Protein AF-A0A842MH78-F1 (afdb_monomer_lite)

Structure (mmCIF, N/CA/C/O backbone):
data_AF-A0A842MH78-F1
#
_entry.id   AF-A0A842MH78-F1
#
loop_
_atom_site.group_PDB
_atom_site.id
_atom_site.type_symbol
_atom_site.label_atom_id
_atom_site.label_alt_id
_atom_site.label_comp_id
_atom_site.label_asym_id
_atom_site.label_entity_id
_atom_site.label_seq_id
_atom_site.pdbx_PDB_ins_code
_atom_site.Cartn_x
_atom_site.Cartn_y
_atom_site.Cartn_z
_atom_site.occupancy
_atom_site.B_iso_or_equiv
_atom_site.auth_seq_id
_atom_site.auth_comp_id
_atom_site.auth_asym_id
_atom_site.auth_atom_id
_atom_site.pdbx_PDB_model_num
ATOM 1 N N . MET A 1 1 ? 78.802 21.550 -32.597 1.00 34.16 1 MET A N 1
ATOM 2 C CA . MET A 1 1 ? 79.294 20.508 -31.670 1.00 34.16 1 MET A CA 1
ATOM 3 C C . MET A 1 1 ? 78.480 19.263 -31.992 1.00 34.16 1 MET A C 1
ATOM 5 O O . MET A 1 1 ? 77.301 19.261 -31.695 1.00 34.16 1 MET A O 1
ATOM 9 N N . ARG A 1 2 ? 78.887 18.397 -32.930 1.00 35.75 2 ARG A N 1
ATOM 10 C CA . ARG A 1 2 ? 79.902 17.335 -32.773 1.00 35.75 2 ARG A CA 1
ATOM 11 C C . ARG A 1 2 ? 79.850 16.678 -31.388 1.00 35.75 2 ARG A C 1
ATOM 13 O O . ARG A 1 2 ? 80.123 17.344 -30.399 1.00 35.75 2 ARG A O 1
ATOM 20 N N . ASP A 1 3 ? 79.530 15.385 -31.428 1.00 40.75 3 ASP A N 1
ATOM 21 C CA . ASP A 1 3 ? 79.716 14.344 -30.415 1.00 40.75 3 ASP A CA 1
ATOM 22 C C . ASP A 1 3 ? 78.680 14.239 -29.287 1.00 40.75 3 ASP A C 1
ATOM 24 O O . ASP A 1 3 ? 78.783 14.908 -28.263 1.00 40.75 3 ASP A O 1
ATOM 28 N N . ARG A 1 4 ? 77.726 13.306 -29.465 1.00 35.84 4 ARG A N 1
ATOM 29 C CA . ARG A 1 4 ? 77.449 12.162 -28.562 1.00 35.84 4 ARG A CA 1
ATOM 30 C C . ARG A 1 4 ? 76.212 11.390 -29.043 1.00 35.84 4 ARG A C 1
ATOM 32 O O . ARG A 1 4 ? 75.081 11.732 -28.724 1.00 35.84 4 ARG A O 1
ATOM 39 N N . VAL A 1 5 ? 76.451 10.326 -29.808 1.00 39.53 5 VAL A N 1
ATOM 40 C CA . VAL A 1 5 ? 75.479 9.243 -30.014 1.00 39.53 5 VAL A CA 1
ATOM 41 C C . VAL A 1 5 ? 75.416 8.454 -28.705 1.00 39.53 5 VAL A C 1
ATOM 43 O O . VAL A 1 5 ? 76.424 7.882 -28.293 1.00 39.53 5 VAL A O 1
ATOM 46 N N . ILE A 1 6 ? 74.264 8.459 -28.031 1.00 39.69 6 ILE A N 1
ATOM 47 C CA . ILE A 1 6 ? 73.977 7.529 -26.935 1.00 39.69 6 ILE A CA 1
ATOM 48 C C . ILE A 1 6 ? 73.275 6.322 -27.557 1.00 39.69 6 ILE A C 1
ATOM 50 O O . ILE A 1 6 ? 72.178 6.426 -28.095 1.00 39.69 6 ILE A O 1
ATOM 54 N N . ASP A 1 7 ? 73.965 5.191 -27.517 1.00 41.62 7 ASP A N 1
ATOM 55 C CA . ASP A 1 7 ? 73.504 3.886 -27.973 1.00 41.62 7 ASP A CA 1
ATOM 56 C C . ASP A 1 7 ? 72.521 3.294 -26.940 1.00 41.62 7 ASP A C 1
ATOM 58 O O . ASP A 1 7 ? 72.926 2.865 -25.856 1.00 41.62 7 ASP A O 1
ATOM 62 N N . LEU A 1 8 ? 71.217 3.305 -27.257 1.00 42.16 8 LEU A N 1
ATOM 63 C CA . LEU A 1 8 ? 70.140 2.787 -26.395 1.00 42.16 8 LEU A CA 1
ATOM 64 C C . LEU A 1 8 ? 70.185 1.257 -26.196 1.00 42.16 8 LEU A C 1
ATOM 66 O O . LEU A 1 8 ? 69.466 0.734 -25.343 1.00 42.16 8 LEU A O 1
ATOM 70 N N . SER A 1 9 ? 71.042 0.523 -26.915 1.00 41.03 9 SER A N 1
ATOM 71 C CA . SER A 1 9 ? 71.125 -0.943 -26.811 1.00 41.03 9 SER A CA 1
ATOM 72 C C . SER A 1 9 ? 71.761 -1.452 -25.506 1.00 41.03 9 SER A C 1
ATOM 74 O O . SER A 1 9 ? 71.628 -2.629 -25.174 1.00 41.03 9 SER A O 1
ATOM 76 N N . LYS A 1 10 ? 72.401 -0.577 -24.713 1.00 43.31 10 LYS A N 1
ATOM 77 C CA . LYS A 1 10 ? 73.030 -0.937 -23.425 1.00 43.31 10 LYS A CA 1
ATOM 78 C C . LYS A 1 10 ? 72.194 -0.624 -22.180 1.00 43.31 10 LYS A C 1
ATOM 80 O O . LYS A 1 10 ? 72.606 -1.002 -21.089 1.00 43.31 10 LYS A O 1
ATOM 85 N N . PHE A 1 11 ? 71.036 0.027 -22.324 1.00 45.88 11 PHE A N 1
ATOM 86 C CA . PHE A 1 11 ? 70.159 0.365 -21.190 1.00 45.88 11 PHE A CA 1
ATOM 87 C C . PHE A 1 11 ? 69.012 -0.638 -20.972 1.00 45.88 11 PHE A C 1
ATOM 89 O O . PHE A 1 11 ? 68.422 -0.665 -19.897 1.00 45.88 11 PHE A O 1
ATOM 96 N N . LEU A 1 12 ? 68.720 -1.496 -21.958 1.00 44.72 12 LEU A N 1
ATOM 97 C CA . LEU A 1 12 ? 67.571 -2.414 -21.927 1.00 44.72 12 LEU A CA 1
ATOM 98 C C . LEU A 1 12 ? 67.918 -3.879 -21.606 1.00 44.72 12 LEU A C 1
ATOM 100 O O . LEU A 1 12 ? 67.014 -4.700 -21.476 1.00 44.72 12 LEU A O 1
ATOM 104 N N . SER A 1 13 ? 69.194 -4.239 -21.430 1.00 45.38 13 SER A N 1
ATOM 105 C CA . SER A 1 13 ? 69.577 -5.638 -21.171 1.00 45.38 13 SER A CA 1
ATOM 106 C C . SER A 1 13 ? 69.448 -6.150 -19.720 1.00 45.38 13 SER A C 1
ATOM 108 O O . SER A 1 13 ? 69.346 -7.369 -19.577 1.00 45.38 13 SER A O 1
ATOM 110 N N . PRO A 1 14 ? 69.387 -5.328 -18.642 1.00 49.38 14 PRO A N 1
ATOM 111 C CA . PRO A 1 14 ? 69.250 -5.865 -17.282 1.00 49.38 14 PRO A CA 1
ATOM 112 C C . PRO A 1 14 ? 67.809 -5.895 -16.733 1.00 49.38 14 PRO A C 1
ATOM 114 O O . PRO A 1 14 ? 67.604 -6.430 -15.648 1.00 49.38 14 PRO A O 1
ATOM 117 N N . LEU A 1 15 ? 66.803 -5.370 -17.449 1.00 43.88 15 LEU A N 1
ATOM 118 C CA . LEU A 1 15 ? 65.399 -5.332 -16.979 1.00 43.88 15 LEU A CA 1
ATOM 119 C C . LEU A 1 15 ? 64.522 -6.486 -17.496 1.00 43.88 15 LEU A C 1
ATOM 121 O O . LEU A 1 15 ? 63.464 -6.758 -16.932 1.00 43.88 15 LEU A O 1
ATOM 125 N N . LEU A 1 16 ? 64.975 -7.213 -18.519 1.00 42.69 16 LEU A N 1
ATOM 126 C CA . LEU A 1 16 ? 64.243 -8.349 -19.088 1.00 42.69 16 LEU A CA 1
ATOM 127 C C . LEU A 1 16 ? 64.092 -9.555 -18.126 1.00 42.69 16 LEU A C 1
ATOM 129 O O . LEU A 1 16 ? 63.030 -10.175 -18.135 1.00 42.69 16 LEU A O 1
ATOM 133 N N . PRO A 1 17 ? 65.065 -9.878 -17.242 1.00 44.16 17 PRO A N 1
ATOM 134 C CA . PRO A 1 17 ? 64.899 -10.961 -16.269 1.00 44.16 17 PRO A CA 1
ATOM 135 C C . PRO A 1 17 ? 63.927 -10.610 -15.132 1.00 44.16 17 PRO A C 1
ATOM 137 O O . PRO A 1 17 ? 63.255 -11.498 -14.618 1.00 44.16 17 PRO A O 1
ATOM 140 N N . LEU A 1 18 ? 63.819 -9.329 -14.750 1.00 40.97 18 LEU A N 1
ATOM 141 C CA . LEU A 1 18 ? 62.905 -8.891 -13.687 1.00 40.97 18 LEU A CA 1
ATOM 142 C C . LEU A 1 18 ? 61.442 -8.922 -14.148 1.00 40.97 18 LEU A C 1
ATOM 144 O O . LEU A 1 18 ? 60.570 -9.297 -13.370 1.00 40.97 18 LEU A O 1
ATOM 148 N N . LEU A 1 19 ? 61.181 -8.599 -15.419 1.00 39.72 19 LEU A N 1
ATOM 149 C CA . LEU A 1 19 ? 59.832 -8.617 -15.989 1.00 39.72 19 LEU A CA 1
ATOM 150 C C . LEU A 1 19 ? 59.277 -10.047 -16.127 1.00 39.72 19 LEU A C 1
ATOM 152 O O . LEU A 1 19 ? 58.086 -10.259 -15.919 1.00 39.72 19 LEU A O 1
ATOM 156 N N . ILE A 1 20 ? 60.148 -11.026 -16.412 1.00 41.56 20 ILE A N 1
ATOM 157 C CA . ILE A 1 20 ? 59.799 -12.454 -16.535 1.00 41.56 20 ILE A CA 1
ATOM 158 C C . ILE A 1 20 ? 59.604 -13.104 -15.155 1.00 41.56 20 ILE A C 1
ATOM 160 O O . ILE A 1 20 ? 58.700 -13.913 -14.972 1.00 41.56 20 ILE A O 1
ATOM 164 N N . VAL A 1 21 ? 60.387 -12.715 -14.142 1.00 39.25 21 VAL A N 1
ATOM 165 C CA . VAL A 1 21 ? 60.187 -13.198 -12.762 1.00 39.25 21 VAL A CA 1
ATOM 166 C C . VAL A 1 21 ? 58.913 -12.608 -12.142 1.00 39.25 21 VAL A C 1
ATOM 168 O O . VAL A 1 21 ? 58.206 -13.318 -11.432 1.00 39.25 21 VAL A O 1
ATOM 171 N N . PHE A 1 22 ? 58.555 -11.361 -12.471 1.00 38.22 22 PHE A N 1
ATOM 172 C CA . PHE A 1 22 ? 57.304 -10.745 -12.014 1.00 38.22 22 PHE A CA 1
ATOM 173 C C . PHE A 1 22 ? 56.058 -11.354 -12.689 1.00 38.22 22 PHE A C 1
ATOM 175 O O . PHE A 1 22 ? 55.029 -11.503 -12.038 1.00 38.22 22 PHE A O 1
ATOM 182 N N . THR A 1 23 ? 56.155 -11.799 -13.951 1.00 40.00 23 THR A N 1
ATOM 183 C CA . THR A 1 23 ? 55.057 -12.518 -14.636 1.00 40.00 23 THR A CA 1
ATOM 184 C C . THR A 1 23 ? 54.931 -13.984 -14.212 1.00 40.00 23 THR A C 1
ATOM 186 O O . THR A 1 23 ? 53.824 -14.513 -14.213 1.00 40.00 23 THR A O 1
ATOM 189 N N . ILE A 1 24 ? 56.016 -14.640 -13.781 1.00 35.53 24 ILE A N 1
ATOM 190 C CA . ILE A 1 24 ? 55.968 -16.032 -13.291 1.00 35.53 24 ILE A CA 1
ATOM 191 C C . ILE A 1 24 ? 55.513 -16.113 -11.818 1.00 35.53 24 ILE A C 1
ATOM 193 O O . ILE A 1 24 ? 54.855 -17.079 -11.441 1.00 35.53 24 ILE A O 1
ATOM 197 N N . LEU A 1 25 ? 55.770 -15.091 -10.989 1.00 32.00 25 LEU A N 1
ATOM 198 C CA . LEU A 1 25 ? 55.279 -15.033 -9.598 1.00 32.00 25 LEU A CA 1
ATOM 199 C C . LEU A 1 25 ? 53.771 -14.744 -9.479 1.00 32.00 25 LEU A C 1
ATOM 201 O O . LEU A 1 25 ? 53.166 -15.131 -8.483 1.00 32.00 25 LEU A O 1
ATOM 205 N N . LEU A 1 26 ? 53.152 -14.140 -10.498 1.00 34.16 26 LEU A N 1
ATOM 206 C CA . LEU A 1 26 ? 51.693 -13.961 -10.582 1.00 34.16 26 LEU A CA 1
ATOM 207 C C . LEU A 1 26 ? 50.947 -15.226 -11.052 1.00 34.16 26 LEU A C 1
ATOM 209 O O . LEU A 1 26 ? 49.735 -15.304 -10.891 1.00 34.16 26 LEU A O 1
ATOM 213 N N . ALA A 1 27 ? 51.655 -16.235 -11.570 1.00 33.31 27 ALA A N 1
ATOM 214 C CA . ALA A 1 27 ? 51.072 -17.488 -12.062 1.00 33.31 27 ALA A CA 1
ATOM 215 C C . ALA A 1 27 ? 51.196 -18.675 -11.078 1.00 33.31 27 ALA A C 1
ATOM 217 O O . ALA A 1 27 ? 50.849 -19.800 -11.431 1.00 33.31 27 ALA A O 1
ATOM 218 N N . ALA A 1 28 ? 51.705 -18.458 -9.857 1.00 34.06 28 ALA A N 1
ATOM 219 C CA . ALA A 1 28 ? 51.995 -19.537 -8.905 1.00 34.06 28 ALA A CA 1
ATOM 220 C C . ALA A 1 28 ? 51.713 -19.172 -7.433 1.00 34.06 28 ALA A C 1
ATOM 222 O O . ALA A 1 28 ? 52.495 -19.521 -6.545 1.00 34.06 28 ALA A O 1
ATOM 223 N N . MET A 1 29 ? 50.594 -18.496 -7.151 1.00 29.58 29 MET A N 1
ATOM 224 C CA . MET A 1 29 ? 50.056 -18.482 -5.786 1.00 29.58 29 MET A CA 1
ATOM 225 C C . MET A 1 29 ? 49.194 -19.732 -5.543 1.00 29.58 29 MET A C 1
ATOM 227 O O . MET A 1 29 ? 48.367 -20.074 -6.390 1.00 29.58 29 MET A O 1
ATOM 231 N N . PRO A 1 30 ? 49.387 -20.440 -4.415 1.00 29.23 30 PRO A N 1
ATOM 232 C CA . PRO A 1 30 ? 48.587 -21.600 -4.072 1.00 29.23 30 PRO A CA 1
ATOM 233 C C . PRO A 1 30 ? 47.149 -21.184 -3.757 1.00 29.23 30 PRO A C 1
ATOM 235 O O . PRO A 1 30 ? 46.889 -20.234 -3.023 1.00 29.23 30 PRO A O 1
ATOM 238 N N . SER A 1 31 ? 46.234 -21.960 -4.322 1.00 40.16 31 SER A N 1
ATOM 239 C CA . SER A 1 31 ? 44.804 -22.020 -4.057 1.00 40.16 31 SER A CA 1
ATOM 240 C C . SER A 1 31 ? 44.479 -22.030 -2.559 1.00 40.16 31 SER A C 1
ATOM 242 O O . SER A 1 31 ? 44.513 -23.082 -1.918 1.00 40.16 31 SER A O 1
ATOM 244 N N . SER A 1 32 ? 44.125 -20.871 -2.014 1.00 34.09 32 SER A N 1
ATOM 245 C CA . SER A 1 32 ? 43.280 -20.756 -0.823 1.00 34.09 32 SER A CA 1
ATOM 246 C C . SER A 1 32 ? 42.743 -19.328 -0.715 1.00 34.09 32 SER A C 1
ATOM 248 O O . SER A 1 32 ? 43.221 -18.564 0.115 1.00 34.09 32 SER A O 1
ATOM 250 N N . LEU A 1 33 ? 41.836 -18.965 -1.624 1.00 33.84 33 LEU A N 1
ATOM 251 C CA . LEU A 1 33 ? 40.778 -17.942 -1.550 1.00 33.84 33 LEU A CA 1
ATOM 252 C C . LEU A 1 33 ? 40.118 -17.908 -2.948 1.00 33.84 33 LEU A C 1
ATOM 254 O O . LEU A 1 33 ? 40.817 -18.077 -3.942 1.00 33.84 33 LEU A O 1
ATOM 258 N N . CYS A 1 34 ? 38.799 -17.727 -3.006 1.00 28.11 34 CYS A N 1
ATOM 259 C CA . CYS A 1 34 ? 37.905 -17.825 -4.177 1.00 28.11 34 CYS A CA 1
ATOM 260 C C . CYS A 1 34 ? 37.475 -19.242 -4.598 1.00 28.11 34 CYS A C 1
ATOM 262 O O . CYS A 1 34 ? 38.003 -19.840 -5.530 1.00 28.11 34 CYS A O 1
ATOM 264 N N . SER A 1 35 ? 36.420 -19.732 -3.946 1.00 30.30 35 SER A N 1
ATOM 265 C CA . SER A 1 35 ? 35.356 -20.486 -4.619 1.00 30.30 35 SER A CA 1
ATOM 266 C C . SER A 1 35 ? 34.187 -19.538 -4.907 1.00 30.30 35 SER A C 1
ATOM 268 O O . SER A 1 35 ? 33.084 -19.743 -4.406 1.00 30.30 35 SER A O 1
ATOM 270 N N . GLU A 1 36 ? 34.444 -18.452 -5.630 1.00 37.31 36 GLU A N 1
ATOM 271 C CA . GLU A 1 36 ? 33.357 -17.653 -6.190 1.00 37.31 36 GLU A CA 1
ATOM 272 C C . GLU A 1 36 ? 33.374 -17.893 -7.692 1.00 37.31 36 GLU A C 1
ATOM 274 O O . GLU A 1 36 ? 34.290 -17.465 -8.396 1.00 37.31 36 GLU A O 1
ATOM 279 N N . ASP A 1 37 ? 32.415 -18.697 -8.146 1.00 46.06 37 ASP A N 1
ATOM 280 C CA . ASP A 1 37 ? 32.109 -18.853 -9.560 1.00 46.06 37 ASP A CA 1
ATOM 281 C C . ASP A 1 37 ? 31.887 -17.453 -10.153 1.00 46.06 37 ASP A C 1
ATOM 283 O O . ASP A 1 37 ? 31.141 -16.649 -9.588 1.00 46.06 37 ASP A O 1
ATOM 287 N N . LEU A 1 38 ? 32.553 -17.131 -11.268 1.00 54.06 38 LEU A N 1
ATOM 288 C CA . LEU A 1 38 ? 32.277 -15.880 -11.978 1.00 54.06 38 LEU A CA 1
ATOM 289 C C . LEU A 1 38 ? 30.778 -15.833 -12.329 1.00 54.06 38 LEU A C 1
ATOM 291 O O . LEU A 1 38 ? 30.252 -16.848 -12.807 1.00 54.06 38 LEU A O 1
ATOM 295 N N . PRO A 1 39 ? 30.091 -14.691 -12.131 1.00 75.00 39 PRO A N 1
ATOM 296 C CA . PRO A 1 39 ? 28.681 -14.578 -12.470 1.00 75.00 39 PRO A CA 1
ATOM 297 C C . PRO A 1 39 ? 28.491 -14.905 -13.952 1.00 75.00 39 PRO A C 1
ATOM 299 O O . PRO A 1 39 ? 29.127 -14.312 -14.829 1.00 75.00 39 PRO A O 1
ATOM 302 N N . SER A 1 40 ? 27.656 -15.902 -14.233 1.00 79.69 40 SER A N 1
ATOM 303 C CA . SER A 1 40 ? 27.410 -16.353 -15.596 1.00 79.69 40 SER A CA 1
ATOM 304 C C . SER A 1 40 ? 25.957 -16.756 -15.816 1.00 79.69 40 SER A C 1
ATOM 306 O O . SER A 1 40 ? 25.292 -17.271 -14.919 1.00 79.69 40 SER A O 1
ATOM 308 N N . ILE A 1 41 ? 25.468 -16.503 -17.028 1.00 79.19 41 ILE A N 1
ATOM 309 C CA . ILE A 1 41 ? 24.159 -16.937 -17.519 1.00 79.19 41 ILE A CA 1
ATOM 310 C C . ILE A 1 41 ? 24.416 -17.961 -18.617 1.00 79.19 41 ILE A C 1
ATOM 312 O O . ILE A 1 41 ? 25.175 -17.694 -19.545 1.00 79.19 41 ILE A O 1
ATOM 316 N N . ILE A 1 42 ? 23.787 -19.130 -18.531 1.00 81.19 42 ILE A N 1
ATOM 317 C CA . ILE A 1 42 ? 23.893 -20.163 -19.564 1.00 81.19 42 ILE A CA 1
ATOM 318 C C . ILE A 1 42 ? 22.575 -20.193 -20.330 1.00 81.19 42 ILE A C 1
ATOM 320 O O . ILE A 1 42 ? 21.524 -20.426 -19.735 1.00 81.19 42 ILE A O 1
ATOM 324 N N . SER A 1 43 ? 22.618 -19.934 -21.634 1.00 78.88 43 SER A N 1
ATOM 325 C CA . SER A 1 43 ? 21.427 -20.028 -22.481 1.00 78.88 43 SER A CA 1
ATOM 326 C C . SER A 1 43 ? 21.085 -21.475 -22.834 1.00 78.88 43 SER A C 1
ATOM 328 O O . SER A 1 43 ? 21.899 -22.387 -22.684 1.00 78.88 43 SER A O 1
ATOM 330 N N . GLU A 1 44 ? 19.882 -21.693 -23.371 1.00 74.38 44 GLU A N 1
ATOM 331 C CA . GLU A 1 44 ? 19.432 -23.012 -23.841 1.00 74.38 44 GLU A CA 1
ATOM 332 C C . GLU A 1 44 ? 20.355 -23.629 -24.906 1.00 74.38 44 GLU A C 1
ATOM 334 O O . GLU A 1 44 ? 20.463 -24.850 -25.008 1.00 74.38 44 GLU A O 1
ATOM 339 N N . SER A 1 45 ? 21.038 -22.799 -25.701 1.00 75.75 45 SER A N 1
ATOM 340 C CA . SER A 1 45 ? 21.998 -23.248 -26.717 1.00 75.75 45 SER A CA 1
ATOM 341 C C . SER A 1 45 ? 23.357 -23.650 -26.124 1.00 75.75 45 SER A C 1
ATOM 343 O O . SER A 1 45 ? 24.220 -24.157 -26.845 1.00 75.75 45 SER A O 1
ATOM 345 N N . GLY A 1 46 ? 23.556 -23.436 -24.819 1.00 80.00 46 GLY A N 1
ATOM 346 C CA . GLY A 1 46 ? 24.809 -23.674 -24.113 1.00 80.00 46 GLY A CA 1
ATOM 347 C C . GLY A 1 46 ? 25.813 -22.524 -24.207 1.00 80.00 46 GLY A C 1
ATOM 348 O O . GLY A 1 46 ? 26.974 -22.723 -23.848 1.00 80.00 46 GLY A O 1
ATOM 349 N N . THR A 1 47 ? 25.415 -21.340 -24.687 1.00 85.06 47 THR A N 1
ATOM 350 C CA . THR A 1 47 ? 26.265 -20.140 -24.628 1.00 85.06 47 THR A CA 1
ATOM 351 C C . THR A 1 47 ? 26.390 -19.666 -23.186 1.00 85.06 47 THR A C 1
ATOM 353 O O . THR A 1 47 ? 25.386 -19.492 -22.498 1.00 85.06 47 THR A O 1
ATOM 356 N N . VAL A 1 48 ? 27.622 -19.429 -22.737 1.00 85.38 48 VAL A N 1
ATOM 357 C CA . VAL A 1 48 ? 27.912 -18.872 -21.412 1.00 85.38 48 VAL A CA 1
ATOM 358 C C . VAL A 1 48 ? 28.149 -17.371 -21.546 1.00 85.38 48 VAL A C 1
ATOM 360 O O . VAL A 1 48 ? 29.149 -16.945 -22.118 1.00 85.38 48 VAL A O 1
ATOM 363 N N . TYR A 1 49 ? 27.238 -16.566 -21.016 1.00 86.62 49 TYR A N 1
ATOM 364 C CA . TYR A 1 49 ? 27.376 -15.118 -20.915 1.00 86.62 49 TYR A CA 1
ATOM 365 C C . TYR A 1 49 ? 28.004 -14.770 -19.573 1.00 86.62 49 TYR A C 1
ATOM 367 O O . TYR A 1 49 ? 27.422 -15.047 -18.526 1.00 86.62 49 TYR A O 1
ATOM 375 N N . LEU A 1 50 ? 29.193 -14.179 -19.607 1.00 86.44 50 LEU A N 1
ATOM 376 C CA . LEU A 1 50 ? 29.834 -13.605 -18.431 1.00 86.44 50 LEU A CA 1
ATOM 377 C C . LEU A 1 50 ? 29.294 -12.195 -18.232 1.00 86.44 50 LEU A C 1
ATOM 379 O O . LEU A 1 50 ? 29.217 -11.419 -19.192 1.00 86.44 50 LEU A O 1
ATOM 383 N N . TYR A 1 51 ? 28.919 -11.885 -16.998 1.00 88.88 51 TYR A N 1
ATOM 384 C CA . TYR A 1 51 ? 28.325 -10.601 -16.674 1.00 88.88 51 TYR A CA 1
ATOM 385 C C . TYR A 1 51 ? 28.860 -10.040 -15.363 1.00 88.88 51 TYR A C 1
ATOM 387 O O . TYR A 1 51 ? 29.348 -10.771 -14.496 1.00 88.88 51 TYR A O 1
ATOM 395 N N . HIS A 1 52 ? 28.687 -8.736 -15.203 1.00 87.81 52 HIS A N 1
ATOM 396 C CA . HIS A 1 52 ? 28.798 -8.063 -13.921 1.00 87.81 52 HIS A CA 1
ATOM 397 C C . HIS A 1 52 ? 27.544 -7.226 -13.656 1.00 87.81 52 HIS A C 1
ATOM 399 O O . HIS A 1 52 ? 26.703 -7.008 -14.531 1.00 87.81 52 HIS A O 1
ATOM 405 N N . ASN A 1 53 ? 27.411 -6.785 -12.410 1.00 89.25 53 ASN A N 1
ATOM 406 C CA . ASN A 1 53 ? 26.370 -5.851 -12.011 1.00 89.25 53 ASN A CA 1
ATOM 407 C C . ASN A 1 53 ? 26.856 -4.427 -12.276 1.00 89.25 53 ASN A C 1
ATOM 409 O O . ASN A 1 53 ? 27.905 -4.048 -11.753 1.00 89.25 53 ASN A O 1
ATOM 413 N N . MET A 1 54 ? 26.080 -3.652 -13.033 1.00 86.75 54 MET A N 1
ATOM 414 C CA . MET A 1 54 ? 26.413 -2.290 -13.436 1.00 86.75 54 MET A CA 1
ATOM 415 C C . MET A 1 54 ? 26.818 -1.445 -12.231 1.00 86.75 54 MET A C 1
ATOM 417 O O . MET A 1 54 ? 26.087 -1.343 -11.238 1.00 86.75 54 MET A O 1
ATOM 421 N N . THR A 1 55 ? 27.990 -0.832 -12.321 1.00 86.31 55 THR A N 1
ATOM 422 C CA . THR A 1 55 ? 28.540 -0.001 -11.253 1.00 86.31 55 THR A CA 1
ATOM 423 C C . THR A 1 55 ? 27.981 1.421 -11.308 1.00 86.31 55 THR A C 1
ATOM 425 O O . THR A 1 55 ? 27.575 1.910 -12.360 1.00 86.31 55 THR A O 1
ATOM 428 N N . ALA A 1 56 ? 28.008 2.134 -10.177 1.00 81.44 56 ALA A N 1
ATOM 429 C CA . ALA A 1 56 ? 27.604 3.544 -10.139 1.00 81.44 56 ALA A CA 1
ATOM 430 C C . ALA A 1 56 ? 28.428 4.418 -11.108 1.00 81.44 56 ALA A C 1
ATOM 432 O O . ALA A 1 56 ? 27.878 5.305 -11.751 1.00 81.44 56 ALA A O 1
ATOM 433 N N . GLY A 1 57 ? 29.723 4.122 -11.273 1.00 80.75 57 GLY A N 1
ATOM 434 C CA . GLY A 1 57 ? 30.581 4.836 -12.223 1.00 80.75 57 GLY A CA 1
ATOM 435 C C . GLY A 1 57 ? 30.211 4.586 -13.690 1.00 80.75 57 GLY A C 1
ATOM 436 O O . GLY A 1 57 ? 30.351 5.481 -14.518 1.00 80.75 57 GLY A O 1
ATOM 437 N N . GLU A 1 58 ? 29.703 3.399 -14.029 1.00 85.12 58 GLU A N 1
ATOM 438 C CA . GLU A 1 58 ? 29.179 3.124 -15.374 1.00 85.12 58 GLU A CA 1
ATOM 439 C C . GLU A 1 58 ? 27.848 3.826 -15.621 1.00 85.12 58 GLU A C 1
ATOM 441 O O . GLU A 1 58 ? 27.652 4.380 -16.701 1.00 85.12 58 GLU A O 1
ATOM 446 N N . VAL A 1 59 ? 26.967 3.867 -14.615 1.00 86.69 59 VAL A N 1
ATOM 447 C CA . VAL A 1 59 ? 25.729 4.657 -14.672 1.00 86.69 59 VAL A CA 1
ATOM 448 C C . VAL A 1 59 ? 26.045 6.133 -14.921 1.00 86.69 59 VAL A C 1
ATOM 450 O O . VAL A 1 59 ? 25.425 6.739 -15.791 1.00 86.69 59 VAL A O 1
ATOM 453 N N . GLU A 1 60 ? 27.022 6.706 -14.211 1.00 85.75 60 GLU A N 1
ATOM 454 C CA . GLU A 1 60 ? 27.484 8.085 -14.432 1.00 85.75 60 GLU A CA 1
ATOM 455 C C . GLU A 1 60 ? 28.062 8.274 -15.842 1.00 85.75 60 GLU A C 1
ATOM 457 O O . GLU A 1 60 ? 27.666 9.197 -16.549 1.00 85.75 60 GLU A O 1
ATOM 462 N N . TYR A 1 61 ? 28.924 7.361 -16.304 1.00 85.50 61 TYR A N 1
ATOM 463 C CA . TYR A 1 61 ? 29.480 7.411 -17.660 1.00 85.50 61 TYR A CA 1
ATOM 464 C C . TYR A 1 61 ? 28.392 7.391 -18.743 1.00 85.50 61 TYR A C 1
ATOM 466 O O . TYR A 1 61 ? 28.450 8.154 -19.712 1.00 85.50 61 TYR A O 1
ATOM 474 N N . PHE A 1 62 ? 27.388 6.528 -18.592 1.00 85.62 62 PHE A N 1
ATOM 475 C CA . PHE A 1 62 ? 26.263 6.477 -19.513 1.00 85.62 62 PHE A CA 1
ATOM 476 C C . PHE A 1 62 ? 25.423 7.744 -19.443 1.00 85.62 62 PHE A C 1
ATOM 478 O O . PHE A 1 62 ? 25.139 8.333 -20.485 1.00 85.62 62 PHE A O 1
ATOM 485 N N . ARG A 1 63 ? 25.084 8.198 -18.235 1.00 84.75 63 ARG A N 1
ATOM 486 C CA . ARG A 1 63 ? 24.353 9.444 -18.010 1.00 84.75 63 ARG A CA 1
ATOM 487 C C . ARG A 1 63 ? 25.027 10.610 -18.726 1.00 84.75 63 ARG A C 1
ATOM 489 O O . ARG A 1 63 ? 24.355 11.305 -19.478 1.00 84.75 63 ARG A O 1
ATOM 496 N N . ASP A 1 64 ? 26.341 10.765 -18.591 1.00 84.12 64 ASP A N 1
ATOM 497 C CA . ASP A 1 64 ? 27.110 11.830 -19.243 1.00 84.12 64 ASP A CA 1
ATOM 498 C C . ASP A 1 64 ? 27.034 11.771 -20.776 1.00 84.12 64 ASP A C 1
ATOM 500 O O . ASP A 1 64 ? 26.908 12.806 -21.435 1.00 84.12 64 ASP A O 1
ATOM 504 N N . CYS A 1 65 ? 27.049 10.568 -21.362 1.00 82.50 65 CYS A N 1
ATOM 505 C CA . CYS A 1 65 ? 26.930 10.393 -22.813 1.00 82.50 65 CYS A CA 1
ATOM 506 C C . CYS A 1 65 ? 25.568 10.855 -23.361 1.00 82.50 65 CYS A C 1
ATOM 508 O O . CYS A 1 65 ? 25.472 11.220 -24.534 1.00 82.50 65 CYS A O 1
ATOM 510 N N . PHE A 1 66 ? 24.525 10.871 -22.525 1.00 83.31 66 PHE A N 1
ATOM 511 C CA . PHE A 1 66 ? 23.155 11.204 -22.925 1.00 83.31 66 PHE A CA 1
ATOM 512 C C . PHE A 1 66 ? 22.589 12.472 -22.252 1.00 83.31 66 PHE A C 1
ATOM 514 O O . PHE A 1 66 ? 21.510 12.923 -22.630 1.00 83.31 66 PHE A O 1
ATOM 521 N N . ALA A 1 67 ? 23.321 13.098 -21.322 1.00 69.25 67 ALA A N 1
ATOM 522 C CA . ALA A 1 67 ? 22.873 14.227 -20.492 1.00 69.25 67 ALA A CA 1
ATOM 523 C C . ALA A 1 67 ? 22.452 15.479 -21.284 1.00 69.25 67 ALA A C 1
ATOM 525 O O . ALA A 1 67 ? 21.727 16.330 -20.773 1.00 69.25 67 ALA A O 1
ATOM 526 N N . SER A 1 68 ? 22.897 15.601 -22.537 1.00 68.00 68 SER A N 1
ATOM 527 C CA . SER A 1 68 ? 22.586 16.730 -23.423 1.00 68.00 68 SER A CA 1
ATOM 528 C C . SER A 1 68 ? 21.346 16.523 -24.301 1.00 68.00 68 SER A C 1
ATOM 530 O O . SER A 1 68 ? 21.027 17.403 -25.101 1.00 68.00 68 SER A O 1
ATOM 532 N N . ILE A 1 69 ? 20.647 15.388 -24.179 1.00 78.12 69 ILE A N 1
ATOM 533 C CA . ILE A 1 69 ? 19.491 15.045 -25.017 1.00 78.12 69 ILE A CA 1
ATOM 534 C C . ILE A 1 69 ? 18.203 15.430 -24.279 1.00 78.12 69 ILE A C 1
ATOM 536 O O . ILE A 1 69 ? 17.782 14.717 -23.367 1.00 78.12 69 ILE A O 1
ATOM 540 N N . PRO A 1 70 ? 17.544 16.546 -24.640 1.00 71.75 70 PRO A N 1
ATOM 541 C CA . PRO A 1 70 ? 16.265 16.888 -24.041 1.00 71.75 70 PRO A CA 1
ATOM 542 C C . PRO A 1 70 ? 15.168 15.934 -24.541 1.00 71.75 70 PRO A C 1
ATOM 544 O O . PRO A 1 70 ? 15.175 15.580 -25.727 1.00 71.75 70 PRO A O 1
ATOM 547 N N . PRO A 1 71 ? 14.168 15.595 -23.703 1.00 78.88 71 PRO A N 1
ATOM 548 C CA . PRO A 1 71 ? 12.955 14.925 -24.160 1.00 78.88 71 PRO A CA 1
ATOM 549 C C . PRO A 1 71 ? 12.287 15.768 -25.251 1.00 78.88 71 PRO A C 1
ATOM 551 O O . PRO A 1 71 ? 11.739 16.843 -24.995 1.00 78.88 71 PRO A O 1
ATOM 554 N N . SER A 1 72 ? 12.389 15.315 -26.494 1.00 83.44 72 SER A N 1
ATOM 555 C CA . SER A 1 72 ? 11.851 16.009 -27.654 1.00 83.44 72 SER A CA 1
ATOM 556 C C . SER A 1 72 ? 11.583 15.023 -28.781 1.00 83.44 72 SER A C 1
ATOM 558 O O . SER A 1 72 ? 12.381 14.129 -29.053 1.00 83.44 72 SER A O 1
ATOM 560 N N . ASN A 1 73 ? 10.454 15.198 -29.462 1.00 91.00 73 ASN A N 1
ATOM 561 C CA . ASN A 1 73 ? 10.151 14.464 -30.680 1.00 91.00 73 ASN A CA 1
ATOM 562 C C . ASN A 1 73 ? 10.486 15.333 -31.900 1.00 91.00 73 ASN A C 1
ATOM 564 O O . ASN A 1 73 ? 9.783 16.300 -32.205 1.00 91.00 73 ASN A O 1
ATOM 568 N N . ALA A 1 74 ? 11.573 14.997 -32.593 1.00 90.31 74 ALA A N 1
ATOM 569 C CA . ALA A 1 74 ? 11.908 15.591 -33.883 1.00 90.31 74 ALA A CA 1
ATOM 570 C C . ALA A 1 74 ? 11.274 14.789 -35.028 1.00 90.31 74 ALA A C 1
ATOM 572 O O . ALA A 1 74 ? 11.140 13.574 -34.940 1.00 90.31 74 ALA A O 1
ATOM 573 N N . ILE A 1 75 ? 10.901 15.463 -36.122 1.00 93.81 75 ILE A N 1
ATOM 574 C CA . ILE A 1 75 ? 10.367 14.795 -37.316 1.00 93.81 75 ILE A CA 1
ATOM 575 C C . ILE A 1 75 ? 11.463 14.686 -38.373 1.00 93.81 75 ILE A C 1
ATOM 577 O O . ILE A 1 75 ? 11.872 15.690 -38.960 1.00 93.81 75 ILE A O 1
ATOM 581 N N . ILE A 1 76 ? 11.901 13.461 -38.653 1.00 91.38 76 ILE A N 1
ATOM 582 C CA . ILE A 1 76 ? 12.933 13.144 -39.641 1.00 91.38 76 ILE A CA 1
ATOM 583 C C . ILE A 1 76 ? 12.346 12.182 -40.669 1.00 91.38 76 ILE A C 1
ATOM 585 O O . ILE A 1 76 ? 11.754 11.163 -40.330 1.00 91.38 76 ILE A O 1
ATOM 589 N N . GLY A 1 77 ? 12.445 12.531 -41.955 1.00 86.88 77 GLY A N 1
ATOM 590 C CA . GLY A 1 77 ? 11.892 11.695 -43.027 1.00 86.88 77 GLY A CA 1
ATOM 591 C C . GLY A 1 77 ? 10.381 11.439 -42.900 1.00 86.88 77 GLY A C 1
ATOM 592 O O . GLY A 1 77 ? 9.903 10.408 -43.360 1.00 86.88 77 GLY A O 1
ATOM 593 N N . GLY A 1 78 ? 9.639 12.347 -42.251 1.00 91.12 78 GLY A N 1
ATOM 594 C CA . GLY A 1 78 ? 8.202 12.208 -41.983 1.00 91.12 78 GLY A CA 1
ATOM 595 C C . GLY A 1 78 ? 7.841 11.400 -40.732 1.00 91.12 78 GLY A C 1
ATOM 596 O O . GLY A 1 78 ? 6.653 11.245 -40.465 1.00 91.12 78 GLY A O 1
ATOM 597 N N . HIS A 1 79 ? 8.829 10.932 -39.965 1.00 95.62 79 HIS A N 1
ATOM 598 C CA . HIS A 1 79 ? 8.630 10.081 -38.794 1.00 95.62 79 HIS A CA 1
ATOM 599 C C . HIS A 1 79 ? 9.204 10.717 -37.529 1.00 95.62 79 HIS A C 1
ATOM 601 O O . HIS A 1 79 ? 10.167 11.479 -37.600 1.00 95.62 79 HIS A O 1
ATOM 607 N N . GLY A 1 80 ? 8.618 10.399 -36.376 1.00 94.06 80 GLY A N 1
ATOM 608 C CA . GLY A 1 80 ? 9.118 10.861 -35.082 1.00 94.06 80 GLY A CA 1
ATOM 609 C C . GLY A 1 80 ? 10.443 10.204 -34.683 1.00 94.06 80 GLY A C 1
ATOM 610 O O . GLY A 1 80 ? 10.669 9.022 -34.938 1.00 94.06 80 GLY A O 1
ATOM 611 N N . THR A 1 81 ? 11.318 10.940 -34.009 1.00 90.06 81 THR A N 1
ATOM 612 C CA . THR A 1 81 ? 12.588 10.450 -33.443 1.00 90.06 81 THR A CA 1
ATOM 613 C C . THR A 1 81 ? 12.699 10.940 -32.001 1.00 90.06 81 THR A C 1
ATOM 615 O O . THR A 1 81 ? 13.471 11.844 -31.682 1.00 90.06 81 THR A O 1
ATOM 618 N N . GLY A 1 82 ? 11.806 10.418 -31.155 1.00 82.75 82 GLY A N 1
ATOM 619 C CA . GLY A 1 82 ? 11.716 10.749 -29.735 1.00 82.75 82 GLY A CA 1
ATOM 620 C C . GLY A 1 82 ? 12.515 9.767 -28.891 1.00 82.75 82 GLY A C 1
ATOM 621 O O . GLY A 1 82 ? 12.030 8.684 -28.555 1.00 82.75 82 GLY A O 1
ATOM 622 N N . LEU A 1 83 ? 13.735 10.156 -28.542 1.00 87.25 83 LEU A N 1
ATOM 623 C CA . LEU A 1 83 ? 14.566 9.457 -27.574 1.00 87.25 83 LEU A CA 1
ATOM 624 C C . LEU A 1 83 ? 14.676 10.336 -26.327 1.00 87.25 83 LEU A C 1
ATOM 626 O O . LEU A 1 83 ? 15.164 11.460 -26.411 1.00 87.25 83 LEU A O 1
ATOM 630 N N . ALA A 1 84 ? 14.198 9.837 -25.188 1.00 88.00 84 ALA A N 1
ATOM 631 C CA . ALA A 1 84 ? 14.183 10.585 -23.933 1.00 88.00 84 ALA A CA 1
ATOM 632 C C . ALA A 1 84 ? 15.012 9.831 -22.888 1.00 88.00 84 ALA A C 1
ATOM 634 O O . ALA A 1 84 ? 14.579 8.749 -22.480 1.00 88.00 84 ALA A O 1
ATOM 635 N N . PRO A 1 85 ? 16.192 10.348 -22.490 1.00 83.75 85 PRO A N 1
ATOM 636 C CA . PRO A 1 85 ? 17.003 9.734 -21.447 1.00 83.75 85 PRO A CA 1
ATOM 637 C C . PRO A 1 85 ? 16.222 9.546 -20.141 1.00 83.75 85 PRO A C 1
ATOM 639 O O . PRO A 1 85 ? 15.317 10.339 -19.863 1.00 83.75 85 PRO A O 1
ATOM 642 N N . PRO A 1 86 ? 16.570 8.531 -19.329 1.00 79.44 86 PRO A N 1
ATOM 643 C CA . PRO A 1 86 ? 15.986 8.353 -18.009 1.00 79.44 86 PRO A CA 1
ATOM 644 C C . PRO A 1 86 ? 16.128 9.601 -17.123 1.00 79.44 86 PRO A C 1
ATOM 646 O O . PRO A 1 86 ? 17.068 10.388 -17.255 1.00 79.44 86 PRO A O 1
ATOM 649 N N . ASP A 1 87 ? 15.192 9.755 -16.193 1.00 76.94 87 ASP A N 1
ATOM 650 C CA . ASP A 1 87 ? 15.305 10.662 -15.053 1.00 76.94 87 ASP A CA 1
ATOM 651 C C . ASP A 1 87 ? 16.294 10.124 -14.002 1.00 76.94 87 ASP A C 1
ATOM 653 O O . ASP A 1 87 ? 16.852 9.036 -14.145 1.00 76.94 87 ASP A O 1
ATOM 657 N N . GLU A 1 88 ? 16.556 10.895 -12.942 1.00 76.94 88 GLU A N 1
ATOM 658 C CA . GLU A 1 88 ? 17.551 10.544 -11.912 1.00 76.94 88 GLU A CA 1
ATOM 659 C C . GLU A 1 88 ? 17.266 9.188 -11.248 1.00 76.94 88 GLU A C 1
ATOM 661 O O . GLU A 1 88 ? 18.179 8.397 -10.993 1.00 76.94 88 GLU A O 1
ATOM 666 N N . GLU A 1 89 ? 15.990 8.890 -11.012 1.00 71.31 89 GLU A N 1
ATOM 667 C CA . GLU A 1 89 ? 15.558 7.597 -10.491 1.00 71.31 89 GLU A CA 1
ATOM 668 C C . GLU A 1 89 ? 15.783 6.483 -11.518 1.00 71.31 89 GLU A C 1
ATOM 670 O O . GLU A 1 89 ? 16.309 5.428 -11.176 1.00 71.31 89 GLU A O 1
ATOM 675 N N . GLY A 1 90 ? 15.476 6.728 -12.793 1.00 74.81 90 GLY A N 1
ATOM 676 C CA . GLY A 1 90 ? 15.767 5.804 -13.881 1.00 74.81 90 GLY A CA 1
ATOM 677 C C . GLY A 1 90 ? 17.243 5.468 -14.033 1.00 74.81 90 GLY A C 1
ATOM 678 O O . GLY A 1 90 ? 17.590 4.303 -14.210 1.00 74.81 90 GLY A O 1
ATOM 679 N N . TRP A 1 91 ? 18.119 6.465 -13.913 1.00 83.62 91 TRP A N 1
ATOM 680 C CA . TRP A 1 91 ? 19.560 6.228 -13.866 1.00 83.62 91 TRP A CA 1
ATOM 681 C C . TRP A 1 91 ? 19.948 5.409 -12.639 1.00 83.62 91 TRP A C 1
ATOM 683 O O . TRP A 1 91 ? 20.732 4.471 -12.749 1.00 83.62 91 TRP A O 1
ATOM 693 N N . SER A 1 92 ? 19.371 5.722 -11.480 1.00 79.06 92 SER A N 1
ATOM 694 C CA . SER A 1 92 ? 19.613 4.975 -10.243 1.00 79.06 92 SER A CA 1
ATOM 695 C C . SER A 1 92 ? 19.155 3.516 -10.351 1.00 79.06 92 SER A C 1
ATOM 697 O O . SER A 1 92 ? 19.840 2.626 -9.855 1.00 79.06 92 SER A O 1
ATOM 699 N N . ALA A 1 93 ? 18.052 3.252 -11.056 1.00 74.56 93 ALA A N 1
ATOM 700 C CA . ALA A 1 93 ? 17.509 1.913 -11.279 1.00 74.56 93 ALA A CA 1
ATOM 701 C C . ALA A 1 93 ? 18.398 1.029 -12.173 1.00 74.56 93 ALA A C 1
ATOM 703 O O . ALA A 1 93 ? 18.275 -0.195 -12.138 1.00 74.56 93 ALA A O 1
ATOM 704 N N . LEU A 1 94 ? 19.308 1.622 -12.955 1.00 78.94 94 LEU A N 1
ATOM 705 C CA . LEU A 1 94 ? 20.295 0.869 -13.732 1.00 78.94 94 LEU A CA 1
ATOM 706 C C . LEU A 1 94 ? 21.450 0.350 -12.869 1.00 78.94 94 LEU A C 1
ATOM 708 O O . LEU A 1 94 ? 22.089 -0.633 -13.252 1.00 78.94 94 LEU A O 1
ATOM 712 N N . ALA A 1 95 ? 21.711 0.949 -11.704 1.00 81.69 95 ALA A N 1
ATOM 713 C CA . ALA A 1 95 ? 22.747 0.467 -10.800 1.00 81.69 95 ALA A CA 1
ATOM 714 C C . ALA A 1 95 ? 22.411 -0.951 -10.313 1.00 81.69 95 ALA A C 1
ATOM 716 O O . ALA A 1 95 ? 21.316 -1.225 -9.826 1.00 81.69 95 ALA A O 1
ATOM 717 N N . GLY A 1 96 ? 23.362 -1.874 -10.448 1.00 82.62 96 GLY A N 1
ATOM 718 C CA . GLY A 1 96 ? 23.158 -3.281 -10.112 1.00 82.62 96 GLY A CA 1
ATOM 719 C C . GLY A 1 96 ? 22.500 -4.125 -11.211 1.00 82.62 96 GLY A C 1
ATOM 720 O O . GLY A 1 96 ? 22.424 -5.342 -11.047 1.00 82.62 96 GLY A O 1
ATOM 721 N N . SER A 1 97 ? 22.057 -3.523 -12.322 1.00 85.06 97 SER A N 1
ATOM 722 C CA . SER A 1 97 ? 21.513 -4.260 -13.472 1.00 85.06 97 SER A CA 1
ATOM 723 C C . SER A 1 97 ? 22.589 -5.089 -14.186 1.00 85.06 97 SER A C 1
ATOM 725 O O . SER A 1 97 ? 23.783 -4.828 -14.058 1.00 85.06 97 SER A O 1
ATOM 727 N N . VAL A 1 98 ? 22.180 -6.115 -14.934 1.00 89.25 98 VAL A N 1
ATOM 728 C CA . VAL A 1 98 ? 23.111 -7.034 -15.606 1.00 89.25 98 VAL A CA 1
ATOM 729 C C . VAL A 1 98 ? 23.764 -6.356 -16.811 1.00 89.25 98 VAL A C 1
ATOM 731 O O . VAL A 1 98 ? 23.068 -5.897 -17.720 1.00 89.25 98 VAL A O 1
ATOM 734 N N . VAL A 1 99 ? 25.096 -6.370 -16.859 1.00 90.44 99 VAL A N 1
ATOM 735 C CA . VAL A 1 99 ? 25.898 -5.957 -18.018 1.00 90.44 99 VAL A CA 1
ATOM 736 C C . VAL A 1 99 ? 26.629 -7.170 -18.577 1.00 90.44 99 VAL A C 1
ATOM 738 O O . VAL A 1 99 ? 27.407 -7.808 -17.870 1.00 90.44 99 VAL A O 1
ATOM 741 N N . ILE A 1 100 ? 26.381 -7.507 -19.844 1.00 89.75 100 ILE A N 1
ATOM 742 C CA . ILE A 1 100 ? 27.076 -8.610 -20.518 1.00 89.75 100 ILE A CA 1
ATOM 743 C C . ILE A 1 100 ? 28.444 -8.118 -20.989 1.00 89.75 100 ILE A C 1
ATOM 745 O O . ILE A 1 100 ? 28.544 -7.293 -21.901 1.00 89.75 100 ILE A O 1
ATOM 749 N N . ASP A 1 101 ? 29.493 -8.694 -20.410 1.00 82.81 101 ASP A N 1
ATOM 750 C CA . ASP A 1 101 ? 30.878 -8.395 -20.770 1.00 82.81 101 ASP A CA 1
ATOM 751 C C . ASP A 1 101 ? 31.346 -9.234 -21.950 1.00 82.81 101 ASP A C 1
ATOM 753 O O . ASP A 1 101 ? 31.981 -8.738 -22.879 1.00 82.81 101 ASP A O 1
ATOM 757 N N . TYR A 1 102 ? 31.038 -10.530 -21.914 1.00 83.44 102 TYR A N 1
ATOM 758 C CA . TYR A 1 102 ? 31.514 -11.495 -22.895 1.00 83.44 102 TYR A CA 1
ATOM 759 C C . TYR A 1 102 ? 30.501 -12.616 -23.078 1.00 83.44 102 TYR A C 1
ATOM 761 O O . TYR A 1 102 ? 29.823 -13.027 -22.138 1.00 83.44 102 TYR A O 1
ATOM 769 N N . ALA A 1 103 ? 30.461 -13.169 -24.285 1.00 86.56 103 ALA A N 1
ATOM 770 C CA . ALA A 1 103 ? 29.767 -14.414 -24.568 1.00 86.56 103 ALA A CA 1
ATOM 771 C C . ALA A 1 103 ? 30.783 -15.480 -24.983 1.00 86.56 103 ALA A C 1
ATOM 773 O O . ALA A 1 103 ? 31.683 -15.221 -25.783 1.00 86.56 103 ALA A O 1
ATOM 774 N N . LEU A 1 104 ? 30.621 -16.687 -24.452 1.00 86.19 104 LEU A N 1
ATOM 775 C CA . LEU A 1 104 ? 31.379 -17.880 -24.805 1.00 86.19 104 LEU A CA 1
ATOM 776 C C . LEU A 1 104 ? 30.404 -18.887 -25.431 1.00 86.19 104 LEU A C 1
ATOM 778 O O . LEU A 1 104 ? 29.760 -19.651 -24.707 1.00 86.19 104 LEU A O 1
ATOM 782 N N . PRO A 1 105 ? 30.244 -18.870 -26.765 1.00 81.06 105 PRO A N 1
ATOM 783 C CA . PRO A 1 105 ? 29.337 -19.772 -27.463 1.00 81.06 105 PRO A CA 1
ATOM 784 C C . PRO A 1 105 ? 29.688 -21.240 -27.208 1.00 81.06 105 PRO A C 1
ATOM 786 O O . PRO A 1 105 ? 30.852 -21.633 -27.311 1.00 81.06 105 PRO A O 1
ATOM 789 N N . GLY A 1 106 ? 28.677 -22.074 -26.946 1.00 74.38 106 GLY A N 1
ATOM 790 C CA . GLY A 1 106 ? 28.860 -23.523 -26.776 1.00 74.38 106 GLY A CA 1
ATOM 791 C C . GLY A 1 106 ? 29.299 -24.248 -28.060 1.00 74.38 106 GLY A C 1
ATOM 792 O O . GLY A 1 106 ? 29.781 -25.381 -28.010 1.00 74.38 106 GLY A O 1
ATOM 793 N N . ALA A 1 107 ? 29.162 -23.590 -29.215 1.00 77.44 107 ALA A N 1
ATOM 794 C CA . ALA A 1 107 ? 29.591 -24.057 -30.529 1.00 77.44 107 ALA A CA 1
ATOM 795 C C . ALA A 1 107 ? 30.089 -22.879 -31.393 1.00 77.44 107 ALA A C 1
ATOM 797 O O . ALA A 1 107 ? 29.714 -21.735 -31.131 1.00 77.44 107 ALA A O 1
ATOM 798 N N . PRO A 1 108 ? 30.903 -23.122 -32.443 1.00 83.19 108 PRO A N 1
ATOM 799 C CA . PRO A 1 108 ? 31.314 -22.070 -33.371 1.00 83.19 108 PRO A CA 1
ATOM 800 C C . PRO A 1 108 ? 30.105 -21.332 -33.959 1.00 83.19 108 PRO A C 1
ATOM 802 O O . PRO A 1 108 ? 29.202 -21.960 -34.515 1.00 83.19 108 PRO A O 1
ATOM 805 N N . MET A 1 109 ? 30.103 -20.002 -33.849 1.00 85.44 109 MET A N 1
ATOM 806 C CA . MET A 1 109 ? 29.033 -19.164 -34.391 1.00 85.44 109 MET A CA 1
ATOM 807 C C . MET A 1 109 ? 28.998 -19.243 -35.921 1.00 85.44 109 MET A C 1
ATOM 809 O O . MET A 1 109 ? 30.040 -19.298 -36.578 1.00 85.44 109 MET A O 1
ATOM 813 N N . ALA A 1 110 ? 27.793 -19.230 -36.496 1.00 87.81 110 ALA A N 1
ATOM 814 C CA . ALA A 1 110 ? 27.618 -19.160 -37.943 1.00 87.81 110 ALA A CA 1
ATOM 815 C C . ALA A 1 110 ? 28.202 -17.850 -38.500 1.00 87.81 110 ALA A C 1
ATOM 817 O O . ALA A 1 110 ? 28.222 -16.841 -37.801 1.00 87.81 110 ALA A O 1
ATOM 818 N N . SER A 1 111 ? 28.621 -17.835 -39.769 1.00 92.38 111 SER A N 1
ATOM 819 C CA . SER A 1 111 ? 29.088 -16.605 -40.434 1.00 92.38 111 SER A CA 1
ATOM 820 C C . SER A 1 111 ? 27.950 -15.637 -40.782 1.00 92.38 111 SER A C 1
ATOM 822 O O . SER A 1 111 ? 28.197 -14.486 -41.125 1.00 92.38 111 SER A O 1
ATOM 824 N N . SER A 1 112 ? 26.696 -16.093 -40.731 1.00 96.62 112 SER A N 1
ATOM 825 C CA . SER A 1 112 ? 25.513 -15.245 -40.860 1.00 96.62 112 SER A CA 1
ATOM 826 C C . SER A 1 112 ? 24.300 -15.859 -40.157 1.00 96.62 112 SER A C 1
ATOM 828 O O . SER A 1 112 ? 24.166 -17.082 -40.061 1.00 96.62 112 SER A O 1
ATOM 830 N N . ARG A 1 113 ? 23.402 -15.001 -39.664 1.00 96.44 113 ARG A N 1
ATOM 831 C CA . ARG A 1 113 ? 22.133 -15.367 -39.013 1.00 96.44 113 ARG A CA 1
ATOM 832 C C . ARG A 1 113 ? 21.091 -14.284 -39.292 1.00 96.44 113 ARG A C 1
ATOM 834 O O . ARG A 1 113 ? 21.406 -13.100 -39.251 1.00 96.44 113 ARG A O 1
ATOM 841 N N . ARG A 1 114 ? 19.850 -14.675 -39.591 1.00 97.12 114 ARG A N 1
ATOM 842 C CA . ARG A 1 114 ? 18.752 -13.768 -39.976 1.00 97.12 114 ARG A CA 1
ATOM 843 C C . ARG A 1 114 ? 17.477 -14.136 -39.221 1.00 97.12 114 ARG A C 1
ATOM 845 O O . ARG A 1 114 ? 16.782 -15.057 -39.634 1.00 97.12 114 ARG A O 1
ATOM 852 N N . LEU A 1 115 ? 17.200 -13.444 -38.116 1.00 96.62 115 LEU A N 1
ATOM 853 C CA . LEU A 1 115 ? 15.985 -13.641 -37.314 1.00 96.62 115 LEU A CA 1
ATOM 854 C C . LEU A 1 115 ? 14.775 -12.929 -37.924 1.00 96.62 115 LEU A C 1
ATOM 856 O O . LEU A 1 115 ? 13.645 -13.329 -37.688 1.00 96.62 115 LEU A O 1
ATOM 860 N N . ASP A 1 116 ? 14.989 -11.933 -38.784 1.00 95.88 116 ASP A N 1
ATOM 861 C CA . ASP A 1 116 ? 13.918 -11.291 -39.554 1.00 95.88 116 ASP A CA 1
ATOM 862 C C . ASP A 1 116 ? 13.204 -12.241 -40.535 1.00 95.88 116 ASP A C 1
ATOM 864 O O . ASP A 1 116 ? 12.098 -11.956 -40.997 1.00 95.88 116 ASP A O 1
ATOM 868 N N . LEU A 1 117 ? 13.821 -13.385 -40.844 1.00 96.00 117 LEU A N 1
ATOM 869 C CA . LEU A 1 117 ? 13.219 -14.454 -41.642 1.00 96.00 117 LEU A CA 1
ATOM 870 C C . LEU A 1 117 ? 12.502 -15.511 -40.792 1.00 96.00 117 LEU A C 1
ATOM 872 O O . LEU A 1 117 ? 11.769 -16.329 -41.356 1.00 96.00 117 LEU A O 1
ATOM 876 N N . ASP A 1 118 ? 12.684 -15.503 -39.469 1.00 95.81 118 ASP A N 1
ATOM 877 C CA . ASP A 1 118 ? 12.017 -16.457 -38.589 1.00 95.81 118 ASP A CA 1
ATOM 878 C C . ASP A 1 118 ? 10.494 -16.190 -38.581 1.00 95.81 118 ASP A C 1
ATOM 880 O O . ASP A 1 118 ? 10.038 -15.045 -38.715 1.00 95.81 118 ASP A O 1
ATOM 884 N N . PRO A 1 119 ? 9.659 -17.239 -38.441 1.00 95.88 119 PRO A N 1
ATOM 885 C CA . PRO A 1 119 ? 8.202 -17.091 -38.460 1.00 95.88 119 PRO A CA 1
ATOM 886 C C . PRO A 1 119 ? 7.667 -16.250 -37.289 1.00 95.88 119 PRO A C 1
ATOM 888 O O . PRO A 1 119 ? 6.570 -15.712 -37.391 1.00 95.88 119 PRO A O 1
ATOM 891 N N . TYR A 1 120 ? 8.454 -16.117 -36.218 1.00 95.94 120 TYR A N 1
ATOM 892 C CA . TYR A 1 120 ? 8.124 -15.394 -34.988 1.00 95.94 120 TYR A CA 1
ATOM 893 C C . TYR A 1 120 ? 8.441 -13.893 -35.049 1.00 95.94 120 TYR A C 1
ATOM 895 O O . TYR A 1 120 ? 8.087 -13.154 -34.134 1.00 95.94 120 TYR A O 1
ATOM 903 N N . PHE A 1 121 ? 9.124 -13.418 -36.099 1.00 97.44 121 PHE A N 1
ATOM 904 C CA . PHE A 1 121 ? 9.397 -11.991 -36.258 1.00 97.44 121 PHE A CA 1
ATOM 905 C C . PHE A 1 121 ? 8.148 -11.261 -36.780 1.00 97.44 121 PHE A C 1
ATOM 907 O O . PHE A 1 121 ? 7.575 -11.696 -37.791 1.00 97.44 121 PHE A O 1
ATOM 914 N N . PRO A 1 122 ? 7.699 -10.173 -36.120 1.00 96.94 122 PRO A N 1
ATOM 915 C CA . PRO A 1 122 ? 6.509 -9.440 -36.541 1.00 96.94 122 PRO A CA 1
ATOM 916 C C . PRO A 1 122 ? 6.735 -8.712 -37.876 1.00 96.94 122 PRO A C 1
ATOM 918 O O . PRO A 1 122 ? 7.840 -8.665 -38.419 1.00 96.94 122 PRO A O 1
ATOM 921 N N . LEU A 1 123 ? 5.667 -8.153 -38.447 1.00 96.44 123 LEU A N 1
ATOM 922 C CA . LEU A 1 123 ? 5.794 -7.293 -39.627 1.00 96.44 123 LEU A CA 1
ATOM 923 C C . LEU A 1 123 ? 6.582 -6.021 -39.293 1.00 96.44 123 LEU A C 1
ATOM 925 O O . LEU A 1 123 ? 6.648 -5.611 -38.141 1.00 96.44 123 LEU A O 1
ATOM 929 N N . ILE A 1 124 ? 7.153 -5.371 -40.310 1.00 97.69 124 ILE A N 1
ATOM 930 C CA . ILE A 1 124 ? 7.736 -4.042 -40.116 1.00 97.69 124 ILE A CA 1
ATOM 931 C C . ILE A 1 124 ? 6.640 -3.062 -39.701 1.00 97.69 124 ILE A C 1
ATOM 933 O O . ILE A 1 124 ? 5.632 -2.896 -40.393 1.00 97.69 124 ILE A O 1
ATOM 937 N N . GLY A 1 125 ? 6.886 -2.422 -38.566 1.00 95.62 125 GLY A N 1
ATOM 938 C CA . GLY A 1 125 ? 6.067 -1.389 -37.970 1.00 95.62 125 GLY A CA 1
ATOM 939 C C . GLY A 1 125 ? 6.249 -0.015 -38.600 1.00 95.62 125 GLY A C 1
ATOM 940 O O . GLY A 1 125 ? 7.261 0.274 -39.244 1.00 95.62 125 GLY A O 1
ATOM 941 N N . ASP A 1 126 ? 5.268 0.846 -38.354 1.00 96.88 126 ASP A N 1
ATOM 942 C CA . ASP A 1 126 ? 5.297 2.259 -38.712 1.00 96.88 126 ASP A CA 1
ATOM 943 C C . ASP A 1 126 ? 4.838 3.085 -37.505 1.00 96.88 126 ASP A C 1
ATOM 945 O O . ASP A 1 126 ? 3.670 3.050 -37.109 1.00 96.88 126 ASP A O 1
ATOM 949 N N . GLN A 1 127 ? 5.783 3.799 -36.898 1.00 96.62 127 GLN A N 1
ATOM 950 C CA . GLN A 1 127 ? 5.525 4.672 -35.756 1.00 96.62 127 GLN A CA 1
ATOM 951 C C . GLN A 1 127 ? 4.843 5.991 -36.151 1.00 96.62 127 GLN A C 1
ATOM 953 O O . GLN A 1 127 ? 4.366 6.732 -35.290 1.00 96.62 127 GLN A O 1
ATOM 958 N N . GLY A 1 128 ? 4.825 6.323 -37.445 1.00 97.00 128 GLY A N 1
ATOM 959 C CA . GLY A 1 128 ? 4.360 7.607 -37.940 1.00 97.00 128 GLY A CA 1
ATOM 960 C C . GLY A 1 128 ? 5.064 8.782 -37.257 1.00 97.00 128 GLY A C 1
ATOM 961 O O . GLY A 1 128 ? 6.277 8.770 -37.045 1.00 97.00 128 GLY A O 1
ATOM 962 N N . ILE A 1 129 ? 4.304 9.816 -36.900 1.00 96.19 129 ILE A N 1
ATOM 963 C CA . ILE A 1 129 ? 4.867 11.053 -36.344 1.00 96.19 129 ILE A CA 1
ATOM 964 C C . ILE A 1 129 ? 5.199 10.980 -34.849 1.00 96.19 129 ILE A C 1
ATOM 966 O O . ILE A 1 129 ? 5.845 11.897 -34.357 1.00 96.19 129 ILE A O 1
ATOM 970 N N . GLN A 1 130 ? 4.773 9.942 -34.122 1.00 96.62 130 GLN A N 1
ATOM 971 C CA . GLN A 1 130 ? 5.001 9.847 -32.677 1.00 96.62 130 GLN A CA 1
ATOM 972 C C . GLN A 1 130 ? 6.462 9.499 -32.383 1.00 96.62 130 GLN A C 1
ATOM 974 O O . GLN A 1 130 ? 7.058 8.638 -33.043 1.00 96.62 130 GLN A O 1
ATOM 979 N N . GLY A 1 131 ? 7.024 10.090 -31.333 1.00 95.56 131 GLY A N 1
ATOM 980 C CA . GLY A 1 131 ? 8.387 9.857 -30.868 1.00 95.56 131 GLY A CA 1
ATOM 981 C C . GLY A 1 131 ? 8.571 8.518 -30.149 1.00 95.56 131 GLY A C 1
ATOM 982 O O . GLY A 1 131 ? 9.193 8.470 -29.102 1.00 95.56 131 GLY A O 1
ATOM 983 N N . SER A 1 132 ? 8.013 7.419 -30.656 1.00 96.94 132 SER A N 1
ATOM 984 C CA . SER A 1 132 ? 7.916 6.131 -29.942 1.00 96.94 132 SER A CA 1
ATOM 985 C C . SER A 1 132 ? 8.954 5.083 -30.366 1.00 96.94 132 SER A C 1
ATOM 987 O O . SER A 1 132 ? 8.816 3.907 -30.030 1.00 96.94 132 SER A O 1
ATOM 989 N N . CYS A 1 133 ? 10.007 5.484 -31.086 1.00 97.19 133 CYS A N 1
ATOM 990 C CA . CYS A 1 133 ? 11.016 4.581 -31.655 1.00 97.19 133 CYS A CA 1
ATOM 991 C C . CYS A 1 133 ? 11.590 3.564 -30.647 1.00 97.19 133 CYS A C 1
ATOM 993 O O . CYS A 1 133 ? 11.693 2.379 -30.961 1.00 97.19 133 CYS A O 1
ATOM 995 N N . ALA A 1 134 ? 11.880 3.990 -29.412 1.00 96.62 134 ALA A N 1
ATOM 996 C CA . ALA A 1 134 ? 12.382 3.108 -28.359 1.00 96.62 134 ALA A CA 1
ATOM 997 C C . ALA A 1 134 ? 11.373 2.016 -27.972 1.00 96.62 134 ALA A C 1
ATOM 999 O O . ALA A 1 134 ? 11.758 0.857 -27.828 1.00 96.62 134 ALA A O 1
ATOM 1000 N N . ALA A 1 135 ? 10.080 2.338 -27.878 1.00 97.56 135 ALA A N 1
ATOM 1001 C CA . ALA A 1 135 ? 9.032 1.356 -27.601 1.00 97.56 135 ALA A CA 1
ATOM 1002 C C . ALA A 1 135 ? 8.799 0.410 -28.793 1.00 97.56 135 ALA A C 1
ATOM 1004 O O . ALA A 1 135 ? 8.563 -0.783 -28.604 1.00 97.56 135 ALA A O 1
ATOM 1005 N N . TRP A 1 136 ? 8.939 0.892 -30.031 1.00 98.44 136 TRP A N 1
ATOM 1006 C CA . TRP A 1 136 ? 8.913 0.020 -31.210 1.00 98.44 136 TRP A CA 1
ATOM 1007 C C . TRP A 1 136 ? 10.089 -0.967 -31.226 1.00 98.44 136 TRP A C 1
ATOM 1009 O O . TRP A 1 136 ? 9.889 -2.163 -31.431 1.00 98.44 136 TRP A O 1
ATOM 1019 N N . ALA A 1 137 ? 11.308 -0.498 -30.955 1.00 98.31 137 ALA A N 1
ATOM 1020 C CA . ALA A 1 137 ? 12.493 -1.352 -30.892 1.00 98.31 137 ALA A CA 1
ATOM 1021 C C . ALA A 1 137 ? 12.399 -2.393 -29.761 1.00 98.31 137 ALA A C 1
ATOM 1023 O O . ALA A 1 137 ? 12.582 -3.590 -29.992 1.00 98.31 137 ALA A O 1
ATOM 1024 N N . SER A 1 138 ? 12.082 -1.940 -28.547 1.00 97.38 138 SER A N 1
ATOM 1025 C CA . SER A 1 138 ? 12.149 -2.757 -27.330 1.00 97.38 138 SER A CA 1
ATOM 1026 C C . SER A 1 138 ? 10.889 -3.567 -27.029 1.00 97.38 138 SER A C 1
ATOM 1028 O O . SER A 1 138 ? 10.996 -4.643 -26.455 1.00 97.38 138 SER A O 1
ATOM 1030 N N . VAL A 1 139 ? 9.695 -3.113 -27.410 1.00 97.69 139 VAL A N 1
ATOM 1031 C CA . VAL A 1 139 ? 8.436 -3.808 -27.081 1.00 97.69 139 VAL A CA 1
ATOM 1032 C C . VAL A 1 139 ? 7.846 -4.458 -28.317 1.00 97.69 139 VAL A C 1
ATOM 1034 O O . VAL A 1 139 ? 7.660 -5.674 -28.333 1.00 97.69 139 VAL A O 1
ATOM 1037 N N . TYR A 1 140 ? 7.621 -3.684 -29.380 1.00 98.50 140 TYR A N 1
ATOM 1038 C CA . TYR A 1 140 ? 7.006 -4.226 -30.590 1.00 98.50 140 TYR A CA 1
ATOM 1039 C C . TYR A 1 140 ? 7.891 -5.276 -31.268 1.00 98.50 140 TYR A C 1
ATOM 1041 O O . TYR A 1 140 ? 7.394 -6.348 -31.588 1.00 98.50 140 TYR A O 1
ATOM 1049 N N . TYR A 1 141 ? 9.187 -5.018 -31.470 1.00 98.44 141 TYR A N 1
ATOM 1050 C CA . TYR A 1 141 ? 10.080 -5.993 -32.104 1.00 98.44 141 TYR A CA 1
ATOM 1051 C C . TYR A 1 141 ? 10.657 -6.997 -31.103 1.00 98.44 141 TYR A C 1
ATOM 1053 O O . TYR A 1 141 ? 10.347 -8.185 -31.187 1.00 98.44 141 TYR A O 1
ATOM 1061 N N . ALA A 1 142 ? 11.493 -6.540 -30.162 1.00 97.19 142 ALA A N 1
ATOM 1062 C CA . ALA A 1 142 ? 12.193 -7.431 -29.233 1.00 97.19 142 ALA A CA 1
ATOM 1063 C C . ALA A 1 142 ? 11.231 -8.203 -28.317 1.00 97.19 142 ALA A C 1
ATOM 1065 O O . ALA A 1 142 ? 11.390 -9.412 -28.155 1.00 97.19 142 ALA A O 1
ATOM 1066 N N . GLY A 1 143 ? 10.209 -7.531 -27.779 1.00 95.31 143 GLY A N 1
ATOM 1067 C CA . GLY A 1 143 ? 9.209 -8.155 -26.913 1.00 95.31 143 GLY A CA 1
ATOM 1068 C C . GLY A 1 143 ? 8.351 -9.167 -27.668 1.00 95.31 143 GLY A C 1
ATOM 1069 O O . GLY A 1 143 ? 8.277 -10.325 -27.261 1.00 95.31 143 GLY A O 1
ATOM 1070 N N . THR A 1 144 ? 7.754 -8.770 -28.800 1.00 96.50 144 THR A N 1
ATOM 1071 C CA . THR A 1 144 ? 6.934 -9.698 -29.600 1.00 96.50 144 THR A CA 1
ATOM 1072 C C . THR A 1 144 ? 7.734 -10.918 -30.024 1.00 96.50 144 THR A C 1
ATOM 1074 O O . THR A 1 144 ? 7.232 -12.025 -29.896 1.00 96.50 144 THR A O 1
ATOM 1077 N N . TYR A 1 145 ? 8.974 -10.748 -30.495 1.00 95.56 145 TYR A N 1
ATOM 1078 C CA . TYR A 1 145 ? 9.797 -11.882 -30.915 1.00 95.56 145 TYR A CA 1
ATOM 1079 C C . TY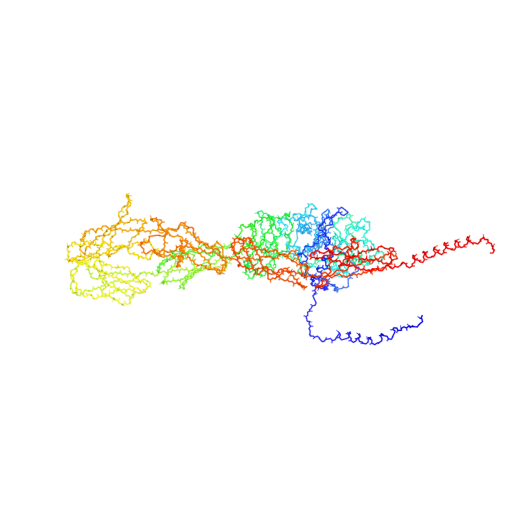R A 1 145 ? 10.081 -12.848 -29.756 1.00 95.56 145 TYR A C 1
ATOM 1081 O O . TYR A 1 145 ? 9.974 -14.063 -29.930 1.00 95.56 145 TYR A O 1
ATOM 1089 N N . LEU A 1 146 ? 10.388 -12.311 -28.569 1.00 91.81 146 LEU A N 1
ATOM 1090 C CA . LEU A 1 146 ? 10.596 -13.098 -27.355 1.00 91.81 146 LEU A CA 1
ATOM 1091 C C . LEU A 1 146 ? 9.353 -13.935 -27.019 1.00 91.81 146 LEU A C 1
ATOM 1093 O O . LEU A 1 146 ? 9.456 -15.154 -26.879 1.00 91.81 146 LEU A O 1
ATOM 1097 N N . GLN A 1 147 ? 8.183 -13.295 -26.944 1.00 91.38 147 GLN A N 1
ATOM 1098 C CA . GLN A 1 147 ? 6.932 -13.968 -26.582 1.00 91.38 147 GLN A CA 1
ATOM 1099 C C . GLN A 1 147 ? 6.478 -14.945 -27.672 1.00 91.38 147 GLN A C 1
ATOM 1101 O O . GLN A 1 147 ? 6.152 -16.096 -27.396 1.00 91.38 147 GLN A O 1
ATOM 1106 N N . ALA A 1 148 ? 6.550 -14.543 -28.938 1.00 93.25 148 ALA A N 1
ATOM 1107 C CA . ALA A 1 148 ? 6.191 -15.397 -30.060 1.00 93.25 148 ALA A CA 1
ATOM 1108 C C . ALA A 1 148 ? 7.049 -16.661 -30.129 1.00 93.25 148 ALA A C 1
ATOM 1110 O O . ALA A 1 148 ? 6.523 -17.736 -30.414 1.00 93.25 148 ALA A O 1
ATOM 1111 N N . LYS A 1 149 ? 8.351 -16.564 -29.835 1.00 90.06 149 LYS A N 1
ATOM 1112 C CA . LYS A 1 149 ? 9.237 -17.730 -29.760 1.00 90.06 149 LYS A CA 1
ATOM 1113 C C . LYS A 1 149 ? 8.875 -18.628 -28.571 1.00 90.06 149 LYS A C 1
ATOM 1115 O O . LYS A 1 149 ? 8.758 -19.835 -28.768 1.00 90.06 149 LYS A O 1
ATOM 1120 N N . ALA A 1 150 ? 8.661 -18.056 -27.383 1.00 87.19 150 ALA A N 1
ATOM 1121 C CA . ALA A 1 150 ? 8.323 -18.804 -26.166 1.00 87.19 150 ALA A CA 1
ATOM 1122 C C . ALA A 1 150 ? 6.979 -19.550 -26.276 1.00 87.19 150 ALA A C 1
ATOM 1124 O O . ALA A 1 150 ? 6.853 -20.687 -25.822 1.00 87.19 150 ALA A O 1
ATOM 1125 N N . HIS A 1 151 ? 5.989 -18.942 -26.935 1.00 88.44 151 HIS A N 1
ATOM 1126 C CA . HIS A 1 151 ? 4.651 -19.513 -27.116 1.00 88.44 151 HIS A CA 1
ATOM 1127 C C . HIS A 1 151 ? 4.441 -20.221 -28.471 1.00 88.44 151 HIS A C 1
ATOM 1129 O O . HIS A 1 151 ? 3.381 -20.802 -28.711 1.00 88.44 151 HIS A O 1
ATOM 1135 N N . GLY A 1 152 ? 5.422 -20.188 -29.379 1.00 91.31 152 GLY A N 1
ATOM 1136 C CA . GLY A 1 152 ? 5.324 -20.804 -30.707 1.00 91.31 152 GLY A CA 1
ATOM 1137 C C . GLY A 1 152 ? 4.361 -20.101 -31.679 1.00 91.31 152 GLY A C 1
ATOM 1138 O O . GLY A 1 152 ? 3.826 -20.739 -32.592 1.00 91.31 152 GLY A O 1
ATOM 1139 N N . TRP A 1 153 ? 4.132 -18.796 -31.525 1.00 93.62 153 TRP A N 1
ATOM 1140 C CA . TRP A 1 153 ? 3.220 -18.011 -32.364 1.00 93.62 153 TRP A CA 1
ATOM 1141 C C . TRP A 1 153 ? 3.808 -17.716 -33.745 1.00 93.62 153 TRP A C 1
ATOM 1143 O O . TRP A 1 153 ? 4.389 -16.669 -34.011 1.00 93.62 153 TRP A O 1
ATOM 1153 N N . SER A 1 154 ? 3.638 -18.647 -34.675 1.00 94.56 154 SER A N 1
ATOM 1154 C CA . SER A 1 154 ? 4.032 -18.443 -36.079 1.00 94.56 154 SER A CA 1
ATOM 1155 C C . SER A 1 154 ? 3.075 -17.537 -36.877 1.00 94.56 154 SER A C 1
ATOM 1157 O O . SER A 1 154 ? 3.340 -17.220 -38.037 1.00 94.56 154 SER A O 1
ATOM 1159 N N . ASP A 1 155 ? 1.965 -17.107 -36.272 1.00 95.50 155 ASP A N 1
ATOM 1160 C CA . ASP A 1 155 ? 0.911 -16.275 -36.861 1.00 95.50 155 ASP A CA 1
ATOM 1161 C C . ASP A 1 155 ? 1.007 -14.782 -36.483 1.00 95.50 155 ASP A C 1
ATOM 1163 O O . ASP A 1 155 ? 0.120 -14.010 -36.855 1.00 95.50 155 ASP A O 1
ATOM 1167 N N . VAL A 1 156 ? 2.089 -14.334 -35.823 1.00 95.12 156 VAL A N 1
ATOM 1168 C CA . VAL A 1 156 ? 2.297 -12.923 -35.406 1.00 95.12 156 VAL A CA 1
ATOM 1169 C C . VAL A 1 156 ? 2.171 -11.895 -36.532 1.00 95.12 156 VAL A C 1
ATOM 1171 O O . VAL A 1 156 ? 1.905 -10.722 -36.295 1.00 95.12 156 VAL A O 1
ATOM 1174 N N . LYS A 1 157 ? 2.326 -12.315 -37.789 1.00 93.50 157 LYS A N 1
ATOM 1175 C CA . LYS A 1 157 ? 2.166 -11.441 -38.962 1.00 93.50 157 LYS A CA 1
ATOM 1176 C C . LYS A 1 157 ? 0.700 -11.158 -39.315 1.00 93.50 157 LYS A C 1
ATOM 1178 O O . LYS A 1 157 ? 0.439 -10.262 -40.111 1.00 93.50 157 LYS A O 1
ATOM 1183 N N . ALA A 1 158 ? -0.244 -11.923 -38.768 1.00 93.44 158 ALA A N 1
ATOM 1184 C CA . ALA A 1 158 ? -1.674 -11.823 -39.067 1.00 93.44 158 ALA A CA 1
ATOM 1185 C C . ALA A 1 158 ? -2.548 -11.606 -37.821 1.00 93.44 158 ALA A C 1
ATOM 1187 O O . ALA A 1 158 ? -3.667 -11.112 -37.952 1.00 93.44 158 ALA A O 1
ATOM 1188 N N . ASN A 1 159 ? -2.060 -11.969 -36.632 1.00 97.00 159 ASN A N 1
ATOM 1189 C CA . ASN A 1 159 ? -2.839 -11.950 -35.401 1.00 97.00 159 ASN A CA 1
ATOM 1190 C C . ASN A 1 159 ? -2.362 -10.847 -34.434 1.00 97.00 159 ASN A C 1
ATOM 1192 O O . ASN A 1 159 ? -1.328 -11.016 -33.788 1.00 97.00 159 ASN A O 1
ATOM 1196 N N . PRO A 1 160 ? -3.110 -9.737 -34.275 1.00 96.00 160 PRO A N 1
ATOM 1197 C CA . PRO A 1 160 ? -2.708 -8.639 -33.395 1.00 96.00 160 PRO A CA 1
ATOM 1198 C C . PRO A 1 160 ? -2.709 -9.002 -31.901 1.00 96.00 160 PRO A C 1
ATOM 1200 O O . PRO A 1 160 ? -2.112 -8.268 -31.120 1.00 96.00 160 PRO A O 1
ATOM 1203 N N . ALA A 1 161 ? -3.341 -10.108 -31.487 1.00 96.12 161 ALA A N 1
ATOM 1204 C CA . ALA A 1 161 ? -3.279 -10.580 -30.100 1.00 96.12 161 ALA A CA 1
ATOM 1205 C C . ALA A 1 161 ? -1.909 -11.182 -29.743 1.00 96.12 161 ALA A C 1
ATOM 1207 O O . ALA A 1 161 ? -1.541 -11.230 -28.577 1.00 96.12 161 ALA A O 1
ATOM 1208 N N . HIS A 1 162 ? -1.134 -11.606 -30.745 1.00 95.81 162 HIS A N 1
ATOM 1209 C CA . HIS A 1 162 ? 0.207 -12.172 -30.568 1.00 95.81 162 HIS A CA 1
ATOM 1210 C C . HIS A 1 162 ? 1.319 -11.147 -30.849 1.00 95.81 162 HIS A C 1
ATOM 1212 O O . HIS A 1 162 ? 2.473 -11.517 -31.043 1.00 95.81 162 HIS A O 1
ATOM 1218 N N . VAL A 1 163 ? 0.977 -9.856 -30.912 1.00 97.25 163 VAL A N 1
ATOM 1219 C CA . VAL A 1 163 ? 1.918 -8.759 -31.170 1.00 97.25 163 VAL A CA 1
ATOM 1220 C C . VAL A 1 163 ? 1.815 -7.754 -30.039 1.00 97.25 163 VAL A C 1
ATOM 1222 O O . VAL A 1 163 ? 0.727 -7.257 -29.762 1.00 97.25 163 VAL A O 1
ATOM 1225 N N . MET A 1 164 ? 2.931 -7.437 -29.392 1.00 97.31 164 MET A N 1
ATOM 1226 C CA . MET A 1 164 ? 2.959 -6.524 -28.250 1.00 97.31 164 MET A CA 1
ATOM 1227 C C . MET A 1 164 ? 2.785 -5.071 -28.700 1.00 97.31 164 MET A C 1
ATOM 1229 O O . MET A 1 164 ? 3.307 -4.653 -29.736 1.00 97.31 164 MET A O 1
ATOM 1233 N N . SER A 1 165 ? 2.047 -4.291 -27.914 1.00 98.19 165 SER A N 1
ATOM 1234 C CA . SER A 1 165 ? 1.746 -2.898 -28.229 1.00 98.19 165 SER A CA 1
ATOM 1235 C C . SER A 1 165 ? 2.856 -1.958 -27.750 1.00 98.19 165 SER A C 1
ATOM 1237 O O . SER A 1 165 ? 3.102 -1.879 -26.545 1.00 98.19 165 SER A O 1
ATOM 1239 N N . PRO A 1 166 ? 3.485 -1.164 -28.637 1.00 97.38 166 PRO A N 1
ATOM 1240 C CA . PRO A 1 166 ? 4.451 -0.153 -28.215 1.00 97.38 166 PRO A CA 1
ATOM 1241 C C . PRO A 1 166 ? 3.779 1.004 -27.456 1.00 97.38 166 PRO A C 1
ATOM 1243 O O . PRO A 1 166 ? 4.426 1.664 -26.649 1.00 97.38 166 PRO A O 1
ATOM 1246 N N . ALA A 1 167 ? 2.470 1.228 -27.644 1.00 96.62 167 ALA A N 1
ATOM 1247 C CA . ALA A 1 167 ? 1.732 2.244 -26.891 1.00 96.62 167 ALA A CA 1
ATOM 1248 C C . ALA A 1 167 ? 1.605 1.883 -25.400 1.00 96.62 167 ALA A C 1
ATOM 1250 O O . ALA A 1 167 ? 1.505 2.784 -24.567 1.00 96.62 167 ALA A O 1
ATOM 1251 N N . TRP A 1 168 ? 1.626 0.587 -25.050 1.00 95.38 168 TRP A N 1
ATOM 1252 C CA . TRP A 1 168 ? 1.468 0.125 -23.666 1.00 95.38 168 TRP A CA 1
ATOM 1253 C C . TRP A 1 168 ? 2.504 0.725 -22.725 1.00 95.38 168 TRP A C 1
ATOM 1255 O O . TRP A 1 168 ? 2.146 1.162 -21.629 1.00 95.38 168 TRP A O 1
ATOM 1265 N N . THR A 1 169 ? 3.762 0.746 -23.159 1.00 93.69 169 THR A N 1
ATOM 1266 C CA . THR A 1 169 ? 4.884 1.258 -22.376 1.00 93.69 169 THR A CA 1
ATOM 1267 C C . THR A 1 169 ? 5.171 2.721 -22.682 1.00 93.69 169 THR A C 1
ATOM 1269 O O . THR A 1 169 ? 5.379 3.500 -21.754 1.00 93.69 169 THR A O 1
ATOM 1272 N N . TYR A 1 170 ? 5.098 3.128 -23.956 1.00 94.00 170 TYR A N 1
ATOM 1273 C CA . TYR A 1 170 ? 5.367 4.505 -24.365 1.00 94.00 170 TYR A CA 1
ATOM 1274 C C . TYR A 1 170 ? 4.479 5.509 -23.620 1.00 94.00 170 TYR A C 1
ATOM 1276 O O . TYR A 1 170 ? 4.986 6.447 -23.011 1.00 94.00 170 TYR A O 1
ATOM 1284 N N . ASN A 1 171 ? 3.165 5.265 -23.581 1.00 92.81 171 ASN A N 1
ATOM 1285 C CA . ASN A 1 171 ? 2.200 6.174 -22.953 1.00 92.81 171 ASN A CA 1
ATOM 1286 C C . ASN A 1 171 ? 2.347 6.255 -21.424 1.00 92.81 171 ASN A C 1
ATOM 1288 O O . ASN A 1 171 ? 1.788 7.155 -20.802 1.00 92.81 171 ASN A O 1
ATOM 1292 N N . LYS A 1 172 ? 3.056 5.302 -20.804 1.00 89.62 172 LYS A N 1
ATOM 1293 C CA . LYS A 1 172 ? 3.333 5.294 -19.361 1.00 89.62 172 LYS A CA 1
ATOM 1294 C C . LYS A 1 172 ? 4.628 6.033 -19.021 1.00 89.62 172 LYS A C 1
ATOM 1296 O O . LYS A 1 172 ? 4.733 6.597 -17.943 1.00 89.62 172 LYS A O 1
ATOM 1301 N N . LEU A 1 173 ? 5.588 6.050 -19.947 1.00 88.44 173 LEU A N 1
ATOM 1302 C CA . LEU A 1 173 ? 6.955 6.528 -19.709 1.00 88.44 173 LEU A CA 1
ATOM 1303 C C . LEU A 1 173 ? 7.261 7.900 -20.318 1.00 88.44 173 LEU A C 1
ATOM 1305 O O . LEU A 1 173 ? 8.302 8.476 -20.032 1.00 88.44 173 LEU A O 1
ATOM 1309 N N . ASN A 1 174 ? 6.388 8.433 -21.169 1.00 88.00 174 ASN A N 1
ATOM 1310 C CA . ASN A 1 174 ? 6.649 9.671 -21.907 1.00 88.00 174 ASN A CA 1
ATOM 1311 C C . ASN A 1 174 ? 6.395 10.968 -21.107 1.00 88.00 174 ASN A C 1
ATOM 1313 O O . ASN A 1 174 ? 6.430 12.061 -21.675 1.00 88.00 174 ASN A O 1
ATOM 1317 N N . GLY A 1 175 ? 6.077 10.869 -19.812 1.00 81.31 175 GLY A N 1
ATOM 1318 C CA . GLY A 1 175 ? 5.803 12.029 -18.956 1.00 81.31 175 GLY A CA 1
ATOM 1319 C C . GLY A 1 175 ? 4.567 12.847 -19.361 1.00 81.31 175 GLY A C 1
ATOM 1320 O O . GLY A 1 175 ? 4.452 14.020 -19.004 1.00 81.31 175 GLY A O 1
ATOM 1321 N N . GLY A 1 176 ? 3.646 12.270 -20.140 1.00 85.19 176 GLY A N 1
ATOM 1322 C CA . GLY A 1 176 ? 2.391 12.911 -20.548 1.00 85.19 176 GLY A CA 1
ATOM 1323 C C . GLY A 1 176 ? 2.538 13.839 -21.753 1.00 85.19 176 GLY A C 1
ATOM 1324 O O . GLY A 1 176 ? 1.621 14.609 -22.064 1.00 85.19 176 GLY A O 1
ATOM 1325 N N . VAL A 1 177 ? 3.681 13.774 -22.437 1.00 87.88 177 VAL A N 1
ATOM 1326 C CA . VAL A 1 177 ? 4.000 14.522 -23.656 1.00 87.88 177 VAL A CA 1
ATOM 1327 C C . VAL A 1 177 ? 4.617 13.589 -24.697 1.00 87.88 177 VAL A C 1
ATOM 1329 O O . VAL A 1 177 ? 5.213 12.575 -24.363 1.00 87.88 177 VAL A O 1
ATOM 1332 N N . ASP A 1 178 ? 4.510 13.928 -25.980 1.00 91.94 178 ASP A N 1
ATOM 1333 C CA . ASP A 1 178 ? 5.178 13.186 -27.059 1.00 91.94 178 ASP A CA 1
ATOM 1334 C C . ASP A 1 178 ? 6.668 13.580 -27.127 1.00 91.94 178 ASP A C 1
ATOM 1336 O O . ASP A 1 178 ? 7.096 14.297 -28.029 1.00 91.94 178 ASP A O 1
ATOM 1340 N N . GLY A 1 179 ? 7.435 13.221 -26.091 1.00 89.62 179 GLY A N 1
ATOM 1341 C CA . GLY A 1 179 ? 8.845 13.607 -25.914 1.00 89.62 179 GLY A CA 1
ATOM 1342 C C . GLY A 1 179 ? 9.853 12.484 -26.165 1.00 89.62 179 GLY A C 1
ATOM 1343 O O . GLY A 1 179 ? 11.040 12.750 -26.314 1.00 89.62 179 GLY A O 1
ATOM 1344 N N . GLY A 1 180 ? 9.393 11.236 -26.226 1.00 91.88 180 GLY A N 1
ATOM 1345 C CA . GLY A 1 180 ? 10.266 10.071 -26.342 1.00 91.88 180 GLY A CA 1
ATOM 1346 C C . GLY A 1 180 ? 10.159 9.117 -25.163 1.00 91.88 180 GLY A C 1
ATOM 1347 O O . GLY A 1 180 ? 9.443 9.368 -24.200 1.00 91.88 180 GLY A O 1
ATOM 1348 N N . SER A 1 181 ? 10.858 7.992 -25.266 1.00 92.19 181 SER A N 1
ATOM 1349 C CA . SER A 1 181 ? 11.080 7.053 -24.157 1.00 92.19 181 SER A CA 1
ATOM 1350 C C . SER A 1 181 ? 12.439 6.373 -24.342 1.00 92.19 181 SER A C 1
ATOM 1352 O O . SER A 1 181 ? 13.160 6.698 -25.289 1.00 92.19 181 SER A O 1
ATOM 1354 N N . TRP A 1 182 ? 12.771 5.414 -23.477 1.00 91.50 182 TRP A N 1
ATOM 1355 C CA . TRP A 1 182 ? 14.064 4.730 -23.476 1.00 91.50 182 TRP A CA 1
ATOM 1356 C C . TRP A 1 182 ? 13.918 3.206 -23.451 1.00 91.50 182 TRP A C 1
ATOM 1358 O O . TRP A 1 182 ? 12.996 2.691 -22.815 1.00 91.50 182 TRP A O 1
ATOM 1368 N N . CYS A 1 183 ? 14.778 2.460 -24.153 1.00 93.81 183 CYS A N 1
ATOM 1369 C CA . CYS A 1 183 ? 14.600 1.011 -24.318 1.00 93.81 183 CYS A CA 1
ATOM 1370 C C . CYS A 1 183 ? 14.673 0.249 -22.986 1.00 93.81 183 CYS A C 1
ATOM 1372 O O . CYS A 1 183 ? 13.793 -0.576 -22.761 1.00 93.81 183 CYS A O 1
ATOM 1374 N N . ASP A 1 184 ? 15.631 0.530 -22.089 1.00 89.62 184 ASP A N 1
ATOM 1375 C CA . ASP A 1 184 ? 15.671 -0.132 -20.766 1.00 89.62 184 ASP A CA 1
ATOM 1376 C C . ASP A 1 184 ? 14.389 0.092 -19.963 1.00 89.62 184 ASP A C 1
ATOM 1378 O O . ASP A 1 184 ? 13.819 -0.883 -19.496 1.00 89.62 184 ASP A O 1
ATOM 1382 N N . ARG A 1 185 ? 13.877 1.323 -19.855 1.00 88.06 185 ARG A N 1
ATOM 1383 C CA . ARG A 1 185 ? 12.655 1.627 -19.098 1.00 88.06 185 ARG A CA 1
ATOM 1384 C C . ARG A 1 185 ? 11.447 0.910 -19.684 1.00 88.06 185 ARG A C 1
ATOM 1386 O O . ARG A 1 185 ? 10.627 0.374 -18.943 1.00 88.06 185 ARG A O 1
ATOM 1393 N N . ASN A 1 186 ? 11.356 0.844 -21.014 1.00 92.75 186 ASN A N 1
ATOM 1394 C CA . ASN A 1 186 ? 10.324 0.056 -21.682 1.00 92.75 186 ASN A CA 1
ATOM 1395 C C . ASN A 1 186 ? 10.456 -1.441 -21.332 1.00 92.75 186 ASN A C 1
ATOM 1397 O O . ASN A 1 186 ? 9.468 -2.064 -20.949 1.00 92.75 186 ASN A O 1
ATOM 1401 N N . MET A 1 187 ? 11.662 -2.015 -21.405 1.00 92.81 187 MET A N 1
ATOM 1402 C CA . MET A 1 187 ? 11.914 -3.425 -21.064 1.00 92.81 187 MET A CA 1
ATOM 1403 C C . MET A 1 187 ? 11.710 -3.724 -19.570 1.00 92.81 187 MET A C 1
ATOM 1405 O O . MET A 1 187 ? 11.208 -4.791 -19.212 1.00 92.81 187 MET A O 1
ATOM 1409 N N . GLN A 1 188 ? 12.063 -2.786 -18.695 1.00 89.19 188 GLN A N 1
ATOM 1410 C CA . GLN A 1 188 ? 11.855 -2.849 -17.253 1.00 89.19 188 GLN A CA 1
ATOM 1411 C C . GLN A 1 188 ? 10.361 -2.911 -16.942 1.00 89.19 188 GLN A C 1
ATOM 1413 O O . GLN A 1 188 ? 9.916 -3.817 -16.242 1.00 89.19 188 GLN A O 1
ATOM 1418 N N . LEU A 1 189 ? 9.568 -2.022 -17.545 1.00 89.81 189 LEU A N 1
ATOM 1419 C CA . LEU A 1 189 ? 8.116 -2.010 -17.393 1.00 89.81 189 LEU A CA 1
ATOM 1420 C C . LEU A 1 189 ? 7.486 -3.340 -17.842 1.00 89.81 189 LEU A C 1
ATOM 1422 O O . LEU A 1 189 ? 6.660 -3.912 -17.129 1.00 89.81 189 LEU A O 1
ATOM 1426 N N . VAL A 1 190 ? 7.941 -3.887 -18.976 1.00 92.81 190 VAL A N 1
ATOM 1427 C CA . VAL A 1 190 ? 7.543 -5.230 -19.437 1.00 92.81 190 VAL A CA 1
ATOM 1428 C C . VAL A 1 190 ? 7.969 -6.320 -18.445 1.00 92.81 190 VAL A C 1
ATOM 1430 O O . VAL A 1 190 ? 7.262 -7.308 -18.275 1.00 92.81 190 VAL A O 1
ATOM 1433 N N . SER A 1 191 ? 9.096 -6.174 -17.754 1.00 89.38 191 SER A N 1
ATOM 1434 C CA . SER A 1 191 ? 9.561 -7.155 -16.761 1.00 89.38 191 SER A CA 1
ATOM 1435 C C . SER A 1 191 ? 8.781 -7.084 -15.439 1.00 89.38 191 SER A C 1
ATOM 1437 O O . SER A 1 191 ? 8.653 -8.086 -14.733 1.00 89.38 191 SER A O 1
ATOM 1439 N N . GLU A 1 192 ? 8.211 -5.925 -15.108 1.00 88.19 192 GLU A N 1
ATOM 1440 C CA . GLU A 1 192 ? 7.508 -5.700 -13.843 1.00 88.19 192 GLU A CA 1
ATOM 1441 C C . GLU A 1 192 ? 6.001 -5.969 -13.903 1.00 88.19 192 GLU A C 1
ATOM 1443 O O . GLU A 1 192 ? 5.466 -6.606 -12.988 1.00 88.19 192 GLU A O 1
ATOM 1448 N N . ILE A 1 193 ? 5.325 -5.498 -14.959 1.00 89.75 193 ILE A N 1
ATOM 1449 C CA . ILE A 1 193 ? 3.861 -5.612 -15.131 1.00 89.75 193 ILE A CA 1
ATOM 1450 C C . ILE A 1 193 ? 3.451 -6.281 -16.446 1.00 89.75 193 ILE A C 1
ATOM 1452 O O . ILE A 1 193 ? 2.260 -6.455 -16.700 1.00 89.75 193 ILE A O 1
ATOM 1456 N N . GLY A 1 194 ? 4.421 -6.660 -17.281 1.00 92.75 194 GLY A N 1
ATOM 1457 C CA . GLY A 1 194 ? 4.156 -7.221 -18.600 1.00 92.75 194 GLY A CA 1
ATOM 1458 C C . GLY A 1 194 ? 3.663 -6.188 -19.600 1.00 92.75 194 GLY A C 1
ATOM 1459 O O . GLY A 1 194 ? 3.887 -4.983 -19.447 1.00 92.75 194 GLY A O 1
ATOM 1460 N N . SER A 1 195 ? 3.047 -6.654 -20.684 1.00 94.56 195 SER A N 1
ATOM 1461 C CA . SER A 1 195 ? 2.602 -5.760 -21.749 1.00 94.56 195 SER A CA 1
ATOM 1462 C C . SER A 1 195 ? 1.394 -6.265 -22.503 1.00 94.56 195 SER A C 1
ATOM 1464 O O . SER A 1 195 ? 1.223 -7.459 -22.699 1.00 94.56 195 SER A O 1
ATOM 1466 N N . ALA A 1 196 ? 0.537 -5.325 -22.885 1.00 97.12 196 ALA A N 1
ATOM 1467 C CA . ALA A 1 196 ? -0.675 -5.588 -23.638 1.00 97.12 196 ALA A CA 1
ATOM 1468 C C . ALA A 1 196 ? -0.371 -5.848 -25.119 1.00 97.12 196 ALA A C 1
ATOM 1470 O O . ALA A 1 196 ? 0.585 -5.312 -25.690 1.00 97.12 196 ALA A O 1
ATOM 1471 N N . SER A 1 197 ? -1.229 -6.627 -25.767 1.00 97.75 197 SER A N 1
ATOM 1472 C CA . SER A 1 197 ? -1.168 -6.849 -27.205 1.00 97.75 197 SER A CA 1
ATOM 1473 C C . SER A 1 197 ? -1.745 -5.670 -27.998 1.00 97.75 197 SER A C 1
ATOM 1475 O O . SER A 1 197 ? -2.490 -4.828 -27.492 1.00 97.75 197 SER A O 1
ATOM 1477 N N . MET A 1 198 ? -1.458 -5.634 -29.296 1.00 97.44 198 MET A N 1
ATOM 1478 C CA . MET A 1 198 ? -2.076 -4.713 -30.249 1.00 97.44 198 MET A CA 1
ATOM 1479 C C . MET A 1 198 ? -3.595 -4.921 -30.366 1.00 97.44 198 MET A C 1
ATOM 1481 O O . MET A 1 198 ? -4.287 -4.033 -30.863 1.00 97.44 198 MET A O 1
ATOM 1485 N N . ALA A 1 199 ? -4.133 -6.062 -29.915 1.00 97.69 199 ALA A N 1
ATOM 1486 C CA . ALA A 1 199 ? -5.572 -6.318 -29.880 1.00 97.69 199 ALA A CA 1
ATOM 1487 C C . ALA A 1 199 ? -6.268 -5.624 -28.697 1.00 97.69 199 ALA A C 1
ATOM 1489 O O . ALA A 1 199 ? -7.355 -5.071 -28.874 1.00 97.69 199 ALA A O 1
ATOM 1490 N N . THR A 1 200 ? -5.663 -5.632 -27.506 1.00 97.75 200 THR A N 1
ATOM 1491 C CA . THR A 1 200 ? -6.247 -5.016 -26.300 1.00 97.75 200 THR A CA 1
ATOM 1492 C C . THR A 1 200 ? -5.824 -3.559 -26.113 1.00 97.75 200 THR A C 1
ATOM 1494 O O . THR A 1 200 ? -6.554 -2.788 -25.485 1.00 97.75 200 THR A O 1
ATOM 1497 N N . MET A 1 201 ? -4.691 -3.159 -26.699 1.00 97.00 201 MET A N 1
ATOM 1498 C CA . MET A 1 201 ? -4.219 -1.778 -26.756 1.00 97.00 201 MET A CA 1
ATOM 1499 C C . MET A 1 201 ? -3.662 -1.430 -28.149 1.00 97.00 201 MET A C 1
ATOM 1501 O O . MET A 1 201 ? -2.449 -1.446 -28.361 1.00 97.00 201 MET A O 1
ATOM 1505 N N . PRO A 1 202 ? -4.528 -1.085 -29.117 1.00 96.88 202 PRO A N 1
ATOM 1506 C CA . PRO A 1 202 ? -4.095 -0.704 -30.458 1.00 96.88 202 PRO A CA 1
ATOM 1507 C C . PRO A 1 202 ? -3.202 0.541 -30.468 1.00 96.88 202 PRO A C 1
ATOM 1509 O O . PRO A 1 202 ? -3.434 1.498 -29.729 1.00 96.88 202 PRO A O 1
ATOM 1512 N N . TYR A 1 203 ? -2.214 0.551 -31.360 1.00 97.19 203 TYR A N 1
ATOM 1513 C CA . TYR A 1 203 ? -1.350 1.707 -31.571 1.00 97.19 203 TYR A CA 1
ATOM 1514 C C . TYR A 1 203 ? -2.068 2.837 -32.321 1.00 97.19 203 TYR A C 1
ATOM 1516 O O . TYR A 1 203 ? -2.734 2.609 -33.333 1.00 97.19 203 TYR A O 1
ATOM 1524 N N . ASN A 1 204 ? -1.869 4.072 -31.867 1.00 96.00 204 ASN A N 1
ATOM 1525 C CA . ASN A 1 204 ? -2.298 5.279 -32.560 1.00 96.00 204 ASN A CA 1
ATOM 1526 C C . ASN A 1 204 ? -1.238 6.368 -32.363 1.00 96.00 204 ASN A C 1
ATOM 1528 O O . ASN A 1 204 ? -1.038 6.835 -31.248 1.00 96.00 204 ASN A O 1
ATOM 1532 N N . GLN A 1 205 ? -0.616 6.820 -33.453 1.00 95.00 205 GLN A N 1
ATOM 1533 C CA . GLN A 1 205 ? 0.414 7.868 -33.424 1.00 95.00 205 GLN A CA 1
ATOM 1534 C C . GLN A 1 205 ? -0.058 9.205 -32.810 1.00 95.00 205 GLN A C 1
ATOM 1536 O O . GLN A 1 205 ? 0.763 10.026 -32.420 1.00 95.00 205 GLN A O 1
ATOM 1541 N N . TYR A 1 206 ? -1.371 9.440 -32.716 1.00 95.56 206 TYR A N 1
ATOM 1542 C CA . TYR A 1 206 ? -1.953 10.639 -32.099 1.00 95.56 206 TYR A CA 1
ATOM 1543 C C . TYR A 1 206 ? -2.404 10.427 -30.645 1.00 95.56 206 TYR A C 1
ATOM 1545 O O . TYR A 1 206 ? -2.969 11.341 -30.045 1.00 95.56 206 TYR A O 1
ATOM 1553 N N . ASP A 1 207 ? -2.213 9.228 -30.087 1.00 94.88 207 ASP A N 1
ATOM 1554 C CA . ASP A 1 207 ? -2.533 8.912 -28.696 1.00 94.88 207 ASP A CA 1
ATOM 1555 C C . ASP A 1 207 ? -1.284 8.473 -27.938 1.00 94.88 207 ASP A C 1
ATOM 1557 O O . ASP A 1 207 ? -0.815 7.341 -28.051 1.00 94.88 207 ASP A O 1
ATOM 1561 N N . TRP A 1 208 ? -0.778 9.393 -27.128 1.00 92.06 208 TRP A N 1
ATOM 1562 C CA . TRP A 1 208 ? 0.352 9.178 -26.233 1.00 92.06 208 TRP A CA 1
ATOM 1563 C C . TRP A 1 208 ? -0.052 9.270 -24.753 1.00 92.06 208 TRP A C 1
ATOM 1565 O O . TRP A 1 208 ? 0.808 9.424 -23.896 1.00 92.06 208 TRP A O 1
ATOM 1575 N N . LEU A 1 209 ? -1.355 9.221 -24.437 1.00 91.06 209 LEU A N 1
ATOM 1576 C CA . LEU A 1 209 ? -1.864 9.447 -23.075 1.00 91.06 209 LEU A CA 1
ATOM 1577 C C . LEU A 1 209 ? -2.634 8.252 -22.509 1.00 91.06 209 LEU A C 1
ATOM 1579 O O . LEU A 1 209 ? -2.703 8.095 -21.293 1.00 91.06 209 LEU A O 1
ATOM 1583 N N . SER A 1 210 ? -3.271 7.434 -23.351 1.00 92.56 210 SER A N 1
ATOM 1584 C CA . SER A 1 210 ? -4.124 6.334 -22.880 1.00 92.56 210 SER A CA 1
ATOM 1585 C C . SER A 1 210 ? -3.315 5.157 -22.353 1.00 92.56 210 SER A C 1
ATOM 1587 O O . SER A 1 210 ? -2.372 4.715 -23.000 1.00 92.56 210 SER A O 1
ATOM 1589 N N . TRP A 1 211 ? -3.721 4.607 -21.209 1.00 91.75 211 TRP A N 1
ATOM 1590 C CA . TRP A 1 211 ? -3.014 3.512 -20.529 1.00 91.75 211 TRP A CA 1
ATOM 1591 C C . TRP A 1 211 ? -3.571 2.107 -20.797 1.00 91.75 211 TRP A C 1
ATOM 1593 O O . TRP A 1 211 ? -3.052 1.135 -20.245 1.00 91.75 211 TRP A O 1
ATOM 1603 N N . GLY A 1 212 ? -4.597 2.002 -21.646 1.00 93.06 212 GLY A N 1
ATOM 1604 C CA . GLY A 1 212 ? -5.342 0.766 -21.894 1.00 93.06 212 GLY A CA 1
ATOM 1605 C C . GLY A 1 212 ? -6.454 0.543 -20.863 1.00 93.06 212 GLY A C 1
ATOM 1606 O O . GLY A 1 212 ? -6.377 1.027 -19.739 1.00 93.06 212 GLY A O 1
ATOM 1607 N N . GLY A 1 213 ? -7.524 -0.148 -21.265 1.00 94.75 213 GLY A N 1
ATOM 1608 C CA . GLY A 1 213 ? -8.644 -0.499 -20.381 1.00 94.75 213 GLY A CA 1
ATOM 1609 C C . GLY A 1 213 ? -8.414 -1.804 -19.611 1.00 94.75 213 GLY A C 1
ATOM 1610 O O . GLY A 1 213 ? -7.329 -2.378 -19.650 1.00 94.75 213 GLY A O 1
ATOM 1611 N N . GLU A 1 214 ? -9.462 -2.316 -18.961 1.00 96.00 214 GLU A N 1
ATOM 1612 C CA . GLU A 1 214 ? -9.397 -3.552 -18.162 1.00 96.00 214 GLU A CA 1
ATOM 1613 C C . GLU A 1 214 ? -8.854 -4.759 -18.944 1.00 96.00 214 GLU A C 1
ATOM 1615 O O . GLU A 1 214 ? -8.030 -5.501 -18.419 1.00 96.00 214 GLU A O 1
ATOM 1620 N N . SER A 1 215 ? -9.238 -4.927 -20.214 1.00 96.62 215 SER A N 1
ATOM 1621 C CA . SER A 1 215 ? -8.734 -6.026 -21.050 1.00 96.62 215 SER A CA 1
ATOM 1622 C C . SER A 1 215 ? -7.213 -6.001 -21.211 1.00 96.62 215 SER A C 1
ATOM 1624 O O . SER A 1 215 ? -6.586 -7.052 -21.181 1.00 96.62 215 SER A O 1
ATOM 1626 N N . ALA A 1 216 ? -6.617 -4.814 -21.348 1.00 96.81 216 ALA A N 1
ATOM 1627 C CA . ALA A 1 216 ? -5.170 -4.656 -21.474 1.00 96.81 216 ALA A CA 1
ATOM 1628 C C . ALA A 1 216 ? -4.466 -4.937 -20.138 1.00 96.81 216 ALA A C 1
ATOM 1630 O O . ALA A 1 216 ? -3.474 -5.657 -20.099 1.00 96.81 216 ALA A O 1
ATOM 1631 N N . TRP A 1 217 ? -5.020 -4.430 -19.033 1.00 95.62 217 TRP A N 1
ATOM 1632 C CA . TRP A 1 217 ? -4.470 -4.627 -17.688 1.00 95.62 217 TRP A CA 1
ATOM 1633 C C . TRP A 1 217 ? -4.577 -6.068 -17.174 1.00 95.62 217 TRP A C 1
ATOM 1635 O O . TRP A 1 217 ? -3.738 -6.487 -16.382 1.00 95.62 217 TRP A O 1
ATOM 1645 N N . ARG A 1 218 ? -5.567 -6.841 -17.632 1.00 94.81 218 ARG A N 1
ATOM 1646 C CA . ARG A 1 218 ? -5.661 -8.283 -17.348 1.00 94.81 218 ARG A CA 1
ATOM 1647 C C . ARG A 1 218 ? -4.788 -9.138 -18.266 1.00 94.81 218 ARG A C 1
ATOM 1649 O O . ARG A 1 218 ? -4.340 -10.200 -17.848 1.00 94.81 218 ARG A O 1
ATOM 1656 N N . GLU A 1 219 ? -4.557 -8.708 -19.505 1.00 94.88 219 GLU A N 1
ATOM 1657 C CA . GLU A 1 219 ? -3.692 -9.433 -20.444 1.00 94.88 219 GLU A CA 1
ATOM 1658 C C . GLU A 1 219 ? -2.208 -9.227 -20.123 1.00 94.88 219 GLU A C 1
ATOM 1660 O O . GLU A 1 219 ? -1.451 -10.192 -20.128 1.00 94.88 219 GLU A O 1
ATOM 1665 N N . ALA A 1 220 ? -1.794 -7.999 -19.794 1.00 94.94 220 ALA A N 1
ATOM 1666 C CA . ALA A 1 220 ? -0.387 -7.643 -19.615 1.00 94.94 220 ALA A CA 1
ATOM 1667 C C . ALA A 1 220 ? 0.416 -8.596 -18.700 1.00 94.94 220 ALA A C 1
ATOM 1669 O O . ALA A 1 220 ? 1.490 -9.016 -19.139 1.00 94.94 220 ALA A O 1
ATOM 1670 N N . PRO A 1 221 ? -0.086 -9.023 -17.519 1.00 93.31 221 PRO A N 1
ATOM 1671 C CA . PRO A 1 221 ? 0.548 -10.037 -16.670 1.00 93.31 221 PRO A CA 1
ATOM 1672 C C . PRO A 1 221 ? 1.077 -11.297 -17.370 1.00 93.31 221 PRO A C 1
ATOM 1674 O O . PRO A 1 221 ? 2.114 -11.821 -16.963 1.00 93.31 221 PRO A O 1
ATOM 1677 N N . LEU A 1 222 ? 0.402 -11.777 -18.423 1.00 90.44 222 LEU A N 1
ATOM 1678 C CA . LEU A 1 222 ? 0.804 -12.973 -19.174 1.00 90.44 222 LEU A CA 1
ATOM 1679 C C . LEU A 1 222 ? 2.155 -12.800 -19.871 1.00 90.44 222 LEU A C 1
ATOM 1681 O O . LEU A 1 222 ? 2.930 -13.744 -19.975 1.00 90.44 222 LEU A O 1
ATOM 1685 N N . TYR A 1 223 ? 2.456 -11.588 -20.335 1.00 91.19 223 TYR A N 1
ATOM 1686 C CA . TYR A 1 223 ? 3.587 -11.325 -21.229 1.00 91.19 223 TYR A CA 1
ATOM 1687 C C . TYR A 1 223 ? 4.727 -10.595 -20.516 1.00 91.19 223 TYR A C 1
ATOM 1689 O O . TYR A 1 223 ? 5.413 -9.743 -21.088 1.00 91.19 223 TYR A O 1
ATOM 1697 N N . ARG A 1 224 ? 4.922 -10.926 -19.236 1.00 90.38 224 ARG A N 1
ATOM 1698 C CA . ARG A 1 224 ? 5.986 -10.383 -18.390 1.00 90.38 224 ARG A CA 1
ATOM 1699 C C . ARG A 1 224 ? 7.338 -11.005 -18.742 1.00 90.38 224 ARG A C 1
ATOM 1701 O O . ARG A 1 224 ? 7.471 -12.225 -18.763 1.00 90.38 224 ARG A O 1
ATOM 1708 N N . ALA A 1 225 ? 8.348 -10.174 -18.991 1.00 88.19 225 ALA A N 1
ATOM 1709 C CA . ALA A 1 225 ? 9.712 -10.637 -19.270 1.00 88.19 225 ALA A CA 1
ATOM 1710 C C . ALA A 1 225 ? 10.485 -10.974 -17.979 1.00 88.19 225 ALA A C 1
ATOM 1712 O O . ALA A 1 225 ? 10.077 -10.596 -16.880 1.00 88.19 225 ALA A O 1
ATOM 1713 N N . GLY A 1 226 ? 11.595 -11.713 -18.102 1.00 81.56 226 GLY A N 1
ATOM 1714 C CA . GLY A 1 226 ? 12.432 -12.113 -16.960 1.00 81.56 226 GLY A CA 1
ATOM 1715 C C . GLY A 1 226 ? 13.375 -11.012 -16.480 1.00 81.56 226 GLY A C 1
ATOM 1716 O O . GLY A 1 226 ? 13.919 -11.099 -15.384 1.00 81.56 226 GLY A O 1
ATOM 1717 N N . GLY A 1 227 ? 13.554 -9.981 -17.302 1.00 87.81 227 GLY A N 1
ATOM 1718 C CA . GLY A 1 227 ? 14.499 -8.893 -17.114 1.00 87.81 227 GLY A CA 1
ATOM 1719 C C . GLY A 1 227 ? 15.132 -8.505 -18.447 1.00 87.81 227 GLY A C 1
ATOM 1720 O O . GLY A 1 227 ? 14.759 -9.005 -19.513 1.00 87.81 227 GLY A O 1
ATOM 1721 N N . PHE A 1 228 ? 16.131 -7.637 -18.381 1.00 90.56 228 PHE A N 1
ATOM 1722 C CA . PHE A 1 228 ? 16.951 -7.251 -19.521 1.00 90.56 228 PHE A CA 1
ATOM 1723 C C . PHE A 1 228 ? 18.418 -7.172 -19.103 1.00 90.56 228 PHE A C 1
ATOM 1725 O O . PHE A 1 228 ? 18.736 -7.081 -17.917 1.00 90.56 228 PHE A O 1
ATOM 1732 N N . ALA A 1 229 ? 19.301 -7.212 -20.091 1.00 91.19 229 ALA A N 1
ATOM 1733 C CA . ALA A 1 229 ? 20.723 -6.986 -19.923 1.00 91.19 229 ALA A CA 1
ATOM 1734 C C . ALA A 1 229 ? 21.179 -5.823 -20.800 1.00 91.19 229 ALA A C 1
ATOM 1736 O O . ALA A 1 229 ? 20.683 -5.633 -21.917 1.00 91.19 229 ALA A O 1
ATOM 1737 N N . THR A 1 230 ? 22.153 -5.080 -20.289 1.00 93.19 230 THR A N 1
ATOM 1738 C CA . THR A 1 230 ? 22.869 -4.039 -21.022 1.00 93.19 230 THR A CA 1
ATOM 1739 C C . THR A 1 230 ? 24.084 -4.649 -21.714 1.00 93.19 230 THR A C 1
ATOM 1741 O O . THR A 1 230 ? 24.795 -5.470 -21.137 1.00 93.19 230 THR A O 1
ATOM 1744 N N . ILE A 1 231 ? 24.331 -4.252 -22.959 1.00 93.00 231 ILE A N 1
ATOM 1745 C CA . ILE A 1 231 ? 25.493 -4.653 -23.757 1.00 93.00 231 ILE A CA 1
ATOM 1746 C C . ILE A 1 231 ? 26.091 -3.393 -24.380 1.00 93.00 231 ILE A C 1
ATOM 1748 O O . ILE A 1 231 ? 25.361 -2.484 -24.773 1.00 93.00 231 ILE A O 1
ATOM 1752 N N . ARG A 1 232 ? 27.416 -3.326 -24.517 1.00 90.19 232 ARG A N 1
ATOM 1753 C CA . ARG A 1 232 ? 28.033 -2.256 -25.305 1.00 90.19 232 ARG A CA 1
ATOM 1754 C C . ARG A 1 232 ? 27.874 -2.530 -26.807 1.00 90.19 232 ARG A C 1
ATOM 1756 O O . ARG A 1 232 ? 28.145 -3.655 -27.234 1.00 90.19 232 ARG A O 1
ATOM 1763 N N . PRO A 1 233 ? 27.506 -1.540 -27.640 1.00 91.81 233 PRO A N 1
ATOM 1764 C CA . PRO A 1 233 ? 27.357 -1.765 -29.081 1.00 91.81 233 PRO A CA 1
ATOM 1765 C C . PRO A 1 233 ? 28.644 -2.212 -29.789 1.00 91.81 233 PRO A C 1
ATOM 1767 O O . PRO A 1 233 ? 28.575 -2.886 -30.815 1.00 91.81 233 PRO A O 1
ATOM 1770 N N . ASP A 1 234 ? 29.816 -1.878 -29.243 1.00 90.69 234 ASP A N 1
ATOM 1771 C CA . ASP A 1 234 ? 31.116 -2.334 -29.751 1.00 90.69 234 ASP A CA 1
ATOM 1772 C C . ASP A 1 234 ? 31.438 -3.810 -29.436 1.00 90.69 234 ASP A C 1
ATOM 1774 O O . ASP A 1 234 ? 32.392 -4.370 -29.984 1.00 90.69 234 ASP A O 1
ATOM 1778 N N . ASN A 1 235 ? 30.621 -4.485 -28.623 1.00 92.94 235 ASN A N 1
ATOM 1779 C CA . ASN A 1 235 ? 30.778 -5.900 -28.298 1.00 92.94 235 ASN A CA 1
ATOM 1780 C C . ASN A 1 235 ? 30.127 -6.808 -29.355 1.00 92.94 235 ASN A C 1
ATOM 1782 O O . ASN A 1 235 ? 29.120 -7.483 -29.123 1.00 92.94 235 ASN A O 1
ATOM 1786 N N . ILE A 1 236 ? 30.719 -6.809 -30.551 1.00 93.62 236 ILE A N 1
ATOM 1787 C CA . ILE A 1 236 ? 30.195 -7.497 -31.740 1.00 93.62 236 ILE A CA 1
ATOM 1788 C C . ILE A 1 236 ? 29.937 -8.990 -31.483 1.00 93.62 236 ILE A C 1
ATOM 1790 O O . ILE A 1 236 ? 28.906 -9.514 -31.906 1.00 93.62 236 ILE A O 1
ATOM 1794 N N . ASP A 1 237 ? 30.843 -9.675 -30.781 1.00 91.31 237 ASP A N 1
ATOM 1795 C CA . ASP A 1 237 ? 30.737 -11.117 -30.536 1.00 91.31 237 ASP A CA 1
ATOM 1796 C C . ASP A 1 237 ? 29.606 -11.461 -29.559 1.00 91.31 237 ASP A C 1
ATOM 1798 O O . ASP A 1 237 ? 28.866 -12.417 -29.802 1.00 91.31 237 ASP A O 1
ATOM 1802 N N . ALA A 1 238 ? 29.403 -10.659 -28.507 1.00 91.50 238 ALA A N 1
ATOM 1803 C CA . ALA A 1 238 ? 28.272 -10.844 -27.598 1.00 91.50 238 ALA A CA 1
ATOM 1804 C C . ALA A 1 238 ? 26.929 -10.616 -28.308 1.00 91.50 238 ALA A C 1
ATOM 1806 O O . ALA A 1 238 ? 26.000 -11.405 -28.138 1.00 91.50 238 ALA A O 1
ATOM 1807 N N . ILE A 1 239 ? 26.839 -9.594 -29.168 1.00 94.56 239 ILE A N 1
ATOM 1808 C CA . ILE A 1 239 ? 25.636 -9.332 -29.973 1.00 94.56 239 ILE A CA 1
ATOM 1809 C C . ILE A 1 239 ? 25.356 -10.508 -30.919 1.00 94.56 239 ILE A C 1
ATOM 1811 O O . ILE A 1 239 ? 24.220 -10.973 -31.009 1.00 94.56 239 ILE A O 1
ATOM 1815 N N . LYS A 1 240 ? 26.375 -11.040 -31.604 1.00 94.44 240 LYS A N 1
ATOM 1816 C CA . LYS A 1 240 ? 26.220 -12.225 -32.466 1.00 94.44 240 LYS A CA 1
ATOM 1817 C C . LYS A 1 240 ? 25.751 -13.451 -31.690 1.00 94.44 240 LYS A C 1
ATOM 1819 O O . LYS A 1 240 ? 24.896 -14.186 -32.186 1.00 94.44 240 LYS A O 1
ATOM 1824 N N . ALA A 1 241 ? 26.289 -13.669 -30.493 1.00 92.12 241 ALA A N 1
ATOM 1825 C CA . ALA A 1 241 ? 25.888 -14.772 -29.631 1.00 92.12 241 ALA A CA 1
ATOM 1826 C C . ALA A 1 241 ? 24.407 -14.658 -29.228 1.00 92.12 241 ALA A C 1
ATOM 1828 O O . ALA A 1 241 ? 23.654 -15.610 -29.427 1.00 92.12 241 ALA A O 1
ATOM 1829 N N . LEU A 1 242 ? 23.962 -13.468 -28.807 1.00 92.00 242 LEU A N 1
ATOM 1830 C CA . LEU A 1 242 ? 22.553 -13.195 -28.492 1.00 92.00 242 LEU A CA 1
ATOM 1831 C C . LEU A 1 242 ? 21.638 -13.461 -29.694 1.00 92.00 242 LEU A C 1
ATOM 1833 O O . LEU A 1 242 ? 20.622 -14.143 -29.567 1.00 92.00 242 LEU A O 1
ATOM 1837 N N . ILE A 1 243 ? 22.028 -13.004 -30.886 1.00 94.62 243 ILE A N 1
ATOM 1838 C CA . ILE A 1 243 ? 21.269 -13.234 -32.123 1.00 94.62 243 ILE A CA 1
ATOM 1839 C C . ILE A 1 243 ? 21.212 -14.728 -32.489 1.00 94.62 243 ILE A C 1
ATOM 1841 O O . ILE A 1 243 ? 20.181 -15.210 -32.963 1.00 94.62 243 ILE A O 1
ATOM 1845 N N . ASN A 1 244 ? 22.279 -15.494 -32.256 1.00 91.50 244 ASN A N 1
ATOM 1846 C CA . ASN A 1 244 ? 22.259 -16.947 -32.458 1.00 91.50 244 ASN A CA 1
ATOM 1847 C C . ASN A 1 244 ? 21.330 -17.659 -31.472 1.00 91.50 244 ASN A C 1
ATOM 1849 O O . ASN A 1 244 ? 20.633 -18.595 -31.864 1.00 91.50 244 ASN A O 1
ATOM 1853 N N . ASP A 1 245 ? 21.252 -17.161 -30.242 1.00 87.94 245 ASP A N 1
ATOM 1854 C CA . ASP A 1 245 ? 20.344 -17.672 -29.214 1.00 87.94 245 ASP 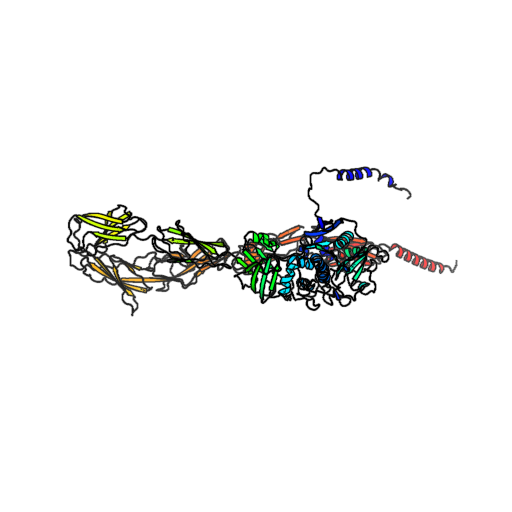A CA 1
ATOM 1855 C C . ASP A 1 245 ? 18.890 -17.212 -29.428 1.00 87.94 245 ASP A C 1
ATOM 1857 O O . ASP A 1 245 ? 17.954 -17.717 -28.800 1.00 87.94 245 ASP A O 1
ATOM 1861 N N . GLY A 1 246 ? 18.664 -16.310 -30.386 1.00 90.31 246 GLY A N 1
ATOM 1862 C CA . GLY A 1 246 ? 17.348 -15.784 -30.725 1.00 90.31 246 GLY A CA 1
ATOM 1863 C C . GLY A 1 246 ? 16.893 -14.676 -29.781 1.00 90.31 246 GLY A C 1
ATOM 1864 O O . GLY A 1 246 ? 15.716 -14.630 -29.439 1.00 90.31 246 GLY A O 1
ATOM 1865 N N . TYR A 1 247 ? 17.805 -13.797 -29.377 1.00 92.31 247 TYR A N 1
ATOM 1866 C CA . TYR A 1 247 ? 17.499 -12.552 -28.682 1.00 92.31 247 TYR A CA 1
ATOM 1867 C C . TYR A 1 247 ? 17.839 -11.361 -29.573 1.00 92.31 247 TYR A C 1
ATOM 1869 O O . TYR A 1 247 ? 18.917 -11.297 -30.165 1.00 92.31 247 TYR A O 1
ATOM 1877 N N . LEU A 1 248 ? 16.893 -10.429 -29.694 1.00 96.94 248 LEU A N 1
ATOM 1878 C CA . LEU A 1 248 ? 17.074 -9.202 -30.465 1.00 96.94 248 LEU A CA 1
ATOM 1879 C C . LEU A 1 248 ? 17.762 -8.139 -29.607 1.00 96.94 248 LEU A C 1
ATOM 1881 O O . LEU A 1 248 ? 17.482 -8.038 -28.414 1.00 96.94 248 LEU A O 1
ATOM 1885 N N . VAL A 1 249 ? 18.617 -7.320 -30.224 1.00 97.88 249 VAL A N 1
ATOM 1886 C CA . VAL A 1 249 ? 19.418 -6.315 -29.507 1.00 97.88 249 VAL A CA 1
ATOM 1887 C C . VAL A 1 249 ? 19.032 -4.912 -29.960 1.00 97.88 249 VAL A C 1
ATOM 1889 O O . VAL A 1 249 ? 19.198 -4.570 -31.129 1.00 97.88 249 VAL A O 1
ATOM 1892 N N . THR A 1 250 ? 18.514 -4.085 -29.056 1.00 98.00 250 THR A N 1
ATOM 1893 C CA . THR A 1 250 ? 18.198 -2.680 -29.344 1.00 98.00 250 THR A CA 1
ATOM 1894 C C . THR A 1 250 ? 19.431 -1.803 -29.213 1.00 98.00 250 THR A C 1
ATOM 1896 O O . THR A 1 250 ? 20.272 -2.065 -28.360 1.00 98.00 250 THR A O 1
ATOM 1899 N N . PHE A 1 251 ? 19.513 -0.729 -29.990 1.00 96.75 251 PHE A N 1
ATOM 1900 C CA . PHE A 1 251 ? 20.577 0.273 -29.890 1.00 96.75 251 PHE A CA 1
ATOM 1901 C C . PHE A 1 251 ? 20.060 1.650 -30.317 1.00 96.75 251 PHE A C 1
ATOM 1903 O O . PHE A 1 251 ? 19.016 1.749 -30.974 1.00 96.75 251 PHE A O 1
ATOM 1910 N N . TYR A 1 252 ? 20.804 2.700 -29.974 1.00 94.75 252 TYR A N 1
ATOM 1911 C CA . TYR A 1 252 ? 20.475 4.073 -30.351 1.00 94.75 252 TYR A CA 1
ATOM 1912 C C . TYR A 1 252 ? 21.414 4.614 -31.423 1.00 94.75 252 TYR A C 1
ATOM 1914 O O . TYR A 1 252 ? 22.595 4.269 -31.487 1.00 94.75 252 TYR A O 1
ATOM 1922 N N . ILE A 1 253 ? 20.873 5.465 -32.286 1.00 93.75 253 ILE A N 1
ATOM 1923 C CA . ILE A 1 253 ? 21.570 6.036 -33.433 1.00 93.75 253 ILE A CA 1
ATOM 1924 C C . ILE A 1 253 ? 21.060 7.450 -33.716 1.00 93.75 253 ILE A C 1
ATOM 1926 O O . ILE A 1 253 ? 19.932 7.813 -33.381 1.00 93.75 253 ILE A O 1
ATOM 1930 N N . ASP A 1 254 ? 21.904 8.264 -34.340 1.00 93.25 254 ASP A N 1
ATOM 1931 C CA . ASP A 1 254 ? 21.517 9.569 -34.862 1.00 93.25 254 ASP A CA 1
ATOM 1932 C C . ASP A 1 254 ? 20.866 9.428 -36.250 1.00 93.25 254 ASP A C 1
ATOM 1934 O O . ASP A 1 254 ? 21.541 9.230 -37.268 1.00 93.25 254 ASP A O 1
ATOM 1938 N N . ALA A 1 255 ? 19.539 9.544 -36.295 1.00 93.25 255 ALA A N 1
ATOM 1939 C CA . ALA A 1 255 ? 18.761 9.511 -37.528 1.00 93.25 255 ALA A CA 1
ATOM 1940 C C . ALA A 1 255 ? 18.840 10.807 -38.350 1.00 93.25 255 ALA A C 1
ATOM 1942 O O . ALA A 1 255 ? 18.397 10.827 -39.498 1.00 93.25 255 ALA A O 1
ATOM 1943 N N . SER A 1 256 ? 19.439 11.877 -37.816 1.00 91.12 256 SER A N 1
ATOM 1944 C CA . SER A 1 256 ? 19.655 13.128 -38.556 1.00 91.12 256 SER A CA 1
ATOM 1945 C C . SER A 1 256 ? 20.823 13.045 -39.544 1.00 91.12 256 SER A C 1
ATOM 1947 O O . SER A 1 256 ? 20.987 13.921 -40.398 1.00 91.12 256 SER A O 1
ATOM 1949 N N . CYS A 1 257 ? 21.615 11.968 -39.472 1.00 91.81 257 CYS A N 1
ATOM 1950 C CA . CYS A 1 257 ? 22.706 11.716 -40.400 1.00 91.81 257 CYS A CA 1
ATOM 1951 C C . CYS A 1 257 ? 22.198 11.710 -41.862 1.00 91.81 257 CYS A C 1
ATOM 1953 O O . CYS A 1 257 ? 21.202 11.043 -42.164 1.00 91.81 257 CYS A O 1
ATOM 1955 N N . PRO A 1 258 ? 22.898 12.375 -42.809 1.00 92.31 258 PRO A N 1
ATOM 1956 C CA . PRO A 1 258 ? 22.471 12.482 -44.208 1.00 92.31 258 PRO A CA 1
ATOM 1957 C C . PRO A 1 258 ? 22.159 11.147 -44.898 1.00 92.31 258 PRO A C 1
ATOM 1959 O O . PRO A 1 258 ? 21.339 11.104 -45.817 1.00 92.31 258 PRO A O 1
ATOM 1962 N N . TRP A 1 259 ? 22.774 10.050 -44.448 1.00 94.81 259 TRP A N 1
ATOM 1963 C CA . TRP A 1 259 ? 22.535 8.709 -44.979 1.00 94.81 259 TRP A CA 1
ATOM 1964 C C . TRP A 1 259 ? 21.066 8.258 -44.876 1.00 94.81 259 TRP A C 1
ATOM 1966 O O . TRP A 1 259 ? 20.565 7.565 -45.765 1.00 94.81 259 TRP A O 1
ATOM 1976 N N . TYR A 1 260 ? 20.318 8.704 -43.863 1.00 92.88 260 TYR A N 1
ATOM 1977 C CA . TYR A 1 260 ? 18.897 8.354 -43.734 1.00 92.88 260 TYR A CA 1
ATOM 1978 C C . TYR A 1 260 ? 18.052 8.842 -44.920 1.00 92.88 260 TYR A C 1
ATOM 1980 O O . TYR A 1 260 ? 17.047 8.219 -45.256 1.00 92.88 260 TYR A O 1
ATOM 1988 N N . SER A 1 261 ? 18.498 9.901 -45.605 1.00 90.56 261 SER A N 1
ATOM 1989 C CA . SER A 1 261 ? 17.869 10.429 -46.824 1.00 90.56 261 SER A CA 1
ATOM 1990 C C . SER A 1 261 ? 18.487 9.890 -48.125 1.00 90.56 261 SER A C 1
ATOM 1992 O O . SER A 1 261 ? 18.048 10.266 -49.212 1.00 90.56 261 SER A O 1
ATOM 1994 N N . SER A 1 262 ? 19.516 9.039 -48.050 1.00 92.19 262 SER A N 1
ATOM 1995 C CA . SER A 1 262 ? 20.165 8.440 -49.224 1.00 92.19 262 SER A CA 1
ATOM 1996 C C . SER A 1 262 ? 19.338 7.282 -49.804 1.00 92.19 262 SER A C 1
ATOM 1998 O O . SER A 1 262 ? 18.344 6.849 -49.219 1.00 92.19 262 SER A O 1
ATOM 2000 N N . SER A 1 263 ? 19.760 6.721 -50.937 1.00 90.62 263 SER A N 1
ATOM 2001 C CA . SER A 1 263 ? 19.230 5.445 -51.442 1.00 90.62 263 SER A CA 1
ATOM 2002 C C . SER A 1 263 ? 20.025 4.224 -50.971 1.00 90.62 263 SER A C 1
ATOM 2004 O O . SER A 1 263 ? 19.649 3.106 -51.310 1.00 90.62 263 SER A O 1
ATOM 2006 N N . ASP A 1 264 ? 21.129 4.421 -50.243 1.00 93.81 264 ASP A N 1
ATOM 2007 C CA . ASP A 1 264 ? 21.974 3.315 -49.794 1.00 93.81 264 ASP A CA 1
ATOM 2008 C C . ASP A 1 264 ? 21.272 2.506 -48.698 1.00 93.81 264 ASP A C 1
ATOM 2010 O O . ASP A 1 264 ? 20.525 3.051 -47.882 1.00 93.81 264 ASP A O 1
ATOM 2014 N N . THR A 1 265 ? 21.484 1.196 -48.724 1.00 96.00 265 THR A N 1
ATOM 2015 C CA . THR A 1 265 ? 20.898 0.205 -47.814 1.00 96.00 265 THR A CA 1
ATOM 2016 C C . THR A 1 265 ? 21.920 -0.359 -46.832 1.00 96.00 265 THR A C 1
ATOM 2018 O O . THR A 1 265 ? 21.526 -1.055 -45.895 1.00 96.00 265 THR A O 1
ATOM 2021 N N . ILE A 1 266 ? 23.205 -0.052 -47.019 1.00 97.56 266 ILE A N 1
ATOM 2022 C CA . ILE A 1 266 ? 24.279 -0.337 -46.073 1.00 97.56 266 ILE A CA 1
ATOM 2023 C C . ILE A 1 266 ? 24.736 1.006 -45.508 1.00 97.56 266 ILE A C 1
ATOM 2025 O O . ILE A 1 266 ? 24.924 1.948 -46.262 1.00 97.56 266 ILE A O 1
ATOM 2029 N N . LEU A 1 267 ? 24.847 1.108 -44.187 1.00 96.88 267 LEU A N 1
ATOM 2030 C CA . LEU A 1 267 ? 25.435 2.243 -43.490 1.00 96.88 267 LEU A CA 1
ATOM 2031 C C . LEU A 1 267 ? 26.853 1.858 -43.063 1.00 96.88 267 LEU A C 1
ATOM 2033 O O . LEU A 1 267 ? 27.028 1.031 -42.156 1.00 96.88 267 LEU A O 1
ATOM 2037 N N . SER A 1 268 ? 27.855 2.443 -43.719 1.00 96.06 268 SER A N 1
ATOM 2038 C CA . SER A 1 268 ? 29.268 2.191 -43.418 1.00 96.06 268 SER A CA 1
ATOM 2039 C C . SER A 1 268 ? 29.939 3.288 -42.593 1.00 96.06 268 SER A C 1
ATOM 2041 O O . SER A 1 268 ? 29.407 4.379 -42.363 1.00 96.06 268 SER A O 1
ATOM 2043 N N . TYR A 1 269 ? 31.160 3.002 -42.127 1.00 94.44 269 TYR A N 1
ATOM 2044 C CA . TYR A 1 269 ? 31.901 3.854 -41.196 1.00 94.44 269 TYR A CA 1
ATOM 2045 C C . TYR A 1 269 ? 32.188 5.241 -41.786 1.00 94.44 269 TYR A C 1
ATOM 2047 O O . TYR A 1 269 ? 32.266 6.240 -41.058 1.00 94.44 269 TYR A O 1
ATOM 2055 N N . ALA A 1 270 ? 32.382 5.285 -43.108 1.00 91.88 270 ALA A N 1
ATOM 2056 C CA . ALA A 1 270 ? 32.630 6.504 -43.863 1.00 91.88 270 ALA A CA 1
ATOM 2057 C C . ALA A 1 270 ? 31.365 7.360 -44.022 1.00 91.88 270 ALA A C 1
ATOM 2059 O O . ALA A 1 270 ? 31.467 8.584 -44.065 1.00 91.88 270 ALA A O 1
ATOM 2060 N N . GLU A 1 271 ? 30.194 6.728 -44.088 1.00 93.12 271 GLU A N 1
ATOM 2061 C CA . GLU A 1 271 ? 28.910 7.396 -44.301 1.00 93.12 271 GLU A CA 1
ATOM 2062 C C . GLU A 1 271 ? 28.268 7.884 -43.006 1.00 93.12 271 GLU A C 1
ATOM 2064 O O . GLU A 1 271 ? 27.578 8.903 -43.008 1.00 93.12 271 GLU A O 1
ATOM 2069 N N . TYR A 1 272 ? 28.500 7.187 -41.889 1.00 93.94 272 TYR A N 1
ATOM 2070 C CA . TYR A 1 272 ? 27.974 7.617 -40.601 1.00 93.94 272 TYR A CA 1
ATOM 2071 C C . TYR A 1 272 ? 28.687 8.885 -40.126 1.00 93.94 272 TYR A C 1
ATOM 2073 O O . TYR A 1 272 ? 29.810 8.842 -39.619 1.00 93.94 272 TYR A O 1
ATOM 2081 N N . THR A 1 273 ? 28.029 10.030 -40.278 1.00 90.00 273 THR A N 1
ATOM 2082 C CA . THR A 1 273 ? 28.499 11.335 -39.783 1.00 90.00 273 THR A CA 1
ATOM 2083 C C . THR A 1 273 ? 27.801 11.774 -38.497 1.00 90.00 273 THR A C 1
ATOM 2085 O O . THR A 1 273 ? 28.050 12.885 -38.038 1.00 90.00 273 THR A O 1
ATOM 2088 N N . GLY A 1 274 ? 26.884 10.954 -37.977 1.00 77.75 274 GLY A N 1
ATOM 2089 C CA . GLY A 1 274 ? 26.056 11.280 -36.819 1.00 77.75 274 GLY A CA 1
ATOM 2090 C C . GLY A 1 274 ? 26.841 11.325 -35.508 1.00 77.75 274 GLY A C 1
ATOM 2091 O O . GLY A 1 274 ? 27.923 10.742 -35.401 1.00 77.75 274 GLY A O 1
ATOM 2092 N N . GLY A 1 275 ? 26.277 12.025 -34.524 1.00 80.00 275 GLY A N 1
ATOM 2093 C CA . GLY A 1 275 ? 26.863 12.210 -33.195 1.00 80.00 275 GLY A CA 1
ATOM 2094 C C . GLY A 1 275 ? 25.844 11.921 -32.103 1.00 80.00 275 GLY A C 1
ATOM 2095 O O . GLY A 1 275 ? 25.857 10.845 -31.521 1.00 80.00 275 GLY A O 1
ATOM 2096 N N . THR A 1 276 ? 24.937 12.861 -31.848 1.00 87.19 276 THR A N 1
ATOM 2097 C CA . THR A 1 276 ? 23.947 12.752 -30.769 1.00 87.19 276 THR A CA 1
ATOM 2098 C C . THR A 1 276 ? 22.803 11.807 -31.158 1.00 87.19 276 THR A C 1
ATOM 2100 O O . THR A 1 276 ? 22.077 12.099 -32.112 1.00 87.19 276 THR A O 1
ATOM 2103 N N . PRO A 1 277 ? 22.603 10.685 -30.446 1.00 90.62 277 PRO A N 1
ATOM 2104 C CA . PRO A 1 277 ? 21.540 9.742 -30.768 1.00 90.62 277 PRO A CA 1
ATOM 2105 C C . PRO A 1 277 ? 20.160 10.359 -30.516 1.00 90.62 277 PRO A C 1
ATOM 2107 O O . PRO A 1 277 ? 19.940 11.044 -29.522 1.00 90.62 277 PRO A O 1
ATOM 2110 N N . ASN A 1 278 ? 19.219 10.105 -31.421 1.00 91.50 278 ASN A N 1
ATOM 2111 C CA . ASN A 1 278 ? 17.831 10.581 -31.332 1.00 91.50 278 ASN A CA 1
ATOM 2112 C C . ASN A 1 278 ? 16.812 9.515 -31.763 1.00 91.50 278 ASN A C 1
ATOM 2114 O O . ASN A 1 278 ? 15.607 9.742 -31.696 1.00 91.50 278 ASN A O 1
ATOM 2118 N N . HIS A 1 279 ? 17.279 8.346 -32.203 1.00 94.69 279 HIS A N 1
ATOM 2119 C CA . HIS A 1 279 ? 16.445 7.277 -32.731 1.00 94.69 279 HIS A CA 1
ATOM 2120 C C . HIS A 1 279 ? 16.886 5.926 -32.178 1.00 94.69 279 HIS A C 1
ATOM 2122 O O . HIS A 1 279 ? 18.068 5.714 -31.912 1.00 94.69 279 HIS A O 1
ATOM 2128 N N . ALA A 1 280 ? 15.943 5.000 -32.022 1.00 96.38 280 ALA A N 1
ATOM 2129 C CA . ALA A 1 280 ? 16.202 3.650 -31.529 1.00 96.38 280 ALA A CA 1
ATOM 2130 C C . ALA A 1 280 ? 15.834 2.609 -32.586 1.00 96.38 280 ALA A C 1
ATOM 2132 O O . ALA A 1 280 ? 14.772 2.679 -33.207 1.00 96.38 280 ALA A O 1
ATOM 2133 N N . ASN A 1 281 ? 16.703 1.622 -32.784 1.00 97.44 281 ASN A N 1
ATOM 2134 C CA . ASN A 1 281 ? 16.524 0.528 -33.735 1.00 97.44 281 ASN A CA 1
ATOM 2135 C C . ASN A 1 281 ? 16.844 -0.820 -33.079 1.00 97.44 281 ASN A C 1
ATOM 2137 O O . ASN A 1 281 ? 17.298 -0.879 -31.936 1.00 97.44 281 ASN A O 1
ATOM 2141 N N . VAL A 1 282 ? 16.600 -1.913 -33.806 1.00 98.25 282 VAL A N 1
ATOM 2142 C CA . VAL A 1 282 ? 16.846 -3.272 -33.315 1.00 98.25 282 VAL A CA 1
ATOM 2143 C C . VAL A 1 282 ? 17.640 -4.102 -34.322 1.00 98.25 282 VAL A C 1
ATOM 2145 O O . VAL A 1 282 ? 17.323 -4.153 -35.511 1.00 98.25 282 VAL A O 1
ATOM 2148 N N . ILE A 1 283 ? 18.688 -4.757 -33.835 1.00 98.75 283 ILE A N 1
ATOM 2149 C CA . ILE A 1 283 ? 19.499 -5.726 -34.565 1.00 98.75 283 ILE A CA 1
ATOM 2150 C C . ILE A 1 283 ? 18.752 -7.059 -34.579 1.00 98.75 283 ILE A C 1
ATOM 2152 O O . ILE A 1 283 ? 18.336 -7.572 -33.540 1.00 98.75 283 ILE A O 1
ATOM 2156 N N . VAL A 1 284 ? 18.596 -7.619 -35.776 1.00 98.44 284 VAL A N 1
ATOM 2157 C CA . VAL A 1 284 ? 17.795 -8.827 -36.048 1.00 98.44 284 VAL A CA 1
ATOM 2158 C C . VAL A 1 284 ? 18.572 -9.884 -36.829 1.00 98.44 284 VAL A C 1
ATOM 2160 O O . VAL A 1 284 ? 18.021 -10.876 -37.298 1.00 98.44 284 VAL A O 1
ATOM 2163 N N . GLY A 1 285 ? 19.871 -9.682 -37.008 1.00 98.25 285 GLY A N 1
ATOM 2164 C CA . GLY A 1 285 ? 20.712 -10.592 -37.763 1.00 98.25 285 GLY A CA 1
ATOM 2165 C C . GLY A 1 285 ? 22.104 -10.032 -37.985 1.00 98.25 285 GLY A C 1
ATOM 2166 O O . GLY A 1 285 ? 22.394 -8.888 -37.641 1.00 98.25 285 GLY A O 1
ATOM 2167 N N . TYR A 1 286 ? 22.959 -10.832 -38.602 1.00 98.44 286 TYR A N 1
ATOM 2168 C CA . TYR A 1 286 ? 24.292 -10.430 -39.019 1.00 98.44 286 TYR A CA 1
ATOM 2169 C C . TYR A 1 286 ? 24.768 -11.258 -40.214 1.00 98.44 286 TYR A C 1
ATOM 2171 O O . TYR A 1 286 ? 24.262 -12.356 -40.457 1.00 98.44 286 TYR A O 1
ATOM 2179 N N . ASP A 1 287 ? 25.742 -10.734 -40.954 1.00 98.19 287 ASP A N 1
ATOM 2180 C CA . ASP A 1 287 ? 26.421 -11.435 -42.042 1.00 98.19 287 ASP A CA 1
ATOM 2181 C C . ASP A 1 287 ? 27.868 -10.936 -42.180 1.00 98.19 287 ASP A C 1
ATOM 2183 O O . ASP A 1 287 ? 28.110 -9.768 -42.492 1.00 98.19 287 ASP A O 1
ATOM 2187 N N . ASP A 1 288 ? 28.828 -11.833 -41.945 1.00 97.69 288 ASP A N 1
ATOM 2188 C CA . ASP A 1 288 ? 30.271 -11.566 -41.999 1.00 97.69 288 ASP A CA 1
ATOM 2189 C C . ASP A 1 288 ? 30.791 -11.333 -43.425 1.00 97.69 288 ASP A C 1
ATOM 2191 O O . ASP A 1 288 ? 31.897 -10.819 -43.611 1.00 97.69 288 ASP A O 1
ATOM 2195 N N . SER A 1 289 ? 30.015 -11.727 -44.441 1.00 97.00 289 SER A N 1
ATOM 2196 C CA . SER A 1 289 ? 30.407 -11.620 -45.848 1.00 97.00 289 SER A CA 1
ATOM 2197 C C . SER A 1 289 ? 30.076 -10.269 -46.481 1.00 97.00 289 SER A C 1
ATOM 2199 O O . SER A 1 289 ? 30.598 -9.960 -47.553 1.00 97.00 289 SER A O 1
ATOM 2201 N N . ILE A 1 290 ? 29.238 -9.452 -45.835 1.00 96.19 290 ILE A N 1
ATOM 2202 C CA . ILE A 1 290 ? 28.878 -8.124 -46.337 1.00 96.19 290 ILE A CA 1
ATOM 2203 C C . ILE A 1 290 ? 30.085 -7.195 -46.234 1.00 96.19 290 ILE A C 1
ATOM 2205 O O . ILE A 1 290 ? 30.730 -7.104 -45.193 1.00 96.19 290 ILE A O 1
ATOM 2209 N N . THR A 1 291 ? 30.381 -6.481 -47.316 1.00 94.25 291 THR A N 1
ATOM 2210 C CA . THR A 1 291 ? 31.479 -5.513 -47.374 1.00 94.25 291 THR A CA 1
ATOM 2211 C C . THR A 1 291 ? 31.003 -4.208 -47.984 1.00 94.25 291 THR A C 1
ATOM 2213 O O . THR A 1 291 ? 30.304 -4.242 -48.997 1.00 94.25 291 THR A O 1
ATOM 2216 N N . ASP A 1 292 ? 31.456 -3.085 -47.436 1.00 92.94 292 ASP A N 1
ATOM 2217 C CA . ASP A 1 292 ? 31.318 -1.771 -48.064 1.00 92.94 292 ASP A CA 1
ATOM 2218 C C . ASP A 1 292 ? 32.595 -0.945 -47.849 1.00 92.94 292 ASP A C 1
ATOM 2220 O O . ASP A 1 292 ? 33.051 -0.732 -46.724 1.00 92.94 292 ASP A O 1
ATOM 2224 N N . GLY A 1 293 ? 33.236 -0.536 -48.944 1.00 89.69 293 GLY A N 1
ATOM 2225 C CA . GLY A 1 293 ? 34.557 0.091 -48.911 1.00 89.69 293 GLY A CA 1
ATOM 2226 C C . GLY A 1 293 ? 35.602 -0.752 -48.163 1.00 89.69 293 GLY A C 1
ATOM 2227 O O . GLY A 1 293 ? 36.021 -1.808 -48.635 1.00 89.69 293 GLY A O 1
ATOM 2228 N N . THR A 1 294 ? 36.070 -0.249 -47.013 1.00 89.88 294 THR A N 1
ATOM 2229 C CA . THR A 1 294 ? 37.037 -0.939 -46.132 1.00 89.88 294 THR A CA 1
ATOM 2230 C C . THR A 1 294 ? 36.388 -1.741 -45.008 1.00 89.88 294 THR A C 1
ATOM 2232 O O . THR A 1 294 ? 37.099 -2.344 -44.206 1.00 89.88 294 THR A O 1
ATOM 2235 N N . ASP A 1 295 ? 35.066 -1.693 -44.897 1.00 94.69 295 ASP A N 1
ATOM 2236 C CA . ASP A 1 295 ? 34.337 -2.326 -43.813 1.00 94.69 295 ASP A CA 1
ATOM 2237 C C . ASP A 1 295 ? 33.980 -3.768 -44.185 1.00 94.69 295 ASP A C 1
ATOM 2239 O O . ASP A 1 295 ? 33.601 -4.058 -45.322 1.00 94.69 295 ASP A O 1
ATOM 2243 N N . GLN A 1 296 ? 34.102 -4.668 -43.210 1.00 95.31 296 GLN A N 1
ATOM 2244 C CA . GLN A 1 296 ? 33.808 -6.090 -43.350 1.00 95.31 296 GLN A CA 1
ATOM 2245 C C . GLN A 1 296 ? 32.852 -6.535 -42.246 1.00 95.31 296 GLN A C 1
ATOM 2247 O O . GLN A 1 296 ? 33.090 -6.273 -41.065 1.00 95.31 296 GLN A O 1
ATOM 2252 N N . GLY A 1 297 ? 31.807 -7.243 -42.659 1.00 97.75 297 GLY A N 1
ATOM 2253 C CA . GLY A 1 297 ? 30.734 -7.732 -41.817 1.00 97.75 297 GLY A CA 1
ATOM 2254 C C . GLY A 1 297 ? 29.743 -6.640 -41.410 1.00 97.75 297 GLY A C 1
ATOM 2255 O O . GLY A 1 297 ? 30.100 -5.478 -41.182 1.00 97.75 297 GLY A O 1
ATOM 2256 N N . ALA A 1 298 ? 28.469 -7.018 -41.324 1.00 98.44 298 ALA A N 1
ATOM 2257 C CA . ALA A 1 298 ? 27.395 -6.103 -40.963 1.00 98.44 298 ALA A CA 1
ATOM 2258 C C . ALA A 1 298 ? 26.304 -6.769 -40.118 1.00 98.44 298 ALA A C 1
ATOM 2260 O O . ALA A 1 298 ? 26.072 -7.977 -40.189 1.00 98.44 298 ALA A O 1
ATOM 2261 N N . PHE A 1 299 ? 25.612 -5.954 -39.326 1.00 98.69 299 PHE A N 1
ATOM 2262 C CA . PHE A 1 299 ? 24.372 -6.298 -38.645 1.00 98.69 299 PHE A CA 1
ATOM 2263 C C . PHE A 1 299 ? 23.168 -5.939 -39.509 1.00 98.69 299 PHE A C 1
ATOM 2265 O O . PHE A 1 299 ? 23.131 -4.881 -40.137 1.00 98.69 299 PHE A O 1
ATOM 2272 N N . ARG A 1 300 ? 22.168 -6.817 -39.513 1.00 98.56 300 ARG A N 1
ATOM 2273 C CA . ARG A 1 300 ? 20.849 -6.574 -40.093 1.00 98.56 300 ARG A CA 1
ATOM 2274 C C . ARG A 1 300 ? 20.012 -5.818 -39.073 1.00 98.56 300 ARG A C 1
ATOM 2276 O O . ARG A 1 300 ? 19.889 -6.279 -37.940 1.00 98.56 300 ARG A O 1
ATOM 2283 N N . VAL A 1 301 ? 19.409 -4.707 -39.478 1.00 98.69 301 VAL A N 1
ATOM 2284 C CA . VAL A 1 301 ? 18.649 -3.830 -38.582 1.00 98.69 301 VAL A CA 1
ATOM 2285 C C . VAL A 1 301 ? 17.228 -3.641 -39.091 1.00 98.69 301 VAL A C 1
ATOM 2287 O O . VAL A 1 301 ? 17.028 -3.386 -40.280 1.00 98.69 301 VAL A O 1
ATOM 2290 N N . ALA A 1 302 ? 16.250 -3.748 -38.192 1.00 98.62 302 ALA A N 1
ATOM 2291 C CA . ALA A 1 302 ? 14.867 -3.357 -38.447 1.00 98.62 302 ALA A CA 1
ATOM 2292 C C . ALA A 1 302 ? 14.617 -1.929 -37.940 1.00 98.62 302 ALA A C 1
ATOM 2294 O O . ALA A 1 302 ? 14.978 -1.588 -36.809 1.00 98.62 302 ALA A O 1
ATOM 2295 N N . ASN A 1 303 ? 13.991 -1.105 -38.783 1.00 97.81 303 ASN A N 1
ATOM 2296 C CA . ASN A 1 303 ? 13.529 0.240 -38.442 1.00 97.81 303 ASN A CA 1
ATOM 2297 C C . ASN A 1 303 ? 11.994 0.248 -38.276 1.00 97.81 303 ASN A C 1
ATOM 2299 O O . ASN A 1 303 ? 11.306 -0.693 -38.667 1.00 97.81 303 ASN A O 1
ATOM 2303 N N . SER A 1 304 ? 11.439 1.308 -37.697 1.00 97.31 304 SER A N 1
ATOM 2304 C CA . SER A 1 304 ? 10.003 1.500 -37.437 1.00 97.31 304 SER A CA 1
ATOM 2305 C C . SER A 1 304 ? 9.367 2.574 -38.330 1.00 97.31 304 SER A C 1
ATOM 2307 O O . SER A 1 304 ? 8.419 3.234 -37.919 1.00 97.31 304 SER A O 1
ATOM 2309 N N . TRP A 1 305 ? 9.895 2.782 -39.541 1.00 97.56 305 TRP A N 1
ATOM 2310 C CA . TRP A 1 305 ? 9.424 3.792 -40.512 1.00 97.56 305 TRP A CA 1
ATOM 2311 C C . TRP A 1 305 ? 8.668 3.170 -41.698 1.00 97.56 305 TRP A C 1
ATOM 2313 O O . TRP A 1 305 ? 8.721 3.653 -42.832 1.00 97.56 305 TRP A O 1
ATOM 2323 N N . GLY A 1 306 ? 8.021 2.030 -41.452 1.00 97.00 306 GLY A N 1
ATOM 2324 C CA . GLY A 1 306 ? 7.251 1.307 -42.450 1.00 97.00 306 GLY A CA 1
ATOM 2325 C C . GLY A 1 306 ? 8.098 0.601 -43.513 1.00 97.00 306 GLY A C 1
ATOM 2326 O O . GLY A 1 306 ? 9.314 0.753 -43.636 1.00 97.00 306 GLY A O 1
ATOM 2327 N N . THR A 1 307 ? 7.421 -0.198 -44.335 1.00 96.88 307 THR A N 1
ATOM 2328 C CA . THR A 1 307 ? 8.053 -1.019 -45.384 1.00 96.88 307 THR A CA 1
ATOM 2329 C C . THR A 1 307 ? 8.590 -0.204 -46.561 1.00 96.88 307 THR A C 1
ATOM 2331 O O . THR A 1 307 ? 9.343 -0.728 -47.375 1.00 96.88 307 THR A O 1
ATOM 2334 N N . GLY A 1 308 ? 8.228 1.078 -46.668 1.00 94.25 308 GLY A N 1
ATOM 2335 C CA . GLY A 1 308 ? 8.772 1.983 -47.683 1.00 94.25 308 GLY A CA 1
ATOM 2336 C C . GLY A 1 308 ? 10.216 2.417 -47.411 1.00 94.25 308 GLY A C 1
ATOM 2337 O O . GLY A 1 308 ? 10.873 2.942 -48.309 1.00 94.25 308 GLY A O 1
ATOM 2338 N N . PHE A 1 309 ? 10.723 2.208 -46.194 1.00 95.56 309 PHE A N 1
ATOM 2339 C CA . PHE A 1 309 ? 12.079 2.585 -45.822 1.00 95.56 309 PHE A CA 1
ATOM 2340 C C . PHE A 1 309 ? 13.102 1.558 -46.327 1.00 95.56 309 PHE A C 1
ATOM 2342 O O . PHE A 1 309 ? 13.112 0.413 -45.882 1.00 95.56 309 PHE A O 1
ATOM 2349 N N . LYS A 1 310 ? 14.005 1.985 -47.217 1.00 95.56 310 LYS A N 1
ATOM 2350 C CA . LYS A 1 310 ? 15.166 1.199 -47.677 1.00 95.56 310 LYS A CA 1
ATOM 2351 C C . LYS A 1 310 ? 14.766 -0.209 -48.157 1.00 95.56 310 LYS A C 1
ATOM 2353 O O . LYS A 1 310 ? 13.939 -0.343 -49.056 1.00 95.56 310 LYS A O 1
ATOM 2358 N N . ASP A 1 311 ? 15.362 -1.253 -47.589 1.00 96.44 311 ASP A N 1
ATOM 2359 C CA . ASP A 1 311 ? 15.109 -2.647 -47.939 1.00 96.44 311 ASP A CA 1
ATOM 2360 C C . ASP A 1 311 ? 13.904 -3.180 -47.151 1.00 96.44 311 ASP A C 1
ATOM 2362 O O . ASP A 1 311 ? 14.048 -3.887 -46.154 1.00 96.44 311 ASP A O 1
ATOM 2366 N N . ALA A 1 312 ? 12.703 -2.785 -47.584 1.00 95.88 312 ALA A N 1
ATOM 2367 C CA . ALA A 1 312 ? 11.423 -3.220 -47.021 1.00 95.88 312 ALA A CA 1
ATOM 2368 C C . ALA A 1 312 ? 11.253 -2.949 -45.510 1.00 95.88 312 ALA A C 1
ATOM 2370 O O . ALA A 1 312 ? 10.597 -3.724 -44.817 1.00 95.88 312 ALA A O 1
ATOM 2371 N N . GLY A 1 313 ? 11.829 -1.857 -45.001 1.00 96.88 313 GLY A N 1
ATOM 2372 C CA . GLY A 1 313 ? 11.840 -1.473 -43.584 1.00 96.88 313 GLY A CA 1
ATOM 2373 C C . GLY A 1 313 ? 13.148 -1.755 -42.854 1.00 96.88 313 GLY A C 1
ATOM 2374 O O . GLY A 1 313 ? 13.298 -1.407 -41.682 1.00 96.88 313 GLY A O 1
ATOM 2375 N N . PHE A 1 314 ? 14.107 -2.370 -43.535 1.00 98.50 314 PHE A N 1
ATOM 2376 C CA . PHE A 1 314 ? 15.364 -2.786 -42.946 1.00 98.50 314 PHE A CA 1
ATOM 2377 C C . PHE A 1 314 ? 16.571 -2.187 -43.674 1.00 98.50 314 PHE A C 1
ATOM 2379 O O . PHE A 1 314 ? 16.481 -1.681 -44.795 1.00 98.50 314 PHE A O 1
ATOM 2386 N N . TYR A 1 315 ? 17.735 -2.302 -43.043 1.00 98.38 315 TYR A N 1
ATOM 2387 C CA . TYR A 1 315 ? 19.024 -1.932 -43.618 1.00 98.38 315 TYR A CA 1
ATOM 2388 C C . TYR A 1 315 ? 20.154 -2.753 -42.985 1.00 98.38 315 TYR A C 1
ATOM 2390 O O . TYR A 1 315 ? 19.912 -3.614 -42.132 1.00 98.38 315 TYR A O 1
ATOM 2398 N N . TRP A 1 316 ? 21.381 -2.528 -43.440 1.00 98.50 316 TRP A N 1
ATOM 2399 C CA . TRP A 1 316 ? 22.588 -3.124 -42.880 1.00 98.50 316 TRP A CA 1
ATOM 2400 C C . TRP A 1 316 ? 23.480 -2.055 -42.273 1.00 98.50 316 TRP A C 1
ATOM 2402 O O . TRP A 1 316 ? 23.617 -0.977 -42.837 1.00 98.50 316 TRP A O 1
ATOM 2412 N N . ILE A 1 317 ? 24.124 -2.363 -41.154 1.00 98.00 317 ILE A N 1
ATOM 2413 C CA . ILE A 1 317 ? 25.103 -1.481 -40.520 1.00 98.00 317 ILE A CA 1
ATOM 2414 C C . ILE A 1 317 ? 26.408 -2.234 -40.300 1.00 98.00 317 ILE A C 1
ATOM 2416 O O . ILE A 1 317 ? 26.408 -3.327 -39.735 1.00 98.00 317 ILE A O 1
ATOM 2420 N N . THR A 1 318 ? 27.528 -1.692 -40.773 1.00 98.25 318 THR A N 1
ATOM 2421 C CA . THR A 1 318 ? 28.812 -2.405 -40.673 1.00 98.25 318 THR A CA 1
ATOM 2422 C C . THR A 1 318 ? 29.279 -2.503 -39.217 1.00 98.25 318 THR A C 1
ATOM 2424 O O . THR A 1 318 ? 29.017 -1.605 -38.412 1.00 98.25 318 THR A O 1
ATOM 2427 N N . TYR A 1 319 ? 30.017 -3.560 -38.851 1.00 97.38 319 TYR A N 1
ATOM 2428 C CA . TYR A 1 319 ? 30.529 -3.721 -37.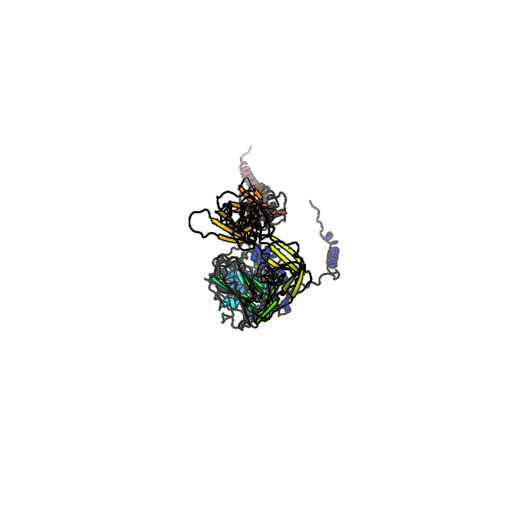474 1.00 97.38 319 TYR A CA 1
ATOM 2429 C C . TYR A 1 319 ? 31.383 -2.536 -37.031 1.00 97.38 319 TYR A C 1
ATOM 2431 O O . TYR A 1 319 ? 31.296 -2.061 -35.901 1.00 97.38 319 TYR A O 1
ATOM 2439 N N . ARG A 1 320 ? 32.171 -1.995 -37.960 1.00 95.00 320 ARG A N 1
ATOM 2440 C CA . ARG A 1 320 ? 32.997 -0.820 -37.707 1.00 95.00 320 ARG A CA 1
ATOM 2441 C C . ARG A 1 320 ? 32.158 0.433 -37.446 1.00 95.00 320 ARG A C 1
ATOM 2443 O O . ARG A 1 320 ? 32.541 1.247 -36.608 1.00 95.00 320 ARG A O 1
ATOM 2450 N N . THR A 1 321 ? 31.021 0.581 -38.125 1.00 95.25 321 THR A N 1
ATOM 2451 C CA . THR A 1 321 ? 30.062 1.652 -37.826 1.00 95.25 321 THR A CA 1
ATOM 2452 C C . THR A 1 321 ? 29.463 1.480 -36.443 1.00 95.25 321 THR A C 1
ATOM 2454 O O . THR A 1 321 ? 29.374 2.459 -35.711 1.00 95.25 321 THR A O 1
ATOM 2457 N N . MET A 1 322 ? 29.125 0.254 -36.040 1.00 95.06 322 MET A N 1
ATOM 2458 C CA . MET A 1 322 ? 28.606 0.005 -34.695 1.00 95.06 322 MET A CA 1
ATOM 2459 C C . MET A 1 322 ? 29.621 0.388 -33.605 1.00 95.06 322 MET A C 1
ATOM 2461 O O . MET A 1 322 ? 29.265 1.071 -32.648 1.00 95.06 322 MET A O 1
ATOM 2465 N N . ASN A 1 323 ? 30.909 0.088 -33.807 1.00 92.50 323 ASN A N 1
ATOM 2466 C CA . ASN A 1 323 ? 31.975 0.562 -32.913 1.00 92.50 323 ASN A CA 1
ATOM 2467 C C . ASN A 1 323 ? 32.041 2.098 -32.846 1.00 92.50 323 ASN A C 1
ATOM 2469 O O . ASN A 1 323 ? 32.267 2.672 -31.781 1.00 92.50 323 ASN A O 1
ATOM 2473 N N . LYS A 1 324 ? 31.827 2.781 -33.979 1.00 92.88 324 LYS A N 1
ATOM 2474 C CA . LYS A 1 324 ? 31.764 4.249 -34.030 1.00 92.88 324 LYS A CA 1
ATOM 2475 C C . LYS A 1 324 ? 30.551 4.782 -33.264 1.00 92.88 324 LYS A C 1
ATOM 2477 O O . LYS A 1 324 ? 30.700 5.729 -32.501 1.00 92.88 324 LYS A O 1
ATOM 2482 N N . ILE A 1 325 ? 29.384 4.154 -33.415 1.00 91.44 325 ILE A N 1
ATOM 2483 C CA . ILE A 1 325 ? 28.170 4.488 -32.657 1.00 91.44 325 ILE A CA 1
ATOM 2484 C C . ILE A 1 325 ? 28.402 4.306 -31.161 1.00 91.44 325 ILE A C 1
ATOM 2486 O O . ILE A 1 325 ? 28.034 5.192 -30.400 1.00 91.44 325 ILE A O 1
ATOM 2490 N N . SER A 1 326 ? 29.086 3.239 -30.741 1.00 91.00 326 SER A N 1
ATOM 2491 C CA . SER A 1 326 ? 29.382 2.969 -29.328 1.00 91.00 326 SER A CA 1
ATOM 2492 C C . SER A 1 326 ? 30.177 4.079 -28.629 1.00 91.00 326 SER A C 1
ATOM 2494 O O . SER A 1 326 ? 30.208 4.115 -27.402 1.00 91.00 326 SER A O 1
ATOM 2496 N N . SER A 1 327 ? 30.831 4.971 -29.384 1.00 87.12 327 SER A N 1
ATOM 2497 C CA . SER A 1 327 ? 31.533 6.138 -28.830 1.00 87.12 327 SER A CA 1
ATOM 2498 C C . SER A 1 327 ? 30.592 7.294 -28.469 1.00 87.12 327 SER A C 1
ATOM 2500 O O . SER A 1 327 ? 30.983 8.166 -27.702 1.00 87.12 327 SER A O 1
ATOM 2502 N N . TYR A 1 328 ? 29.377 7.308 -29.025 1.00 83.75 328 TYR A N 1
ATOM 2503 C CA . TYR A 1 328 ? 28.357 8.336 -28.792 1.00 83.75 328 TYR A CA 1
ATOM 2504 C C . TYR A 1 328 ? 27.125 7.798 -28.055 1.00 83.75 328 TYR A C 1
ATOM 2506 O O . TYR A 1 328 ? 26.506 8.505 -27.272 1.00 83.75 328 TYR A O 1
ATOM 2514 N N . SER A 1 329 ? 26.773 6.540 -28.307 1.00 89.19 329 SER A N 1
ATOM 2515 C CA . SER A 1 329 ? 25.685 5.810 -27.671 1.00 89.19 329 SER A CA 1
ATOM 2516 C C . SER A 1 329 ? 26.244 4.501 -27.116 1.00 89.19 329 SER A C 1
ATOM 2518 O O . SER A 1 329 ? 26.184 3.483 -27.803 1.00 89.19 329 SER A O 1
ATOM 2520 N N . PRO A 1 330 ? 26.811 4.486 -25.901 1.00 88.69 330 PRO A N 1
ATOM 2521 C CA . PRO A 1 330 ? 27.488 3.309 -25.352 1.00 88.69 330 PRO A CA 1
ATOM 2522 C C . PRO A 1 330 ? 26.541 2.225 -24.804 1.00 88.69 330 PRO A C 1
ATOM 2524 O O . PRO A 1 330 ? 27.015 1.272 -24.189 1.00 88.69 330 PRO A O 1
ATOM 2527 N N . ILE A 1 331 ? 25.227 2.351 -25.021 1.00 90.31 331 ILE A N 1
ATOM 2528 C CA . ILE A 1 331 ? 24.202 1.430 -24.515 1.00 90.31 331 ILE A CA 1
ATOM 2529 C C . ILE A 1 331 ? 23.492 0.711 -25.669 1.00 90.31 331 ILE A C 1
ATOM 2531 O O . ILE A 1 331 ? 23.013 1.336 -26.620 1.00 90.31 331 ILE A O 1
ATOM 2535 N N . ALA A 1 332 ? 23.380 -0.606 -25.527 1.00 94.38 332 ALA A N 1
ATOM 2536 C CA . ALA A 1 332 ? 22.436 -1.482 -26.205 1.00 94.38 332 ALA A CA 1
ATOM 2537 C C . ALA A 1 332 ? 21.772 -2.416 -25.180 1.00 94.38 332 ALA A C 1
ATOM 2539 O O . ALA A 1 332 ? 22.300 -2.631 -24.087 1.00 94.38 332 ALA A O 1
ATOM 2540 N N . ASN A 1 333 ? 20.614 -2.985 -25.525 1.00 95.31 333 ASN A N 1
ATOM 2541 C CA . ASN A 1 333 ? 19.809 -3.766 -24.583 1.00 95.31 333 ASN A CA 1
ATOM 2542 C C . ASN A 1 333 ? 19.244 -5.018 -25.247 1.00 95.31 333 ASN A C 1
ATOM 2544 O O . ASN A 1 333 ? 18.878 -5.005 -26.421 1.00 95.31 333 ASN A O 1
ATOM 2548 N N . SER A 1 334 ? 19.122 -6.088 -24.471 1.00 94.75 334 SER A N 1
ATOM 2549 C CA . SER A 1 334 ? 18.449 -7.321 -24.873 1.00 94.75 334 SER A CA 1
ATOM 2550 C C . SER A 1 334 ? 17.616 -7.846 -23.714 1.00 94.75 334 SER A C 1
ATOM 2552 O O . SER A 1 334 ? 18.030 -7.738 -22.561 1.00 94.75 334 SER A O 1
ATOM 2554 N N . TYR A 1 335 ? 16.470 -8.463 -24.002 1.00 91.75 335 TYR A N 1
ATOM 2555 C CA . TYR A 1 335 ? 15.745 -9.206 -22.972 1.00 91.75 335 TYR A CA 1
ATOM 2556 C C . TYR A 1 335 ? 16.540 -10.417 -22.499 1.00 91.75 335 TYR A C 1
ATOM 2558 O O . TYR A 1 335 ? 17.311 -11.013 -23.257 1.00 91.75 335 TYR A O 1
ATOM 2566 N N . LEU A 1 336 ? 16.268 -10.801 -21.257 1.00 78.94 336 LEU A N 1
ATOM 2567 C CA . LEU A 1 336 ? 16.626 -12.091 -20.695 1.00 78.94 336 LEU A CA 1
ATOM 2568 C C . LEU A 1 336 ? 15.366 -12.973 -20.614 1.00 78.94 336 LEU A C 1
ATOM 2570 O O . LEU A 1 336 ? 14.269 -12.461 -20.354 1.00 78.94 336 LEU A O 1
ATOM 2574 N N . PRO A 1 337 ? 15.488 -14.291 -20.844 1.00 64.94 337 PRO A N 1
ATOM 2575 C CA . PRO A 1 337 ? 14.352 -15.199 -20.750 1.00 64.94 337 PRO A CA 1
ATOM 2576 C C . PRO A 1 337 ? 13.811 -15.242 -19.317 1.00 64.94 337 PRO A C 1
ATOM 2578 O O . PRO A 1 337 ? 14.575 -15.346 -18.357 1.00 64.94 337 PRO A O 1
ATOM 2581 N N . LYS A 1 338 ? 12.483 -15.214 -19.172 1.00 66.88 338 LYS A N 1
ATOM 2582 C CA . LYS A 1 338 ? 11.820 -15.560 -17.910 1.00 66.88 338 LYS A CA 1
ATOM 2583 C C . LYS A 1 338 ? 11.740 -17.077 -17.791 1.00 66.88 338 LYS A C 1
ATOM 2585 O O . LYS A 1 338 ? 11.464 -17.738 -18.788 1.00 66.88 338 LYS A O 1
ATOM 2590 N N . ASP A 1 339 ? 12.026 -17.621 -16.610 1.00 60.41 339 ASP A N 1
ATOM 2591 C CA . ASP A 1 339 ? 11.924 -19.060 -16.313 1.00 60.41 339 ASP A CA 1
ATOM 2592 C C . ASP A 1 339 ? 12.642 -19.978 -17.327 1.00 60.41 339 ASP A C 1
ATOM 2594 O O . ASP A 1 339 ? 12.237 -21.109 -17.578 1.00 60.41 339 ASP A O 1
ATOM 2598 N N . GLY A 1 340 ? 13.730 -19.489 -17.931 1.00 57.72 340 GLY A N 1
ATOM 2599 C CA . GLY A 1 340 ? 14.507 -20.246 -18.914 1.00 57.72 340 GLY A CA 1
ATOM 2600 C C . GLY A 1 340 ? 13.898 -20.322 -20.317 1.00 57.72 340 GLY A C 1
ATOM 2601 O O . GLY A 1 340 ? 14.434 -21.064 -21.124 1.00 57.72 340 GLY A O 1
ATOM 2602 N N . GLY A 1 341 ? 12.847 -19.551 -20.634 1.00 58.03 341 GLY A N 1
ATOM 2603 C CA . GLY A 1 341 ? 12.273 -19.460 -21.989 1.00 58.03 341 GLY A CA 1
ATOM 2604 C C . GLY A 1 341 ? 10.934 -20.181 -22.179 1.00 58.03 341 GLY A C 1
ATOM 2605 O O . GLY A 1 341 ? 10.425 -20.234 -23.298 1.00 58.03 341 GLY A O 1
ATOM 2606 N N . ILE A 1 342 ? 10.350 -20.711 -21.101 1.00 59.81 342 ILE A N 1
ATOM 2607 C CA . ILE A 1 342 ? 9.003 -21.298 -21.095 1.00 59.81 342 ILE A CA 1
ATOM 2608 C C . ILE A 1 342 ? 7.914 -20.221 -20.964 1.00 59.81 342 ILE A C 1
ATOM 2610 O O . ILE A 1 342 ? 8.151 -19.141 -20.428 1.00 59.81 342 ILE A O 1
ATOM 2614 N N . SER A 1 343 ? 6.707 -20.536 -21.444 1.00 68.94 343 SER A N 1
ATOM 2615 C CA . SER A 1 343 ? 5.502 -19.711 -21.271 1.00 68.94 343 SER A CA 1
ATOM 2616 C C . SER A 1 343 ? 5.262 -19.402 -19.790 1.00 68.94 343 SER A C 1
ATOM 2618 O O . SER A 1 343 ? 5.056 -20.321 -18.996 1.00 68.94 343 SER A O 1
ATOM 2620 N N . TYR A 1 344 ? 5.276 -18.118 -19.432 1.00 82.88 344 TYR A N 1
ATOM 2621 C CA . TYR A 1 344 ? 4.984 -17.646 -18.080 1.00 82.88 344 TYR A CA 1
ATOM 2622 C C . TYR A 1 344 ? 3.470 -17.587 -17.836 1.00 82.88 344 TYR A C 1
ATOM 2624 O O . TYR A 1 344 ? 2.726 -17.106 -18.688 1.00 82.88 344 TYR A O 1
ATOM 2632 N N . GLU A 1 345 ? 3.017 -18.015 -16.656 1.00 85.81 345 GLU A N 1
ATOM 2633 C CA . GLU A 1 345 ? 1.619 -17.879 -16.232 1.00 85.81 345 GLU A CA 1
ATOM 2634 C C . GLU A 1 345 ? 1.537 -17.232 -14.839 1.00 85.81 345 GLU A C 1
ATOM 2636 O O . GLU A 1 345 ? 2.154 -17.733 -13.891 1.00 85.81 345 GLU A O 1
ATOM 2641 N N . PRO A 1 346 ? 0.790 -16.123 -14.679 1.00 92.06 346 PRO A N 1
ATOM 2642 C CA . PRO A 1 346 ? 0.599 -15.499 -13.380 1.00 92.06 346 PRO A CA 1
ATOM 2643 C C . PRO A 1 346 ? -0.349 -16.342 -12.519 1.00 92.06 346 PRO A C 1
ATOM 2645 O O . PRO A 1 346 ? -1.399 -16.798 -12.968 1.00 92.06 346 PRO A O 1
ATOM 2648 N N . LEU A 1 347 ? 0.005 -16.520 -11.248 1.00 93.50 347 LEU A N 1
ATOM 2649 C CA . LEU A 1 347 ? -0.786 -17.285 -10.279 1.00 93.50 347 LEU A CA 1
ATOM 2650 C C . LEU A 1 347 ? -1.473 -16.394 -9.246 1.00 93.50 347 LEU A C 1
ATOM 2652 O O . LEU A 1 347 ? -2.404 -16.843 -8.581 1.00 93.50 347 LEU A O 1
ATOM 2656 N N . VAL A 1 348 ? -1.014 -15.153 -9.075 1.00 94.88 348 VAL A N 1
ATOM 2657 C CA . VAL A 1 348 ? -1.611 -14.211 -8.125 1.00 94.88 348 VAL A CA 1
ATOM 2658 C C . VAL A 1 348 ? -1.664 -12.821 -8.738 1.00 94.88 348 VAL A C 1
ATOM 2660 O O . VAL A 1 348 ? -0.629 -12.248 -9.080 1.00 94.88 348 VAL A O 1
ATOM 2663 N N . LEU A 1 349 ? -2.867 -12.259 -8.825 1.00 96.25 349 LEU A N 1
ATOM 2664 C CA . LEU A 1 349 ? -3.089 -10.887 -9.266 1.00 96.25 349 LEU A CA 1
ATOM 2665 C C . LEU A 1 349 ? -3.620 -10.025 -8.126 1.00 96.25 349 LEU A C 1
ATOM 2667 O O . LEU A 1 349 ? -4.468 -10.455 -7.349 1.00 96.25 349 LEU A O 1
ATOM 2671 N N . ALA A 1 350 ? -3.168 -8.779 -8.078 1.00 96.31 350 ALA A N 1
ATOM 2672 C CA . ALA A 1 350 ? -3.777 -7.728 -7.282 1.00 96.31 350 ALA A CA 1
ATOM 2673 C C . ALA A 1 350 ? -4.546 -6.787 -8.203 1.00 96.31 350 ALA A C 1
ATOM 2675 O O . ALA A 1 350 ? -3.968 -6.233 -9.139 1.00 96.31 350 ALA A O 1
ATOM 2676 N N . THR A 1 351 ? -5.836 -6.590 -7.940 1.00 97.00 351 THR A N 1
ATOM 2677 C CA . THR A 1 351 ? -6.699 -5.736 -8.766 1.00 97.00 351 THR A CA 1
ATOM 2678 C C . THR A 1 351 ? -7.405 -4.686 -7.920 1.00 97.00 351 THR A C 1
ATOM 2680 O O . THR A 1 351 ? -7.783 -4.936 -6.775 1.00 97.00 351 THR A O 1
ATOM 2683 N N . TRP A 1 352 ? -7.580 -3.482 -8.456 1.00 96.19 352 TRP A N 1
ATOM 2684 C CA . TRP A 1 352 ? -8.320 -2.416 -7.781 1.00 96.19 352 TRP A CA 1
ATOM 2685 C C . TRP A 1 352 ? -9.020 -1.505 -8.780 1.00 96.19 352 TRP A C 1
ATOM 2687 O O . TRP A 1 352 ? -8.639 -1.421 -9.950 1.00 96.19 352 TRP A O 1
ATOM 2697 N N . GLN A 1 353 ? -10.065 -0.832 -8.305 1.00 95.56 353 GLN A N 1
ATOM 2698 C CA . GLN A 1 353 ? -10.794 0.158 -9.086 1.00 95.56 353 GLN A CA 1
ATOM 2699 C C . GLN A 1 353 ? -10.615 1.563 -8.530 1.00 95.56 353 GLN A C 1
ATOM 2701 O O . GLN A 1 353 ? -10.554 1.757 -7.319 1.00 95.56 353 GLN A O 1
ATOM 2706 N N . LEU A 1 354 ? -10.573 2.533 -9.435 1.00 92.06 354 LEU A N 1
ATOM 2707 C CA . LEU A 1 354 ? -10.477 3.958 -9.177 1.00 92.06 354 LEU A CA 1
ATOM 2708 C C . LEU A 1 354 ? -11.738 4.645 -9.721 1.00 92.06 354 LEU A C 1
ATOM 2710 O O . LEU A 1 354 ? -12.046 4.534 -10.909 1.00 92.06 354 LEU A O 1
ATOM 2714 N N . ASP A 1 355 ? -12.470 5.360 -8.867 1.00 90.62 355 ASP A N 1
ATOM 2715 C CA . ASP A 1 355 ? -13.653 6.130 -9.265 1.00 90.62 355 ASP A CA 1
ATOM 2716 C C . ASP A 1 355 ? -13.822 7.432 -8.445 1.00 90.62 355 ASP A C 1
ATOM 2718 O O . ASP A 1 355 ? -14.306 7.381 -7.305 1.00 90.62 355 ASP A O 1
ATOM 2722 N N . PRO A 1 356 ? -13.478 8.604 -9.022 1.00 88.06 356 PRO A N 1
ATOM 2723 C CA . PRO A 1 356 ? -12.926 8.766 -10.372 1.00 88.06 356 PRO A CA 1
ATOM 2724 C C . PRO A 1 356 ? -11.492 8.213 -10.472 1.00 88.06 356 PRO A C 1
ATOM 2726 O O . PRO A 1 356 ? -10.790 8.138 -9.462 1.00 88.06 356 PRO A O 1
ATOM 2729 N N . ALA A 1 357 ? -11.040 7.880 -11.690 1.00 79.31 357 ALA A N 1
ATOM 2730 C CA . ALA A 1 357 ? -9.670 7.411 -11.944 1.00 79.31 357 ALA A CA 1
ATOM 2731 C C . ALA A 1 357 ? -8.577 8.370 -11.433 1.00 79.31 357 ALA A C 1
ATOM 2733 O O . ALA A 1 357 ? -7.493 7.917 -11.071 1.00 79.31 357 ALA A O 1
ATOM 2734 N N . GLY A 1 358 ? -8.890 9.671 -11.337 1.00 75.75 358 GLY A N 1
ATOM 2735 C CA . GLY A 1 358 ? -7.990 10.731 -10.868 1.00 75.75 358 GLY A CA 1
ATOM 2736 C C . GLY A 1 358 ? -6.631 10.691 -11.571 1.00 75.75 358 GLY A C 1
ATOM 2737 O O . GLY A 1 358 ? -6.578 10.463 -12.777 1.00 75.75 358 GLY A O 1
ATOM 2738 N N . SER A 1 359 ? -5.547 10.940 -10.838 1.00 77.56 359 SER A N 1
ATOM 2739 C CA . SER A 1 359 ? -4.176 10.863 -11.353 1.00 77.56 359 SER A CA 1
ATOM 2740 C C . SER A 1 359 ? -3.297 10.131 -10.351 1.00 77.56 359 SER A C 1
ATOM 2742 O O . SER A 1 359 ? -3.438 10.326 -9.147 1.00 77.56 359 SER A O 1
ATOM 2744 N N . LEU A 1 360 ? -2.369 9.323 -10.856 1.00 74.75 360 LEU A N 1
ATOM 2745 C CA . LEU A 1 360 ? -1.343 8.645 -10.066 1.00 74.75 360 LEU A CA 1
ATOM 2746 C C . LEU A 1 360 ? 0.042 9.277 -10.272 1.00 74.75 360 LEU A C 1
ATOM 2748 O O . LEU A 1 360 ? 1.024 8.718 -9.821 1.00 74.75 360 LEU A O 1
ATOM 2752 N N . ASP A 1 361 ? 0.128 10.448 -10.908 1.00 75.44 361 ASP A N 1
ATOM 2753 C CA . ASP A 1 361 ? 1.390 11.170 -11.128 1.00 75.44 361 ASP A CA 1
ATOM 2754 C C . ASP A 1 361 ? 2.167 11.379 -9.819 1.00 75.44 361 ASP A C 1
ATOM 2756 O O . ASP A 1 361 ? 1.672 12.065 -8.919 1.00 75.44 361 ASP A O 1
ATOM 2760 N N . GLY A 1 362 ? 3.345 10.753 -9.710 1.00 69.25 362 GLY A N 1
ATOM 2761 C CA . GLY A 1 362 ? 4.192 10.746 -8.508 1.00 69.25 362 GLY A CA 1
ATOM 2762 C C . GLY A 1 362 ? 3.652 9.928 -7.322 1.00 69.25 362 GLY A C 1
ATOM 2763 O O . GLY A 1 362 ? 4.191 10.012 -6.221 1.00 69.25 362 GLY A O 1
ATOM 2764 N N . ALA A 1 363 ? 2.576 9.158 -7.507 1.00 77.00 363 ALA A N 1
ATOM 2765 C CA . ALA A 1 363 ? 2.024 8.299 -6.468 1.00 77.00 363 ALA A CA 1
ATOM 2766 C C . ALA A 1 363 ? 2.801 6.980 -6.380 1.00 77.00 363 ALA A C 1
ATOM 2768 O O . ALA A 1 363 ? 2.959 6.266 -7.366 1.00 77.00 363 ALA A O 1
ATOM 2769 N N . VAL A 1 364 ? 3.189 6.596 -5.165 1.00 82.06 364 VAL A N 1
ATOM 2770 C CA . VAL A 1 364 ? 3.739 5.262 -4.901 1.00 82.06 364 VAL A CA 1
ATOM 2771 C C . VAL A 1 364 ? 2.591 4.263 -4.764 1.00 82.06 364 VAL A C 1
ATOM 2773 O O . VAL A 1 364 ? 1.738 4.415 -3.886 1.00 82.06 364 VAL A O 1
ATOM 2776 N N . VAL A 1 365 ? 2.573 3.228 -5.604 1.00 87.81 365 VAL A N 1
ATOM 2777 C CA . VAL A 1 365 ? 1.654 2.090 -5.461 1.00 87.81 365 VAL A CA 1
ATOM 2778 C C . VAL A 1 365 ? 2.419 0.895 -4.922 1.00 87.81 365 VAL A C 1
ATOM 2780 O O . VAL A 1 365 ? 3.403 0.456 -5.512 1.00 87.81 365 VAL A O 1
ATOM 2783 N N . ARG A 1 366 ? 1.949 0.342 -3.808 1.00 92.25 366 ARG A N 1
ATOM 2784 C CA . ARG A 1 366 ? 2.579 -0.801 -3.153 1.00 92.25 366 ARG A CA 1
ATOM 2785 C C . ARG A 1 366 ? 1.538 -1.833 -2.769 1.00 92.25 366 ARG A C 1
ATOM 2787 O O . ARG A 1 366 ? 0.545 -1.495 -2.137 1.00 92.25 366 ARG A O 1
ATOM 2794 N N . VAL A 1 367 ? 1.791 -3.092 -3.106 1.00 94.31 367 VAL A N 1
ATOM 2795 C CA . VAL A 1 367 ? 0.947 -4.228 -2.718 1.00 94.31 367 VAL A CA 1
ATOM 2796 C C . VAL A 1 367 ? 1.781 -5.211 -1.919 1.00 94.31 367 VAL A C 1
ATOM 2798 O O . VAL A 1 367 ? 2.921 -5.490 -2.286 1.00 94.31 367 VAL A O 1
ATOM 2801 N N . GLY A 1 368 ? 1.248 -5.759 -0.832 1.00 93.12 368 GLY A N 1
ATOM 2802 C CA . GLY A 1 368 ? 2.000 -6.723 -0.038 1.00 93.12 368 GLY A CA 1
ATOM 2803 C C . GLY A 1 368 ? 1.163 -7.660 0.811 1.00 93.12 368 GLY A C 1
ATOM 2804 O O . GLY A 1 368 ? -0.064 -7.589 0.830 1.00 93.12 368 GLY A O 1
ATOM 2805 N N . VAL A 1 369 ? 1.880 -8.555 1.486 1.00 90.50 369 VAL A N 1
ATOM 2806 C CA . VAL A 1 369 ? 1.380 -9.576 2.409 1.00 90.50 369 VAL A CA 1
ATOM 2807 C C . VAL A 1 369 ? 1.823 -9.204 3.828 1.00 90.50 369 VAL A C 1
ATOM 2809 O O . VAL A 1 369 ? 2.983 -8.838 4.044 1.00 90.50 369 VAL A O 1
ATOM 2812 N N . GLY A 1 370 ? 0.917 -9.326 4.796 1.00 82.94 370 GLY A N 1
ATOM 2813 C CA . GLY A 1 370 ? 1.108 -8.935 6.195 1.00 82.94 370 GLY A CA 1
ATOM 2814 C C . GLY A 1 370 ? 0.689 -7.492 6.497 1.00 82.94 370 GLY A C 1
ATOM 2815 O O . GLY A 1 370 ? 0.064 -6.826 5.673 1.00 82.94 370 GLY A O 1
ATOM 2816 N N . ALA A 1 371 ? 1.036 -7.013 7.692 1.00 74.81 371 ALA A N 1
ATOM 2817 C CA . ALA A 1 371 ? 0.676 -5.675 8.153 1.00 74.81 371 ALA A CA 1
ATOM 2818 C C . ALA A 1 371 ? 1.440 -4.579 7.376 1.00 74.81 371 ALA A C 1
ATOM 2820 O O . ALA A 1 371 ? 2.647 -4.721 7.172 1.00 74.81 371 ALA A O 1
ATOM 2821 N N . PRO A 1 372 ? 0.803 -3.469 6.960 1.00 75.81 372 PRO A N 1
ATOM 2822 C CA . PRO A 1 372 ? 1.463 -2.432 6.160 1.00 75.81 372 PRO A CA 1
ATOM 2823 C C . PRO A 1 372 ? 2.698 -1.794 6.817 1.00 75.81 372 PRO A C 1
ATOM 2825 O O . PRO A 1 372 ? 3.677 -1.489 6.130 1.00 75.81 372 PRO A O 1
ATOM 2828 N N . GLU A 1 373 ? 2.656 -1.607 8.137 1.00 76.62 373 GLU A N 1
ATOM 2829 C CA . GLU A 1 373 ? 3.723 -1.049 8.974 1.00 76.62 373 GLU A CA 1
ATOM 2830 C C . GLU A 1 373 ? 4.889 -2.022 9.210 1.00 76.62 373 GLU A C 1
ATOM 2832 O O . GLU A 1 373 ? 5.999 -1.598 9.529 1.00 76.62 373 GLU A O 1
ATOM 2837 N N . SER A 1 374 ? 4.656 -3.327 9.034 1.00 78.94 374 SER A N 1
ATOM 2838 C CA . SER A 1 374 ? 5.678 -4.374 9.133 1.00 78.94 374 SER A CA 1
ATOM 2839 C C . SER A 1 374 ? 5.383 -5.511 8.141 1.00 78.94 374 SER A C 1
ATOM 2841 O O . SER A 1 374 ? 4.953 -6.603 8.520 1.00 78.94 374 SER A O 1
ATOM 2843 N N . PRO A 1 375 ? 5.556 -5.243 6.840 1.00 85.38 375 PRO A N 1
ATOM 2844 C CA . PRO A 1 375 ? 5.114 -6.142 5.787 1.00 85.38 375 PRO A CA 1
ATOM 2845 C C . PRO A 1 375 ? 6.057 -7.333 5.672 1.00 85.38 375 PRO A C 1
ATOM 2847 O O . PRO A 1 375 ? 7.277 -7.177 5.691 1.00 85.38 375 PRO A O 1
ATOM 2850 N N . ILE A 1 376 ? 5.485 -8.525 5.505 1.00 86.88 376 ILE A N 1
ATOM 2851 C CA . ILE A 1 376 ? 6.241 -9.774 5.337 1.00 86.88 376 ILE A CA 1
ATOM 2852 C C . ILE A 1 376 ? 6.951 -9.764 3.983 1.00 86.88 376 ILE A C 1
ATOM 2854 O O . ILE A 1 376 ? 8.128 -10.101 3.879 1.00 86.88 376 ILE A O 1
ATOM 2858 N N . ALA A 1 377 ? 6.216 -9.370 2.944 1.00 90.81 377 ALA A N 1
ATOM 2859 C CA . ALA A 1 377 ? 6.724 -9.186 1.596 1.00 90.81 377 ALA A CA 1
ATOM 2860 C C . ALA A 1 377 ? 5.853 -8.167 0.859 1.00 90.81 377 ALA A C 1
ATOM 2862 O O . ALA A 1 377 ? 4.656 -8.048 1.122 1.00 90.81 377 ALA A O 1
ATOM 2863 N N . SER A 1 378 ? 6.436 -7.427 -0.078 1.00 92.25 378 SER A N 1
ATOM 2864 C CA . SER A 1 378 ? 5.694 -6.455 -0.877 1.00 92.25 378 SER A CA 1
ATOM 2865 C C . SER A 1 378 ? 6.321 -6.260 -2.242 1.00 92.25 378 SER A C 1
ATOM 2867 O O . SER A 1 378 ? 7.543 -6.304 -2.366 1.00 92.25 378 SER A O 1
ATOM 2869 N N . LYS A 1 379 ? 5.485 -5.931 -3.218 1.00 91.06 379 LYS A N 1
ATOM 2870 C CA . LYS A 1 379 ? 5.875 -5.415 -4.519 1.00 91.06 379 LYS A CA 1
ATOM 2871 C C . LYS A 1 379 ? 5.535 -3.929 -4.590 1.00 91.06 379 LYS A C 1
ATOM 2873 O O . LYS A 1 379 ? 4.385 -3.540 -4.381 1.00 91.06 379 LYS A O 1
ATOM 2878 N N . THR A 1 380 ? 6.532 -3.126 -4.931 1.00 87.88 380 THR A N 1
ATOM 2879 C CA . THR A 1 380 ? 6.364 -1.732 -5.347 1.00 87.88 380 THR A CA 1
ATOM 2880 C C . THR A 1 380 ? 6.827 -1.675 -6.798 1.00 87.88 380 THR A C 1
ATOM 2882 O O . THR A 1 380 ? 8.036 -1.674 -7.027 1.00 87.88 380 THR A O 1
ATOM 2885 N N . PRO A 1 381 ? 5.916 -1.754 -7.782 1.00 76.81 381 PRO A N 1
ATOM 2886 C CA . PRO A 1 381 ? 6.299 -1.549 -9.174 1.00 76.81 381 PRO A CA 1
ATOM 2887 C C . PRO A 1 381 ? 6.930 -0.150 -9.331 1.00 76.81 381 PRO A C 1
ATOM 2889 O O . PRO A 1 381 ? 6.514 0.767 -8.618 1.00 76.81 381 PRO A O 1
ATOM 2892 N N . SER A 1 382 ? 7.948 -0.001 -10.189 1.00 66.25 382 SER A N 1
ATOM 2893 C CA . SER A 1 382 ? 8.752 1.229 -10.305 1.00 66.25 382 SER A CA 1
ATOM 2894 C C . SER A 1 382 ? 7.905 2.465 -10.634 1.00 66.25 382 SER A C 1
ATOM 2896 O O . SER A 1 382 ? 6.767 2.352 -11.094 1.00 66.25 382 SER A O 1
ATOM 2898 N N . GLU A 1 383 ? 8.430 3.668 -10.364 1.00 60.25 383 GLU A N 1
ATOM 2899 C CA . GLU A 1 383 ? 7.691 4.941 -10.417 1.00 60.25 383 GLU A CA 1
ATOM 2900 C C . GLU A 1 383 ? 7.323 5.419 -11.844 1.00 60.25 383 GLU A C 1
ATOM 2902 O O . GLU A 1 383 ? 7.310 6.607 -12.143 1.00 60.25 383 GLU A O 1
ATOM 2907 N N . TYR A 1 384 ? 6.918 4.537 -12.762 1.00 64.31 384 TYR A N 1
ATOM 2908 C CA . TYR A 1 384 ? 6.241 4.929 -14.019 1.00 64.31 384 TYR A CA 1
ATOM 2909 C C . TYR A 1 384 ? 4.804 5.421 -13.806 1.00 64.31 384 TYR A C 1
ATOM 2911 O O . TYR A 1 384 ? 4.041 5.625 -14.751 1.00 64.31 384 TYR A O 1
ATOM 2919 N N . TRP A 1 385 ? 4.420 5.646 -12.555 1.00 59.44 385 TRP A N 1
ATOM 2920 C CA . TRP A 1 385 ? 3.283 6.483 -12.219 1.00 59.44 385 TRP A CA 1
ATOM 2921 C C . TRP A 1 385 ? 3.531 7.953 -12.603 1.00 59.44 385 TRP A C 1
ATOM 2923 O O . TRP A 1 385 ? 2.564 8.688 -12.744 1.00 59.44 385 TRP A O 1
ATOM 2933 N N . THR A 1 386 ? 4.778 8.354 -12.899 1.00 55.69 386 THR A N 1
ATOM 2934 C CA . THR A 1 386 ? 5.242 9.666 -13.423 1.00 55.69 386 THR A CA 1
ATOM 2935 C C . THR A 1 386 ? 4.857 9.962 -14.880 1.00 55.69 386 THR A C 1
ATOM 2937 O O . THR A 1 386 ? 5.511 10.718 -15.598 1.00 55.69 386 THR A O 1
ATOM 2940 N N . ALA A 1 387 ? 3.736 9.418 -15.334 1.00 55.06 387 ALA A N 1
ATOM 2941 C CA . ALA A 1 387 ? 3.184 9.586 -16.676 1.00 55.06 387 ALA A CA 1
ATOM 2942 C C . ALA A 1 387 ? 2.752 11.030 -16.999 1.00 55.06 387 ALA A C 1
ATOM 2944 O O . ALA A 1 387 ? 2.068 11.272 -17.994 1.00 55.06 387 ALA A O 1
ATOM 2945 N N . GLY A 1 388 ? 3.074 11.978 -16.119 1.00 59.81 388 GLY A N 1
ATOM 2946 C CA . GLY A 1 388 ? 2.661 13.362 -16.153 1.00 59.81 388 GLY A CA 1
ATOM 2947 C C . GLY A 1 388 ? 1.176 13.548 -15.860 1.00 59.81 388 GLY A C 1
ATOM 2948 O O . GLY A 1 388 ? 0.330 12.680 -16.090 1.00 59.81 388 GLY A O 1
ATOM 2949 N N . LYS A 1 389 ? 0.834 14.762 -15.422 1.00 61.81 389 LYS A N 1
ATOM 2950 C CA . LYS A 1 389 ? -0.529 15.195 -15.052 1.00 61.81 389 LYS A CA 1
ATOM 2951 C C . LYS A 1 389 ? -1.627 14.930 -16.097 1.00 61.81 389 LYS A C 1
ATOM 2953 O O . LYS A 1 389 ? -2.802 15.032 -15.760 1.00 61.81 389 LYS A O 1
ATOM 2958 N N . ASN A 1 390 ? -1.271 14.638 -17.350 1.00 73.69 390 ASN A N 1
ATOM 2959 C CA . ASN A 1 390 ? -2.205 14.509 -18.472 1.00 73.69 390 ASN A CA 1
ATOM 2960 C C . ASN A 1 390 ? -2.533 13.059 -18.864 1.00 73.69 390 ASN A C 1
ATOM 2962 O O . ASN A 1 390 ? -3.344 12.853 -19.773 1.00 73.69 390 ASN A O 1
ATOM 2966 N N . SER A 1 391 ? -1.909 12.065 -18.231 1.00 82.38 391 SER A N 1
ATOM 2967 C CA . SER A 1 391 ? -2.147 10.662 -18.572 1.00 82.38 391 SER A CA 1
ATOM 2968 C C . SER A 1 391 ? -3.580 10.220 -18.289 1.00 82.38 391 SER A C 1
ATOM 2970 O O . SER A 1 391 ? -4.202 10.601 -17.298 1.00 82.38 391 SER A O 1
ATOM 2972 N N . LYS A 1 392 ? -4.123 9.393 -19.186 1.00 87.81 392 LYS A N 1
ATOM 2973 C CA . LYS A 1 392 ? -5.486 8.857 -19.101 1.00 87.81 392 LYS A CA 1
ATOM 2974 C C . LYS A 1 392 ? -5.437 7.460 -18.495 1.00 87.81 392 LYS A C 1
ATOM 2976 O O . LYS A 1 392 ? -5.447 6.451 -19.208 1.00 87.81 392 LYS A O 1
ATOM 2981 N N . ILE A 1 393 ? -5.374 7.436 -17.170 1.00 87.19 393 ILE A N 1
ATOM 2982 C CA . ILE A 1 393 ? -5.388 6.220 -16.355 1.00 87.19 393 ILE A CA 1
ATOM 2983 C C . ILE A 1 393 ? -6.800 5.604 -16.399 1.00 87.19 393 ILE A C 1
ATOM 2985 O O . ILE A 1 393 ? -7.787 6.342 -16.305 1.00 87.19 393 ILE A O 1
ATOM 2989 N N . PRO A 1 394 ? -6.943 4.279 -16.579 1.00 91.44 394 PRO A N 1
ATOM 2990 C CA . PRO A 1 394 ? -8.246 3.625 -16.545 1.00 91.44 394 PRO A CA 1
ATOM 2991 C C . PRO A 1 394 ? -8.802 3.522 -15.122 1.00 91.44 394 PRO A C 1
ATOM 2993 O O . PRO A 1 394 ? -8.076 3.567 -14.134 1.00 91.44 394 PRO A O 1
ATOM 2996 N N . ASN A 1 395 ? -10.107 3.271 -15.019 1.00 93.19 395 ASN A N 1
ATOM 2997 C CA . ASN A 1 395 ? -10.739 2.972 -13.734 1.00 93.19 395 ASN A CA 1
ATOM 2998 C C . ASN A 1 395 ? -10.296 1.623 -13.151 1.00 93.19 395 ASN A C 1
ATOM 3000 O O . ASN A 1 395 ? -10.494 1.408 -11.966 1.00 93.19 395 ASN A O 1
ATOM 3004 N N . PHE A 1 396 ? -9.769 0.695 -13.952 1.00 95.81 396 PHE A N 1
ATOM 3005 C CA . PHE A 1 396 ? -9.376 -0.639 -13.499 1.00 95.81 396 PHE A CA 1
ATOM 3006 C C . PHE A 1 396 ? -7.868 -0.816 -13.605 1.00 95.81 396 PHE A C 1
ATOM 3008 O O . PHE A 1 396 ? -7.292 -0.576 -14.664 1.00 95.81 396 PHE A O 1
ATOM 3015 N N . MET A 1 397 ? -7.271 -1.310 -12.528 1.00 93.44 397 MET A N 1
ATOM 3016 C CA . MET A 1 397 ? -5.846 -1.576 -12.416 1.00 93.44 397 MET A CA 1
ATOM 3017 C C . MET A 1 397 ? -5.625 -3.031 -12.008 1.00 93.44 397 MET A C 1
ATOM 3019 O O . MET A 1 397 ? -6.399 -3.593 -11.230 1.00 93.44 397 MET A O 1
ATOM 3023 N N . CYS A 1 398 ? -4.560 -3.637 -12.527 1.00 94.88 398 CYS A N 1
ATOM 3024 C CA . CYS A 1 398 ? -4.201 -5.019 -12.237 1.00 94.88 398 CYS A CA 1
ATOM 3025 C C . CYS A 1 398 ? -2.687 -5.194 -12.297 1.00 94.88 398 CYS A C 1
ATOM 3027 O O . CYS A 1 398 ? -2.054 -4.787 -13.263 1.00 94.88 398 CYS A O 1
ATOM 3029 N N . ILE A 1 399 ? -2.094 -5.816 -11.288 1.00 93.62 399 ILE A N 1
ATOM 3030 C CA . ILE A 1 399 ? -0.680 -6.181 -11.328 1.00 93.62 399 ILE A CA 1
ATOM 3031 C C . ILE A 1 399 ? -0.497 -7.626 -10.900 1.00 93.62 399 ILE A C 1
ATOM 3033 O O . ILE A 1 399 ? -1.186 -8.136 -10.018 1.00 93.62 399 ILE A O 1
ATOM 3037 N N . ASP A 1 400 ? 0.474 -8.267 -11.523 1.00 93.44 400 ASP A N 1
ATOM 3038 C CA . ASP A 1 400 ? 0.931 -9.593 -11.153 1.00 93.44 400 ASP A CA 1
ATOM 3039 C C . ASP A 1 400 ? 1.847 -9.517 -9.930 1.00 93.44 400 ASP A C 1
ATOM 3041 O O . ASP A 1 400 ? 2.841 -8.789 -9.934 1.00 93.44 400 ASP A O 1
ATOM 3045 N N . ILE A 1 401 ? 1.502 -10.267 -8.889 1.00 93.75 401 ILE A N 1
ATOM 3046 C CA . ILE A 1 401 ? 2.252 -10.381 -7.633 1.00 93.75 401 ILE A CA 1
ATOM 3047 C C . ILE A 1 401 ? 2.576 -11.846 -7.324 1.00 93.75 401 ILE A C 1
ATOM 3049 O O . ILE A 1 401 ? 2.703 -12.226 -6.162 1.00 93.75 401 ILE A O 1
ATOM 3053 N N . THR A 1 402 ? 2.699 -12.687 -8.352 1.00 92.94 402 THR A N 1
ATOM 3054 C CA . THR A 1 402 ? 2.973 -14.126 -8.213 1.00 92.94 402 THR A CA 1
ATOM 3055 C C . THR A 1 402 ? 4.217 -14.417 -7.371 1.00 92.94 402 THR A C 1
ATOM 3057 O O . THR A 1 402 ? 4.236 -15.390 -6.622 1.00 92.94 402 THR A O 1
ATOM 3060 N N . GLU A 1 403 ? 5.230 -13.550 -7.402 1.00 90.12 403 GLU A N 1
ATOM 3061 C CA . GLU A 1 403 ? 6.402 -13.626 -6.520 1.00 90.12 403 GLU A CA 1
ATOM 3062 C C . GLU A 1 403 ? 6.068 -13.598 -5.016 1.00 90.12 403 GLU A C 1
ATOM 3064 O O . GLU A 1 403 ? 6.853 -14.087 -4.205 1.00 90.12 403 GLU A O 1
ATOM 3069 N N . LEU A 1 404 ? 4.903 -13.069 -4.626 1.00 92.62 404 LEU A N 1
ATOM 3070 C CA . LEU A 1 404 ? 4.447 -13.043 -3.237 1.00 92.62 404 LEU A CA 1
ATOM 3071 C C . LEU A 1 404 ? 3.753 -14.349 -2.819 1.00 92.62 404 LEU A C 1
ATOM 3073 O O . LEU A 1 404 ? 3.559 -14.581 -1.626 1.00 92.62 404 LEU A O 1
ATOM 3077 N N . LYS A 1 405 ? 3.418 -15.234 -3.770 1.00 89.31 405 LYS A N 1
ATOM 3078 C CA . LYS A 1 405 ? 2.676 -16.481 -3.528 1.00 89.31 405 LYS A CA 1
ATOM 3079 C C . LYS A 1 405 ? 3.276 -17.377 -2.433 1.00 89.31 405 LYS A C 1
ATOM 3081 O O . LYS A 1 405 ? 2.490 -17.866 -1.627 1.00 89.31 405 LYS A O 1
ATOM 3086 N N . PRO A 1 406 ? 4.606 -17.565 -2.304 1.00 90.12 406 PRO A N 1
ATOM 3087 C CA . PRO A 1 406 ? 5.164 -18.364 -1.208 1.00 90.12 406 PRO A CA 1
ATOM 3088 C C . PRO A 1 406 ? 4.782 -17.841 0.187 1.00 90.12 406 PRO A C 1
ATOM 3090 O O . PRO A 1 406 ? 4.577 -18.626 1.111 1.00 90.12 406 PRO A O 1
ATOM 3093 N N . TYR A 1 407 ? 4.642 -16.521 0.339 1.00 85.75 407 TYR A N 1
ATOM 3094 C CA . TYR A 1 407 ? 4.225 -15.894 1.595 1.00 85.75 407 TYR A CA 1
ATOM 3095 C C . TYR A 1 407 ? 2.721 -16.045 1.835 1.00 85.75 407 TYR A C 1
ATOM 3097 O O . TYR A 1 407 ? 2.304 -16.205 2.982 1.00 85.75 407 TYR A O 1
ATOM 3105 N N . ILE A 1 408 ? 1.923 -16.064 0.768 1.00 83.38 408 ILE A N 1
ATOM 3106 C CA . ILE A 1 408 ? 0.477 -16.317 0.810 1.00 83.38 408 ILE A CA 1
ATOM 3107 C C . ILE A 1 408 ? 0.208 -17.774 1.210 1.00 83.38 408 ILE A C 1
ATOM 3109 O O . ILE A 1 408 ? -0.501 -18.040 2.179 1.00 83.38 408 ILE A O 1
ATOM 3113 N N . ASP A 1 409 ? 0.869 -18.720 0.537 1.00 80.69 409 ASP A N 1
ATOM 3114 C CA . ASP A 1 409 ? 0.745 -20.164 0.778 1.00 80.69 409 ASP A CA 1
ATOM 3115 C C . ASP A 1 409 ? 1.193 -20.570 2.195 1.00 80.69 409 ASP A C 1
ATOM 3117 O O . ASP A 1 409 ? 0.781 -21.613 2.703 1.00 80.69 409 ASP A O 1
ATOM 3121 N N . SER A 1 410 ? 2.007 -19.745 2.866 1.00 72.50 410 SER A N 1
ATOM 3122 C CA . SER A 1 410 ? 2.424 -19.971 4.258 1.00 72.50 410 SER A CA 1
ATOM 3123 C C . SER A 1 410 ? 1.324 -19.714 5.306 1.00 72.50 410 SER A C 1
ATOM 3125 O O . SER A 1 410 ? 1.569 -19.869 6.502 1.00 72.50 410 SER A O 1
ATOM 3127 N N . GLY A 1 411 ? 0.103 -19.373 4.869 1.00 60.97 411 GLY A N 1
ATOM 3128 C CA . GLY A 1 411 ? -1.066 -19.163 5.729 1.00 60.97 411 GLY A CA 1
ATOM 3129 C C . GLY A 1 411 ? -1.317 -17.701 6.109 1.00 60.97 411 GLY A C 1
ATOM 3130 O O . GLY A 1 411 ? -2.073 -17.438 7.046 1.00 60.97 411 GLY A O 1
ATOM 3131 N N . ASN A 1 412 ? -0.695 -16.752 5.402 1.00 63.88 412 ASN A N 1
ATOM 3132 C CA . ASN A 1 412 ? -0.924 -15.322 5.597 1.00 63.88 412 ASN A CA 1
ATOM 3133 C C . ASN A 1 412 ? -2.050 -14.850 4.665 1.00 63.88 412 ASN A C 1
ATOM 3135 O O . ASN A 1 412 ? -1.819 -14.615 3.483 1.00 63.88 412 ASN A O 1
ATOM 3139 N N . GLY A 1 413 ? -3.259 -14.709 5.215 1.00 62.28 413 GLY A N 1
ATOM 3140 C CA . GLY A 1 413 ? -4.436 -14.128 4.545 1.00 62.28 413 GLY A CA 1
ATOM 3141 C C . GLY A 1 413 ? -4.612 -12.628 4.813 1.00 62.28 413 GLY A C 1
ATOM 3142 O O . GLY A 1 413 ? -5.730 -12.111 4.847 1.00 62.28 413 GLY A O 1
ATOM 3143 N N . GLU A 1 414 ? -3.512 -11.945 5.133 1.00 81.75 414 GLU A N 1
ATOM 3144 C CA . GLU A 1 414 ? -3.482 -10.498 5.329 1.00 81.75 414 GLU A CA 1
ATOM 3145 C C . GLU A 1 414 ? -2.748 -9.859 4.160 1.00 81.75 414 GLU A C 1
ATOM 3147 O O . GLU A 1 414 ? -1.599 -10.204 3.878 1.00 81.75 414 GLU A O 1
ATOM 3152 N N . PHE A 1 415 ? -3.412 -8.927 3.486 1.00 90.56 415 PHE A N 1
ATOM 3153 C CA . PHE A 1 415 ? -2.863 -8.212 2.339 1.00 90.56 415 PHE A CA 1
ATOM 3154 C C . PHE A 1 415 ? -3.067 -6.722 2.510 1.00 90.56 415 PHE A C 1
ATOM 3156 O O . PHE A 1 415 ? -3.992 -6.299 3.200 1.00 90.56 415 PHE A O 1
ATOM 3163 N N . PHE A 1 416 ? -2.273 -5.923 1.812 1.00 93.56 416 PHE A N 1
ATOM 3164 C CA . PHE A 1 416 ? -2.507 -4.491 1.743 1.00 93.56 416 PHE A CA 1
ATOM 3165 C C . PHE A 1 416 ? -2.228 -3.920 0.359 1.00 93.56 416 PHE A C 1
ATOM 3167 O O . PHE A 1 416 ? -1.420 -4.451 -0.405 1.00 93.56 416 PHE A O 1
ATOM 3174 N N . LEU A 1 417 ? -2.892 -2.804 0.078 1.00 94.88 417 LEU A N 1
ATOM 3175 C CA . LEU A 1 417 ? -2.646 -1.909 -1.039 1.00 94.88 417 LEU A CA 1
ATOM 3176 C C . LEU A 1 417 ? -2.432 -0.505 -0.478 1.00 94.88 417 LEU A C 1
ATOM 3178 O O . LEU A 1 417 ? -3.343 0.074 0.108 1.00 94.88 417 LEU A O 1
ATOM 3182 N N . THR A 1 418 ? -1.254 0.059 -0.699 1.00 92.56 418 THR A N 1
ATOM 3183 C CA . THR A 1 418 ? -0.982 1.479 -0.490 1.00 92.56 418 THR A CA 1
ATOM 3184 C C . THR A 1 418 ? -1.034 2.188 -1.834 1.00 92.56 418 THR A C 1
ATOM 3186 O O . THR A 1 418 ? -0.345 1.792 -2.773 1.00 92.56 418 THR A O 1
ATOM 3189 N N . VAL A 1 419 ? -1.836 3.245 -1.917 1.00 89.88 419 VAL A N 1
ATOM 3190 C CA . VAL A 1 419 ? -1.861 4.180 -3.044 1.00 89.88 419 VAL A CA 1
ATOM 3191 C C . VAL A 1 419 ? -1.489 5.550 -2.498 1.00 89.88 419 VAL A C 1
ATOM 3193 O O . VAL A 1 419 ? -2.262 6.146 -1.750 1.00 89.88 419 VAL A O 1
ATOM 3196 N N . GLY A 1 420 ? -0.297 6.032 -2.847 1.00 84.12 420 GLY A N 1
ATOM 3197 C CA . GLY A 1 420 ? 0.221 7.344 -2.466 1.00 84.12 420 GLY A CA 1
ATOM 3198 C C . GLY A 1 420 ? -0.555 8.500 -3.097 1.00 84.12 420 GLY A C 1
ATOM 3199 O O . GLY A 1 420 ? -1.485 8.298 -3.878 1.00 84.12 420 GLY A O 1
ATOM 3200 N N . ARG A 1 421 ? -0.188 9.734 -2.738 1.00 81.94 421 ARG A N 1
ATOM 3201 C CA . ARG A 1 421 ? -0.850 10.950 -3.228 1.00 81.94 421 ARG A CA 1
ATOM 3202 C C . ARG A 1 421 ? -0.441 11.204 -4.679 1.00 81.94 421 ARG A C 1
ATOM 3204 O O . ARG A 1 421 ? 0.726 11.464 -4.934 1.00 81.94 421 ARG A O 1
ATOM 3211 N N . GLY A 1 422 ? -1.403 11.179 -5.598 1.00 77.94 422 GLY A N 1
ATOM 3212 C CA . GLY A 1 422 ? -1.196 11.632 -6.974 1.00 77.94 422 GLY A CA 1
ATOM 3213 C C . GLY A 1 422 ? -1.573 13.101 -7.188 1.00 77.94 422 GLY A C 1
ATOM 3214 O O . GLY A 1 422 ? -2.082 13.775 -6.286 1.00 77.94 422 GLY A O 1
ATOM 3215 N N . SER A 1 423 ? -1.364 13.610 -8.406 1.00 78.12 423 SER A N 1
ATOM 3216 C CA . SER A 1 423 ? -1.657 15.014 -8.755 1.00 78.12 423 SER A CA 1
ATOM 3217 C C . SER A 1 423 ? -3.151 15.369 -8.842 1.00 78.12 423 SER A C 1
ATOM 3219 O O . SER A 1 423 ? -3.501 16.550 -8.882 1.00 78.12 423 SER A O 1
ATOM 3221 N N . ALA A 1 424 ? -4.040 14.373 -8.825 1.00 80.75 424 ALA A N 1
ATOM 3222 C CA . ALA A 1 424 ? -5.487 14.532 -8.732 1.00 80.75 424 ALA A CA 1
ATOM 3223 C C . ALA A 1 424 ? -6.070 13.406 -7.875 1.00 80.75 424 ALA A C 1
ATOM 3225 O O . ALA A 1 424 ? -5.655 12.257 -7.994 1.00 80.75 424 ALA A O 1
ATOM 3226 N N . ALA A 1 425 ? -7.040 13.737 -7.021 1.00 76.19 425 ALA A N 1
ATOM 3227 C CA . ALA A 1 425 ? -7.605 12.779 -6.080 1.00 76.19 425 ALA A CA 1
ATOM 3228 C C . ALA A 1 425 ? -8.294 11.611 -6.804 1.00 76.19 425 ALA A C 1
ATOM 3230 O O . ALA A 1 425 ? -9.203 11.820 -7.612 1.00 76.19 425 ALA A O 1
ATOM 3231 N N . SER A 1 426 ? -7.896 10.391 -6.450 1.00 86.00 426 SER A N 1
ATOM 3232 C CA . SER A 1 426 ? -8.558 9.151 -6.854 1.00 86.00 426 SER A CA 1
ATOM 3233 C C . SER A 1 426 ? -9.156 8.477 -5.628 1.00 86.00 426 SER A C 1
ATOM 3235 O O . SER A 1 426 ? -8.585 8.511 -4.534 1.00 86.00 426 SER A O 1
ATOM 3237 N N . ARG A 1 427 ? -10.309 7.837 -5.810 1.00 91.12 427 ARG A N 1
ATOM 3238 C CA . ARG A 1 427 ? -10.952 7.042 -4.764 1.00 91.12 427 ARG A CA 1
ATOM 3239 C C . ARG A 1 427 ? -10.913 5.582 -5.163 1.00 91.12 427 ARG A C 1
ATOM 3241 O O . ARG A 1 427 ? -11.449 5.215 -6.204 1.00 91.12 427 ARG A O 1
ATOM 3248 N N . ILE A 1 428 ? -10.292 4.767 -4.326 1.00 94.81 428 ILE A N 1
ATOM 3249 C CA . ILE A 1 428 ? -10.212 3.330 -4.510 1.00 94.81 428 ILE A CA 1
ATOM 3250 C C . ILE A 1 428 ? -11.566 2.756 -4.106 1.00 94.81 428 ILE A C 1
ATOM 3252 O O . ILE A 1 428 ? -11.982 2.930 -2.962 1.00 94.81 428 ILE A O 1
ATOM 3256 N N . THR A 1 429 ? -12.275 2.113 -5.030 1.00 95.19 429 THR A N 1
ATOM 3257 C CA . THR A 1 429 ? -13.622 1.555 -4.799 1.00 95.19 429 THR A CA 1
ATOM 3258 C C . THR A 1 429 ? -13.638 0.039 -4.670 1.00 95.19 429 THR A C 1
ATOM 3260 O O . THR A 1 429 ? -14.593 -0.516 -4.130 1.00 95.19 429 THR A O 1
ATOM 3263 N N . SER A 1 430 ? -12.573 -0.632 -5.100 1.00 95.81 430 SER A N 1
ATOM 3264 C CA . SER A 1 430 ? -12.337 -2.053 -4.855 1.00 95.81 430 SER A CA 1
ATOM 3265 C C . SER A 1 430 ? -10.848 -2.300 -4.666 1.00 95.81 430 SER A C 1
ATOM 3267 O O . SER A 1 430 ? -10.041 -1.619 -5.283 1.00 95.81 430 SER A O 1
ATOM 3269 N N . PHE A 1 431 ? -10.489 -3.296 -3.865 1.00 95.88 431 PHE A N 1
ATOM 3270 C CA . PHE A 1 431 ? -9.152 -3.887 -3.839 1.00 95.88 431 PHE A CA 1
ATOM 3271 C C . PHE A 1 431 ? -9.320 -5.386 -3.620 1.00 95.88 431 PHE A C 1
ATOM 3273 O O . PHE A 1 431 ? -10.009 -5.781 -2.674 1.00 95.88 431 PHE A O 1
ATOM 3280 N N . THR A 1 432 ? -8.753 -6.200 -4.509 1.00 95.25 432 THR A N 1
ATOM 3281 C CA . THR A 1 432 ? -8.850 -7.656 -4.462 1.00 95.25 432 THR A CA 1
ATOM 3282 C C . THR A 1 432 ? -7.517 -8.343 -4.743 1.00 95.25 432 THR A C 1
ATOM 3284 O O . THR A 1 432 ? -6.670 -7.804 -5.455 1.00 95.25 432 THR A O 1
ATOM 3287 N N . ILE A 1 433 ? -7.355 -9.538 -4.179 1.00 94.69 433 ILE A N 1
ATOM 3288 C CA . ILE A 1 433 ? -6.265 -10.468 -4.475 1.00 94.69 433 ILE A CA 1
ATOM 3289 C C . ILE A 1 433 ? -6.898 -11.724 -5.069 1.00 94.69 433 ILE A C 1
ATOM 3291 O O . ILE A 1 433 ? -7.703 -12.387 -4.417 1.00 94.69 433 ILE A O 1
ATOM 3295 N N . GLU A 1 434 ? -6.564 -12.024 -6.317 1.00 94.75 434 GLU A N 1
ATOM 3296 C CA . GLU A 1 434 ? -7.098 -13.135 -7.101 1.00 94.75 434 GLU A CA 1
ATOM 3297 C C . GLU A 1 434 ? -6.018 -14.224 -7.219 1.00 94.75 434 GLU A C 1
ATOM 3299 O O . GLU A 1 434 ? -4.926 -13.961 -7.722 1.00 94.75 434 GLU A O 1
ATOM 3304 N N . ILE A 1 435 ? -6.310 -15.445 -6.762 1.00 92.25 435 ILE A N 1
ATOM 3305 C CA . ILE A 1 435 ? -5.392 -16.594 -6.803 1.00 92.25 435 ILE A CA 1
ATOM 3306 C C . ILE A 1 435 ? -5.873 -17.607 -7.833 1.00 92.25 435 ILE A C 1
ATOM 3308 O O . ILE A 1 435 ? -7.001 -18.105 -7.771 1.00 92.25 435 ILE A O 1
ATOM 3312 N N . TYR A 1 436 ? -4.975 -17.987 -8.730 1.00 92.25 436 TYR A N 1
ATOM 3313 C CA . TYR A 1 436 ? -5.213 -18.901 -9.834 1.00 92.25 436 TYR A CA 1
ATOM 3314 C C . TYR A 1 436 ? -4.443 -20.207 -9.621 1.00 92.25 436 TYR A C 1
ATOM 3316 O O . TYR A 1 436 ? -3.278 -20.210 -9.226 1.00 92.25 436 TYR A O 1
ATOM 3324 N N . SER A 1 437 ? -5.101 -21.334 -9.893 1.00 87.69 437 SER A N 1
ATOM 3325 C CA . SER A 1 437 ? -4.422 -22.625 -10.077 1.00 87.69 437 SER A CA 1
ATOM 3326 C C . SER A 1 437 ? -3.897 -22.796 -11.504 1.00 87.69 437 SER A C 1
ATOM 3328 O O . SER A 1 437 ? -2.956 -23.546 -11.730 1.00 87.69 437 SER A O 1
ATOM 3330 N N . ASP A 1 438 ? -4.566 -22.128 -12.441 1.00 87.56 438 ASP A N 1
ATOM 3331 C CA . ASP A 1 438 ? -4.323 -22.068 -13.878 1.00 87.56 438 ASP A CA 1
ATOM 3332 C C . ASP A 1 438 ? -4.966 -20.751 -14.335 1.00 87.56 438 ASP A C 1
ATOM 3334 O O . ASP A 1 438 ? -6.142 -20.512 -14.037 1.00 87.56 438 ASP A O 1
ATOM 3338 N N . TYR A 1 439 ? -4.203 -19.874 -14.988 1.00 87.06 439 TYR A N 1
ATOM 3339 C CA . TYR A 1 439 ? -4.688 -18.542 -15.361 1.00 87.06 439 TYR A CA 1
ATOM 3340 C C . TYR A 1 439 ? -5.752 -18.572 -16.470 1.00 87.06 439 TYR A C 1
ATOM 3342 O O . TYR A 1 439 ? -6.506 -17.617 -16.649 1.00 87.06 439 TYR A O 1
ATOM 3350 N N . SER A 1 440 ? -5.859 -19.680 -17.207 1.00 85.00 440 SER A N 1
ATOM 3351 C CA . SER A 1 440 ? -6.916 -19.880 -18.204 1.00 85.00 440 SER A CA 1
ATOM 3352 C C . SER A 1 440 ? -8.296 -20.148 -17.582 1.00 85.00 440 SER A C 1
ATOM 3354 O O . SER A 1 440 ? -9.316 -20.103 -18.278 1.00 85.00 440 SER A O 1
ATOM 3356 N N . LEU A 1 441 ? -8.345 -20.411 -16.272 1.00 88.44 441 LEU A N 1
ATOM 3357 C CA . LEU A 1 441 ? -9.562 -20.630 -15.498 1.00 88.44 441 LEU A CA 1
ATOM 3358 C C . LEU A 1 441 ? -9.910 -19.395 -14.648 1.00 88.44 441 LEU A C 1
ATOM 3360 O O . LEU A 1 441 ? -9.046 -18.570 -14.360 1.00 88.44 441 LEU A O 1
ATOM 3364 N N . PRO A 1 442 ? -11.171 -19.255 -14.194 1.00 90.94 442 PRO A N 1
ATOM 3365 C CA . PRO A 1 442 ? -11.512 -18.260 -13.181 1.00 90.94 442 PRO A CA 1
ATOM 3366 C C . PRO A 1 442 ? -10.661 -18.434 -11.911 1.00 90.94 442 PRO A C 1
ATOM 3368 O O . PRO A 1 442 ? -10.303 -19.573 -11.586 1.00 90.94 442 PRO A O 1
ATOM 3371 N N . PRO A 1 443 ? -10.392 -17.351 -11.157 1.00 91.44 443 PRO A N 1
ATOM 3372 C CA . PRO A 1 443 ? -9.596 -17.448 -9.944 1.00 91.44 443 PRO A CA 1
ATOM 3373 C C . PRO A 1 443 ? -10.204 -18.459 -8.970 1.00 91.44 443 PRO A C 1
ATOM 3375 O O . PRO A 1 443 ? -11.399 -18.439 -8.668 1.00 91.44 443 PRO A O 1
ATOM 3378 N N . SER A 1 444 ? -9.349 -19.356 -8.486 1.00 88.44 444 SER A N 1
ATOM 3379 C CA . SER A 1 444 ? -9.686 -20.390 -7.507 1.00 88.44 444 SER A CA 1
ATOM 3380 C C . SER A 1 444 ? -10.066 -19.801 -6.148 1.00 88.44 444 SER A C 1
ATOM 3382 O O . SER A 1 444 ? -10.869 -20.388 -5.423 1.00 88.44 444 SER A O 1
ATOM 3384 N N . LEU A 1 445 ? -9.512 -18.631 -5.821 1.00 86.44 445 LEU A N 1
ATOM 3385 C CA . LEU A 1 445 ? -9.805 -17.889 -4.606 1.00 86.44 445 LEU A CA 1
ATO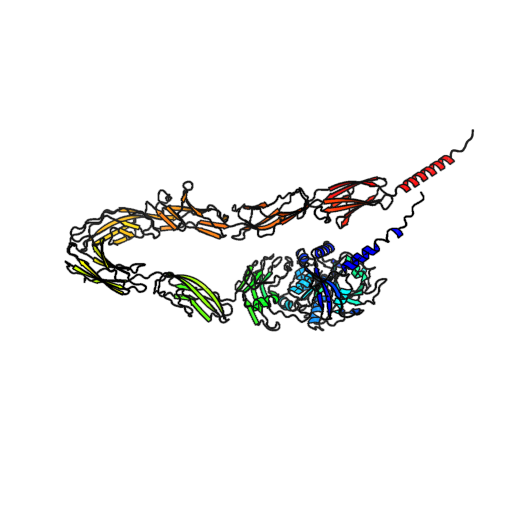M 3386 C C . LEU A 1 445 ? -9.698 -16.389 -4.876 1.00 86.44 445 LEU A C 1
ATOM 3388 O O . LEU A 1 445 ? -8.824 -15.948 -5.619 1.00 86.44 445 LEU A O 1
ATOM 3392 N N . VAL A 1 446 ? -10.597 -15.612 -4.278 1.00 89.69 446 VAL A N 1
ATOM 3393 C CA . VAL A 1 446 ? -10.594 -14.150 -4.367 1.00 89.69 446 VAL A CA 1
ATOM 3394 C C . VAL A 1 446 ? -10.773 -13.574 -2.973 1.00 89.69 446 VAL A C 1
ATOM 3396 O O . VAL A 1 446 ? -11.732 -13.906 -2.273 1.00 89.69 446 VAL A O 1
ATOM 3399 N N . TYR A 1 447 ? -9.874 -12.675 -2.601 1.00 85.81 447 TYR A N 1
ATOM 3400 C CA . TYR A 1 447 ? -9.963 -11.869 -1.394 1.00 85.81 447 TYR A CA 1
ATOM 3401 C C . TYR A 1 447 ? -10.311 -10.439 -1.759 1.00 85.81 447 TYR A C 1
ATOM 3403 O O . TYR A 1 447 ? -9.824 -9.941 -2.766 1.00 85.81 447 TYR A O 1
ATOM 3411 N N . SER A 1 448 ? -11.139 -9.745 -0.981 1.00 88.69 448 SER A N 1
ATOM 3412 C CA . SER A 1 448 ? -11.437 -8.329 -1.231 1.00 88.69 448 SER A CA 1
ATOM 3413 C C . SER A 1 448 ? -11.506 -7.526 0.056 1.00 88.69 448 SER A C 1
ATOM 3415 O O . SER A 1 448 ? -11.975 -8.009 1.084 1.00 88.69 448 SER A O 1
ATOM 3417 N N . SER A 1 449 ? -11.073 -6.272 -0.014 1.00 87.06 449 SER A N 1
ATOM 3418 C CA . SER A 1 449 ? -11.084 -5.381 1.143 1.00 87.06 449 SER A CA 1
ATOM 3419 C C . SER A 1 449 ? -12.489 -4.864 1.467 1.00 87.06 449 SER A C 1
ATOM 3421 O O . SER A 1 449 ? -13.316 -4.659 0.577 1.00 87.06 449 SER A O 1
ATOM 3423 N N . ARG A 1 450 ? -12.739 -4.608 2.759 1.00 79.62 450 ARG A N 1
ATOM 3424 C CA . ARG A 1 450 ? -13.906 -3.862 3.266 1.00 79.62 450 ARG A CA 1
ATOM 3425 C C . ARG A 1 450 ? -13.585 -2.407 3.626 1.00 79.62 450 ARG A C 1
ATOM 3427 O O . ARG A 1 450 ? -14.490 -1.675 4.008 1.00 79.62 450 ARG A O 1
ATOM 3434 N N . GLU A 1 451 ? -12.329 -1.987 3.503 1.00 83.19 451 GLU A N 1
ATOM 3435 C CA . GLU A 1 451 ? -11.878 -0.623 3.817 1.00 83.19 451 GLU A CA 1
ATOM 3436 C C . GLU A 1 451 ? -12.087 0.350 2.642 1.00 83.19 451 GLU A C 1
ATOM 3438 O O . GLU A 1 451 ? -11.688 1.508 2.699 1.00 83.19 451 GLU A O 1
ATOM 3443 N N . VAL A 1 452 ? -12.745 -0.111 1.576 1.00 87.38 452 VAL A N 1
ATOM 3444 C CA . VAL A 1 452 ? -13.153 0.682 0.413 1.00 87.38 452 VAL A CA 1
ATOM 3445 C C . VAL A 1 452 ? -14.649 1.041 0.489 1.00 87.38 452 VAL A C 1
ATOM 3447 O O . VAL A 1 452 ? -15.449 0.243 0.982 1.00 87.38 452 VAL A O 1
ATOM 3450 N N . PRO A 1 453 ? -15.072 2.210 -0.027 1.00 91.94 453 PRO A N 1
ATOM 3451 C CA . PRO A 1 453 ? -14.261 3.156 -0.779 1.00 91.94 453 PRO A CA 1
ATOM 3452 C C . PRO A 1 453 ? -13.368 4.034 0.109 1.00 91.94 453 PRO A C 1
ATOM 3454 O O . PRO A 1 453 ? -13.810 4.499 1.156 1.00 91.94 453 PRO A O 1
ATOM 3457 N N . ALA A 1 454 ? -12.152 4.333 -0.351 1.00 88.12 454 ALA A N 1
ATOM 3458 C CA . ALA A 1 454 ? -11.222 5.215 0.357 1.00 88.12 454 ALA A CA 1
ATOM 3459 C C . ALA A 1 454 ? -10.454 6.143 -0.594 1.00 88.12 454 ALA A C 1
ATOM 3461 O O . ALA A 1 454 ? -10.205 5.799 -1.748 1.00 88.12 454 ALA A O 1
ATOM 3462 N N . TRP A 1 455 ? -10.114 7.345 -0.129 1.00 89.94 455 TRP A N 1
ATOM 3463 C CA . TRP A 1 455 ? -9.432 8.367 -0.931 1.00 89.94 455 TRP A CA 1
ATOM 3464 C C . TRP A 1 455 ? -7.919 8.256 -0.797 1.00 89.94 455 TRP A C 1
ATOM 3466 O O . TRP A 1 455 ? -7.424 8.204 0.320 1.00 89.94 455 TRP A O 1
ATOM 3476 N N . SER A 1 456 ? -7.192 8.281 -1.915 1.00 86.31 456 SER A N 1
ATOM 3477 C CA . SER A 1 456 ? -5.729 8.398 -1.891 1.00 86.31 456 SER A CA 1
ATOM 3478 C C . SER A 1 456 ? -5.286 9.775 -1.330 1.00 86.31 456 SER A C 1
ATOM 3480 O O . SER A 1 456 ? -5.940 10.783 -1.629 1.00 86.31 456 SER A O 1
ATOM 3482 N N . PRO A 1 457 ? -4.182 9.852 -0.548 1.00 89.38 457 PRO A N 1
ATOM 3483 C CA . PRO A 1 457 ? -3.312 8.741 -0.154 1.00 89.38 457 PRO A CA 1
ATOM 3484 C C . PRO A 1 457 ? -3.966 7.813 0.881 1.00 89.38 457 PRO A C 1
ATOM 3486 O O . PRO A 1 457 ? -4.532 8.283 1.863 1.00 89.38 457 PRO A O 1
ATOM 3489 N N . VAL A 1 458 ? -3.876 6.497 0.674 1.00 90.69 458 VAL A N 1
ATOM 3490 C CA . VAL A 1 458 ? -4.482 5.495 1.566 1.00 90.69 458 VAL A CA 1
ATOM 3491 C C . VAL A 1 458 ? -3.692 4.195 1.582 1.00 90.69 458 VAL A C 1
ATOM 3493 O O . VAL A 1 458 ? -3.101 3.809 0.576 1.00 90.69 458 VAL A O 1
ATOM 3496 N N . THR A 1 459 ? -3.754 3.494 2.710 1.00 91.88 459 THR A N 1
ATOM 3497 C CA . THR A 1 459 ? -3.421 2.075 2.826 1.00 91.88 459 THR A CA 1
ATOM 3498 C C . THR A 1 459 ? -4.692 1.299 3.158 1.00 91.88 459 THR A C 1
ATOM 3500 O O . THR A 1 459 ? -5.373 1.631 4.122 1.00 91.88 459 THR A O 1
ATOM 3503 N N . ILE A 1 460 ? -5.012 0.303 2.336 1.00 89.50 460 ILE A N 1
ATOM 3504 C CA . ILE A 1 460 ? -6.219 -0.525 2.397 1.00 89.50 460 ILE A CA 1
ATOM 3505 C C . ILE A 1 460 ? -5.784 -1.953 2.698 1.00 89.50 460 ILE A C 1
ATOM 3507 O O . ILE A 1 460 ? -5.028 -2.529 1.916 1.00 89.50 460 ILE A O 1
ATOM 3511 N N . ALA A 1 461 ? -6.285 -2.543 3.775 1.00 87.00 461 ALA A N 1
ATOM 3512 C CA . ALA A 1 4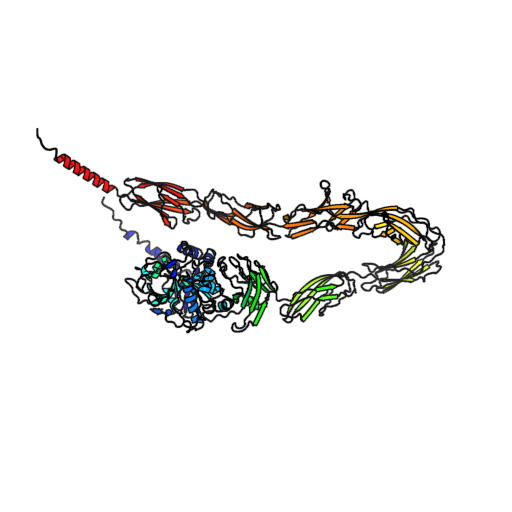61 ? -6.000 -3.919 4.153 1.00 87.00 461 ALA A CA 1
ATOM 3513 C C . ALA A 1 461 ? -7.118 -4.895 3.746 1.00 87.00 461 ALA A C 1
ATOM 3515 O O . ALA A 1 461 ? -8.299 -4.552 3.632 1.00 87.00 461 ALA A O 1
ATOM 3516 N N . ILE A 1 462 ? -6.742 -6.153 3.544 1.00 83.44 462 ILE A N 1
ATOM 3517 C CA . ILE A 1 462 ? -7.623 -7.319 3.484 1.00 83.44 462 ILE A CA 1
ATOM 3518 C C . ILE A 1 462 ? -7.274 -8.165 4.702 1.00 83.44 462 ILE A C 1
ATOM 3520 O O . ILE A 1 462 ? -6.138 -8.612 4.819 1.00 83.44 462 ILE A O 1
ATOM 3524 N N . THR A 1 463 ? -8.235 -8.382 5.598 1.00 70.19 463 THR A N 1
ATOM 3525 C CA . THR A 1 463 ? -8.071 -9.237 6.778 1.00 70.19 463 THR A CA 1
ATOM 3526 C C . THR A 1 463 ? -9.080 -10.384 6.710 1.00 70.19 463 THR A C 1
ATOM 3528 O O . THR A 1 463 ? -10.291 -10.175 6.755 1.00 70.19 463 THR A O 1
ATOM 3531 N N . GLU A 1 464 ? -8.597 -11.618 6.547 1.00 63.59 464 GLU A N 1
ATOM 3532 C CA . GLU A 1 464 ? -9.459 -12.804 6.390 1.00 63.59 464 GLU A CA 1
ATOM 3533 C C . GLU A 1 464 ? -9.997 -13.385 7.700 1.00 63.59 464 GLU A C 1
ATOM 3535 O O . GLU A 1 464 ? -10.867 -14.256 7.682 1.00 63.59 464 GLU A O 1
ATOM 3540 N N . ARG A 1 465 ? -9.500 -12.937 8.855 1.00 67.75 465 ARG A N 1
ATOM 3541 C CA . ARG A 1 465 ? -9.931 -13.509 10.130 1.00 67.75 465 ARG A CA 1
ATOM 3542 C C . ARG A 1 465 ? -11.287 -12.943 10.576 1.00 67.75 465 ARG A C 1
ATOM 3544 O O . ARG A 1 465 ? -11.562 -11.762 10.358 1.00 67.75 465 ARG A O 1
ATOM 3551 N N . PRO A 1 466 ? -12.121 -13.736 11.273 1.00 77.81 466 PRO A N 1
ATOM 3552 C CA . PRO A 1 466 ? -13.340 -13.233 11.893 1.00 77.81 466 PRO A CA 1
ATOM 3553 C C . PRO A 1 466 ? -13.094 -11.982 12.749 1.00 77.81 466 PRO A C 1
ATOM 3555 O O . PRO A 1 466 ? -12.175 -11.952 13.568 1.00 77.81 466 PRO A O 1
ATOM 3558 N N . SER A 1 467 ? -13.936 -10.961 12.622 1.00 80.00 467 SER A N 1
ATOM 3559 C CA . SER A 1 467 ? -13.923 -9.814 13.532 1.00 80.00 467 SER A CA 1
ATOM 3560 C C . SER A 1 467 ? -14.703 -10.167 14.794 1.00 80.00 467 SER A C 1
ATOM 3562 O O . SER A 1 467 ? -15.896 -10.466 14.709 1.00 80.00 467 SER A O 1
ATOM 3564 N N . VAL A 1 468 ? -14.036 -10.147 15.956 1.00 85.75 468 VAL A N 1
ATOM 3565 C CA . VAL A 1 468 ? -14.640 -10.537 17.240 1.00 85.75 468 VAL A CA 1
ATOM 3566 C C . VAL A 1 468 ? -15.205 -9.330 17.974 1.00 85.75 468 VAL A C 1
ATOM 3568 O O . VAL A 1 468 ? -14.475 -8.430 18.410 1.00 85.75 468 VAL A O 1
ATOM 3571 N N . ILE A 1 469 ? -16.518 -9.324 18.167 1.00 87.62 469 ILE A N 1
ATOM 3572 C CA . ILE A 1 469 ? -17.224 -8.253 18.869 1.00 87.62 469 ILE A CA 1
ATOM 3573 C C . ILE A 1 469 ? -18.198 -8.892 19.843 1.00 87.62 469 ILE A C 1
ATOM 3575 O O . ILE A 1 469 ? -19.020 -9.713 19.449 1.00 87.62 469 ILE A O 1
ATOM 3579 N N . PHE A 1 470 ? -18.127 -8.489 21.109 1.00 95.56 470 PHE A N 1
ATOM 3580 C CA . PHE A 1 470 ? -19.067 -8.947 22.118 1.00 95.56 470 PHE A CA 1
ATOM 3581 C C . PHE A 1 470 ? -19.337 -7.908 23.203 1.00 95.56 470 PHE A C 1
ATOM 3583 O O . PHE A 1 470 ? -18.537 -6.995 23.426 1.00 95.56 470 PHE A O 1
ATOM 3590 N N . SER A 1 471 ? -20.462 -8.091 23.889 1.00 94.00 471 SER A N 1
ATOM 3591 C CA . SER A 1 471 ? -20.896 -7.317 25.052 1.00 94.00 471 SER A CA 1
ATOM 3592 C C . SER A 1 471 ? -21.517 -8.229 26.116 1.00 94.00 471 SER A C 1
ATOM 3594 O O . SER A 1 471 ? -21.771 -9.411 25.866 1.00 94.00 471 SER A O 1
ATOM 3596 N N . TRP A 1 472 ? -21.763 -7.683 27.309 1.00 97.50 472 TRP A N 1
ATOM 3597 C CA . TRP A 1 472 ? -22.486 -8.365 28.381 1.00 97.50 472 TRP A CA 1
ATOM 3598 C C . TRP A 1 472 ? -23.443 -7.423 29.118 1.00 97.50 472 TRP A C 1
ATOM 3600 O O . TRP A 1 472 ? -23.305 -6.200 29.057 1.00 97.50 472 TRP A O 1
ATOM 3610 N N . SER A 1 473 ? -24.421 -8.000 29.815 1.00 91.50 473 SER A N 1
ATOM 3611 C CA . SER A 1 473 ? -25.349 -7.287 30.698 1.00 91.50 473 SER A CA 1
ATOM 3612 C C . SER A 1 473 ? -25.740 -8.174 31.890 1.00 91.50 473 SER A C 1
ATOM 3614 O O . SER A 1 473 ? -25.960 -9.368 31.676 1.00 91.50 473 SER A O 1
ATOM 3616 N N . PRO A 1 474 ? -25.859 -7.636 33.118 1.00 94.06 474 PRO A N 1
ATOM 3617 C CA . PRO A 1 474 ? -25.605 -6.240 33.497 1.00 94.06 474 PRO A CA 1
ATOM 3618 C C . PRO A 1 474 ? -24.106 -5.892 33.477 1.00 94.06 474 PRO A C 1
ATOM 3620 O O . PRO A 1 474 ? -23.254 -6.772 33.531 1.00 94.06 474 PRO A O 1
ATOM 3623 N N . PHE A 1 475 ? -23.766 -4.601 33.383 1.00 83.94 475 PHE A N 1
ATOM 3624 C CA . PHE A 1 475 ? -22.366 -4.148 33.274 1.00 83.94 475 PHE A CA 1
ATOM 3625 C C . PHE A 1 475 ? -21.530 -4.436 34.537 1.00 83.94 475 PHE A C 1
ATOM 3627 O O . PHE A 1 475 ? -20.334 -4.697 34.429 1.00 83.94 475 PHE A O 1
ATOM 3634 N N . SER A 1 476 ? -22.164 -4.414 35.716 1.00 86.12 476 SER A N 1
ATOM 3635 C CA . SER A 1 476 ? -21.541 -4.646 37.028 1.00 86.12 476 SER A CA 1
ATOM 3636 C C . SER A 1 476 ? -22.343 -5.693 37.824 1.00 86.12 476 SER A C 1
ATOM 3638 O O . SER A 1 476 ? -23.073 -5.305 38.739 1.00 86.12 476 SER A O 1
ATOM 3640 N N . PRO A 1 477 ? -22.255 -6.986 37.469 1.00 93.62 477 PRO A N 1
ATOM 3641 C CA . PRO A 1 477 ? -23.048 -8.047 38.091 1.00 93.62 477 PRO A CA 1
ATOM 3642 C C . PRO A 1 477 ? -22.603 -8.368 39.522 1.00 93.62 477 PRO A C 1
ATOM 3644 O O . PRO A 1 477 ? -21.435 -8.182 39.877 1.00 93.62 477 PRO A O 1
ATOM 3647 N N . LEU A 1 478 ? -23.527 -8.905 40.316 1.00 91.94 478 LEU A N 1
ATOM 3648 C CA . LEU A 1 478 ? -23.250 -9.555 41.595 1.00 91.94 478 LEU A CA 1
ATOM 3649 C C . LEU A 1 478 ? -22.846 -11.026 41.382 1.00 91.94 478 LEU A C 1
ATOM 3651 O O . LEU A 1 478 ? -23.170 -11.651 40.367 1.00 91.94 478 LEU A O 1
ATOM 3655 N N . THR A 1 479 ? -22.181 -11.619 42.364 1.00 90.94 479 THR A N 1
ATOM 3656 C CA . THR A 1 479 ? -22.042 -13.078 42.484 1.00 90.94 479 THR A CA 1
ATOM 3657 C C . THR A 1 479 ? -23.408 -13.762 42.390 1.00 90.94 479 THR A C 1
ATOM 3659 O O . THR A 1 479 ? -24.447 -13.229 42.799 1.00 90.94 479 THR A O 1
ATOM 3662 N N . PHE A 1 480 ? -23.431 -14.939 41.760 1.00 91.44 480 PHE A N 1
ATOM 3663 C CA . PHE A 1 480 ? -24.638 -15.713 41.444 1.00 91.44 480 PHE A CA 1
ATOM 3664 C C . PHE A 1 480 ? -25.715 -14.962 40.634 1.00 91.44 480 PHE A C 1
ATOM 3666 O O . PHE A 1 480 ? -26.834 -15.458 40.491 1.00 91.44 480 PHE A O 1
ATOM 3673 N N . GLU A 1 481 ? -25.435 -13.765 40.109 1.00 93.06 481 GLU A N 1
ATOM 3674 C CA . GLU A 1 481 ? -26.329 -13.072 39.183 1.00 93.06 481 GLU A CA 1
ATOM 3675 C C . GLU A 1 481 ? -26.113 -13.615 37.758 1.00 93.06 481 GLU A C 1
ATOM 3677 O O . GLU A 1 481 ? -24.972 -13.874 37.359 1.00 93.06 481 GLU A O 1
ATOM 3682 N N . PRO A 1 482 ? -27.176 -13.862 36.972 1.00 95.19 482 PRO A N 1
ATOM 3683 C CA . PRO A 1 482 ? -27.027 -14.263 35.578 1.00 95.19 482 PRO A CA 1
ATOM 3684 C C . PRO A 1 482 ? -26.500 -13.104 34.723 1.00 95.19 482 PRO A C 1
ATOM 3686 O O . PRO A 1 482 ? -27.161 -12.077 34.571 1.00 95.19 482 PRO A O 1
ATOM 3689 N N . VAL A 1 483 ? -25.332 -13.302 34.112 1.00 97.06 483 VAL A N 1
ATOM 3690 C CA . VAL A 1 483 ? -24.713 -12.391 33.143 1.00 97.06 483 VAL A CA 1
ATOM 3691 C C . VAL A 1 483 ? -24.982 -12.903 31.734 1.00 97.06 483 VAL A C 1
ATOM 3693 O O . VAL A 1 483 ? -24.619 -14.027 31.385 1.00 97.06 483 VAL A O 1
ATOM 3696 N N . TYR A 1 484 ? -25.611 -12.072 30.911 1.00 96.69 484 TYR A N 1
ATOM 3697 C CA . TYR A 1 484 ? -25.965 -12.387 29.531 1.00 96.69 484 TYR A CA 1
ATOM 3698 C C . TYR A 1 484 ? -24.879 -11.876 28.592 1.00 96.69 484 TYR A C 1
ATOM 3700 O O . TYR A 1 484 ? -24.706 -10.666 28.453 1.00 96.69 484 TYR A O 1
ATOM 3708 N N . PHE A 1 485 ? -24.178 -12.786 27.921 1.00 97.44 485 PHE A N 1
ATOM 3709 C CA . PHE A 1 485 ? -23.162 -12.457 26.926 1.00 97.44 485 PHE A CA 1
ATOM 3710 C C . PHE A 1 485 ? -23.767 -12.473 25.524 1.00 97.44 485 PHE A C 1
ATOM 3712 O O . PHE A 1 485 ? -24.515 -13.385 25.171 1.00 97.44 485 PHE A O 1
ATOM 3719 N N . THR A 1 486 ? -23.445 -11.460 24.720 1.00 96.56 486 THR A N 1
ATOM 3720 C CA . THR A 1 486 ? -23.947 -11.324 23.347 1.00 96.56 486 THR A CA 1
ATOM 3721 C C . THR A 1 486 ? -22.792 -11.238 22.361 1.00 96.56 486 THR A C 1
ATOM 3723 O O . THR A 1 486 ? -21.943 -10.353 22.470 1.00 96.56 486 THR A O 1
ATOM 3726 N N . ASP A 1 487 ? -22.786 -12.145 21.387 1.00 96.56 487 ASP A N 1
ATOM 3727 C CA . ASP A 1 487 ? -21.886 -12.135 20.239 1.00 96.56 487 ASP A CA 1
ATOM 3728 C C . ASP A 1 487 ? -22.452 -11.291 19.086 1.00 96.56 487 ASP A C 1
ATOM 3730 O O . ASP A 1 487 ? -23.580 -11.500 18.629 1.00 96.56 487 ASP A O 1
ATOM 3734 N N . SER A 1 488 ? -21.610 -10.401 18.569 1.00 92.88 488 SER A N 1
ATOM 3735 C CA . SER A 1 488 ? -21.835 -9.583 17.373 1.00 92.88 488 SER A CA 1
ATOM 3736 C C . SER A 1 488 ? -20.707 -9.765 16.346 1.00 92.88 488 SER A C 1
ATOM 3738 O O . SER A 1 488 ? -20.473 -8.883 15.519 1.00 92.88 488 SER A O 1
ATOM 3740 N N . SER A 1 489 ? -19.976 -10.882 16.413 1.00 91.12 489 SER A N 1
ATOM 3741 C CA . SER A 1 489 ? -18.847 -11.176 15.526 1.00 91.12 489 SER A CA 1
ATOM 3742 C C . SER A 1 489 ? -19.290 -11.452 14.085 1.00 91.12 489 SER A C 1
ATOM 3744 O O . SER A 1 489 ? -20.419 -11.872 13.820 1.00 91.12 489 SER A O 1
ATOM 3746 N N . SER A 1 490 ? -18.384 -11.239 13.128 1.00 84.44 490 SER A N 1
ATOM 3747 C CA . SER A 1 490 ? -18.647 -11.457 11.697 1.00 84.44 490 SER A CA 1
ATOM 3748 C C . SER A 1 490 ? -17.433 -12.041 10.969 1.00 84.44 490 SER A C 1
ATOM 3750 O O . SER A 1 490 ? -16.306 -11.864 11.420 1.00 84.44 490 SER A O 1
ATOM 3752 N N . SER A 1 491 ? -17.654 -12.743 9.851 1.00 78.94 491 SER A N 1
ATOM 3753 C CA . SER A 1 491 ? -16.595 -13.252 8.957 1.00 78.94 491 SER A CA 1
ATOM 3754 C C . SER A 1 491 ? -16.786 -12.716 7.527 1.00 78.94 491 SER A C 1
ATOM 3756 O O . SER A 1 491 ? -17.863 -12.221 7.168 1.00 78.94 491 SER A O 1
ATOM 3758 N N . TYR A 1 492 ? -15.697 -12.706 6.752 1.00 63.62 492 TYR A N 1
ATOM 3759 C CA . TYR A 1 492 ? -15.611 -12.114 5.417 1.00 63.62 492 TYR A CA 1
ATOM 3760 C C . TYR A 1 492 ? -16.224 -13.012 4.333 1.00 63.62 492 TYR A C 1
ATOM 3762 O O . TYR A 1 492 ? -17.194 -12.616 3.686 1.00 63.62 492 TYR A O 1
ATOM 3770 N N . ASN A 1 493 ? -15.674 -14.215 4.174 1.00 65.69 493 ASN A N 1
ATOM 3771 C CA . ASN A 1 493 ? -16.049 -15.233 3.187 1.00 65.69 493 ASN A CA 1
ATOM 3772 C C . ASN A 1 493 ? -16.523 -16.533 3.861 1.00 65.69 493 ASN A C 1
ATOM 3774 O O . ASN A 1 493 ? -16.571 -17.588 3.228 1.00 65.69 493 ASN A O 1
ATOM 3778 N N . GLY A 1 494 ? -16.858 -16.461 5.148 1.00 67.19 494 GLY A N 1
ATOM 3779 C CA . GLY A 1 494 ? -17.397 -17.563 5.921 1.00 67.19 494 GLY A CA 1
ATOM 3780 C C . GLY A 1 494 ? -18.547 -17.121 6.817 1.00 67.19 494 GLY A C 1
ATOM 3781 O O . GLY A 1 494 ? -18.832 -15.938 7.004 1.00 67.19 494 GLY A O 1
ATOM 3782 N N . THR A 1 495 ? -19.229 -18.098 7.394 1.00 86.19 495 THR A N 1
ATOM 3783 C CA . THR A 1 495 ? -20.158 -17.873 8.505 1.00 86.19 495 THR A CA 1
ATOM 3784 C C . THR A 1 495 ? -19.470 -18.273 9.792 1.00 86.19 495 THR A C 1
ATOM 3786 O O . THR A 1 495 ? -18.780 -19.286 9.793 1.00 86.19 495 THR A O 1
ATOM 3789 N N . ILE A 1 496 ? -19.673 -17.548 10.892 1.00 93.06 496 ILE A N 1
ATOM 3790 C CA . ILE A 1 496 ? -19.198 -18.023 12.198 1.00 93.06 496 ILE A CA 1
ATOM 3791 C C . ILE A 1 496 ? -19.889 -19.357 12.505 1.00 93.06 496 ILE A C 1
ATOM 3793 O O . ILE A 1 496 ? -21.119 -19.415 12.565 1.00 93.06 496 ILE A O 1
ATOM 3797 N N . VAL A 1 497 ? -19.101 -20.425 12.643 1.00 95.44 497 VAL A N 1
ATOM 3798 C CA . VAL A 1 497 ? -19.582 -21.795 12.887 1.00 95.44 497 VAL A CA 1
ATOM 3799 C C . VAL A 1 497 ? -19.285 -22.278 14.301 1.00 95.44 497 VAL A C 1
ATOM 3801 O O . VAL A 1 497 ? -19.918 -23.232 14.749 1.00 95.44 497 VAL A O 1
ATOM 3804 N N . SER A 1 498 ? -18.355 -21.642 15.019 1.00 95.94 498 SER A N 1
ATOM 3805 C CA . SER A 1 498 ? -18.109 -21.954 16.424 1.00 95.94 498 SER A CA 1
ATOM 3806 C C . SER A 1 498 ? -17.799 -20.717 17.260 1.00 95.94 498 SER A C 1
ATOM 3808 O O . SER A 1 498 ? -17.257 -19.720 16.778 1.00 95.94 498 SER A O 1
ATOM 3810 N N . TRP A 1 499 ? -18.154 -20.825 18.538 1.00 98.19 499 TRP A N 1
ATOM 3811 C CA . TRP A 1 499 ? -17.856 -19.869 19.592 1.00 98.19 499 TRP A CA 1
ATOM 3812 C C . TRP A 1 499 ? -17.170 -20.632 20.715 1.00 98.19 499 TRP A C 1
ATOM 3814 O O . TRP A 1 499 ? -17.527 -21.773 21.007 1.00 98.19 499 TRP A O 1
ATOM 3824 N N . TYR A 1 500 ? -16.198 -20.003 21.351 1.00 97.75 500 TYR A N 1
ATOM 3825 C CA . TYR A 1 500 ? -15.589 -20.475 22.577 1.00 97.75 500 TYR A CA 1
ATOM 3826 C C . TYR A 1 500 ? -15.401 -19.281 23.498 1.00 97.75 500 TYR A C 1
ATOM 3828 O O . TYR A 1 500 ? -14.552 -18.419 23.272 1.00 97.75 500 TYR A O 1
ATOM 3836 N N . TRP A 1 501 ? -16.226 -19.232 24.529 1.00 97.81 501 TRP A N 1
ATOM 3837 C CA . TRP A 1 501 ? -16.141 -18.262 25.601 1.00 97.81 501 TRP A CA 1
ATOM 3838 C C . TRP A 1 501 ? -15.291 -18.830 26.725 1.00 97.81 501 TRP A C 1
ATOM 3840 O O . TRP A 1 501 ? -15.547 -19.944 27.173 1.00 97.81 501 TRP A O 1
ATOM 3850 N N . SER A 1 502 ? -14.334 -18.053 27.214 1.00 97.50 502 SER A N 1
ATOM 3851 C CA . SER A 1 502 ? -13.672 -18.270 28.499 1.00 97.50 502 SER A CA 1
ATOM 3852 C C . SER A 1 502 ? -14.075 -17.132 29.420 1.00 97.50 502 SER A C 1
ATOM 3854 O O . SER A 1 502 ? -13.854 -15.973 29.079 1.00 97.50 502 SER A O 1
ATOM 3856 N N . PHE A 1 503 ? -14.654 -17.439 30.579 1.00 97.38 503 PHE A N 1
ATOM 3857 C CA . PHE A 1 503 ? -15.185 -16.412 31.483 1.00 97.38 503 PHE A CA 1
ATOM 3858 C C . PHE A 1 503 ? -14.155 -15.874 32.479 1.00 97.38 503 PHE A C 1
ATOM 3860 O O . PHE A 1 503 ? -14.450 -14.916 33.188 1.00 97.38 503 PHE A O 1
ATOM 3867 N N . GLY A 1 504 ? -12.952 -16.459 32.513 1.00 94.25 504 GLY A N 1
ATOM 3868 C CA . GLY A 1 504 ? -11.842 -16.039 33.374 1.00 94.25 504 GLY A CA 1
ATOM 3869 C C . GLY A 1 504 ? -11.819 -16.688 34.764 1.00 94.25 504 GLY A C 1
ATOM 3870 O O . GLY A 1 504 ? -10.851 -16.498 35.491 1.00 94.25 504 GLY A O 1
ATOM 3871 N N . ASP A 1 505 ? -12.830 -17.486 35.117 1.00 94.50 505 ASP A N 1
ATOM 3872 C CA . ASP A 1 505 ? -12.955 -18.240 36.381 1.00 94.50 505 ASP A CA 1
ATOM 3873 C C . ASP A 1 505 ? -12.663 -19.750 36.222 1.00 94.50 505 ASP A C 1
ATOM 3875 O O . ASP A 1 505 ? -12.929 -20.556 37.111 1.00 94.50 505 ASP A O 1
ATOM 3879 N N . GLY A 1 506 ? -12.119 -20.145 35.066 1.00 94.12 506 GLY A N 1
ATOM 3880 C CA . GLY A 1 506 ? -11.862 -21.541 34.695 1.00 94.12 506 GLY A CA 1
ATOM 3881 C C . GLY A 1 506 ? -13.032 -22.236 33.990 1.00 94.12 506 GLY A C 1
ATOM 3882 O O . GLY A 1 506 ? -12.857 -23.346 33.482 1.00 94.12 506 GLY A O 1
ATOM 3883 N N . THR A 1 507 ? -14.201 -21.596 33.898 1.00 96.06 507 THR A N 1
ATOM 3884 C CA . THR A 1 507 ? -15.348 -22.109 33.137 1.00 96.06 507 THR A CA 1
ATOM 3885 C C . THR A 1 507 ? -15.379 -21.569 31.701 1.00 96.06 507 THR A C 1
ATOM 3887 O O . THR A 1 507 ? -14.726 -20.576 31.361 1.00 96.06 507 THR A O 1
ATOM 3890 N N . HIS A 1 508 ? -16.112 -22.262 30.826 1.00 97.31 508 HIS A N 1
ATOM 3891 C CA . HIS A 1 508 ? -16.194 -21.947 29.400 1.00 97.31 508 HIS A CA 1
ATOM 3892 C C . HIS A 1 508 ? -17.558 -22.315 28.803 1.00 97.31 508 HIS A C 1
ATOM 3894 O O . HIS A 1 508 ? -18.316 -23.094 29.383 1.00 97.31 508 HIS A O 1
ATOM 3900 N N . SER A 1 509 ? -17.870 -21.778 27.621 1.00 97.62 509 SER A N 1
ATOM 3901 C CA . SER A 1 509 ? -19.081 -22.130 26.867 1.00 97.62 509 SER A CA 1
ATOM 3902 C C . SER A 1 509 ? -18.845 -22.135 25.362 1.00 97.62 509 SER A C 1
ATOM 3904 O O . SER A 1 509 ? -18.099 -21.312 24.841 1.00 97.62 509 SER A O 1
ATOM 3906 N N . ALA A 1 510 ? -19.532 -23.035 24.656 1.00 97.25 510 ALA A N 1
ATOM 3907 C CA . ALA A 1 510 ? -19.543 -23.089 23.192 1.00 97.25 510 ALA A CA 1
ATOM 3908 C C . ALA A 1 510 ? -20.787 -22.432 22.556 1.00 97.25 510 ALA A C 1
ATOM 3910 O O . ALA A 1 510 ? -20.972 -22.466 21.341 1.00 97.25 510 ALA A O 1
ATOM 3911 N N . SER A 1 511 ? -21.685 -21.872 23.373 1.00 97.19 511 SER A N 1
ATOM 3912 C CA . SER A 1 511 ? -22.905 -21.222 22.879 1.00 97.19 511 SER A CA 1
ATOM 3913 C C . SER A 1 511 ? -22.596 -19.846 22.291 1.00 97.19 511 SER A C 1
ATOM 3915 O O . SER A 1 511 ? -21.736 -19.141 22.806 1.00 97.19 511 SER A O 1
ATOM 3917 N N . LYS A 1 512 ? -23.348 -19.420 21.265 1.00 96.62 512 LYS A N 1
ATOM 3918 C CA . LYS A 1 512 ? -23.207 -18.078 20.672 1.00 96.62 512 LYS A CA 1
ATOM 3919 C C . LYS A 1 512 ? -23.412 -16.959 21.701 1.00 96.62 512 LYS A C 1
ATOM 3921 O O . LYS A 1 512 ? -22.558 -16.094 21.839 1.00 96.62 512 LYS A O 1
ATOM 3926 N N . ASN A 1 513 ? -24.524 -17.018 22.435 1.00 97.19 513 ASN A N 1
ATOM 3927 C CA . ASN A 1 513 ? -24.905 -16.040 23.458 1.00 97.19 513 ASN A CA 1
ATOM 3928 C C . ASN A 1 513 ? -25.116 -16.763 24.801 1.00 97.19 513 ASN A C 1
ATOM 3930 O O . ASN A 1 513 ? -26.251 -17.140 25.108 1.00 97.19 513 ASN A O 1
ATOM 3934 N N . PRO A 1 514 ? -24.050 -17.089 25.552 1.00 97.88 514 PRO A N 1
ATOM 3935 C CA . PRO A 1 514 ? -24.182 -17.828 26.799 1.00 97.88 514 PRO A CA 1
ATOM 3936 C C . PRO A 1 514 ? -24.709 -16.946 27.935 1.00 97.88 514 PRO A C 1
ATOM 3938 O O . PRO A 1 514 ? -24.554 -15.725 27.935 1.00 97.88 514 PRO A O 1
ATOM 3941 N N . VAL A 1 515 ? -25.289 -17.601 28.939 1.00 97.56 515 VAL A N 1
ATOM 3942 C CA . VAL A 1 515 ? -25.550 -17.011 30.255 1.00 97.56 515 VAL A CA 1
ATOM 3943 C C . VAL A 1 515 ? -24.575 -17.646 31.234 1.00 97.56 515 VAL A C 1
ATOM 3945 O O . VAL A 1 515 ? -24.460 -18.872 31.259 1.00 97.56 515 VAL A O 1
ATOM 3948 N N . HIS A 1 516 ? -23.867 -16.827 32.006 1.00 97.25 516 HIS A N 1
ATOM 3949 C CA . HIS A 1 516 ? -22.899 -17.286 33.002 1.00 97.25 516 HIS A CA 1
ATOM 3950 C C . HIS A 1 516 ? -23.111 -16.570 34.333 1.00 97.25 516 HIS A C 1
ATOM 3952 O O . HIS A 1 516 ? -23.527 -15.416 34.353 1.00 97.25 516 HIS A O 1
ATOM 3958 N N . SER A 1 517 ? -22.811 -17.245 35.437 1.00 95.25 517 SER A N 1
ATOM 3959 C CA . SER A 1 517 ? -22.862 -16.670 36.780 1.00 95.25 517 SER A CA 1
ATOM 3960 C C . SER A 1 517 ? -21.570 -16.987 37.506 1.00 95.25 517 SER A C 1
ATOM 3962 O O . SER A 1 517 ? -21.152 -18.141 37.573 1.00 95.25 517 SER A O 1
ATOM 3964 N N . TYR A 1 518 ? -20.965 -15.956 38.078 1.00 94.25 518 TYR A N 1
ATOM 3965 C CA . TYR A 1 518 ? -19.720 -16.074 38.820 1.00 94.25 518 TYR A CA 1
ATOM 3966 C C . TYR A 1 518 ? -20.017 -16.445 40.273 1.00 94.25 518 TYR A C 1
ATOM 3968 O O . TYR A 1 518 ? -20.840 -15.800 40.922 1.00 94.25 518 TYR A O 1
ATOM 3976 N N . SER A 1 519 ? -19.350 -17.477 40.792 1.00 90.00 519 SER A N 1
ATOM 3977 C CA . SER A 1 519 ? -19.503 -17.915 42.188 1.00 90.00 519 SER A CA 1
ATOM 3978 C C . SER A 1 519 ? -18.664 -17.110 43.179 1.00 90.00 519 SER A C 1
ATOM 3980 O O . SER A 1 519 ? -18.797 -17.309 44.376 1.00 90.00 519 SER A O 1
ATOM 3982 N N . SER A 1 520 ? -17.766 -16.258 42.684 1.00 89.06 520 SER A N 1
ATOM 3983 C CA . SER A 1 520 ? -16.862 -15.429 43.482 1.00 89.06 520 SER A CA 1
ATOM 3984 C C . SER A 1 520 ? -16.763 -14.035 42.877 1.00 89.06 520 SER A C 1
ATOM 3986 O O . SER A 1 520 ? -16.769 -13.889 41.651 1.00 89.06 520 SER A O 1
ATOM 3988 N N . HIS A 1 521 ? -16.634 -13.018 43.719 1.00 89.69 521 HIS A N 1
ATOM 3989 C CA . HIS A 1 521 ? -16.432 -11.640 43.287 1.00 89.69 521 HIS A CA 1
ATOM 3990 C C . HIS A 1 521 ? -14.975 -11.396 42.834 1.00 89.69 521 HIS A C 1
ATOM 3992 O O . HIS A 1 521 ? -14.065 -12.153 43.173 1.00 89.69 521 HIS A O 1
ATOM 3998 N N . GLY A 1 522 ? -14.726 -10.330 42.065 1.00 90.38 522 GLY A N 1
ATOM 3999 C CA . GLY A 1 522 ? -13.386 -9.981 41.569 1.00 90.38 522 GLY A CA 1
ATOM 4000 C C . GLY A 1 522 ? -13.352 -9.529 40.107 1.00 90.38 522 GLY A C 1
ATOM 4001 O O . GLY A 1 522 ? -14.385 -9.258 39.498 1.00 90.38 522 GLY A O 1
ATOM 4002 N N . GLN A 1 523 ? -12.143 -9.420 39.546 1.00 93.56 523 GLN A N 1
ATOM 4003 C CA . GLN A 1 523 ? -11.938 -9.125 38.125 1.00 93.56 523 GLN A CA 1
ATOM 4004 C C . GLN A 1 523 ? -11.656 -10.405 37.344 1.00 93.56 523 GLN A C 1
ATOM 4006 O O . GLN A 1 523 ? -10.740 -11.150 37.688 1.00 93.56 523 GLN A O 1
ATOM 4011 N N . PHE A 1 524 ? -12.396 -10.615 36.257 1.00 94.12 524 PHE A N 1
ATOM 4012 C CA . PHE A 1 524 ? -12.244 -11.782 35.395 1.00 94.12 524 PHE A CA 1
ATOM 4013 C C . PHE A 1 524 ? -11.947 -11.354 33.958 1.00 94.12 524 PHE A C 1
ATOM 4015 O O . PHE A 1 524 ? -12.593 -10.456 33.416 1.00 94.12 524 PHE A O 1
ATOM 4022 N N . ALA A 1 525 ? -10.958 -11.998 33.337 1.00 93.50 525 ALA A N 1
ATOM 4023 C CA . ALA A 1 525 ? -10.627 -11.794 31.931 1.00 93.50 525 ALA A CA 1
ATOM 4024 C C . ALA A 1 525 ? -11.521 -12.688 31.063 1.00 93.50 525 ALA A C 1
ATOM 4026 O O . ALA A 1 525 ? -11.275 -13.889 30.931 1.00 93.50 525 ALA A O 1
ATOM 4027 N N . ILE A 1 526 ? -12.557 -12.098 30.475 1.00 96.19 526 ILE A N 1
ATOM 4028 C CA . ILE A 1 526 ? -13.421 -12.778 29.516 1.00 96.19 526 ILE A CA 1
ATOM 4029 C C . ILE A 1 526 ? -12.736 -12.762 28.159 1.00 96.19 526 ILE A C 1
ATOM 4031 O O . ILE A 1 526 ? -12.281 -11.708 27.712 1.00 96.19 526 ILE A O 1
ATOM 4035 N N . SER A 1 527 ? -12.732 -13.891 27.463 1.00 94.62 527 SER A N 1
ATOM 4036 C CA . SER A 1 527 ? -12.380 -13.937 26.051 1.00 94.62 527 SER A CA 1
ATOM 4037 C C . SER A 1 527 ? -13.429 -14.672 25.234 1.00 94.62 527 SER A C 1
ATOM 4039 O O . SER A 1 527 ? -14.017 -15.656 25.682 1.00 94.62 527 SER A O 1
ATOM 4041 N N . LEU A 1 528 ? -13.657 -14.178 24.022 1.00 97.56 528 LEU A N 1
ATOM 4042 C CA . LEU A 1 528 ? -14.412 -14.873 22.994 1.00 97.56 528 LEU A CA 1
ATOM 4043 C C . LEU A 1 528 ? -13.452 -15.231 21.866 1.00 97.56 528 LEU A C 1
ATOM 4045 O O . LEU A 1 528 ? -12.812 -14.348 21.295 1.00 97.56 528 LEU A O 1
ATOM 4049 N N . THR A 1 529 ? -13.391 -16.515 21.539 1.00 95.12 529 THR A N 1
ATOM 4050 C CA . THR A 1 529 ? -12.795 -17.029 20.310 1.00 95.12 529 THR A CA 1
ATOM 4051 C C . THR A 1 529 ? -13.910 -17.473 19.378 1.00 95.12 529 THR A C 1
ATOM 4053 O O . THR A 1 529 ? -14.750 -18.281 19.766 1.00 95.12 529 THR A O 1
ATOM 4056 N N . VAL A 1 530 ? -13.926 -16.973 18.149 1.00 92.56 530 VAL A N 1
ATOM 4057 C CA . VAL A 1 530 ? -14.852 -17.435 17.107 1.00 92.56 530 VAL A CA 1
ATOM 4058 C C . VAL A 1 530 ? -14.075 -18.103 15.989 1.00 92.56 530 VAL A C 1
ATOM 4060 O O . VAL A 1 530 ? -12.952 -17.694 15.701 1.00 92.56 530 VAL A O 1
ATOM 4063 N N . MET A 1 531 ? -14.675 -19.110 15.360 1.00 90.81 531 MET A N 1
ATOM 4064 C CA . MET A 1 531 ? -14.159 -19.742 14.147 1.00 90.81 531 MET A CA 1
ATOM 4065 C C . MET A 1 531 ? -15.215 -19.671 13.055 1.00 90.81 531 MET A C 1
ATOM 4067 O O . MET A 1 531 ? -16.403 -19.888 13.321 1.00 90.81 531 MET A O 1
ATOM 4071 N N . ASP A 1 532 ? -14.802 -19.386 11.829 1.00 90.06 532 ASP A N 1
ATOM 4072 C CA . ASP A 1 532 ? -15.699 -19.416 10.682 1.00 90.06 532 ASP A CA 1
ATOM 4073 C C . ASP A 1 532 ? -15.683 -20.749 9.926 1.00 90.06 532 ASP A C 1
ATOM 4075 O O . ASP A 1 532 ? -14.936 -21.679 10.237 1.00 90.06 532 ASP A O 1
ATOM 4079 N N . SER A 1 533 ? -16.574 -20.859 8.941 1.00 85.00 533 SER A N 1
ATOM 4080 C CA . SER A 1 533 ? -16.738 -22.037 8.087 1.00 85.00 533 SER A CA 1
ATOM 4081 C C . SER A 1 533 ? -15.493 -22.391 7.275 1.00 85.00 533 SER A C 1
ATOM 4083 O O . SER A 1 533 ? -15.437 -23.492 6.734 1.00 85.00 533 SER A O 1
ATOM 4085 N N . ASN A 1 534 ? -14.513 -21.488 7.201 1.00 74.31 534 ASN A N 1
ATOM 4086 C CA . ASN A 1 534 ? -13.251 -21.687 6.495 1.00 74.31 534 ASN A CA 1
ATOM 4087 C C . ASN A 1 534 ? -12.138 -22.157 7.448 1.00 74.31 534 ASN A C 1
ATOM 4089 O O . ASN A 1 534 ? -11.012 -22.388 7.018 1.00 74.31 534 ASN A O 1
ATOM 4093 N N . GLY A 1 535 ? -12.454 -22.345 8.736 1.00 72.31 535 GLY A N 1
ATOM 4094 C CA . GLY A 1 535 ? -11.519 -22.815 9.756 1.00 72.31 535 GLY A CA 1
ATOM 4095 C C . GLY A 1 535 ? -10.626 -21.716 10.333 1.00 72.31 535 GLY A C 1
ATOM 4096 O O . GLY A 1 535 ? -9.720 -22.026 11.106 1.00 72.31 535 GLY A O 1
ATOM 4097 N N . LEU A 1 536 ? -10.869 -20.446 9.994 1.00 77.06 536 LEU A N 1
ATOM 4098 C CA . LEU A 1 536 ? -10.113 -19.313 10.522 1.00 77.06 536 LEU A CA 1
ATOM 4099 C C . LEU A 1 536 ? -10.696 -18.872 11.861 1.00 77.06 536 LEU A C 1
ATOM 4101 O O . LEU A 1 536 ? -11.915 -18.790 12.015 1.00 77.06 536 LEU A O 1
ATOM 4105 N N . SER A 1 537 ? -9.829 -18.560 12.828 1.00 81.62 537 SER A N 1
ATOM 4106 C CA . SER A 1 537 ? -10.241 -18.155 14.173 1.00 81.62 537 SER A CA 1
ATOM 4107 C C . SER A 1 537 ? -9.633 -16.833 14.622 1.00 81.62 537 SER A C 1
ATOM 4109 O O . SER A 1 537 ? -8.461 -16.566 14.357 1.00 81.62 537 SER A O 1
ATOM 4111 N N . SER A 1 538 ? -10.400 -16.071 15.398 1.00 82.44 538 SER A N 1
ATOM 4112 C CA . SER A 1 538 ? -9.939 -14.866 16.094 1.00 82.44 538 SER A CA 1
ATOM 4113 C C . SER A 1 538 ? -10.369 -14.883 17.548 1.00 82.44 538 SER A C 1
ATOM 4115 O O . SER A 1 538 ? -11.433 -15.414 17.866 1.00 82.44 538 SER A O 1
ATOM 4117 N N . THR A 1 539 ? -9.588 -14.226 18.407 1.00 88.81 539 THR A N 1
ATOM 4118 C CA . THR A 1 539 ? -9.874 -14.082 19.839 1.00 88.81 539 THR A CA 1
ATOM 4119 C C . THR A 1 539 ? -9.838 -12.617 20.250 1.00 88.81 539 THR A C 1
ATOM 4121 O O . THR A 1 539 ? -8.937 -11.880 19.856 1.00 88.81 539 THR A O 1
ATOM 4124 N N . ARG A 1 540 ? -10.781 -12.201 21.098 1.00 89.00 540 ARG A N 1
ATOM 4125 C CA . ARG A 1 540 ? -10.757 -10.897 21.775 1.00 89.00 540 ARG A CA 1
ATOM 4126 C C . ARG A 1 540 ? -11.008 -11.071 23.265 1.00 89.00 540 ARG A C 1
ATOM 4128 O O . ARG A 1 540 ? -11.864 -11.869 23.638 1.00 89.00 540 ARG A O 1
ATOM 4135 N N . SER A 1 541 ? -10.314 -10.281 24.085 1.00 90.44 541 SER A N 1
ATOM 4136 C CA . SER A 1 541 ? -10.439 -10.299 25.547 1.00 90.44 541 SER A CA 1
ATOM 4137 C C . SER A 1 541 ? -10.887 -8.949 26.111 1.00 90.44 541 SER A C 1
ATOM 4139 O O . SER A 1 541 ? -10.511 -7.901 25.585 1.00 90.44 541 SER A O 1
ATOM 4141 N N . GLN A 1 542 ? -11.682 -8.976 27.180 1.00 89.12 542 GLN A N 1
ATOM 4142 C CA . GLN A 1 542 ? -12.110 -7.817 27.974 1.00 89.12 542 GLN A CA 1
ATOM 4143 C C . GLN A 1 542 ? -12.206 -8.208 29.458 1.00 89.12 542 GLN A C 1
ATOM 4145 O O . GLN A 1 542 ? -12.386 -9.381 29.776 1.00 89.12 542 GLN A O 1
ATOM 4150 N N . THR A 1 543 ? -12.110 -7.238 30.369 1.00 93.25 543 THR A N 1
ATOM 4151 C CA . THR A 1 543 ? -12.220 -7.486 31.818 1.00 93.25 543 THR A CA 1
ATOM 4152 C C . THR A 1 543 ? -13.615 -7.131 32.326 1.00 93.25 543 THR A C 1
ATOM 4154 O O . THR A 1 543 ? -14.086 -6.019 32.092 1.00 93.25 543 THR A O 1
ATOM 4157 N N . ILE A 1 544 ? -14.247 -8.042 33.071 1.00 93.25 544 ILE A N 1
ATOM 4158 C CA . ILE A 1 544 ? -15.471 -7.783 33.845 1.00 93.25 544 ILE A CA 1
ATOM 4159 C C . ILE A 1 544 ? -15.146 -7.692 35.335 1.00 93.25 544 ILE A C 1
ATOM 4161 O O . ILE A 1 544 ? -14.297 -8.429 35.835 1.00 93.25 544 ILE A O 1
ATOM 4165 N N . SER A 1 545 ? -15.833 -6.795 36.043 1.00 93.62 545 SER A N 1
ATOM 4166 C CA . SER A 1 545 ? -15.764 -6.677 37.500 1.00 93.62 545 SER A CA 1
ATOM 4167 C C . SER A 1 545 ? -17.061 -7.204 38.112 1.00 93.62 545 SER A C 1
ATOM 4169 O O . SER A 1 545 ? -18.109 -6.583 37.951 1.00 93.62 545 SER A O 1
ATOM 4171 N N . VAL A 1 546 ? -16.981 -8.327 38.822 1.00 93.88 546 VAL A N 1
ATOM 4172 C CA . VAL A 1 546 ? -18.096 -8.937 39.561 1.00 93.88 546 VAL A CA 1
ATOM 4173 C C . VAL A 1 546 ? -18.018 -8.484 41.011 1.00 93.88 546 VAL A C 1
ATOM 4175 O O . VAL A 1 546 ? -16.948 -8.523 41.624 1.00 93.88 546 VAL A O 1
ATOM 4178 N N . ARG A 1 547 ? -19.141 -8.037 41.563 1.00 91.44 547 ARG A N 1
ATOM 4179 C CA . ARG A 1 547 ? -19.245 -7.570 42.948 1.00 91.44 547 ARG A CA 1
ATOM 4180 C C . ARG A 1 547 ? -19.776 -8.676 43.858 1.00 91.44 547 ARG A C 1
ATOM 4182 O O . ARG A 1 547 ? -20.446 -9.585 43.385 1.00 91.44 547 ARG A O 1
ATOM 4189 N N . ASN A 1 548 ? -19.468 -8.570 45.144 1.00 87.88 548 ASN A N 1
ATOM 4190 C CA . ASN A 1 548 ? -19.999 -9.458 46.175 1.00 87.88 548 ASN A CA 1
ATOM 4191 C C . ASN A 1 548 ? -21.512 -9.279 46.332 1.00 87.88 548 ASN A C 1
ATOM 4193 O O . ASN A 1 548 ? -22.008 -8.163 46.125 1.00 87.88 548 ASN A O 1
ATOM 4197 N N . ARG A 1 549 ? -22.234 -10.349 46.668 1.00 87.56 549 ARG A N 1
ATOM 4198 C CA . ARG A 1 549 ? -23.651 -10.280 47.025 1.00 87.56 549 ARG A CA 1
ATOM 4199 C C . ARG A 1 549 ? -23.748 -10.234 48.547 1.00 87.56 549 ARG A C 1
ATOM 4201 O O . ARG A 1 549 ? -23.054 -10.954 49.238 1.00 87.56 549 ARG A O 1
ATOM 4208 N N . LEU A 1 550 ? -24.635 -9.378 49.046 1.00 87.44 550 LEU A N 1
ATOM 4209 C CA . LEU A 1 550 ? -24.803 -9.188 50.485 1.00 87.44 550 LEU A CA 1
ATOM 4210 C C . LEU A 1 550 ? -25.378 -10.458 51.146 1.00 87.44 550 LEU A C 1
ATOM 4212 O O . LEU A 1 550 ? -26.293 -11.059 50.566 1.00 87.44 550 LEU A O 1
ATOM 4216 N N . PRO A 1 551 ? -24.970 -10.800 52.383 1.00 88.31 551 PRO A N 1
ATOM 4217 C CA . PRO A 1 551 ? -25.632 -11.835 53.163 1.00 88.31 551 PRO A CA 1
ATOM 4218 C C . PRO A 1 551 ? -27.073 -11.432 53.493 1.00 88.31 551 PRO A C 1
ATOM 4220 O O . PRO A 1 551 ? -27.405 -10.251 53.620 1.00 88.31 551 PRO A O 1
ATOM 4223 N N . GLU A 1 552 ? -27.934 -12.418 53.720 1.00 89.12 552 GLU A N 1
ATOM 4224 C CA . GLU A 1 552 ? -29.296 -12.219 54.208 1.00 89.12 552 GLU A CA 1
ATOM 4225 C C . GLU A 1 552 ? -29.398 -12.604 55.687 1.00 89.12 552 GLU A C 1
ATOM 4227 O O . GLU A 1 552 ? -28.779 -13.563 56.158 1.00 89.12 552 GLU A O 1
ATOM 4232 N N . VAL A 1 553 ? -30.205 -11.859 56.444 1.00 90.38 553 VAL A N 1
ATOM 4233 C CA . VAL A 1 553 ? -30.476 -12.154 57.853 1.00 90.38 553 VAL A CA 1
ATOM 4234 C C . VAL A 1 553 ? -31.939 -11.898 58.179 1.00 90.38 553 VAL A C 1
ATOM 4236 O O . VAL A 1 553 ? -32.556 -10.976 57.657 1.00 90.38 553 VAL A O 1
ATOM 4239 N N . THR A 1 554 ? -32.512 -12.717 59.052 1.00 89.94 554 THR A N 1
ATOM 4240 C CA . THR A 1 554 ? -33.860 -12.551 59.591 1.00 89.94 554 THR A CA 1
ATOM 4241 C C . THR A 1 554 ? -33.857 -12.817 61.087 1.00 89.94 554 THR A C 1
ATOM 4243 O O . THR A 1 554 ? -33.490 -13.910 61.523 1.00 89.94 554 THR A O 1
ATOM 4246 N N . ILE A 1 555 ? -34.267 -11.842 61.899 1.00 87.25 555 ILE A N 1
ATOM 4247 C CA . ILE A 1 555 ? -34.418 -12.054 63.343 1.00 87.25 555 ILE A CA 1
ATOM 4248 C C . ILE A 1 555 ? -35.681 -12.877 63.641 1.00 87.25 555 ILE A C 1
ATOM 4250 O O . ILE A 1 555 ? -36.747 -12.608 63.096 1.00 87.25 555 ILE A O 1
ATOM 4254 N N . VAL A 1 556 ? -35.562 -13.904 64.490 1.00 85.19 556 VAL A N 1
ATOM 4255 C CA . VAL A 1 556 ? -36.637 -14.882 64.761 1.00 85.19 556 VAL A CA 1
ATOM 4256 C C . VAL A 1 556 ? -36.985 -15.044 66.246 1.00 85.19 556 VAL A C 1
ATOM 4258 O O . VAL A 1 556 ? -38.001 -15.654 66.563 1.00 85.19 556 VAL A O 1
ATOM 4261 N N . SER A 1 557 ? -36.188 -14.490 67.167 1.00 81.50 557 SER A N 1
ATOM 4262 C CA . SER A 1 557 ? -36.503 -14.449 68.606 1.00 81.50 557 SER A CA 1
ATOM 4263 C C . SER A 1 557 ? -35.991 -13.156 69.248 1.00 81.50 557 SER A C 1
ATOM 4265 O O . SER A 1 557 ? -34.879 -12.732 68.903 1.00 81.50 557 SER A O 1
ATOM 4267 N N . PRO A 1 558 ? -36.739 -12.552 70.202 1.00 70.06 558 PRO A N 1
ATOM 4268 C CA . PRO A 1 558 ? -38.007 -13.020 70.806 1.00 70.06 558 PRO A CA 1
ATOM 4269 C C . PRO A 1 558 ? -39.247 -12.800 69.920 1.00 70.06 558 PRO A C 1
ATOM 4271 O O . PRO A 1 558 ? -39.227 -11.946 69.042 1.00 70.06 558 PRO A O 1
ATOM 4274 N N . GLU A 1 559 ? -40.351 -13.521 70.168 1.00 66.38 559 GLU A N 1
ATOM 4275 C CA . GLU A 1 559 ? -41.650 -13.234 69.528 1.00 66.38 559 GLU A CA 1
ATOM 4276 C C . GLU A 1 559 ? -42.135 -11.821 69.935 1.00 66.38 559 GLU A C 1
ATOM 4278 O O . GLU A 1 559 ? -42.233 -11.500 71.122 1.00 66.38 559 GLU A O 1
ATOM 4283 N N . GLY A 1 560 ? -42.395 -10.938 68.963 1.00 60.94 560 GLY A N 1
ATOM 4284 C CA . GLY A 1 560 ? -42.701 -9.523 69.218 1.00 60.94 560 GLY A CA 1
ATOM 4285 C C . GLY A 1 560 ? -43.989 -9.280 70.022 1.00 60.94 560 GLY A C 1
ATOM 4286 O O . GLY A 1 560 ? -45.000 -9.949 69.821 1.00 60.94 560 GLY A O 1
ATOM 4287 N N . GLY A 1 561 ? -43.979 -8.260 70.894 1.00 55.91 561 GLY A N 1
ATOM 4288 C CA . GLY A 1 561 ? -45.170 -7.777 71.619 1.00 55.91 561 GLY A CA 1
ATOM 4289 C C . GLY A 1 561 ? -45.382 -8.276 73.061 1.00 55.91 561 GLY A C 1
ATOM 4290 O O . GLY A 1 561 ? -46.496 -8.164 73.569 1.00 55.91 561 GLY A O 1
ATOM 4291 N N . GLY A 1 562 ? -44.357 -8.803 73.740 1.00 55.38 562 GLY A N 1
ATOM 4292 C CA . GLY A 1 562 ? -44.430 -9.255 75.142 1.00 55.38 562 GLY A CA 1
ATOM 4293 C C . GLY A 1 562 ? -43.756 -8.326 76.168 1.00 55.38 562 GLY A C 1
ATOM 4294 O O . GLY A 1 562 ? -42.881 -7.538 75.826 1.00 55.38 562 GLY A O 1
ATOM 4295 N N . LEU A 1 563 ? -44.144 -8.443 77.446 1.00 55.12 563 LEU A N 1
ATOM 4296 C CA . LEU A 1 563 ? -43.414 -7.890 78.600 1.00 55.12 563 LEU A CA 1
ATOM 4297 C C . LEU A 1 563 ? -42.268 -8.844 78.962 1.00 55.12 563 LEU A C 1
ATOM 4299 O O . LEU A 1 563 ? -42.524 -9.976 79.371 1.00 55.12 563 LEU A O 1
ATOM 4303 N N . PHE A 1 564 ? -41.020 -8.394 78.845 1.00 58.41 564 PHE A N 1
ATOM 4304 C CA . PHE A 1 564 ? -39.844 -9.231 79.098 1.00 58.41 564 PHE A CA 1
ATOM 4305 C C . PHE A 1 564 ? -39.009 -8.671 80.259 1.00 58.41 564 PHE A C 1
ATOM 4307 O O . PHE A 1 564 ? -38.631 -7.504 80.243 1.00 58.41 564 PHE A O 1
ATOM 4314 N N . SER A 1 565 ? -38.677 -9.502 81.254 1.00 59.16 565 SER A N 1
ATOM 4315 C CA . SER A 1 565 ? -37.695 -9.172 82.300 1.00 59.16 565 SER A CA 1
ATOM 4316 C C . SER A 1 565 ? -36.804 -10.381 82.582 1.00 59.16 565 SER A C 1
ATOM 4318 O O . SER A 1 565 ? -37.330 -11.472 82.804 1.00 59.16 565 SER A O 1
ATOM 4320 N N . GLY A 1 566 ? -35.483 -10.197 82.621 1.00 70.38 566 GLY A N 1
ATOM 4321 C CA . GLY A 1 566 ? -34.523 -11.259 82.937 1.00 70.38 566 GLY A CA 1
ATOM 4322 C C . GLY A 1 566 ? -33.607 -11.583 81.758 1.00 70.38 566 GLY A C 1
ATOM 4323 O O . GLY A 1 566 ? -33.111 -10.678 81.103 1.00 70.38 566 GLY A O 1
ATOM 4324 N N . VAL A 1 567 ? -33.328 -12.861 81.503 1.00 77.81 567 VAL A N 1
ATOM 4325 C CA . VAL A 1 567 ? -32.510 -13.289 80.355 1.00 77.81 567 VAL A CA 1
ATOM 4326 C C . VAL A 1 567 ? -33.429 -13.679 79.197 1.00 77.81 567 VAL A C 1
ATOM 4328 O O . VAL A 1 567 ? -34.341 -14.480 79.385 1.00 77.81 567 VAL A O 1
ATOM 4331 N N . VAL A 1 568 ? -33.193 -13.097 78.022 1.00 81.25 568 VAL A N 1
ATOM 4332 C CA . VAL A 1 568 ? -33.934 -13.305 76.773 1.00 81.25 568 VAL A CA 1
ATOM 4333 C C . VAL A 1 568 ? -32.999 -13.927 75.742 1.00 81.25 568 VAL A C 1
ATOM 4335 O O . VAL A 1 568 ? -31.883 -13.451 75.547 1.00 81.25 568 VAL A O 1
ATOM 4338 N N . GLU A 1 569 ? -33.450 -14.973 75.059 1.00 86.31 569 GLU A N 1
ATOM 4339 C CA . GLU A 1 569 ? -32.709 -15.557 73.943 1.00 86.31 569 GLU A CA 1
ATOM 4340 C C . GLU A 1 569 ? -32.995 -14.790 72.651 1.00 86.31 569 GLU A C 1
ATOM 4342 O O . GLU A 1 569 ? -34.143 -14.678 72.213 1.00 86.31 569 GLU A O 1
ATOM 4347 N N . LEU A 1 570 ? -31.937 -14.280 72.033 1.00 89.00 570 LEU A N 1
ATOM 4348 C CA . LEU A 1 570 ? -31.967 -13.730 70.689 1.00 89.00 570 LEU A CA 1
ATOM 4349 C C . LEU A 1 570 ? -31.585 -14.819 69.708 1.00 89.00 570 LEU A C 1
ATOM 4351 O O . LEU A 1 570 ? -30.628 -15.556 69.947 1.00 89.00 570 LEU A O 1
ATOM 4355 N N . ALA A 1 571 ? -32.307 -14.883 68.600 1.00 89.88 571 ALA A N 1
ATOM 4356 C CA . ALA A 1 571 ? -32.002 -15.791 67.513 1.00 89.88 571 ALA A CA 1
ATOM 4357 C C . ALA A 1 571 ? -32.222 -15.078 66.182 1.00 89.88 571 ALA A C 1
ATOM 4359 O O . ALA A 1 571 ? -33.241 -14.409 66.005 1.00 89.88 571 ALA A O 1
ATOM 4360 N N . ALA A 1 572 ? -31.282 -15.226 65.255 1.00 91.69 572 ALA A N 1
ATOM 4361 C CA . ALA A 1 572 ? -31.430 -14.783 63.876 1.00 91.69 572 ALA A CA 1
ATOM 4362 C C . ALA A 1 572 ? -30.996 -15.894 62.926 1.00 91.69 572 ALA A C 1
ATOM 4364 O O . ALA A 1 572 ? -29.949 -16.516 63.121 1.00 91.69 572 ALA A O 1
ATOM 4365 N N . ASN A 1 573 ? -31.812 -16.125 61.907 1.00 92.00 573 ASN A N 1
ATOM 4366 C CA . ASN A 1 573 ? -31.472 -16.993 60.797 1.00 92.00 573 ASN A CA 1
ATOM 4367 C C . ASN A 1 573 ? -30.705 -16.168 59.772 1.00 92.00 573 ASN A C 1
ATOM 4369 O O . ASN A 1 573 ? -31.166 -15.097 59.390 1.00 92.00 573 ASN A O 1
ATOM 4373 N N . GLY A 1 574 ? -29.541 -16.644 59.357 1.00 90.12 574 GLY A N 1
ATOM 4374 C CA . GLY A 1 574 ? -28.742 -16.012 58.315 1.00 90.12 574 GLY A CA 1
ATOM 4375 C C . GLY A 1 574 ? -28.422 -17.002 57.208 1.00 90.12 574 GLY A C 1
ATOM 4376 O O . GLY A 1 574 ? -28.269 -18.197 57.473 1.00 90.12 574 GLY A O 1
ATOM 4377 N N . SER A 1 575 ? -28.303 -16.498 55.988 1.00 89.81 575 SER A N 1
ATOM 4378 C CA . SER A 1 575 ? -27.839 -17.258 54.831 1.00 89.81 575 SER A CA 1
ATOM 4379 C C . SER A 1 575 ? -27.046 -16.362 53.896 1.00 89.81 575 SER A C 1
ATOM 4381 O O . SER A 1 575 ? -27.409 -15.208 53.692 1.00 89.81 575 SER A O 1
ATOM 4383 N N . ASP A 1 576 ? -26.003 -16.918 53.298 1.00 87.50 576 ASP A N 1
ATOM 4384 C CA . ASP A 1 576 ? -25.213 -16.263 52.263 1.00 87.50 576 ASP A CA 1
ATOM 4385 C C . ASP A 1 576 ? -25.003 -17.242 51.097 1.00 87.50 576 ASP A C 1
ATOM 4387 O O . ASP A 1 576 ? -24.789 -18.448 51.292 1.00 87.50 576 ASP A O 1
ATOM 4391 N N . LEU A 1 577 ? -25.189 -16.748 49.873 1.00 83.06 577 LEU A N 1
ATOM 4392 C CA . LEU A 1 577 ? -25.196 -17.584 48.677 1.00 83.06 577 LEU A CA 1
ATOM 4393 C C . LEU A 1 577 ? -23.779 -17.848 48.163 1.00 83.06 577 LEU A C 1
ATOM 4395 O O . LEU A 1 577 ? -23.507 -18.969 47.710 1.00 83.06 577 LEU A O 1
ATOM 4399 N N . ASP A 1 578 ? -22.892 -16.866 48.266 1.00 81.19 578 ASP A N 1
ATOM 4400 C CA . ASP A 1 578 ? -21.519 -16.879 47.775 1.00 81.19 578 ASP A CA 1
ATOM 4401 C C . ASP A 1 578 ? -20.490 -17.197 48.835 1.00 81.19 578 ASP A C 1
ATOM 4403 O O . ASP A 1 578 ? -19.580 -17.980 48.550 1.00 81.19 578 ASP A O 1
ATOM 4407 N N . ASP A 1 579 ? -20.689 -16.710 50.051 1.00 81.75 579 ASP A N 1
ATOM 4408 C CA . ASP A 1 579 ? -19.715 -16.854 51.119 1.00 81.75 579 ASP A CA 1
ATOM 4409 C C . ASP A 1 579 ? -20.314 -17.521 52.364 1.00 81.75 579 ASP A C 1
ATOM 4411 O O . ASP A 1 579 ? -21.394 -18.118 52.357 1.00 81.75 579 ASP A O 1
ATOM 4415 N N . GLY A 1 580 ? -19.531 -17.561 53.440 1.00 83.62 580 GLY A N 1
ATOM 4416 C CA . GLY A 1 580 ? -20.006 -17.978 54.751 1.00 83.62 580 GLY A CA 1
ATOM 4417 C C . GLY A 1 580 ? -20.212 -16.761 55.635 1.00 83.62 580 GLY A C 1
ATOM 4418 O O . GLY A 1 580 ? -19.352 -15.888 55.689 1.00 83.62 580 GLY A O 1
ATOM 4419 N N . ILE A 1 581 ? -21.283 -16.744 56.424 1.00 89.62 581 ILE A N 1
ATOM 4420 C CA . ILE A 1 581 ? -21.479 -15.693 57.420 1.00 89.62 581 ILE A CA 1
ATOM 4421 C C . ILE A 1 581 ? -20.439 -15.884 58.528 1.00 89.62 581 ILE A C 1
ATOM 4423 O O . ILE A 1 581 ? -20.494 -16.826 59.327 1.00 89.62 581 ILE A O 1
ATOM 4427 N N . ALA A 1 582 ? -19.471 -14.971 58.581 1.00 88.62 582 ALA A N 1
ATOM 4428 C CA . ALA A 1 582 ? -18.403 -14.949 59.570 1.00 88.62 582 ALA A CA 1
ATOM 4429 C C . ALA A 1 582 ? -18.928 -14.605 60.971 1.00 88.62 582 ALA A C 1
ATOM 4431 O O . ALA A 1 582 ? -18.398 -15.085 61.981 1.00 88.62 582 ALA A O 1
ATOM 4432 N N . LYS A 1 583 ? -19.959 -13.755 61.051 1.00 89.94 583 LYS A N 1
ATOM 4433 C CA . LYS A 1 583 ? -20.627 -13.406 62.308 1.00 89.94 583 LYS A CA 1
ATOM 4434 C C . LYS A 1 583 ? -22.020 -12.816 62.094 1.00 89.94 583 LYS A C 1
ATOM 4436 O O . LYS A 1 583 ? -22.279 -12.169 61.085 1.00 89.94 583 LYS A O 1
ATOM 4441 N N . VAL A 1 584 ? -22.859 -12.934 63.120 1.00 92.38 584 VAL A N 1
ATOM 4442 C CA . VAL A 1 584 ? -24.089 -12.146 63.257 1.00 92.38 584 VAL A CA 1
ATOM 4443 C C . VAL A 1 584 ? -23.976 -11.267 64.495 1.00 92.38 584 VAL A C 1
ATOM 4445 O O . VAL A 1 584 ? -23.722 -11.759 65.601 1.00 92.38 584 VAL A O 1
ATOM 4448 N N . ASP A 1 585 ? -24.145 -9.964 64.294 1.00 93.19 585 ASP A N 1
ATOM 4449 C CA . ASP A 1 585 ? -24.213 -8.981 65.366 1.00 93.19 585 ASP A CA 1
ATOM 4450 C C . ASP A 1 585 ? -25.679 -8.691 65.698 1.00 93.19 585 ASP A C 1
ATOM 4452 O O . ASP A 1 585 ? -26.483 -8.370 64.821 1.00 93.19 585 ASP A O 1
ATOM 4456 N N . PHE A 1 586 ? -26.013 -8.798 66.983 1.00 91.50 586 PHE A N 1
ATOM 4457 C CA . PHE A 1 586 ? -27.327 -8.452 67.507 1.00 91.50 586 PHE A CA 1
ATOM 4458 C C . PHE A 1 586 ? -27.293 -7.061 68.114 1.00 91.50 586 PHE A C 1
ATOM 4460 O O . PHE A 1 586 ? -26.387 -6.711 68.879 1.00 91.50 586 PHE A O 1
ATOM 4467 N N . PHE A 1 587 ? -28.328 -6.293 67.814 1.00 89.94 587 PHE A N 1
ATOM 4468 C CA . PHE A 1 587 ? -28.510 -4.945 68.304 1.00 89.94 587 PHE A CA 1
ATOM 4469 C C . PHE A 1 587 ? -29.920 -4.782 68.851 1.00 89.94 587 PHE A C 1
ATOM 4471 O O . PHE A 1 587 ? -30.855 -5.463 68.433 1.00 89.94 587 PHE A O 1
ATOM 4478 N N . TYR A 1 588 ? -30.082 -3.833 69.760 1.00 85.62 588 TYR A N 1
ATOM 4479 C CA . TYR A 1 588 ? -31.384 -3.243 70.009 1.00 85.62 588 TYR A CA 1
ATOM 4480 C C . TYR A 1 588 ? -31.313 -1.750 69.752 1.00 85.62 588 TYR A C 1
ATOM 4482 O O . TYR A 1 588 ? -30.277 -1.126 69.976 1.00 85.62 588 TYR A O 1
ATOM 4490 N N . SER A 1 589 ? -32.413 -1.174 69.292 1.00 79.56 589 SER A N 1
ATOM 4491 C CA . SER A 1 589 ? -32.575 0.259 69.203 1.00 79.56 589 SER A CA 1
ATOM 4492 C C . SER A 1 589 ? -33.651 0.765 70.150 1.00 79.56 589 SER A C 1
ATOM 4494 O O . SER A 1 589 ? -34.687 0.133 70.376 1.00 79.56 589 SER A O 1
ATOM 4496 N N . VAL A 1 590 ? -33.348 1.919 70.733 1.00 71.88 590 VAL A N 1
ATOM 4497 C CA . VAL A 1 590 ? -34.253 2.767 71.508 1.00 71.88 590 VAL A CA 1
ATOM 4498 C C . VAL A 1 590 ? -34.314 4.048 70.689 1.00 71.88 590 VAL A C 1
ATOM 4500 O O . VAL A 1 590 ? -33.420 4.894 70.747 1.00 71.88 590 VAL A O 1
ATOM 4503 N N . GLY A 1 591 ? -35.286 4.039 69.782 1.00 70.25 591 GLY A N 1
ATOM 4504 C CA . GLY A 1 591 ? -35.341 4.862 68.583 1.00 70.25 591 GLY A CA 1
ATOM 4505 C C . GLY A 1 591 ? -34.090 4.807 67.763 1.00 70.25 591 GLY A C 1
ATOM 4506 O O . GLY A 1 591 ? -33.809 3.782 67.158 1.00 70.25 591 GLY A O 1
ATOM 4507 N N . ASP A 1 592 ? -33.355 5.907 67.764 1.00 70.69 592 ASP A N 1
ATOM 4508 C CA . ASP A 1 592 ? -32.225 6.115 66.868 1.00 70.69 592 ASP A CA 1
ATOM 4509 C C . ASP A 1 592 ? -30.925 5.540 67.396 1.00 70.69 592 ASP A C 1
ATOM 4511 O O . ASP A 1 592 ? -29.951 5.311 66.674 1.00 70.69 592 ASP A O 1
ATOM 4515 N N . GLN A 1 593 ? -30.887 5.382 68.715 1.00 72.50 593 GLN A N 1
ATOM 4516 C CA . GLN A 1 593 ? -29.717 4.901 69.403 1.00 72.50 593 GLN A CA 1
ATOM 4517 C C . GLN A 1 593 ? -29.691 3.394 69.260 1.00 72.50 593 GLN A C 1
ATOM 4519 O O . GLN A 1 593 ? -30.533 2.681 69.804 1.00 72.50 593 GLN A O 1
ATOM 4524 N N . VAL A 1 594 ? -28.704 2.934 68.503 1.00 82.06 594 VAL A N 1
ATOM 4525 C CA . VAL A 1 594 ? -28.411 1.526 68.301 1.00 82.06 594 VAL A CA 1
ATOM 4526 C C . VAL A 1 594 ? -27.404 1.095 69.354 1.00 82.06 594 VAL A C 1
ATOM 4528 O O . VAL A 1 594 ? -26.284 1.601 69.423 1.00 82.06 594 VAL A O 1
ATOM 4531 N N . TYR A 1 595 ? -27.791 0.110 70.146 1.00 83.19 595 TYR A N 1
ATOM 4532 C CA . TYR A 1 595 ? -26.955 -0.509 71.153 1.00 83.19 595 TYR A CA 1
ATOM 4533 C C . TYR A 1 595 ? -26.600 -1.917 70.711 1.00 83.19 595 TYR A C 1
ATOM 4535 O O . TYR A 1 595 ? -27.460 -2.743 70.406 1.00 83.19 595 TYR A O 1
ATOM 4543 N N . PHE A 1 596 ? -25.306 -2.194 70.698 1.00 87.50 596 PHE A N 1
ATOM 4544 C CA . PHE A 1 596 ? -24.792 -3.521 70.423 1.00 87.50 596 PHE A CA 1
ATOM 4545 C C . PHE A 1 596 ? -25.021 -4.439 71.627 1.00 87.50 596 PHE A C 1
ATOM 4547 O O . PHE A 1 596 ? -24.664 -4.100 72.756 1.00 87.50 596 PHE A O 1
ATOM 4554 N N . ILE A 1 597 ? -25.623 -5.601 71.382 1.00 88.50 597 ILE A N 1
ATOM 4555 C CA . ILE A 1 597 ? -25.898 -6.616 72.404 1.00 88.50 597 ILE A CA 1
ATOM 4556 C C . ILE A 1 597 ? -24.725 -7.581 72.490 1.00 88.50 597 ILE A C 1
ATOM 4558 O O . ILE A 1 597 ? -24.209 -7.864 73.570 1.00 88.50 597 ILE A O 1
ATOM 4562 N N . GLY A 1 598 ? -24.302 -8.088 71.339 1.00 87.31 598 GLY A N 1
ATOM 4563 C CA . GLY A 1 598 ? -23.231 -9.060 71.247 1.00 87.31 598 GLY A CA 1
ATOM 4564 C C . GLY A 1 598 ? -23.157 -9.697 69.868 1.00 87.31 598 GLY A C 1
ATOM 4565 O O . GLY A 1 598 ? -24.075 -9.597 69.055 1.00 87.31 598 GLY A O 1
ATOM 4566 N N . THR A 1 599 ? -22.035 -10.363 69.626 1.00 92.25 599 THR A N 1
ATOM 4567 C CA . THR A 1 599 ? -21.767 -11.093 68.389 1.00 92.25 599 THR A CA 1
ATOM 4568 C C . THR A 1 599 ? -21.859 -12.582 68.665 1.00 92.25 599 THR A C 1
ATOM 4570 O O . THR A 1 599 ? -21.246 -13.066 69.621 1.00 92.25 599 THR A O 1
ATOM 4573 N N . ASN A 1 600 ? -22.483 -13.330 67.764 1.00 91.19 600 ASN A N 1
ATOM 4574 C CA . ASN A 1 600 ? -22.196 -14.751 67.625 1.00 91.19 600 ASN A CA 1
ATOM 4575 C C . ASN A 1 600 ? -21.283 -14.960 66.400 1.00 91.19 600 ASN A C 1
ATOM 4577 O O . ASN A 1 600 ? -21.654 -14.633 65.276 1.00 91.19 600 ASN A O 1
ATOM 4581 N N . ARG A 1 601 ? -20.059 -15.456 66.638 1.00 90.88 601 ARG A N 1
ATOM 4582 C CA . ARG A 1 601 ? -18.991 -15.643 65.627 1.00 90.88 601 ARG A CA 1
ATOM 4583 C C . ARG A 1 601 ? -18.892 -17.078 65.113 1.00 90.88 601 ARG A C 1
ATOM 4585 O O . ARG A 1 601 ? -17.851 -17.482 64.602 1.00 90.88 601 ARG A O 1
ATOM 4592 N N . THR A 1 602 ? -19.923 -17.886 65.338 1.00 86.12 602 THR A N 1
ATOM 4593 C CA . THR A 1 602 ? -19.945 -19.255 64.824 1.00 86.12 602 THR A CA 1
ATOM 4594 C C . THR A 1 602 ? -20.055 -19.173 63.308 1.00 86.12 602 THR A C 1
ATOM 4596 O O . THR A 1 602 ? -21.114 -18.828 62.802 1.00 86.12 602 THR A O 1
ATOM 4599 N N . ALA A 1 603 ? -18.962 -19.419 62.591 1.00 82.44 603 ALA A N 1
ATOM 4600 C CA . ALA A 1 603 ? -18.963 -19.332 61.137 1.00 82.44 603 ALA A CA 1
ATOM 4601 C C . ALA A 1 603 ? -19.823 -20.459 60.551 1.00 82.44 603 ALA A C 1
ATOM 4603 O O . ALA A 1 603 ? -19.534 -21.640 60.759 1.00 82.44 603 ALA A O 1
ATOM 4604 N N . MET A 1 604 ? -20.888 -20.089 59.846 1.00 85.25 604 MET A N 1
ATOM 4605 C CA . MET A 1 604 ? -21.795 -21.015 59.166 1.00 85.25 604 MET A CA 1
ATOM 4606 C C . MET A 1 604 ? -22.225 -20.385 57.843 1.00 85.25 604 MET A C 1
ATOM 4608 O O . MET A 1 604 ? -22.359 -19.169 57.750 1.00 85.25 604 MET A O 1
ATOM 4612 N N . ARG A 1 605 ? -22.445 -21.209 56.817 1.00 82.25 605 ARG A N 1
ATOM 4613 C CA . ARG A 1 605 ? -22.971 -20.732 55.528 1.00 82.25 605 ARG A CA 1
ATOM 4614 C C . ARG A 1 605 ? -24.449 -20.352 55.622 1.00 82.25 605 ARG A C 1
ATOM 4616 O O . ARG A 1 605 ? -24.879 -19.342 55.088 1.00 82.25 605 ARG A O 1
ATOM 4623 N N . GLU A 1 606 ? -25.200 -21.164 56.351 1.00 88.56 606 GLU A N 1
ATOM 4624 C CA . GLU A 1 606 ? -26.597 -20.939 56.692 1.00 88.56 606 GLU A CA 1
ATOM 4625 C C . GLU A 1 606 ? -26.848 -21.539 58.077 1.00 88.56 606 GLU A C 1
ATOM 4627 O O . GLU A 1 606 ? -26.273 -22.579 58.423 1.00 88.56 606 GLU A O 1
ATOM 4632 N N . GLY A 1 607 ? -27.685 -20.892 58.883 1.00 86.75 607 GLY A N 1
ATOM 4633 C CA . GLY A 1 607 ? -28.053 -21.414 60.193 1.00 86.75 607 GLY A CA 1
ATOM 4634 C C . GLY A 1 607 ? -28.719 -20.390 61.096 1.00 86.75 607 GLY A C 1
ATOM 4635 O O . GLY A 1 607 ? -29.068 -19.288 60.679 1.00 86.75 607 GLY A O 1
ATOM 4636 N N . THR A 1 608 ? -28.890 -20.766 62.360 1.00 91.81 608 THR A N 1
ATOM 4637 C CA . THR A 1 608 ? -29.421 -19.880 63.397 1.00 91.81 608 THR A CA 1
ATOM 4638 C C . THR A 1 608 ? -28.297 -19.480 64.339 1.00 91.81 608 THR A C 1
ATOM 4640 O O . THR A 1 608 ? -27.700 -20.321 65.013 1.00 91.81 608 THR A O 1
ATOM 4643 N N . TRP A 1 609 ? -28.030 -18.183 64.425 1.00 93.00 609 TRP A N 1
ATOM 4644 C CA . TRP A 1 609 ? -27.134 -17.614 65.419 1.00 93.00 609 TRP A CA 1
ATOM 4645 C C . TRP A 1 609 ? -27.952 -17.240 66.640 1.00 93.00 609 TRP A C 1
ATOM 4647 O O . TRP A 1 609 ? -28.914 -16.487 66.524 1.00 93.00 609 TRP A O 1
ATOM 4657 N N . THR A 1 610 ? -27.574 -17.761 67.806 1.00 91.56 610 THR A N 1
ATOM 4658 C CA . THR A 1 610 ? -28.246 -17.441 69.069 1.00 91.56 610 THR A CA 1
ATOM 4659 C C . THR A 1 610 ? -27.334 -16.691 70.028 1.00 91.56 610 THR A C 1
ATOM 4661 O O . THR A 1 610 ? -26.113 -16.871 70.030 1.00 91.56 610 THR A O 1
ATOM 4664 N N . LEU A 1 611 ? -27.918 -15.821 70.845 1.00 91.12 611 LEU A N 1
ATOM 4665 C CA . LEU A 1 611 ? -27.216 -15.061 71.871 1.00 91.12 611 LEU A CA 1
ATOM 4666 C C . LEU A 1 611 ? -28.140 -14.855 73.074 1.00 91.12 611 LEU A C 1
ATOM 4668 O O . LEU A 1 611 ? -29.277 -14.423 72.926 1.00 91.12 611 LEU A O 1
ATOM 4672 N N . GLN A 1 612 ? -27.650 -15.131 74.280 1.00 87.31 612 GLN A N 1
ATOM 4673 C CA . GLN A 1 612 ? -28.396 -14.854 75.509 1.00 87.31 612 GLN A CA 1
ATOM 4674 C C . GLN A 1 612 ? -28.187 -13.393 75.922 1.00 87.31 612 GLN A C 1
ATOM 4676 O O . GLN A 1 612 ? -27.055 -12.965 76.157 1.00 87.31 612 GLN A O 1
ATOM 4681 N N . TRP A 1 613 ? -29.273 -12.635 76.043 1.00 85.69 613 TRP A N 1
ATOM 4682 C CA . TRP A 1 613 ? -29.267 -11.226 76.418 1.00 85.69 613 TRP A CA 1
ATOM 4683 C C . TRP A 1 613 ? -29.916 -11.012 77.785 1.00 85.69 613 TRP A C 1
ATOM 4685 O O . TRP A 1 613 ? -31.095 -11.286 77.979 1.00 85.69 613 TRP A O 1
ATOM 4695 N N . ASN A 1 614 ? -29.164 -10.496 78.757 1.00 78.81 614 ASN A N 1
ATOM 4696 C CA . ASN A 1 614 ? -29.724 -10.125 80.056 1.00 78.81 614 ASN A CA 1
ATOM 4697 C C . ASN A 1 614 ? -30.317 -8.706 80.006 1.00 78.81 614 ASN A C 1
ATOM 4699 O O . ASN A 1 614 ? -29.575 -7.725 79.978 1.00 78.81 614 ASN A O 1
ATOM 4703 N N . THR A 1 615 ? -31.645 -8.608 80.041 1.00 69.12 615 THR A N 1
ATOM 4704 C CA . THR A 1 615 ? -32.417 -7.359 79.985 1.00 69.12 615 THR A CA 1
ATOM 4705 C C . THR A 1 615 ? -32.618 -6.703 81.352 1.00 69.12 615 THR A C 1
ATOM 4707 O O . THR A 1 615 ? -33.158 -5.606 81.424 1.00 69.12 615 THR A O 1
ATOM 4710 N N . SER A 1 616 ? -32.139 -7.315 82.444 1.00 58.12 616 SER A N 1
ATOM 4711 C CA . SER A 1 616 ? -32.326 -6.817 83.821 1.00 58.12 616 SER A CA 1
ATOM 4712 C C . SER A 1 616 ? -31.836 -5.382 84.119 1.00 58.12 616 SER A C 1
ATOM 4714 O O . SER A 1 616 ? -32.362 -4.798 85.066 1.00 58.12 616 SER A O 1
ATOM 4716 N N . PRO A 1 617 ? -30.873 -4.772 83.392 1.00 56.44 617 PRO A N 1
ATOM 4717 C CA . PRO A 1 617 ? -30.562 -3.350 83.574 1.00 56.44 617 PRO A CA 1
ATOM 4718 C C . PRO A 1 617 ? -31.478 -2.387 82.789 1.00 56.44 617 PRO A C 1
ATOM 4720 O O . PRO A 1 617 ? -31.289 -1.179 82.895 1.00 56.44 617 PRO A O 1
ATOM 4723 N N . LEU A 1 618 ? -32.442 -2.872 81.997 1.00 57.38 618 LEU A N 1
ATOM 4724 C CA . LEU A 1 618 ? -33.268 -2.039 81.115 1.00 57.38 618 LEU A CA 1
ATOM 4725 C C . LEU A 1 618 ? -34.614 -1.699 81.769 1.00 57.38 618 LEU A C 1
ATOM 4727 O O . LEU A 1 618 ? -35.397 -2.584 82.103 1.00 57.38 618 LEU A O 1
ATOM 4731 N N . THR A 1 619 ? -34.899 -0.404 81.921 1.00 54.31 619 THR A N 1
ATOM 4732 C CA . THR A 1 619 ? -36.167 0.139 82.456 1.00 54.31 619 THR A CA 1
ATOM 4733 C C . THR A 1 619 ? -36.943 0.950 81.407 1.00 54.31 619 THR A C 1
ATOM 4735 O O . THR A 1 619 ? -37.657 1.883 81.756 1.00 54.31 619 THR A O 1
ATOM 4738 N N . ILE A 1 620 ? -36.746 0.644 80.122 1.00 53.94 620 ILE A N 1
ATOM 4739 C CA . ILE A 1 620 ? -37.088 1.489 78.961 1.00 53.94 620 ILE A CA 1
ATOM 4740 C C . ILE A 1 620 ? -38.012 0.750 77.982 1.00 53.94 620 ILE A C 1
ATOM 4742 O O . ILE A 1 620 ? -37.983 -0.478 77.905 1.00 53.94 620 ILE A O 1
ATOM 4746 N N . SER A 1 621 ? -38.827 1.512 77.248 1.00 56.84 621 SER A N 1
ATOM 4747 C CA . SER A 1 621 ? -39.905 1.036 76.366 1.00 56.84 621 SER A CA 1
ATOM 4748 C C . SER A 1 621 ? -39.560 1.174 74.871 1.00 56.84 621 SER A C 1
ATOM 4750 O O . SER A 1 621 ? -38.473 1.606 74.533 1.00 56.84 621 SER A O 1
ATOM 4752 N N . GLY A 1 622 ? -40.464 0.754 73.979 1.00 62.34 622 GLY A N 1
ATOM 4753 C CA . GLY A 1 622 ? -40.369 0.622 72.511 1.00 62.34 622 GLY A CA 1
ATOM 4754 C C . GLY A 1 622 ? -39.115 -0.006 71.902 1.00 62.34 622 GLY A C 1
ATOM 4755 O O . GLY A 1 622 ? -38.824 0.229 70.733 1.00 62.34 622 GLY A O 1
ATOM 4756 N N . ILE A 1 623 ? -38.396 -0.848 72.636 1.00 73.94 623 ILE A N 1
ATOM 4757 C CA . ILE A 1 623 ? -37.170 -1.476 72.139 1.00 73.94 623 ILE A CA 1
ATOM 4758 C C . ILE A 1 623 ? -37.449 -2.275 70.853 1.00 73.94 623 ILE A C 1
ATOM 4760 O O . ILE A 1 623 ? -38.307 -3.164 70.849 1.00 73.94 623 ILE A O 1
ATOM 4764 N N . ARG A 1 624 ? -36.690 -1.993 69.784 1.00 79.31 624 ARG A N 1
ATOM 4765 C CA . ARG A 1 624 ? -36.649 -2.802 68.555 1.00 79.31 624 ARG A CA 1
ATOM 4766 C C . ARG A 1 624 ? -35.360 -3.601 68.514 1.00 79.31 624 ARG A C 1
ATOM 4768 O O . ARG A 1 624 ? -34.282 -3.028 68.545 1.00 79.31 624 ARG A O 1
ATOM 4775 N N . VAL A 1 625 ? -35.452 -4.922 68.442 1.00 84.81 625 VAL A N 1
ATOM 4776 C CA . VAL A 1 625 ? -34.268 -5.777 68.286 1.00 84.81 625 VAL A CA 1
ATOM 4777 C C . VAL A 1 625 ? -34.053 -6.043 66.802 1.00 84.81 625 VAL A C 1
ATOM 4779 O O . VAL A 1 625 ? -35.023 -6.263 66.076 1.00 84.81 625 VAL A O 1
ATOM 4782 N N . PHE A 1 626 ? -32.801 -6.011 66.353 1.00 88.81 626 PHE A N 1
ATOM 4783 C CA . PHE A 1 626 ? -32.443 -6.363 64.986 1.00 88.81 626 PHE A CA 1
ATOM 4784 C C . PHE A 1 626 ? -31.100 -7.086 64.906 1.00 88.81 626 PHE A C 1
ATOM 4786 O O . PHE A 1 626 ? -30.275 -7.019 65.821 1.00 88.81 626 PHE A O 1
ATOM 4793 N N . ALA A 1 627 ? -30.886 -7.783 63.795 1.00 91.25 627 ALA A N 1
ATOM 4794 C CA . ALA A 1 627 ? -29.644 -8.486 63.500 1.00 91.25 627 ALA A CA 1
ATOM 4795 C C . ALA A 1 627 ? -29.017 -7.977 62.195 1.00 91.25 627 ALA A C 1
ATOM 4797 O O . ALA A 1 627 ? -29.729 -7.527 61.294 1.00 91.25 627 ALA A O 1
ATOM 4798 N N . VAL A 1 628 ? -27.686 -8.055 62.115 1.00 92.19 628 VAL A N 1
ATOM 4799 C CA . VAL A 1 628 ? -26.890 -7.811 60.902 1.00 92.19 628 VAL A CA 1
ATOM 4800 C C . VAL A 1 628 ? -25.901 -8.962 60.738 1.00 92.19 628 VAL A C 1
ATOM 4802 O O . VAL A 1 628 ? -25.124 -9.244 61.656 1.00 92.19 628 VAL A O 1
ATOM 4805 N N . ALA A 1 629 ? -25.936 -9.634 59.591 1.00 90.94 629 ALA A N 1
ATOM 4806 C CA . ALA A 1 629 ? -24.964 -10.654 59.218 1.00 90.94 629 ALA A CA 1
ATOM 4807 C C . ALA A 1 629 ? -23.775 -10.019 58.484 1.00 90.94 629 ALA A C 1
ATOM 4809 O O . ALA A 1 629 ? -23.939 -9.044 57.758 1.00 90.94 629 ALA A O 1
ATOM 4810 N N . PHE A 1 630 ? -22.581 -10.570 58.691 1.00 89.50 630 PHE A N 1
ATOM 4811 C CA . PHE A 1 630 ? -21.345 -10.165 58.021 1.00 89.50 630 PHE A CA 1
ATOM 4812 C C . PHE A 1 630 ? -20.653 -11.408 57.473 1.00 89.50 630 PHE A C 1
ATOM 4814 O O . PHE A 1 630 ? -20.423 -12.356 58.231 1.00 89.50 630 PHE A O 1
ATOM 4821 N N . ASP A 1 631 ? -20.264 -11.376 56.209 1.00 85.44 631 ASP A N 1
ATOM 4822 C CA . ASP A 1 631 ? -19.565 -12.457 55.503 1.00 85.44 631 ASP A CA 1
ATOM 4823 C C . ASP A 1 631 ? -18.032 -12.268 55.489 1.00 85.44 631 ASP A C 1
ATOM 4825 O O . ASP A 1 631 ? -17.269 -13.223 55.375 1.00 85.44 631 ASP A O 1
ATOM 4829 N N . GLY A 1 632 ? -17.565 -11.041 55.747 1.00 79.62 632 GLY A N 1
ATOM 4830 C CA . GLY A 1 632 ? -16.150 -10.664 55.752 1.00 79.62 632 GLY A CA 1
ATOM 4831 C C . GLY A 1 632 ? -15.774 -9.648 54.672 1.00 79.62 632 GLY A C 1
ATOM 4832 O O . GLY A 1 632 ? -14.733 -9.000 54.818 1.00 79.62 632 GLY A O 1
ATOM 4833 N N . PHE A 1 633 ? -16.624 -9.451 53.664 1.00 79.69 633 PHE A N 1
ATOM 4834 C CA . PHE A 1 633 ? -16.461 -8.455 52.604 1.00 79.69 633 PHE A CA 1
ATOM 4835 C C . PHE A 1 633 ? -17.497 -7.335 52.719 1.00 79.69 633 PHE A C 1
ATOM 4837 O O . PHE A 1 633 ? -17.143 -6.159 52.581 1.00 79.69 633 PHE A O 1
ATOM 4844 N N . ASP A 1 634 ? -18.741 -7.676 53.043 1.00 81.19 634 ASP A N 1
ATOM 4845 C CA . ASP A 1 634 ? -19.837 -6.744 53.264 1.00 81.19 634 ASP A CA 1
ATOM 4846 C C . ASP A 1 634 ? -20.769 -7.203 54.414 1.00 81.19 634 ASP A C 1
ATOM 4848 O O . ASP A 1 634 ? -20.335 -7.854 55.376 1.00 81.19 634 ASP A O 1
ATOM 4852 N N . TYR A 1 635 ? -21.999 -6.682 54.449 1.00 85.19 635 TYR A N 1
ATOM 4853 C CA . TYR A 1 635 ? -22.961 -6.946 55.515 1.00 85.19 635 TYR A CA 1
ATOM 4854 C C . TYR A 1 635 ? -24.401 -6.840 55.025 1.00 85.19 635 TYR A C 1
ATOM 4856 O O . TYR A 1 635 ? -24.718 -6.056 54.130 1.00 85.19 635 TYR A O 1
ATOM 4864 N N . SER A 1 636 ? -25.278 -7.608 55.664 1.00 86.12 636 SER A N 1
ATOM 4865 C CA . SER A 1 636 ? -26.694 -7.668 55.330 1.00 86.12 636 SER A CA 1
ATOM 4866 C C . SER A 1 636 ? -27.396 -6.348 55.630 1.00 86.12 636 SER A C 1
ATOM 4868 O O . SER A 1 636 ? -26.989 -5.576 56.505 1.00 86.12 636 SER A O 1
ATOM 4870 N N . GLU A 1 637 ? -28.555 -6.138 55.013 1.00 84.00 637 GLU A N 1
ATOM 4871 C CA . GLU A 1 637 ? -29.504 -5.166 55.550 1.00 84.00 637 GLU A CA 1
ATOM 4872 C C . GLU A 1 637 ? -29.930 -5.548 56.983 1.00 84.00 637 GLU A C 1
ATOM 4874 O O . GLU A 1 637 ? -29.811 -6.701 57.419 1.00 84.00 637 GLU A O 1
ATOM 4879 N N . ARG A 1 638 ? -30.395 -4.558 57.758 1.00 81.44 638 ARG A N 1
ATOM 4880 C CA . ARG A 1 638 ? -30.860 -4.777 59.135 1.00 81.44 638 ARG A CA 1
ATOM 4881 C C . ARG A 1 638 ? -32.194 -5.512 59.114 1.00 81.44 638 ARG A C 1
ATOM 4883 O O . ARG A 1 638 ? -33.169 -4.985 58.584 1.00 81.44 638 ARG A O 1
ATOM 4890 N N . SER A 1 639 ? -32.275 -6.659 59.781 1.00 82.88 639 SER A N 1
ATOM 4891 C CA . SER A 1 639 ? -33.558 -7.332 59.999 1.00 82.88 639 SER A CA 1
ATOM 4892 C C . SER A 1 639 ? -34.114 -7.015 61.374 1.00 82.88 639 SER A C 1
ATOM 4894 O O . SER A 1 639 ? -33.558 -7.455 62.381 1.00 82.88 639 SER A O 1
ATOM 4896 N N . TYR A 1 640 ? -35.201 -6.247 61.402 1.00 78.50 640 TYR A N 1
ATOM 4897 C CA . TYR A 1 640 ? -35.890 -5.824 62.615 1.00 78.50 640 TYR A CA 1
ATOM 4898 C C . TYR A 1 640 ? -36.993 -6.796 63.022 1.00 78.50 640 TYR A C 1
ATOM 4900 O O . TYR A 1 640 ? -37.624 -7.439 62.190 1.00 78.50 640 TYR A O 1
ATOM 4908 N N . LEU A 1 641 ? -37.273 -6.837 64.322 1.00 67.38 641 LEU A N 1
ATOM 4909 C CA . LEU A 1 641 ? -38.466 -7.477 64.851 1.00 67.38 641 LEU A CA 1
ATOM 4910 C C . LEU A 1 641 ? -39.721 -6.663 64.489 1.00 67.38 641 LEU A C 1
ATOM 4912 O O . LEU A 1 641 ? -39.759 -5.453 64.715 1.00 67.38 641 LEU A O 1
ATOM 4916 N N . ASP A 1 642 ? -40.772 -7.341 64.020 1.00 57.31 642 ASP A N 1
ATOM 4917 C CA . ASP A 1 642 ? -42.013 -6.727 63.510 1.00 57.31 642 ASP A CA 1
ATOM 4918 C C . ASP A 1 642 ? -42.760 -5.820 64.509 1.00 57.31 642 ASP A C 1
ATOM 4920 O O . ASP A 1 642 ? -43.592 -5.002 64.106 1.00 57.31 642 ASP A O 1
ATOM 4924 N N . ARG A 1 643 ? -42.521 -5.955 65.824 1.00 56.78 643 ARG A N 1
ATOM 4925 C CA . ARG A 1 643 ? -43.187 -5.146 66.861 1.00 56.78 643 ARG A CA 1
ATOM 4926 C C . ARG A 1 643 ? -42.237 -4.705 67.984 1.00 56.78 643 ARG A C 1
ATOM 4928 O O . ARG A 1 643 ? -41.617 -5.572 68.601 1.00 56.78 643 ARG A O 1
ATOM 4935 N N . PRO A 1 644 ? -42.182 -3.396 68.314 1.00 57.56 644 PRO A N 1
ATOM 4936 C CA . PRO A 1 644 ? -41.428 -2.891 69.460 1.00 57.56 644 PRO A CA 1
ATOM 4937 C C . PRO A 1 644 ? -42.053 -3.304 70.803 1.00 57.56 644 PRO A C 1
ATOM 4939 O O . PRO A 1 644 ? -43.264 -3.497 70.916 1.00 57.56 644 PRO A O 1
ATOM 4942 N N . ILE A 1 645 ? -41.226 -3.416 71.843 1.00 59.00 645 ILE A N 1
ATOM 4943 C CA . ILE A 1 645 ? -41.624 -3.802 73.212 1.00 59.00 645 ILE A CA 1
ATOM 4944 C C . ILE A 1 645 ? -41.797 -2.527 74.074 1.00 59.00 645 ILE A C 1
ATOM 4946 O O . ILE A 1 645 ? -40.787 -1.875 74.296 1.00 59.00 645 ILE A O 1
ATOM 4950 N N . SER A 1 646 ? -43.001 -2.136 74.564 1.00 51.59 646 SER A N 1
ATOM 4951 C CA . SER A 1 646 ? -43.260 -0.806 75.209 1.00 51.59 646 SER A CA 1
ATOM 4952 C C . SER A 1 646 ? -44.084 -0.772 76.533 1.00 51.59 646 SER A C 1
ATOM 4954 O O . SER A 1 646 ? -44.872 -1.682 76.782 1.00 51.59 646 SER A O 1
ATOM 4956 N N . LEU A 1 647 ? -43.907 0.290 77.357 1.00 53.94 647 LEU A N 1
ATOM 4957 C CA . LEU A 1 647 ? -44.499 0.591 78.687 1.00 53.94 647 LEU A CA 1
ATOM 4958 C C . LEU A 1 647 ? -44.861 2.104 78.971 1.00 53.94 647 LEU A C 1
ATOM 4960 O O . LEU A 1 647 ? -45.157 2.403 80.127 1.00 53.94 647 LEU A O 1
ATOM 4964 N N . ASP A 1 648 ? -44.902 3.065 78.019 1.00 50.03 648 ASP A N 1
ATOM 4965 C CA . ASP A 1 648 ? -45.185 4.515 78.312 1.00 50.03 648 ASP A CA 1
ATOM 4966 C C . ASP A 1 648 ? -46.028 5.286 77.240 1.00 50.03 648 ASP A C 1
ATOM 4968 O O . ASP A 1 648 ? -46.212 4.767 76.149 1.00 50.03 648 ASP A O 1
ATOM 4972 N N . ASN A 1 649 ? -46.607 6.465 77.568 1.00 55.16 649 ASN A N 1
ATOM 4973 C CA . ASN A 1 649 ? -47.581 7.253 76.780 1.00 55.16 649 ASN A CA 1
ATOM 4974 C C . ASN A 1 649 ? -47.379 8.805 76.796 1.00 55.16 649 ASN A C 1
ATOM 4976 O O . ASN A 1 649 ? -48.340 9.541 76.541 1.00 55.16 649 ASN A O 1
ATOM 4980 N N . THR A 1 650 ? -46.197 9.350 77.123 1.00 55.66 650 THR A N 1
ATOM 4981 C CA . THR A 1 650 ? -45.969 10.819 77.157 1.00 55.66 650 THR A CA 1
ATOM 4982 C C . THR A 1 650 ? -45.215 11.358 75.934 1.00 55.66 650 THR A C 1
ATOM 4984 O O . THR A 1 650 ? -44.143 10.848 75.655 1.00 55.66 650 THR A O 1
ATOM 4987 N N . PRO A 1 651 ? -45.683 12.430 75.247 1.00 61.78 651 PRO A N 1
ATOM 4988 C CA . PRO A 1 651 ? -44.997 12.956 74.066 1.00 61.78 651 PRO A CA 1
ATOM 4989 C C . PRO A 1 651 ? -43.589 13.509 74.352 1.00 61.78 651 PRO A C 1
ATOM 4991 O O . PRO A 1 651 ? -43.389 14.186 75.366 1.00 61.78 651 PRO A O 1
ATOM 4994 N N . PRO A 1 652 ? -42.641 13.324 73.418 1.00 77.50 652 PRO A N 1
ATOM 4995 C CA . PRO A 1 652 ? -41.244 13.701 73.593 1.00 77.50 652 PRO A CA 1
ATOM 4996 C C . PRO A 1 652 ? -41.013 15.217 73.512 1.00 77.50 652 PRO A C 1
ATOM 4998 O O . PRO A 1 652 ? -41.783 15.961 72.897 1.00 77.50 652 PRO A O 1
ATOM 5001 N N . THR A 1 653 ? -39.906 15.684 74.098 1.00 81.38 653 THR A N 1
ATOM 5002 C CA . THR A 1 653 ? -39.504 17.100 74.049 1.00 81.38 653 THR A CA 1
ATOM 5003 C C . THR A 1 653 ? -39.109 17.555 72.637 1.00 81.38 653 THR A C 1
ATOM 5005 O O . THR A 1 653 ? -38.748 16.762 71.767 1.00 81.38 653 THR A O 1
ATOM 5008 N N . GLN A 1 654 ? -39.189 18.865 72.400 1.00 86.19 654 GLN A N 1
ATOM 5009 C CA . GLN A 1 654 ? -38.881 19.490 71.113 1.00 86.19 654 GLN A CA 1
ATOM 5010 C C . GLN A 1 654 ? -37.358 19.460 70.834 1.00 86.19 654 GLN A C 1
ATOM 5012 O O . GLN A 1 654 ? -36.591 19.957 71.662 1.00 86.19 654 GLN A O 1
ATOM 5017 N N . PRO A 1 655 ? -36.896 18.903 69.697 1.00 85.94 655 PRO A N 1
ATOM 5018 C CA . PRO A 1 655 ? -35.477 18.885 69.324 1.00 85.94 655 PRO A CA 1
ATOM 5019 C C . PRO A 1 655 ? -34.969 20.251 68.825 1.00 85.94 655 PRO A C 1
ATOM 5021 O O . PRO A 1 655 ? -35.741 21.076 68.337 1.00 85.94 655 PRO A O 1
ATOM 5024 N N . SER A 1 656 ? -33.648 20.464 68.890 1.00 83.25 656 SER A N 1
ATOM 5025 C CA . SER A 1 656 ? -32.977 21.694 68.428 1.00 83.25 656 SER A CA 1
ATOM 5026 C C . SER A 1 656 ? -32.123 21.434 67.175 1.00 83.25 656 SER A C 1
ATOM 5028 O O . SER A 1 656 ? -31.149 20.683 67.265 1.00 83.25 656 SER A O 1
ATOM 5030 N N . PRO A 1 657 ? -32.427 22.035 66.010 1.00 86.25 657 PRO A N 1
ATOM 5031 C CA . PRO A 1 657 ? -31.638 21.882 64.788 1.00 86.25 657 PRO A CA 1
ATOM 5032 C C . PRO A 1 657 ? -30.184 22.330 64.959 1.00 86.25 657 PRO A C 1
ATOM 5034 O O . PRO A 1 657 ? -29.909 23.357 65.579 1.00 86.25 657 PRO A O 1
ATOM 5037 N N . ARG A 1 658 ? -29.248 21.598 64.348 1.00 82.19 658 ARG A N 1
ATOM 5038 C CA . ARG A 1 658 ? -27.852 22.023 64.173 1.00 82.19 658 ARG A CA 1
ATOM 5039 C C . ARG A 1 658 ? -27.635 22.457 62.733 1.00 82.19 658 ARG A C 1
ATOM 5041 O O . ARG A 1 658 ? -28.255 21.921 61.819 1.00 82.19 658 ARG A O 1
ATOM 5048 N N . SER A 1 659 ? -26.716 23.390 62.517 1.00 71.19 659 SER A N 1
ATOM 5049 C CA . SER A 1 659 ? -26.305 23.741 61.157 1.00 71.19 659 SER A CA 1
ATOM 5050 C C . SER A 1 659 ? -25.764 22.490 60.433 1.00 71.19 659 SER A C 1
ATOM 5052 O O . SER A 1 659 ? -25.003 21.734 61.050 1.00 71.19 659 SER A O 1
ATOM 5054 N N . PRO A 1 660 ? -26.149 22.233 59.166 1.00 72.12 660 PRO A N 1
ATOM 5055 C CA . PRO A 1 660 ? -25.655 21.095 58.383 1.00 72.12 660 PRO A CA 1
ATOM 5056 C C . PRO A 1 660 ? -24.121 21.045 58.357 1.00 72.12 660 PRO A C 1
ATOM 5058 O O . PRO A 1 660 ? -23.465 22.079 58.226 1.00 72.12 660 PRO A O 1
ATOM 5061 N N . LYS A 1 661 ? -23.534 19.851 58.533 1.00 59.56 661 LYS A N 1
ATOM 5062 C CA . LYS A 1 661 ? -22.072 19.687 58.625 1.00 59.56 661 LYS A CA 1
ATOM 5063 C C . LYS A 1 661 ? -21.395 19.798 57.255 1.00 59.56 661 LYS A C 1
ATOM 5065 O O . LYS A 1 661 ? -21.875 19.252 56.269 1.00 59.56 661 LYS A O 1
ATOM 5070 N N . GLN A 1 662 ? -20.226 20.434 57.261 1.00 59.94 662 GLN A N 1
ATOM 5071 C CA . GLN A 1 662 ? -19.303 20.599 56.135 1.00 59.94 662 GLN A CA 1
ATOM 5072 C C . GLN A 1 662 ? -18.576 19.275 55.848 1.00 59.94 662 GLN A C 1
ATOM 5074 O O . GLN A 1 662 ? -18.072 18.641 56.781 1.00 59.94 662 GLN A O 1
ATOM 5079 N N . GLY A 1 663 ? -18.513 18.833 54.589 1.00 54.12 663 GLY A N 1
ATOM 5080 C CA . GLY A 1 663 ? -17.816 17.590 54.253 1.00 54.12 663 GLY A CA 1
ATOM 5081 C C . GLY A 1 663 ? -17.715 17.263 52.761 1.00 54.12 663 GLY A C 1
ATOM 5082 O O . GLY A 1 663 ? -18.619 17.551 51.983 1.00 54.12 663 GLY A O 1
ATOM 5083 N N . LEU A 1 664 ? -16.596 16.618 52.404 1.00 49.09 664 LEU A N 1
ATOM 5084 C CA . LEU A 1 664 ? -16.259 16.026 51.099 1.00 49.09 664 LEU A CA 1
ATOM 5085 C C . LEU A 1 664 ? -17.352 15.079 50.602 1.00 49.09 664 LEU A C 1
ATOM 5087 O O . LEU A 1 664 ? -17.495 14.003 51.184 1.00 49.09 664 LEU A O 1
ATOM 5091 N N . ARG A 1 665 ? -18.071 15.414 49.521 1.00 54.06 665 ARG A N 1
ATOM 5092 C CA . ARG A 1 665 ? -18.998 14.470 48.876 1.00 54.06 665 ARG A CA 1
ATOM 5093 C C . ARG A 1 665 ? -19.075 14.615 47.362 1.00 54.06 665 ARG A C 1
ATOM 5095 O O . ARG A 1 665 ? -19.033 15.712 46.815 1.00 54.06 665 ARG A O 1
ATOM 5102 N N . THR A 1 666 ? -19.189 13.464 46.710 1.00 46.22 666 THR A N 1
ATOM 5103 C CA . THR A 1 666 ? -19.257 13.260 45.256 1.00 46.22 666 THR A CA 1
ATOM 5104 C C . THR A 1 666 ? -20.647 12.815 44.781 1.00 46.22 666 THR A C 1
ATOM 5106 O O . THR A 1 666 ? -20.817 12.591 43.586 1.00 46.22 666 THR A O 1
ATOM 5109 N N . ASP A 1 667 ? -21.630 12.674 45.680 1.00 50.47 667 ASP A N 1
ATOM 5110 C CA . ASP A 1 667 ? -22.914 12.001 45.415 1.00 50.47 667 ASP A CA 1
ATOM 5111 C C . ASP A 1 667 ? -24.165 12.900 45.477 1.00 50.47 667 ASP A C 1
ATOM 5113 O O . ASP A 1 667 ? -25.228 12.472 45.047 1.00 50.47 667 ASP A O 1
ATOM 5117 N N . GLY A 1 668 ? -24.044 14.156 45.919 1.00 58.34 668 GLY A N 1
ATOM 5118 C CA . GLY A 1 668 ? -25.095 15.174 45.793 1.00 58.34 668 GLY A CA 1
ATOM 5119 C C . GLY A 1 668 ? -26.156 15.242 46.902 1.00 58.34 668 GLY A C 1
ATOM 5120 O O . GLY A 1 668 ? -27.097 16.030 46.778 1.00 58.34 668 GLY A O 1
ATOM 5121 N N . SER A 1 669 ? -25.974 14.505 48.005 1.00 65.94 669 SER A N 1
ATOM 5122 C CA . SER A 1 669 ? -26.894 14.492 49.158 1.00 65.94 669 SER A CA 1
ATOM 5123 C C . SER A 1 669 ? -26.404 15.354 50.344 1.00 65.94 669 SER A C 1
ATOM 5125 O O . SER A 1 669 ? -25.230 15.317 50.727 1.00 65.94 669 SER A O 1
ATOM 5127 N N . VAL A 1 670 ? -27.304 16.135 50.963 1.00 74.88 670 VAL A N 1
ATOM 5128 C CA . VAL A 1 670 ? -27.046 17.009 52.128 1.00 74.88 670 VAL A CA 1
ATOM 5129 C C . VAL A 1 670 ? -27.435 16.326 53.440 1.00 74.88 670 VAL A C 1
ATOM 5131 O O . VAL A 1 670 ? -28.563 15.859 53.588 1.00 74.88 670 VAL A O 1
ATOM 5134 N N . GLN A 1 671 ? -26.544 16.357 54.442 1.00 81.56 671 GLN A N 1
ATOM 5135 C CA . GLN A 1 671 ? -26.829 15.824 55.779 1.00 81.56 671 GLN A CA 1
ATOM 5136 C C . GLN A 1 671 ? -27.364 16.893 56.743 1.00 81.56 671 GLN A C 1
ATOM 5138 O O . GLN A 1 671 ? -26.625 17.786 57.163 1.00 81.56 671 GLN A O 1
ATOM 5143 N N . LEU A 1 672 ? -28.614 16.751 57.183 1.00 85.12 672 LEU A N 1
ATOM 5144 C CA . LEU A 1 672 ? -29.209 17.558 58.258 1.00 85.12 672 LEU A CA 1
ATOM 5145 C C . LEU A 1 672 ? -29.004 16.857 59.602 1.00 85.12 672 LEU A C 1
ATOM 5147 O O . LEU A 1 672 ? -29.023 15.631 59.642 1.00 85.12 672 LEU A O 1
ATOM 5151 N N . SER A 1 673 ? -28.800 17.597 60.699 1.00 86.19 673 SER A N 1
ATOM 5152 C CA . SER A 1 673 ? -28.646 17.007 62.043 1.00 86.19 673 SER A CA 1
ATOM 5153 C C . SER A 1 673 ? -29.168 17.911 63.160 1.00 86.19 673 SER A C 1
ATOM 5155 O O . SER A 1 673 ? -29.193 19.126 62.997 1.00 86.19 673 SER A O 1
ATOM 5157 N N . TRP A 1 674 ? -29.578 17.349 64.296 1.00 89.94 674 TRP A N 1
ATOM 5158 C CA . TRP A 1 674 ? -30.163 18.073 65.434 1.00 89.94 674 TRP A CA 1
ATOM 5159 C C . TRP A 1 674 ? -29.713 17.493 66.778 1.00 89.94 674 TRP A C 1
ATOM 5161 O O . TRP A 1 674 ? -29.044 16.463 66.856 1.00 89.94 674 TRP A O 1
ATOM 5171 N N . GLU A 1 675 ? -30.017 18.203 67.858 1.00 85.69 675 GLU A N 1
ATOM 5172 C CA . GLU A 1 675 ? -29.833 17.705 69.215 1.00 85.69 675 GLU A CA 1
ATOM 5173 C C . GLU A 1 675 ? -30.880 16.653 69.557 1.00 85.69 675 GLU A C 1
ATOM 5175 O O . GLU A 1 675 ? -32.043 16.750 69.162 1.00 85.69 675 GLU A O 1
ATOM 5180 N N . GLN A 1 676 ? -30.454 15.650 70.318 1.00 81.94 676 GLN A N 1
ATOM 5181 C CA . GLN A 1 676 ? -31.329 14.574 70.740 1.00 81.94 676 GLN A CA 1
ATOM 5182 C C . GLN A 1 676 ? -32.411 15.119 71.681 1.00 81.94 676 GLN A C 1
ATOM 5184 O O . GLN A 1 676 ? -32.112 15.619 72.765 1.00 81.94 676 GLN A O 1
ATOM 5189 N N . ALA A 1 677 ? -33.670 15.012 71.261 1.00 81.31 677 ALA A N 1
ATOM 5190 C CA . ALA A 1 677 ? -34.821 15.191 72.137 1.00 81.31 677 ALA A CA 1
ATOM 5191 C C . ALA A 1 677 ? -34.787 14.185 73.296 1.00 81.31 677 ALA A C 1
ATOM 5193 O O . ALA A 1 677 ? -34.288 13.069 73.158 1.00 81.31 677 ALA A O 1
ATOM 5194 N N . THR A 1 678 ? -35.350 14.568 74.433 1.00 75.81 678 THR A N 1
ATOM 5195 C CA . THR A 1 678 ? -35.540 13.683 75.583 1.00 75.81 678 THR A CA 1
ATOM 5196 C C . THR A 1 678 ? -37.015 13.353 75.765 1.00 75.81 678 THR A C 1
ATOM 5198 O O . THR A 1 678 ? -37.890 14.178 75.508 1.00 75.81 678 THR A O 1
ATOM 5201 N N . ASP A 1 679 ? -37.292 12.139 76.211 1.00 69.56 679 ASP A N 1
ATOM 5202 C CA . ASP A 1 679 ? -38.600 11.722 76.699 1.00 69.56 679 ASP A CA 1
ATOM 5203 C C . ASP A 1 679 ? -38.382 11.004 78.031 1.00 69.56 679 ASP A C 1
ATOM 5205 O O . ASP A 1 679 ? -37.396 10.281 78.193 1.00 69.56 679 ASP A O 1
ATOM 5209 N N . ILE A 1 680 ? -39.239 11.283 79.012 1.00 59.53 680 ILE A N 1
ATOM 5210 C CA . ILE A 1 680 ? -39.022 10.883 80.411 1.00 59.53 680 ILE A CA 1
ATOM 5211 C C . ILE A 1 680 ? -39.540 9.466 80.692 1.00 59.53 680 ILE A C 1
ATOM 5213 O O . ILE A 1 680 ? -39.255 8.931 81.764 1.00 59.53 680 ILE A O 1
ATOM 5217 N N . GLY A 1 681 ? -40.292 8.868 79.761 1.00 61.66 681 GLY A N 1
ATOM 5218 C CA . GLY A 1 681 ? -40.875 7.541 79.931 1.00 61.66 681 GLY A CA 1
ATOM 5219 C C . GLY A 1 681 ? -40.431 6.526 78.875 1.00 61.66 681 GLY A C 1
ATOM 5220 O O . GLY A 1 681 ? -39.721 5.575 79.210 1.00 61.66 681 GLY A O 1
ATOM 5221 N N . SER A 1 682 ? -40.851 6.683 77.618 1.00 60.09 682 SER A N 1
ATOM 5222 C CA . SER A 1 682 ? -40.692 5.658 76.584 1.00 60.09 682 SER A CA 1
ATOM 5223 C C . SER A 1 682 ? -39.347 5.739 75.876 1.00 60.09 682 SER A C 1
ATOM 5225 O O . SER A 1 682 ? -38.800 4.699 75.514 1.00 60.09 682 SER A O 1
ATOM 5227 N N . GLY A 1 683 ? -38.794 6.948 75.765 1.00 66.69 683 GLY A N 1
ATOM 5228 C CA . GLY A 1 683 ? -37.600 7.258 74.986 1.00 66.69 683 GLY A CA 1
ATOM 5229 C C . GLY A 1 683 ? -37.954 7.614 73.539 1.00 66.69 683 GLY A C 1
ATOM 5230 O O . GLY A 1 683 ? -39.053 7.359 73.063 1.00 66.69 683 GLY A O 1
ATOM 5231 N N . ILE A 1 684 ? -37.031 8.232 72.810 1.00 79.25 684 ILE A N 1
ATOM 5232 C CA . ILE A 1 684 ? -37.279 8.647 71.419 1.00 79.25 684 ILE A CA 1
ATOM 5233 C C . ILE A 1 684 ? -37.240 7.422 70.500 1.00 79.25 684 ILE A C 1
ATOM 5235 O O . ILE A 1 684 ? -36.330 6.628 70.682 1.00 79.25 684 ILE A O 1
ATOM 5239 N N . LEU A 1 685 ? -38.184 7.281 69.553 1.00 80.81 685 LEU A N 1
ATOM 5240 C CA . LEU A 1 685 ? -38.258 6.277 68.465 1.00 80.81 685 LEU A CA 1
ATOM 5241 C C . LEU A 1 685 ? -37.594 6.736 67.172 1.00 80.81 685 LEU A C 1
ATOM 5243 O O . LEU A 1 685 ? -37.092 5.914 66.407 1.00 80.81 685 LEU A O 1
ATOM 5247 N N . GLY A 1 686 ? -37.713 8.025 66.899 1.00 84.31 686 GLY A N 1
ATOM 5248 C CA . GLY A 1 686 ? -37.374 8.598 65.614 1.00 84.31 686 GLY A CA 1
ATOM 5249 C C . GLY A 1 686 ? -37.696 10.072 65.569 1.00 84.31 686 GLY A C 1
ATOM 5250 O O . GLY A 1 686 ? -38.211 10.663 66.520 1.00 84.31 686 GLY A O 1
ATOM 5251 N N . TYR A 1 687 ? -37.435 10.667 64.423 1.00 91.19 687 TYR A N 1
ATOM 5252 C CA . TYR A 1 687 ? -37.743 12.052 64.139 1.00 91.19 687 TYR A CA 1
ATOM 5253 C C . TYR A 1 687 ? -38.419 12.172 62.780 1.00 91.19 687 TYR A C 1
ATOM 5255 O O . TYR A 1 687 ? -38.128 11.415 61.857 1.00 91.19 687 TYR A O 1
ATOM 5263 N N . ALA A 1 688 ? -39.294 13.164 62.652 1.00 89.12 688 ALA A N 1
ATOM 5264 C CA . ALA A 1 688 ? -39.796 13.621 61.364 1.00 89.12 688 ALA A CA 1
ATOM 5265 C C . ALA A 1 688 ? -39.155 14.971 61.045 1.00 89.12 688 ALA A C 1
ATOM 5267 O O . ALA A 1 688 ? -39.168 15.870 61.886 1.00 89.12 688 ALA A O 1
ATOM 5268 N N . VAL A 1 689 ? -38.616 15.102 59.840 1.00 89.50 689 VAL A N 1
ATOM 5269 C CA . VAL A 1 689 ? -37.998 16.307 59.291 1.00 89.50 689 VAL A CA 1
ATOM 5270 C C . VAL A 1 689 ? -38.863 16.801 58.145 1.00 89.50 689 VAL A C 1
ATOM 5272 O O . VAL A 1 689 ? -39.256 16.018 57.283 1.00 89.50 689 VAL A O 1
ATOM 5275 N N . GLU A 1 690 ? -39.148 18.097 58.134 1.00 89.06 690 GLU A N 1
ATOM 5276 C CA . GLU A 1 690 ? -39.828 18.758 57.023 1.00 89.06 690 GLU A CA 1
ATOM 5277 C C . GLU A 1 690 ? -38.948 19.906 56.514 1.00 89.06 690 GLU A C 1
ATOM 5279 O O . GLU A 1 690 ? -38.418 20.692 57.306 1.00 89.06 690 GLU A O 1
ATOM 5284 N N . LEU A 1 691 ? -38.763 19.978 55.196 1.00 87.12 691 LEU A N 1
ATOM 5285 C CA . LEU A 1 691 ? -37.902 20.954 54.526 1.00 87.12 691 LEU A CA 1
ATOM 5286 C C . LEU A 1 691 ? -38.597 21.519 53.277 1.00 87.12 691 LEU A C 1
ATOM 5288 O O . LEU A 1 691 ? -39.260 20.798 52.531 1.00 87.12 691 LEU A O 1
ATOM 5292 N N . HIS A 1 692 ? -38.424 22.821 53.037 1.00 84.12 692 HIS A N 1
ATOM 5293 C CA . HIS A 1 692 ? -39.001 23.542 51.903 1.00 84.12 692 HIS A CA 1
ATOM 5294 C C . HIS A 1 692 ? -38.067 24.653 51.386 1.00 84.12 692 HIS A C 1
ATOM 5296 O O . HIS A 1 692 ? -37.274 25.230 52.137 1.00 84.12 692 HIS A O 1
ATOM 5302 N N . GLY A 1 693 ? -38.137 24.939 50.081 1.00 74.50 693 GLY A N 1
ATOM 5303 C CA . GLY A 1 693 ? -37.333 25.981 49.433 1.00 74.50 693 GLY A CA 1
ATOM 5304 C C . GLY A 1 693 ? -37.878 27.383 49.720 1.00 74.50 693 GLY A C 1
ATOM 5305 O O . GLY A 1 693 ? -39.090 27.586 49.772 1.00 74.50 693 GLY A O 1
ATOM 5306 N N . ALA A 1 694 ? -37.000 28.374 49.890 1.00 65.56 694 ALA A N 1
ATOM 5307 C CA . ALA A 1 694 ? -37.394 29.727 50.299 1.00 65.56 694 ALA A CA 1
ATOM 5308 C C . ALA A 1 694 ? -38.067 30.591 49.201 1.00 65.56 694 ALA A C 1
ATOM 5310 O O . ALA A 1 694 ? -38.495 31.709 49.496 1.00 65.56 694 ALA A O 1
ATOM 5311 N N . GLN A 1 695 ? -38.173 30.125 47.945 1.00 56.75 695 GLN A N 1
ATOM 5312 C CA . GLN A 1 695 ? -38.877 30.866 46.887 1.00 56.75 695 GLN A CA 1
ATOM 5313 C C . GLN A 1 695 ? -40.396 30.648 46.935 1.00 56.75 695 GLN A C 1
ATOM 5315 O O . GLN A 1 695 ? -40.894 29.535 47.083 1.00 56.75 695 GLN A O 1
ATOM 5320 N N . ALA A 1 696 ? -41.143 31.745 46.808 1.00 44.81 696 ALA A N 1
ATOM 5321 C CA . ALA A 1 696 ? -42.587 31.769 46.985 1.00 44.81 696 ALA A CA 1
ATOM 5322 C C . ALA A 1 696 ? -43.332 31.122 45.802 1.00 44.81 696 ALA A C 1
ATOM 5324 O O . ALA A 1 696 ? -43.483 31.733 44.746 1.00 44.81 696 ALA A O 1
ATOM 5325 N N . GLY A 1 697 ? -43.872 29.924 46.041 1.00 54.12 697 GLY A N 1
ATOM 5326 C CA . GLY A 1 697 ? -44.894 29.282 45.213 1.00 54.12 697 GLY A CA 1
ATOM 5327 C C . GLY A 1 697 ? -44.424 28.009 44.505 1.00 54.12 697 GLY A C 1
ATOM 5328 O O . GLY A 1 697 ? -43.631 28.079 43.577 1.00 54.12 697 GLY A O 1
ATOM 5329 N N . SER A 1 698 ? -45.037 26.877 44.881 1.00 49.31 698 SER A N 1
ATOM 5330 C CA . SER A 1 698 ? -45.086 25.596 44.147 1.00 49.31 698 SER A CA 1
ATOM 5331 C C . SER A 1 698 ? -43.921 24.596 44.308 1.00 49.31 698 SER A C 1
ATOM 5333 O O . SER A 1 698 ? -43.317 24.182 43.319 1.00 49.31 698 SER A O 1
ATOM 5335 N N . ALA A 1 699 ? -43.714 24.077 45.520 1.00 54.59 699 ALA A N 1
ATOM 5336 C CA . ALA A 1 699 ? -43.278 22.687 45.707 1.00 54.59 699 ALA A CA 1
ATOM 5337 C C . ALA A 1 699 ? -43.884 22.123 47.005 1.00 54.59 699 ALA A C 1
ATOM 5339 O O . ALA A 1 699 ? -43.968 22.850 47.998 1.00 54.59 699 ALA A O 1
ATOM 5340 N N . ASP A 1 700 ? -44.325 20.862 46.988 1.00 66.19 700 ASP A N 1
ATOM 5341 C CA . ASP A 1 700 ? -44.727 20.145 48.203 1.00 66.19 700 ASP A CA 1
ATOM 5342 C C . ASP A 1 700 ? -43.516 20.012 49.150 1.00 66.19 700 ASP A C 1
ATOM 5344 O O . ASP A 1 700 ? -42.391 19.818 48.673 1.00 66.19 700 ASP A O 1
ATOM 5348 N N . PRO A 1 701 ? -43.700 20.142 50.477 1.00 73.44 701 PRO A N 1
ATOM 5349 C CA . PRO A 1 701 ? -42.604 20.017 51.430 1.00 73.44 701 PRO A CA 1
ATOM 5350 C C . PRO A 1 701 ? -42.021 18.598 51.407 1.00 73.44 701 PRO A C 1
ATOM 5352 O O . PRO A 1 701 ? -42.752 17.607 51.357 1.00 73.44 701 PRO A O 1
ATOM 5355 N N . ILE A 1 702 ? -40.692 18.497 51.469 1.00 82.06 702 ILE A N 1
ATOM 5356 C CA . ILE A 1 702 ? -40.003 17.209 51.558 1.00 82.06 702 ILE A CA 1
ATOM 5357 C C . ILE A 1 702 ? -40.103 16.732 53.007 1.00 82.06 702 ILE A C 1
ATOM 5359 O O . ILE A 1 702 ? -39.604 17.398 53.916 1.00 82.06 702 ILE A O 1
ATOM 5363 N N . LEU A 1 703 ? -40.749 15.583 53.210 1.00 85.56 703 LEU A N 1
ATOM 5364 C CA . LEU A 1 703 ? -40.943 14.944 54.512 1.00 85.56 703 LEU A CA 1
ATOM 5365 C C . LEU A 1 703 ? -40.077 13.690 54.617 1.00 85.56 703 LEU A C 1
ATOM 5367 O O . LEU A 1 703 ? -40.172 12.793 53.781 1.00 85.56 703 LEU A O 1
ATOM 5371 N N . ILE A 1 704 ? -39.252 13.627 55.660 1.00 86.00 704 ILE A N 1
ATOM 5372 C CA . ILE A 1 704 ? -38.331 12.517 55.915 1.00 86.00 704 ILE A CA 1
ATOM 5373 C C . ILE A 1 704 ? -38.532 12.046 57.349 1.00 86.00 704 ILE A C 1
ATOM 5375 O O . ILE A 1 704 ? -38.381 12.826 58.286 1.00 86.00 704 ILE A O 1
ATOM 5379 N N . GLU A 1 705 ? -38.843 10.769 57.532 1.00 86.62 705 GLU A N 1
ATOM 5380 C CA . GLU A 1 705 ? -38.820 10.133 58.849 1.00 86.62 705 GLU A CA 1
ATOM 5381 C C . GLU A 1 705 ? -37.504 9.362 59.000 1.00 86.62 705 GLU A C 1
ATOM 5383 O O . GLU A 1 705 ? -37.079 8.658 58.085 1.00 86.62 705 GLU A O 1
ATOM 5388 N N . THR A 1 706 ? -36.819 9.540 60.128 1.00 82.88 706 THR A N 1
ATOM 5389 C CA . THR A 1 706 ? -35.512 8.927 60.378 1.00 82.88 706 THR A CA 1
ATOM 5390 C C . THR A 1 706 ? -35.404 8.425 61.808 1.00 82.88 706 THR A C 1
ATOM 5392 O O . THR A 1 706 ? -35.895 9.055 62.742 1.00 82.88 706 THR A O 1
ATOM 5395 N N . GLU A 1 707 ? -34.716 7.299 61.963 1.00 79.19 707 GLU A N 1
ATOM 5396 C CA . GLU A 1 707 ? -34.256 6.764 63.241 1.00 79.19 707 GLU A CA 1
ATOM 5397 C C . GLU A 1 707 ? -32.870 7.342 63.568 1.00 79.19 707 GLU A C 1
ATOM 5399 O O . GLU A 1 707 ? -31.963 6.627 63.968 1.00 79.19 707 GLU A O 1
ATOM 5404 N N . GLY A 1 708 ? -32.620 8.623 63.323 1.00 78.88 708 GLY A N 1
ATOM 5405 C CA . GLY A 1 708 ? -31.320 9.251 63.577 1.00 78.88 708 GLY A CA 1
ATOM 5406 C C . GLY A 1 708 ? -31.485 10.685 64.038 1.00 78.88 708 GLY A C 1
ATOM 5407 O O . GLY A 1 708 ? -32.374 11.367 63.550 1.00 78.88 708 GLY A O 1
ATOM 5408 N N . THR A 1 709 ? -30.551 11.232 64.825 1.00 85.62 709 THR A N 1
ATOM 5409 C CA . THR A 1 709 ? -30.465 12.698 65.001 1.00 85.62 709 THR A CA 1
ATOM 5410 C C . THR A 1 709 ? -29.919 13.399 63.749 1.00 85.62 709 THR A C 1
ATOM 5412 O O . THR A 1 709 ? -29.388 14.510 63.818 1.00 85.62 709 THR A O 1
ATOM 5415 N N . HIS A 1 710 ? -29.996 12.726 62.598 1.00 84.69 710 HIS A N 1
ATOM 5416 C CA . HIS A 1 710 ? -29.605 13.208 61.291 1.00 84.69 710 HIS A CA 1
ATOM 5417 C C . HIS A 1 710 ? -30.332 12.470 60.153 1.00 84.69 710 HIS A C 1
ATOM 5419 O O . HIS A 1 710 ? -30.716 11.307 60.291 1.00 84.69 710 HIS A O 1
ATOM 5425 N N . CYS A 1 711 ? -30.425 13.098 58.981 1.00 84.44 711 CYS A N 1
ATOM 5426 C CA . CYS A 1 711 ? -30.918 12.490 57.737 1.00 84.44 711 CYS A CA 1
ATOM 5427 C C . CYS A 1 711 ? -30.138 13.005 56.515 1.00 84.44 711 CYS A C 1
ATOM 5429 O O . CYS A 1 711 ? -29.493 14.049 56.601 1.00 84.44 711 CYS A O 1
ATOM 5431 N N . GLN A 1 712 ? -30.183 12.271 55.397 1.00 84.06 712 GLN A N 1
ATOM 5432 C CA . GLN A 1 712 ? -29.634 12.692 54.098 1.00 84.06 712 GLN A CA 1
ATOM 5433 C C . GLN A 1 712 ? -30.771 13.103 53.164 1.00 84.06 712 GLN A C 1
ATOM 5435 O O . GLN A 1 712 ? -31.811 12.448 53.163 1.00 84.06 712 GLN A O 1
ATOM 5440 N N . VAL A 1 713 ? -30.579 14.160 52.377 1.00 79.31 713 VAL A N 1
ATOM 5441 C CA . VAL A 1 713 ? -31.574 14.636 51.409 1.00 79.31 713 VAL A CA 1
ATOM 5442 C C . VAL A 1 713 ? -30.912 15.199 50.152 1.00 79.31 713 VAL A C 1
ATOM 5444 O O . VAL A 1 713 ? -29.980 15.995 50.245 1.00 79.31 713 VAL A O 1
ATOM 5447 N N . ASP A 1 714 ? -31.409 14.816 48.978 1.00 78.62 714 ASP A N 1
ATOM 5448 C CA . ASP A 1 714 ? -30.962 15.367 47.695 1.00 78.62 714 ASP A CA 1
ATOM 5449 C C . ASP A 1 714 ? -31.676 16.692 47.422 1.00 78.62 714 ASP A C 1
ATOM 5451 O O . ASP A 1 714 ? -32.907 16.746 47.373 1.00 78.62 714 ASP A O 1
ATOM 5455 N N . LEU A 1 715 ? -30.912 17.773 47.254 1.00 75.00 715 LEU A N 1
ATOM 5456 C CA . LEU A 1 715 ? -31.447 19.133 47.136 1.00 75.00 715 LEU A CA 1
ATOM 5457 C C . LEU A 1 715 ? -30.920 19.851 45.898 1.00 75.00 715 LEU A C 1
ATOM 5459 O O . LEU A 1 715 ? -29.784 19.652 45.478 1.00 75.00 715 LEU A O 1
ATOM 5463 N N . SER A 1 716 ? -31.735 20.745 45.337 1.00 73.88 716 SER A N 1
ATOM 5464 C CA . SER A 1 716 ? -31.277 21.717 44.340 1.00 73.88 716 SER A CA 1
ATOM 5465 C C . SER A 1 716 ? -30.572 22.906 45.004 1.00 73.88 716 SER A C 1
ATOM 5467 O O . SER A 1 716 ? -30.839 23.212 46.170 1.00 73.88 716 SER A O 1
ATOM 5469 N N . SER A 1 717 ? -29.729 23.621 44.247 1.00 74.69 717 SER A N 1
ATOM 5470 C CA . SER A 1 717 ? -29.114 24.873 44.716 1.00 74.69 717 SER A CA 1
ATOM 5471 C C . SER A 1 717 ? -30.190 25.884 45.137 1.00 74.69 717 SER A C 1
ATOM 5473 O O . SER A 1 717 ? -31.174 26.091 44.419 1.00 74.69 717 SER A O 1
ATOM 5475 N N . GLY A 1 718 ? -30.045 26.462 46.329 1.00 74.81 718 GLY A N 1
ATOM 5476 C CA . GLY A 1 718 ? -31.034 27.362 46.912 1.00 74.81 718 GLY A CA 1
ATOM 5477 C C . GLY A 1 718 ? -30.912 27.522 48.425 1.00 74.81 718 GLY A C 1
ATOM 5478 O O . GLY A 1 718 ? -30.225 26.765 49.112 1.00 74.81 718 GLY A O 1
ATOM 5479 N N . MET A 1 719 ? -31.630 28.512 48.959 1.00 81.44 719 MET A N 1
ATOM 5480 C CA . MET A 1 719 ? -31.831 28.648 50.399 1.00 81.44 719 MET A CA 1
ATOM 5481 C C . MET A 1 719 ? -32.977 27.742 50.842 1.00 81.44 719 MET A C 1
ATOM 5483 O O . MET A 1 719 ? -34.103 27.849 50.345 1.00 81.44 719 MET A O 1
ATOM 5487 N N . TRP A 1 720 ? -32.681 26.877 51.803 1.00 81.06 720 TRP A N 1
ATOM 5488 C CA . TRP A 1 720 ? -33.612 25.894 52.330 1.00 81.06 720 TRP A CA 1
ATOM 5489 C C . TRP A 1 720 ? -33.910 26.173 53.792 1.00 81.06 720 TRP A C 1
ATOM 5491 O O . TRP A 1 720 ? -33.020 26.532 54.566 1.00 81.06 720 TRP A O 1
ATOM 5501 N N . VAL A 1 721 ? -35.176 26.001 54.159 1.00 84.38 721 VAL A N 1
ATOM 5502 C CA . VAL A 1 721 ? -35.667 26.134 55.528 1.00 84.38 721 VAL A CA 1
ATOM 5503 C C . VAL A 1 721 ? -36.187 24.776 55.978 1.00 84.38 721 VAL A C 1
ATOM 5505 O O . VAL A 1 721 ? -36.853 24.082 55.210 1.00 84.38 721 VAL A O 1
ATOM 5508 N N . TRP A 1 722 ? -35.866 24.382 57.208 1.00 88.12 722 TRP A N 1
ATOM 5509 C CA . TRP A 1 722 ? -36.305 23.112 57.774 1.00 88.12 722 TRP A CA 1
ATOM 5510 C C . TRP A 1 722 ? -36.541 23.169 59.269 1.00 88.12 722 TRP A C 1
ATOM 5512 O O . TRP A 1 722 ? -36.004 24.013 59.985 1.00 88.12 722 TRP A O 1
ATOM 5522 N N . HIS A 1 723 ? -37.319 22.207 59.736 1.00 87.81 723 HIS A N 1
ATOM 5523 C CA . HIS A 1 723 ? -37.560 21.932 61.144 1.00 87.81 723 HIS A CA 1
ATOM 5524 C C . HIS A 1 723 ? -37.725 20.433 61.365 1.00 87.81 723 HIS A C 1
ATOM 5526 O O . HIS A 1 723 ? -37.905 19.651 60.429 1.00 87.81 723 HIS A O 1
ATOM 5532 N N . VAL A 1 724 ? -37.623 20.026 62.622 1.00 91.00 724 VAL A N 1
ATOM 5533 C CA . VAL A 1 724 ? -37.662 18.623 63.022 1.00 91.00 724 VAL A CA 1
ATOM 5534 C C . VAL A 1 724 ? -38.489 18.457 64.290 1.00 91.00 724 VAL A C 1
ATOM 5536 O O . VAL A 1 724 ? -38.508 19.339 65.145 1.00 91.00 724 VAL A O 1
ATOM 5539 N N . ARG A 1 725 ? -39.184 17.328 64.424 1.00 88.06 725 ARG A N 1
ATOM 5540 C CA . ARG A 1 725 ? -39.865 16.918 65.661 1.00 88.06 725 ARG A CA 1
ATOM 5541 C C . ARG A 1 725 ? -39.509 15.491 66.030 1.00 88.06 725 ARG A C 1
ATOM 5543 O O . ARG A 1 725 ? -39.237 14.677 65.151 1.00 88.06 725 ARG A O 1
ATOM 5550 N N . ALA A 1 726 ? -39.560 15.186 67.319 1.00 86.81 726 ALA A N 1
ATOM 5551 C CA . ALA A 1 726 ? -39.337 13.843 67.831 1.00 86.81 726 ALA A CA 1
ATOM 5552 C C . ALA A 1 726 ? -40.625 13.012 67.833 1.00 86.81 726 ALA A C 1
ATOM 5554 O O . ALA A 1 726 ? -41.726 13.542 67.984 1.00 86.81 726 ALA A O 1
ATOM 5555 N N . ILE A 1 727 ? -40.473 11.705 67.692 1.00 81.81 727 ILE A N 1
ATOM 5556 C CA . ILE A 1 727 ? -41.507 10.689 67.856 1.00 81.81 727 ILE A CA 1
ATOM 5557 C C . ILE A 1 727 ? -40.968 9.722 68.902 1.00 81.81 727 ILE A C 1
ATOM 5559 O O . ILE A 1 727 ? -39.809 9.330 68.812 1.00 81.81 727 ILE A O 1
ATOM 5563 N N . ASP A 1 728 ? -41.756 9.380 69.910 1.00 73.56 728 ASP A N 1
ATOM 5564 C CA . ASP A 1 728 ? -41.330 8.478 70.976 1.00 73.56 728 ASP A CA 1
ATOM 5565 C C . ASP A 1 728 ? -41.586 7.000 70.641 1.00 73.56 728 ASP A C 1
ATOM 5567 O O . ASP A 1 728 ? -42.248 6.654 69.659 1.00 73.56 728 ASP A O 1
ATOM 5571 N N . LEU A 1 729 ? -41.037 6.124 71.476 1.00 64.12 729 LEU A N 1
ATOM 5572 C CA . LEU A 1 729 ? -41.058 4.660 71.390 1.00 64.12 729 LEU A CA 1
ATOM 5573 C C . LEU A 1 729 ? -42.443 4.038 71.588 1.00 64.12 729 LEU A C 1
ATOM 5575 O O . LEU A 1 729 ? -42.636 2.849 71.320 1.00 64.12 729 LEU A O 1
ATOM 5579 N N . ALA A 1 730 ? -43.422 4.846 71.985 1.00 57.56 730 ALA A N 1
ATOM 5580 C CA . ALA A 1 730 ? -44.836 4.509 72.031 1.00 57.56 730 ALA A CA 1
ATOM 5581 C C . ALA A 1 730 ? -45.645 5.071 70.842 1.00 57.56 730 ALA A C 1
ATOM 5583 O O . ALA A 1 730 ? -46.811 4.713 70.673 1.00 57.56 730 ALA A O 1
ATOM 5584 N N . GLY A 1 731 ? -45.032 5.892 69.985 1.00 63.44 731 GLY A N 1
ATOM 5585 C CA . GLY A 1 731 ? -45.626 6.486 68.788 1.00 63.44 731 GLY A CA 1
ATOM 5586 C C . GLY A 1 731 ? -46.197 7.898 68.972 1.00 63.44 731 GLY A C 1
ATOM 5587 O O . GLY A 1 731 ? -46.814 8.418 68.035 1.00 63.44 731 GLY A O 1
ATOM 5588 N N . ASN A 1 732 ? -46.010 8.551 70.124 1.00 68.19 732 ASN A N 1
ATOM 5589 C CA . ASN A 1 732 ? -46.459 9.931 70.329 1.00 68.19 732 ASN A CA 1
ATOM 5590 C C . ASN A 1 732 ? -45.497 10.923 69.659 1.00 68.19 732 ASN A C 1
ATOM 5592 O O . ASN A 1 732 ? -44.278 10.763 69.700 1.00 68.19 732 ASN A O 1
ATOM 5596 N N . LYS A 1 733 ? -46.041 11.977 69.035 1.00 82.25 733 LYS A N 1
ATOM 5597 C CA . LYS A 1 733 ? -45.270 12.987 68.287 1.00 82.25 733 LYS A CA 1
ATOM 5598 C C . LYS A 1 733 ? -45.133 14.270 69.111 1.00 82.25 733 LYS A C 1
ATOM 5600 O O . LYS A 1 733 ? -46.143 14.825 69.537 1.00 82.25 733 LYS A O 1
ATOM 5605 N N . GLY A 1 734 ? -43.902 14.734 69.311 1.00 79.44 734 GLY A N 1
ATOM 5606 C CA . GLY A 1 734 ? -43.587 16.010 69.956 1.00 79.44 734 GLY A CA 1
ATOM 5607 C C . GLY A 1 734 ? -43.801 17.217 69.033 1.00 79.44 734 GLY A C 1
ATOM 5608 O O . GLY A 1 734 ? -44.108 17.073 67.845 1.00 79.44 734 GLY A O 1
ATOM 5609 N N . GLU A 1 735 ? -43.623 18.419 69.580 1.00 87.19 735 GLU A N 1
ATOM 5610 C CA . GLU A 1 735 ? -43.726 19.683 68.834 1.00 87.19 735 GLU A CA 1
ATOM 5611 C C . GLU A 1 735 ? -42.586 19.854 67.809 1.00 87.19 735 GLU A C 1
ATOM 5613 O O . GLU A 1 735 ? -41.465 19.380 68.013 1.00 87.19 735 GLU A O 1
ATOM 5618 N N . TRP A 1 736 ? -42.867 20.563 66.708 1.00 89.69 736 TRP A N 1
ATOM 5619 C CA . TRP A 1 736 ? -41.872 20.935 65.688 1.00 89.69 736 TRP A CA 1
ATOM 5620 C C . TRP A 1 736 ? -40.915 21.989 66.202 1.00 89.69 736 TRP A C 1
ATOM 5622 O O . TRP A 1 736 ? -41.369 22.986 66.750 1.00 89.69 736 TRP A O 1
ATOM 5632 N N . SER A 1 737 ? -39.612 21.808 65.991 1.00 89.44 737 SER A N 1
ATOM 5633 C CA . SER A 1 737 ? -38.581 22.789 66.329 1.00 89.44 737 SER A CA 1
ATOM 5634 C C . SER A 1 737 ? -38.815 24.156 65.671 1.00 89.44 737 SER A C 1
ATOM 5636 O O . SER A 1 737 ? -39.466 24.234 64.627 1.00 89.44 737 SER A O 1
ATOM 5638 N N . PRO A 1 738 ? -38.203 25.240 66.184 1.00 85.62 738 PRO A N 1
ATOM 5639 C CA . PRO A 1 738 ? -38.035 26.452 65.392 1.00 85.62 738 PRO A CA 1
ATOM 5640 C C . PRO A 1 738 ? -37.344 26.133 64.061 1.00 85.62 738 PRO A C 1
ATOM 5642 O O . PRO A 1 738 ? -36.485 25.246 63.999 1.00 85.62 738 PRO A O 1
ATOM 5645 N N . SER A 1 739 ? -37.708 26.855 63.004 1.00 83.00 739 SER A N 1
ATOM 5646 C CA . SER A 1 739 ? -37.114 26.655 61.685 1.00 83.00 739 SER A CA 1
ATOM 5647 C C . SER A 1 739 ? -35.654 27.120 61.649 1.00 83.00 739 SER A C 1
ATOM 5649 O O . SER A 1 739 ? -35.318 28.195 62.147 1.00 83.00 739 SER A O 1
ATOM 5651 N N . SER A 1 740 ? -34.795 26.321 61.022 1.00 83.56 740 SER A N 1
ATOM 5652 C CA . SER A 1 740 ? -33.398 26.629 60.712 1.00 83.56 740 SER A CA 1
ATOM 5653 C C . SER A 1 740 ? -33.219 26.755 59.201 1.00 83.56 740 SER A C 1
ATOM 5655 O O . SER A 1 740 ? -34.000 26.190 58.436 1.00 83.56 740 SER A O 1
ATOM 5657 N N . ASN A 1 741 ? -32.211 27.504 58.755 1.00 83.25 741 ASN A N 1
ATOM 5658 C CA . ASN A 1 741 ? -31.928 27.683 57.334 1.00 83.25 741 ASN A CA 1
ATOM 5659 C C . ASN A 1 741 ? -30.455 27.443 56.997 1.00 83.25 741 ASN A C 1
ATOM 5661 O O . ASN A 1 741 ? -29.574 27.591 57.843 1.00 83.25 741 ASN A O 1
ATOM 5665 N N . PHE A 1 742 ? -30.212 27.038 55.754 1.00 80.25 742 PHE A N 1
ATOM 5666 C CA . PHE A 1 742 ? -28.882 26.906 55.170 1.00 80.25 742 PHE A CA 1
ATOM 5667 C C . PHE A 1 742 ? -28.952 27.104 53.653 1.00 80.25 742 PHE A C 1
ATOM 5669 O O . PHE A 1 742 ? -30.025 27.024 53.048 1.00 80.25 742 PHE A O 1
ATOM 5676 N N . ILE A 1 743 ? -27.797 27.358 53.042 1.00 79.75 743 ILE A N 1
ATOM 5677 C CA . ILE A 1 743 ? -27.651 27.409 51.589 1.00 79.75 743 ILE A CA 1
ATOM 5678 C C . ILE A 1 743 ? -27.095 26.059 51.147 1.00 79.75 743 ILE A C 1
ATOM 5680 O O . ILE A 1 743 ? -26.017 25.660 51.580 1.00 79.75 743 ILE A O 1
ATOM 5684 N N . ALA A 1 744 ? -27.851 25.344 50.320 1.00 78.19 744 ALA A N 1
ATOM 5685 C CA . ALA A 1 744 ? -27.335 24.207 49.573 1.00 78.19 744 ALA A CA 1
ATOM 5686 C C . ALA A 1 744 ? -26.859 24.752 48.233 1.00 78.19 744 ALA A C 1
ATOM 5688 O O . ALA A 1 744 ? -27.632 25.460 47.584 1.00 78.19 744 ALA A O 1
ATOM 5689 N N . ASP A 1 745 ? -25.631 24.453 47.811 1.00 76.62 745 ASP A N 1
ATOM 5690 C CA . ASP A 1 745 ? -25.148 24.985 46.539 1.00 76.62 745 ASP A CA 1
ATOM 5691 C C . ASP A 1 745 ? -24.618 23.916 45.594 1.00 76.62 745 ASP A C 1
ATOM 5693 O O . ASP A 1 745 ? -24.106 22.865 45.985 1.00 76.62 745 ASP A O 1
ATOM 5697 N N . SER A 1 746 ? -24.820 24.177 44.313 1.00 83.94 746 SER A N 1
ATOM 5698 C CA . SER A 1 746 ? -24.243 23.451 43.201 1.00 83.94 746 SER A CA 1
ATOM 5699 C C . SER A 1 746 ? -23.079 24.277 42.668 1.00 83.94 746 SER A C 1
ATOM 5701 O O . SER A 1 746 ? -23.140 25.500 42.622 1.00 83.94 746 SER A O 1
ATOM 5703 N N . PHE A 1 747 ? -22.020 23.624 42.215 1.00 85.75 747 PHE A N 1
ATOM 5704 C CA . PHE A 1 747 ? -20.910 24.322 41.587 1.00 85.75 747 PHE A CA 1
ATOM 5705 C C . PHE A 1 747 ? -21.108 24.412 40.086 1.00 85.75 747 PHE A C 1
ATOM 5707 O O . PHE A 1 747 ? -21.426 23.421 39.427 1.00 85.75 747 PHE A O 1
ATOM 5714 N N . LEU A 1 748 ? -20.881 25.599 39.540 1.00 87.44 748 LEU A N 1
ATOM 5715 C CA . LEU A 1 748 ? -20.781 25.831 38.114 1.00 87.44 748 LEU A CA 1
ATOM 5716 C C . LEU A 1 748 ? -19.313 25.860 37.719 1.00 87.44 748 LEU A C 1
ATOM 5718 O O . LEU A 1 748 ? -18.545 26.693 38.194 1.00 87.44 748 LEU A O 1
ATOM 5722 N N . VAL A 1 749 ? -18.956 24.976 36.796 1.00 90.19 749 VAL A N 1
ATOM 5723 C CA . VAL A 1 749 ? -17.705 25.061 36.045 1.00 90.19 749 VAL A CA 1
ATOM 5724 C C . VAL A 1 749 ? -18.074 25.557 34.655 1.00 90.19 749 VAL A C 1
ATOM 5726 O O . VAL A 1 749 ? -18.569 24.791 33.823 1.00 90.19 749 VAL A O 1
ATOM 5729 N N . ASN A 1 750 ? -17.938 26.860 34.442 1.00 86.44 750 ASN A N 1
ATOM 5730 C CA . ASN A 1 750 ? -18.277 27.555 33.192 1.00 86.44 750 ASN A CA 1
ATOM 5731 C C . ASN A 1 750 ? -17.046 28.018 32.408 1.00 86.44 750 ASN A C 1
ATOM 5733 O O . ASN A 1 750 ? -17.162 28.257 31.211 1.00 86.44 750 ASN A O 1
ATOM 5737 N N . GLU A 1 751 ? -15.878 28.067 33.047 1.00 90.62 751 GLU A N 1
ATOM 5738 C CA . GLU A 1 751 ? -14.613 28.365 32.389 1.00 90.62 751 GLU A CA 1
ATOM 5739 C C . GLU A 1 751 ? -13.586 27.277 32.682 1.00 90.62 751 GLU A C 1
ATOM 5741 O O . GLU A 1 751 ? -13.390 26.838 33.820 1.00 90.62 751 GLU A O 1
ATOM 5746 N N . SER A 1 752 ? -12.917 26.863 31.620 1.00 93.44 752 SER A N 1
ATOM 5747 C CA . SER A 1 752 ? -11.815 25.923 31.632 1.00 93.44 752 SER A CA 1
ATOM 5748 C C . SER A 1 752 ? -10.767 26.406 30.641 1.00 93.44 752 SER A C 1
ATOM 5750 O O . SER A 1 752 ? -11.058 27.164 29.710 1.00 93.44 752 SER A O 1
ATOM 5752 N N . GLY A 1 753 ? -9.541 25.952 30.827 1.00 90.81 753 GLY A N 1
ATOM 5753 C CA . GLY A 1 753 ? -8.504 26.160 29.842 1.00 90.81 753 GLY A CA 1
ATOM 5754 C C . GLY A 1 753 ? -7.227 25.436 30.199 1.00 90.81 753 GLY A C 1
ATOM 5755 O O . GLY A 1 753 ? -7.146 24.668 31.155 1.00 90.81 753 GLY A O 1
ATOM 5756 N N . SER A 1 754 ? -6.217 25.706 29.400 1.00 93.12 754 SER A N 1
ATOM 5757 C CA . SER A 1 754 ? -4.882 25.158 29.542 1.00 93.12 754 SER A CA 1
ATOM 5758 C C . SER A 1 754 ? -3.847 26.261 29.371 1.00 93.12 754 SER A C 1
ATOM 5760 O O . SER A 1 754 ? -4.158 27.343 28.866 1.00 93.12 754 SER A O 1
ATOM 5762 N N . SER A 1 755 ? -2.624 26.009 29.833 1.00 89.75 755 SER A N 1
ATOM 5763 C CA . SER A 1 755 ? -1.456 26.852 29.567 1.00 89.75 755 SER A CA 1
ATOM 5764 C C . SER A 1 755 ? -1.182 26.956 28.070 1.00 89.75 755 SER A C 1
ATOM 5766 O O . SER A 1 755 ? -0.846 28.035 27.590 1.00 89.75 755 SER A O 1
ATOM 5768 N N . SER A 1 756 ? -1.410 25.858 27.344 1.00 88.31 756 SER A N 1
ATOM 5769 C CA . SER A 1 756 ? -1.182 25.749 25.907 1.00 88.31 756 SER A CA 1
ATOM 5770 C C . SER A 1 756 ? -2.212 24.824 25.266 1.00 88.31 756 SER A C 1
ATOM 5772 O O . SER A 1 756 ? -2.645 23.841 25.868 1.00 88.31 756 SER A O 1
ATOM 5774 N N . ARG A 1 757 ? -2.588 25.108 24.015 1.00 89.00 757 ARG A N 1
ATOM 5775 C CA . ARG A 1 757 ? -3.439 24.202 23.219 1.00 89.00 757 ARG A CA 1
ATOM 5776 C C . ARG A 1 757 ? -2.681 22.949 22.773 1.00 89.00 757 ARG A C 1
ATOM 5778 O O . ARG A 1 757 ? -3.264 21.870 22.703 1.00 89.00 757 ARG A O 1
ATOM 5785 N N . ARG A 1 758 ? -1.384 23.102 22.501 1.00 93.75 758 ARG A N 1
ATOM 5786 C CA . ARG A 1 758 ? -0.446 22.043 22.133 1.00 93.75 758 ARG A CA 1
ATOM 5787 C C . ARG A 1 758 ? 0.879 22.280 22.857 1.00 93.75 758 ARG A C 1
ATOM 5789 O O . ARG A 1 758 ? 1.213 23.433 23.119 1.00 93.75 758 ARG A O 1
ATOM 5796 N N . ALA A 1 759 ? 1.571 21.219 23.250 1.00 93.81 759 ALA A N 1
ATOM 5797 C CA . ALA A 1 759 ? 2.783 21.300 24.058 1.00 93.81 759 ALA A CA 1
ATOM 5798 C C . ALA A 1 759 ? 3.752 20.151 23.768 1.00 93.81 759 ALA A C 1
ATOM 5800 O O . ALA A 1 759 ? 3.331 19.080 23.336 1.00 93.81 759 ALA A O 1
ATOM 5801 N N . ASP A 1 760 ? 5.033 20.363 24.075 1.00 93.44 760 ASP A N 1
ATOM 5802 C CA . ASP A 1 760 ? 6.078 19.356 23.891 1.00 93.44 760 ASP A CA 1
ATOM 5803 C C . ASP A 1 760 ? 5.853 18.126 24.775 1.00 93.44 760 ASP A C 1
ATOM 5805 O O . ASP A 1 760 ? 5.476 18.239 25.952 1.00 93.44 760 ASP A O 1
ATOM 5809 N N . LEU A 1 761 ? 6.174 16.947 24.237 1.00 92.06 761 LEU A N 1
ATOM 5810 C CA . LEU A 1 761 ? 6.285 15.720 25.025 1.00 92.06 761 LEU A CA 1
ATOM 5811 C C . LEU A 1 761 ? 7.233 15.923 26.216 1.00 92.06 761 LEU A C 1
ATOM 5813 O O . LEU A 1 761 ? 8.339 16.440 26.090 1.00 92.06 761 LEU A O 1
ATOM 5817 N N . GLY A 1 762 ? 6.801 15.493 27.397 1.00 88.88 762 GLY A N 1
ATOM 5818 C CA . GLY A 1 762 ? 7.570 15.591 28.635 1.00 88.88 762 GLY A CA 1
ATOM 5819 C C . GLY A 1 762 ? 7.563 16.975 29.291 1.00 88.88 762 GLY A C 1
ATOM 5820 O O . GLY A 1 762 ? 8.051 17.088 30.414 1.00 88.88 762 GLY A O 1
ATOM 5821 N N . SER A 1 763 ? 6.983 18.004 28.661 1.00 91.88 763 SER A N 1
ATOM 5822 C CA . SER A 1 763 ? 6.835 19.320 29.291 1.00 91.88 763 SER A CA 1
ATOM 5823 C C . SER A 1 763 ? 5.747 19.315 30.372 1.00 91.88 763 SER A C 1
ATOM 5825 O O . SER A 1 763 ? 4.732 18.621 30.268 1.00 91.88 763 SER A O 1
ATOM 5827 N N . GLU A 1 764 ? 5.960 20.082 31.440 1.00 93.94 764 GLU A N 1
ATOM 5828 C CA . GLU A 1 764 ? 4.922 20.337 32.436 1.00 93.94 764 GLU A CA 1
ATOM 5829 C C . GLU A 1 764 ? 3.989 21.429 31.914 1.00 93.94 764 GLU A C 1
ATOM 5831 O O . GLU A 1 764 ? 4.407 22.550 31.631 1.00 93.94 764 GLU A O 1
ATOM 5836 N N . GLN A 1 765 ? 2.719 21.078 31.762 1.00 94.19 765 GLN A N 1
ATOM 5837 C CA . GLN A 1 765 ? 1.658 21.977 31.338 1.00 94.19 765 GLN A CA 1
ATOM 5838 C C . GLN A 1 765 ? 0.614 22.091 32.431 1.00 94.19 765 GLN A C 1
ATOM 5840 O O . GLN A 1 765 ? 0.485 21.205 33.264 1.00 94.19 765 GLN A O 1
ATOM 5845 N N . VAL A 1 766 ? -0.172 23.159 32.426 1.00 94.44 766 VAL A N 1
ATOM 5846 C CA . VAL A 1 766 ? -1.177 23.398 33.461 1.00 94.44 766 VAL A CA 1
ATOM 5847 C C . VAL A 1 766 ? -2.554 23.427 32.827 1.00 94.44 766 VAL A C 1
ATOM 5849 O O . VAL A 1 766 ? -2.813 24.225 31.930 1.00 94.44 766 VAL A O 1
ATOM 5852 N N . VAL A 1 767 ? -3.468 22.594 33.314 1.00 95.31 767 VAL A N 1
ATOM 5853 C CA . VAL A 1 767 ? -4.904 22.762 33.050 1.00 95.31 767 VAL A CA 1
ATOM 5854 C C . VAL A 1 767 ? -5.537 23.537 34.191 1.00 95.31 767 VAL A C 1
ATOM 5856 O O . VAL A 1 767 ? -5.126 23.397 35.343 1.00 95.31 767 VAL A O 1
ATOM 5859 N N . TRP A 1 768 ? -6.540 24.354 33.888 1.00 94.75 768 TRP A N 1
ATOM 5860 C CA . TRP A 1 768 ? -7.176 25.206 34.878 1.00 94.75 768 TRP A CA 1
ATOM 5861 C C . TRP A 1 768 ? -8.688 25.297 34.705 1.00 94.75 768 TRP A C 1
ATOM 5863 O O . TRP A 1 768 ? -9.227 25.122 33.612 1.00 94.75 768 TRP A O 1
ATOM 5873 N N . PHE A 1 769 ? -9.374 25.589 35.808 1.00 94.75 769 PHE A N 1
ATOM 5874 C CA . PHE A 1 769 ? -10.822 25.763 35.863 1.00 94.75 769 PHE A CA 1
ATOM 5875 C C . PHE A 1 769 ? -11.187 26.903 36.808 1.00 94.75 769 PHE A C 1
ATOM 5877 O O . PHE A 1 769 ? -10.563 27.076 37.859 1.00 94.75 769 PHE A O 1
ATOM 5884 N N . ARG A 1 770 ? -12.247 27.642 36.471 1.00 92.06 770 ARG A N 1
ATOM 5885 C CA . ARG A 1 770 ? -12.941 28.492 37.442 1.00 92.06 770 ARG A CA 1
ATOM 5886 C C . ARG A 1 770 ? -14.199 27.795 37.914 1.00 92.06 770 ARG A C 1
ATOM 5888 O O . ARG A 1 770 ? -14.958 27.229 37.129 1.00 92.06 770 ARG A O 1
ATOM 5895 N N . VAL A 1 771 ? -14.378 27.821 39.223 1.00 91.31 771 VAL A N 1
ATOM 5896 C CA . VAL A 1 771 ? -15.469 27.148 39.910 1.00 91.31 771 VAL A CA 1
ATOM 5897 C C . VAL A 1 771 ? -16.242 28.225 40.649 1.00 91.31 771 VAL A C 1
ATOM 5899 O O . VAL A 1 771 ? -15.644 29.010 41.380 1.00 91.31 771 VAL A O 1
ATOM 5902 N N . PHE A 1 772 ? -17.550 28.279 40.433 1.00 88.50 772 PHE A N 1
ATOM 5903 C CA . PHE A 1 772 ? -18.435 29.268 41.039 1.00 88.50 772 PHE A CA 1
ATOM 5904 C C . PHE A 1 772 ? -19.547 28.582 41.810 1.00 88.50 772 PHE A C 1
ATOM 5906 O O . PHE A 1 772 ? -20.022 27.514 41.421 1.00 88.50 772 PHE A O 1
ATOM 5913 N N . TYR A 1 773 ? -19.998 29.243 42.861 1.00 85.06 773 TYR A N 1
ATOM 5914 C CA . TYR A 1 773 ? -21.274 28.968 43.498 1.00 85.06 773 TYR A CA 1
ATOM 5915 C C . TYR A 1 773 ? -22.421 29.276 42.524 1.00 85.06 773 TYR A C 1
ATOM 5917 O O . TYR A 1 773 ? -22.449 30.348 41.922 1.00 85.06 773 TYR A O 1
ATOM 5925 N N . GLN A 1 774 ? -23.353 28.344 42.301 1.00 80.50 774 GLN A N 1
ATOM 5926 C CA . GLN A 1 774 ? -24.503 28.590 41.418 1.00 80.50 774 GLN A CA 1
ATOM 5927 C C . GLN A 1 774 ? -25.570 29.461 42.062 1.00 80.50 774 GLN A C 1
ATOM 5929 O O . GLN A 1 774 ? -26.319 30.115 41.337 1.00 80.50 774 GLN A O 1
ATOM 5934 N N . TYR A 1 775 ? -25.653 29.457 43.389 1.00 79.75 775 TYR A N 1
ATOM 5935 C CA . TYR A 1 775 ? -26.673 30.199 44.109 1.00 79.75 775 TYR A CA 1
ATOM 5936 C C . TYR A 1 775 ? -26.474 31.712 43.984 1.00 79.75 775 TYR A C 1
ATOM 5938 O O . TYR A 1 775 ? -27.427 32.438 43.699 1.00 79.75 775 TYR A O 1
ATOM 5946 N N . ASP A 1 776 ? -25.242 32.187 44.179 1.00 77.25 776 ASP A N 1
ATOM 5947 C CA . ASP A 1 776 ? -24.913 33.617 44.212 1.00 77.25 776 ASP A CA 1
ATOM 5948 C C . ASP A 1 776 ? -23.903 34.058 43.137 1.00 77.25 776 ASP A C 1
ATOM 5950 O O . ASP A 1 776 ? -23.682 35.256 42.958 1.00 77.25 776 ASP A O 1
ATOM 5954 N N . GLY A 1 777 ? -23.326 33.117 42.384 1.00 78.56 777 GLY A N 1
ATOM 5955 C CA . GLY A 1 777 ? -22.360 33.399 41.324 1.00 78.56 777 GLY A CA 1
ATOM 5956 C C . GLY A 1 777 ? -20.962 33.763 41.824 1.00 78.56 777 GLY A C 1
ATOM 5957 O O . GLY A 1 777 ? -20.137 34.193 41.016 1.00 78.56 777 GLY A O 1
ATOM 5958 N N . MET A 1 778 ? -20.672 33.627 43.123 1.00 85.19 778 MET A N 1
ATOM 5959 C CA . MET A 1 778 ? -19.376 34.013 43.684 1.00 85.19 778 MET A CA 1
ATOM 5960 C C . MET A 1 778 ? -18.271 32.990 43.347 1.00 85.19 778 MET A C 1
ATOM 5962 O O . MET A 1 778 ? -18.542 31.785 43.295 1.00 85.19 778 MET A O 1
ATOM 5966 N N . PRO A 1 779 ? -17.011 33.427 43.127 1.00 85.81 779 PRO A N 1
ATOM 5967 C CA . PRO A 1 779 ? -15.893 32.517 42.876 1.00 85.81 779 PRO A CA 1
ATOM 5968 C C . PRO A 1 779 ? -15.594 31.620 44.082 1.00 85.81 779 PRO A C 1
ATOM 5970 O O . PRO A 1 779 ? -15.552 32.083 45.223 1.00 85.81 779 PRO A O 1
ATOM 5973 N N . PHE A 1 780 ? -15.315 30.345 43.825 1.00 89.69 780 PHE A N 1
ATOM 5974 C CA . PHE A 1 780 ? -14.896 29.386 44.839 1.00 89.69 780 PHE A CA 1
ATOM 5975 C C . PHE A 1 780 ? -13.374 29.427 45.028 1.00 89.69 780 PHE A C 1
ATOM 5977 O O . PHE A 1 780 ? -12.620 29.013 44.144 1.00 89.69 780 PHE A O 1
ATOM 5984 N N . THR A 1 781 ? -12.919 29.913 46.186 1.00 88.94 781 THR A N 1
ATOM 5985 C CA . THR A 1 781 ? -11.494 30.144 46.496 1.00 88.94 781 THR A CA 1
ATOM 5986 C C . THR A 1 781 ? -10.971 29.171 47.571 1.00 88.94 781 THR A C 1
ATOM 5988 O O . THR A 1 781 ? -11.766 28.484 48.214 1.00 88.94 781 THR A O 1
ATOM 5991 N N . PRO A 1 782 ? -9.655 29.117 47.864 1.00 88.12 782 PRO A N 1
ATOM 5992 C CA . PRO A 1 782 ? -9.096 28.257 48.915 1.00 88.12 782 PRO A CA 1
ATOM 5993 C C . PRO A 1 782 ? -9.578 28.594 50.312 1.00 88.12 782 PRO A C 1
ATOM 5995 O O . PRO A 1 782 ? -9.542 27.742 51.195 1.00 88.12 782 PRO A O 1
ATOM 5998 N N . SER A 1 783 ? -10.019 29.838 50.525 1.00 84.75 783 SER A N 1
ATOM 5999 C CA . SER A 1 783 ? -10.664 30.208 51.782 1.00 84.75 783 SER A CA 1
ATOM 6000 C C . SER A 1 783 ? -11.959 29.423 51.986 1.00 84.75 783 SER A C 1
ATOM 6002 O O . SER A 1 783 ? -12.320 29.147 53.124 1.00 84.75 783 SER A O 1
ATOM 6004 N N . ASN A 1 784 ? -12.606 29.003 50.894 1.00 82.31 784 ASN A N 1
ATOM 6005 C CA . ASN A 1 784 ? -13.848 28.251 50.896 1.00 82.31 784 ASN A CA 1
ATOM 6006 C C . ASN A 1 784 ? -13.628 26.736 50.861 1.00 82.31 784 ASN A C 1
ATOM 6008 O O . ASN A 1 784 ? -14.428 26.035 51.463 1.00 82.31 784 ASN A O 1
ATOM 6012 N N . GLY A 1 785 ? -12.563 26.216 50.235 1.00 86.94 785 GLY A N 1
ATOM 6013 C CA . GLY A 1 785 ? -12.268 24.777 50.236 1.00 86.94 785 GLY A CA 1
ATOM 6014 C C . GLY A 1 785 ? -11.238 24.313 49.203 1.00 86.94 785 GLY A C 1
ATOM 6015 O O . GLY A 1 785 ? -10.210 24.960 49.033 1.00 86.94 785 GLY A O 1
ATOM 6016 N N . SER A 1 786 ? -11.436 23.151 48.571 1.00 88.50 786 SER A N 1
ATOM 6017 C CA . SER A 1 786 ? -10.469 22.518 47.648 1.00 88.50 786 SER A CA 1
ATOM 6018 C C . SER A 1 786 ? -11.138 21.907 46.413 1.00 88.50 786 SER A C 1
ATOM 6020 O O . SER A 1 786 ? -12.280 21.461 46.473 1.00 88.50 786 SER A O 1
ATOM 6022 N N . VAL A 1 787 ? -10.429 21.858 45.283 1.00 90.69 787 VAL A N 1
ATOM 6023 C CA . VAL A 1 787 ? -10.930 21.321 44.002 1.00 90.69 787 VAL A CA 1
ATOM 6024 C C . VAL A 1 787 ? -10.050 20.160 43.539 1.00 90.69 787 VAL A C 1
ATOM 6026 O O . VAL A 1 787 ? -8.837 20.202 43.715 1.00 90.69 787 VAL A O 1
ATOM 6029 N N . PHE A 1 788 ? -10.647 19.132 42.928 1.00 91.00 788 PHE A N 1
ATOM 6030 C CA . PHE A 1 788 ? -9.943 17.978 42.361 1.00 91.00 788 PHE A CA 1
ATOM 6031 C C . PHE A 1 788 ? -10.266 17.810 40.872 1.00 91.00 788 PHE A C 1
ATOM 6033 O O . PHE A 1 788 ? -11.436 17.729 40.483 1.00 91.00 788 PHE A O 1
ATOM 6040 N N . ILE A 1 789 ? -9.241 17.679 40.034 1.00 92.31 789 ILE A N 1
ATOM 6041 C CA . ILE A 1 789 ? -9.331 17.518 38.576 1.00 92.31 789 ILE A CA 1
ATOM 6042 C C . ILE A 1 789 ? -8.933 16.077 38.231 1.00 92.31 789 ILE A C 1
ATOM 6044 O O . ILE A 1 789 ? -7.844 15.643 38.592 1.00 92.31 789 ILE A O 1
ATOM 6048 N N . ASN A 1 790 ? -9.832 15.316 37.593 1.00 89.25 790 ASN A N 1
ATOM 6049 C CA . ASN A 1 790 ? -9.679 13.870 37.337 1.00 89.25 790 ASN A CA 1
ATOM 6050 C C . ASN A 1 790 ? -9.171 13.047 38.552 1.00 89.25 790 ASN A C 1
ATOM 6052 O O . ASN A 1 790 ? -8.401 12.104 38.405 1.00 89.25 790 ASN A O 1
ATOM 6056 N N . GLY A 1 791 ? -9.605 13.401 39.765 1.00 86.44 791 GLY A N 1
ATOM 6057 C CA . GLY A 1 791 ? -9.218 12.753 41.022 1.00 86.44 791 GLY A CA 1
ATOM 6058 C C . GLY A 1 791 ? -7.964 13.325 41.695 1.00 86.44 791 GLY A C 1
ATOM 6059 O O . GLY A 1 791 ? -7.728 13.029 42.865 1.00 86.44 791 GLY A O 1
ATOM 6060 N N . SER A 1 792 ? -7.192 14.180 41.020 1.00 91.94 792 SER A N 1
ATOM 6061 C CA . SER A 1 792 ? -5.979 14.802 41.568 1.00 91.94 792 SER A CA 1
ATOM 6062 C C . SER A 1 792 ? -6.271 16.172 42.194 1.00 91.94 792 SER A C 1
ATOM 6064 O O . SER A 1 792 ? -7.041 16.943 41.621 1.00 91.94 792 SER A O 1
ATOM 6066 N N . PRO A 1 793 ? -5.677 16.515 43.353 1.00 92.06 793 PRO A N 1
ATOM 6067 C CA . PRO A 1 793 ? -5.897 17.806 44.004 1.00 92.06 793 PRO A CA 1
ATOM 6068 C C . PRO A 1 793 ? -5.321 18.958 43.170 1.00 92.06 793 PRO A C 1
ATOM 6070 O O . PRO A 1 793 ? -4.164 18.908 42.757 1.00 92.06 793 PRO A O 1
ATOM 6073 N N . ALA A 1 794 ? -6.125 19.997 42.946 1.00 93.88 794 ALA A N 1
ATOM 6074 C CA . ALA A 1 794 ? -5.733 21.210 42.236 1.00 93.88 794 ALA A CA 1
ATOM 6075 C C . ALA A 1 794 ? -5.209 22.278 43.210 1.00 93.88 794 ALA A C 1
ATOM 6077 O O . ALA A 1 794 ? -5.702 22.421 44.332 1.00 93.88 794 ALA A O 1
ATOM 6078 N N . SER A 1 795 ? -4.234 23.065 42.767 1.00 94.69 795 SER A N 1
ATOM 6079 C CA . SER A 1 795 ? -3.703 24.226 43.484 1.00 94.69 795 SER A CA 1
ATOM 6080 C C . SER A 1 795 ? -4.411 25.509 43.058 1.00 94.69 795 SER A C 1
ATOM 6082 O O . SER A 1 795 ? -4.825 25.640 41.912 1.00 94.69 795 SER A O 1
ATOM 6084 N N . TRP A 1 796 ? -4.534 26.482 43.956 1.00 94.31 796 TRP A N 1
ATOM 6085 C CA . TRP A 1 796 ? -5.129 27.775 43.618 1.00 94.31 796 TRP A CA 1
ATOM 6086 C C . TRP A 1 796 ? -4.100 28.799 43.172 1.00 94.31 796 TRP A C 1
ATOM 6088 O O . TRP A 1 796 ? -3.086 29.004 43.840 1.00 94.31 796 TRP A O 1
ATOM 6098 N N . ASN A 1 797 ? -4.434 29.498 42.093 1.00 92.38 797 ASN A N 1
ATOM 6099 C CA . ASN A 1 797 ? -3.698 30.636 41.582 1.00 92.38 797 ASN A CA 1
ATOM 6100 C C . ASN A 1 797 ? -4.486 31.923 41.874 1.00 92.38 797 ASN A C 1
ATOM 6102 O O . ASN A 1 797 ? -5.483 32.218 41.212 1.00 92.38 797 ASN A O 1
ATOM 6106 N N . GLY A 1 798 ? -4.046 32.665 42.894 1.00 85.69 798 GLY A N 1
ATOM 6107 C CA . GLY A 1 798 ? -4.730 33.870 43.379 1.00 85.69 798 GLY A CA 1
ATOM 6108 C C . GLY A 1 798 ? -4.550 35.112 42.513 1.00 85.69 798 GLY A C 1
ATOM 6109 O O . GLY A 1 798 ? -5.321 36.050 42.665 1.00 85.69 798 GLY A O 1
ATOM 6110 N N . ASP A 1 799 ? -3.585 35.116 41.594 1.00 87.00 799 ASP A N 1
ATOM 6111 C CA . ASP A 1 799 ? -3.405 36.228 40.656 1.00 87.00 799 ASP A CA 1
ATOM 6112 C C . ASP A 1 799 ? -4.369 36.120 39.461 1.00 87.00 799 ASP A C 1
ATOM 6114 O O . ASP A 1 799 ? -4.687 37.119 38.815 1.00 87.00 799 ASP A O 1
ATOM 6118 N N . LEU A 1 800 ? -4.840 34.903 39.158 1.00 86.56 800 LEU A N 1
ATOM 6119 C CA . LEU A 1 800 ? -5.694 34.592 38.003 1.00 86.56 800 LEU A CA 1
ATOM 6120 C C . LEU A 1 800 ? -7.107 34.117 38.387 1.00 86.56 800 LEU A C 1
ATOM 6122 O O . LEU A 1 800 ? -7.920 33.828 37.496 1.00 86.56 800 LEU A O 1
ATOM 6126 N N . ASP A 1 801 ? -7.391 34.041 39.690 1.00 89.00 801 ASP A N 1
ATOM 6127 C CA . ASP A 1 801 ? -8.635 33.550 40.289 1.00 89.00 801 ASP A CA 1
ATOM 6128 C C . ASP A 1 801 ? -9.093 32.209 39.693 1.00 89.00 801 ASP A C 1
ATOM 6130 O O . ASP A 1 801 ? -10.198 32.085 39.154 1.00 89.00 801 ASP A O 1
ATOM 6134 N N . ARG A 1 802 ? -8.213 31.199 39.715 1.00 93.50 802 ARG A N 1
ATOM 6135 C CA . ARG A 1 802 ? -8.494 29.876 39.129 1.00 93.50 802 ARG A CA 1
ATOM 6136 C C . ARG A 1 802 ? -7.782 28.726 39.842 1.00 93.50 802 ARG A C 1
ATOM 6138 O O . ARG A 1 802 ? -6.742 28.910 40.471 1.00 93.50 802 ARG A O 1
ATOM 6145 N N . TRP A 1 803 ? -8.338 27.525 39.697 1.00 94.69 803 TRP A N 1
ATOM 6146 C CA . TRP A 1 803 ? -7.746 26.267 40.159 1.00 94.69 803 TRP A CA 1
ATOM 6147 C C . TRP A 1 803 ? -6.932 25.623 39.043 1.00 94.69 803 TRP A C 1
ATOM 6149 O O . TRP A 1 803 ? -7.408 25.563 37.914 1.00 94.69 803 TRP A O 1
ATOM 6159 N N . GLU A 1 804 ? -5.742 25.124 39.357 1.00 95.56 804 GLU A N 1
ATOM 6160 C CA . GLU A 1 804 ? -4.727 24.654 38.413 1.00 95.56 804 GLU A CA 1
ATOM 6161 C C . GLU A 1 804 ? -4.231 23.246 38.779 1.00 95.56 804 GLU A C 1
ATOM 6163 O O . GLU A 1 804 ? -4.044 22.938 39.956 1.00 95.56 804 GLU A O 1
ATOM 6168 N N . LEU A 1 805 ? -3.998 22.394 37.779 1.00 95.88 805 LEU A N 1
ATOM 6169 C CA . LEU A 1 805 ? -3.344 21.092 37.937 1.00 95.88 805 LEU A CA 1
ATOM 6170 C C . LEU A 1 805 ? -2.222 20.950 36.892 1.00 95.88 805 LEU A C 1
ATOM 6172 O O . LEU A 1 805 ? -2.523 21.014 35.694 1.00 95.88 805 LEU A O 1
ATOM 6176 N N . PRO A 1 806 ? -0.961 20.731 37.313 1.00 94.38 806 PRO A N 1
ATOM 6177 C CA . PRO A 1 806 ? 0.124 20.404 36.396 1.00 94.38 806 PRO A CA 1
ATOM 6178 C C . PRO A 1 806 ? -0.031 18.983 35.837 1.00 94.38 806 PRO A C 1
ATOM 6180 O O . PRO A 1 806 ? -0.393 18.048 36.554 1.00 94.38 806 PRO A O 1
ATOM 6183 N N . ILE A 1 807 ? 0.239 18.823 34.544 1.00 93.81 807 ILE A N 1
ATOM 6184 C CA . ILE A 1 807 ? 0.135 17.582 33.781 1.00 93.81 807 ILE A CA 1
ATOM 6185 C C . ILE A 1 807 ? 1.332 17.438 32.836 1.00 93.81 807 ILE A C 1
ATOM 6187 O O . ILE A 1 807 ? 1.815 18.416 32.268 1.00 93.81 807 ILE A O 1
ATOM 6191 N N . THR A 1 808 ? 1.779 16.202 32.629 1.00 92.56 808 THR A N 1
ATOM 6192 C CA . THR A 1 808 ? 2.884 15.861 31.723 1.00 92.56 808 THR A CA 1
ATOM 6193 C C . THR A 1 808 ? 2.580 14.542 31.029 1.00 92.56 808 THR A C 1
ATOM 6195 O O . THR A 1 808 ? 1.995 13.639 31.632 1.00 92.56 808 THR A O 1
ATOM 6198 N N . ARG A 1 809 ? 2.997 14.403 29.769 1.00 91.19 809 ARG A N 1
ATOM 6199 C CA . ARG A 1 809 ? 2.816 13.178 28.985 1.00 91.19 809 ARG A CA 1
ATOM 6200 C C . ARG A 1 809 ? 4.050 12.897 28.134 1.00 91.19 809 ARG A C 1
ATOM 6202 O O . ARG A 1 809 ? 4.614 13.818 27.563 1.00 91.19 809 ARG A O 1
ATOM 6209 N N . THR A 1 810 ? 4.463 11.636 28.040 1.00 90.88 810 THR A N 1
ATOM 6210 C CA . THR A 1 810 ? 5.674 11.215 27.304 1.00 90.88 810 THR A CA 1
ATOM 6211 C C . THR A 1 810 ? 5.393 10.641 25.915 1.00 90.88 810 THR A C 1
ATOM 6213 O O . THR A 1 810 ? 6.328 10.327 25.188 1.00 90.88 810 THR A O 1
ATOM 6216 N N . LEU A 1 811 ? 4.121 10.480 25.548 1.00 88.50 811 LEU A N 1
ATOM 6217 C CA . LEU A 1 811 ? 3.682 9.949 24.259 1.00 88.50 811 LEU A CA 1
ATOM 6218 C C . LEU A 1 811 ? 2.731 10.937 23.593 1.00 88.50 811 LEU A C 1
ATOM 6220 O O . LEU A 1 811 ? 1.929 11.567 24.290 1.00 88.50 811 LEU A O 1
ATOM 6224 N N . VAL A 1 812 ? 2.768 10.989 22.260 1.00 92.19 812 VAL A N 1
ATOM 6225 C CA . VAL A 1 812 ? 1.850 11.799 21.452 1.00 92.19 812 VAL A CA 1
ATOM 6226 C C . VAL A 1 812 ? 0.399 11.475 21.814 1.00 92.19 812 VAL A C 1
ATOM 6228 O O . VAL A 1 812 ? 0.030 10.316 22.049 1.00 92.19 812 VAL A O 1
ATOM 6231 N N . GLY A 1 813 ? -0.423 12.512 21.937 1.00 90.62 813 GLY A N 1
ATOM 6232 C CA . GLY A 1 813 ? -1.855 12.370 22.166 1.00 90.62 813 GLY A CA 1
ATOM 6233 C C . GLY A 1 813 ? -2.460 13.476 23.018 1.00 90.62 813 GLY A C 1
ATOM 6234 O O . GLY A 1 813 ? -1.775 14.260 23.675 1.00 90.62 813 GLY A O 1
ATOM 6235 N N . GLU A 1 814 ? -3.786 13.502 23.037 1.00 94.06 814 GLU A N 1
ATOM 6236 C CA . GLU A 1 814 ? -4.556 14.487 23.783 1.00 94.06 814 GLU A CA 1
ATOM 6237 C C . GLU A 1 814 ? -4.794 14.040 25.234 1.00 94.06 814 GLU A C 1
ATOM 6239 O O . GLU A 1 814 ? -5.099 12.877 25.517 1.00 94.06 814 GLU A O 1
ATOM 6244 N N . SER A 1 815 ? -4.656 14.977 26.172 1.00 91.12 815 SER A N 1
ATOM 6245 C CA . SER A 1 815 ? -5.085 14.815 27.563 1.00 91.12 815 SER A CA 1
ATOM 6246 C C . SER A 1 815 ? -6.324 15.659 27.807 1.00 91.12 815 SER A C 1
ATOM 6248 O O . SER A 1 815 ? -6.276 16.872 27.629 1.00 91.12 815 SER A O 1
ATOM 6250 N N . VAL A 1 816 ? -7.417 15.024 28.235 1.00 92.25 816 VAL A N 1
ATOM 6251 C CA . VAL A 1 816 ? -8.719 15.670 28.455 1.00 92.25 816 VAL A CA 1
ATOM 6252 C C . VAL A 1 816 ? -9.076 15.622 29.941 1.00 92.25 816 VAL A C 1
ATOM 6254 O O . VAL A 1 816 ? -9.162 14.549 30.543 1.00 92.25 816 VAL A O 1
ATOM 6257 N N . MET A 1 817 ? -9.289 16.793 30.539 1.00 92.94 817 MET A N 1
ATOM 6258 C CA . MET A 1 817 ? -9.433 16.983 31.982 1.00 92.94 817 MET A CA 1
ATOM 6259 C C . MET A 1 817 ? -10.760 17.657 32.337 1.00 92.94 817 MET A C 1
ATOM 6261 O O . MET A 1 817 ? -11.273 18.501 31.599 1.00 92.94 817 MET A O 1
ATOM 6265 N N . TYR A 1 818 ? -11.314 17.313 33.500 1.00 92.12 818 TYR A N 1
ATOM 6266 C CA . TYR A 1 818 ? -12.491 17.968 34.067 1.00 92.12 818 TYR A CA 1
ATOM 6267 C C . TYR A 1 818 ? -12.426 18.011 35.597 1.00 92.12 818 TYR A C 1
ATOM 6269 O O . TYR A 1 818 ? -11.780 17.186 36.246 1.00 92.12 818 TYR A O 1
ATOM 6277 N N . VAL A 1 819 ? -13.140 18.966 36.201 1.00 90.75 819 VAL A N 1
ATOM 6278 C CA . VAL A 1 819 ? -13.323 19.006 37.660 1.00 90.75 819 VAL A CA 1
ATOM 6279 C C . VAL A 1 819 ? -14.113 17.775 38.082 1.00 90.75 819 VAL A C 1
ATOM 6281 O O . VAL A 1 819 ? -15.292 17.650 37.758 1.00 90.75 819 VAL A O 1
ATOM 6284 N N . SER A 1 820 ? -13.466 16.857 38.782 1.00 87.75 820 SER A N 1
ATOM 6285 C CA . SER A 1 820 ? -14.061 15.611 39.270 1.00 87.75 820 SER A CA 1
ATOM 6286 C C . SER A 1 820 ? -14.833 15.816 40.575 1.00 87.75 820 SER A C 1
ATOM 6288 O O . SER A 1 820 ? -15.974 15.369 40.669 1.00 87.75 820 SER A O 1
ATOM 6290 N N . THR A 1 821 ? -14.257 16.575 41.515 1.00 86.31 821 THR A N 1
ATOM 6291 C CA . THR A 1 821 ? -14.788 16.775 42.873 1.00 86.31 821 THR A CA 1
ATOM 6292 C C . THR A 1 821 ? -14.502 18.199 43.351 1.00 86.31 821 THR A C 1
ATOM 6294 O O . THR A 1 821 ? -13.444 18.753 43.051 1.00 86.31 821 THR A O 1
ATOM 6297 N N . VAL A 1 822 ? -15.420 18.784 44.125 1.00 85.19 822 VAL A N 1
ATOM 6298 C CA . VAL A 1 822 ? -15.229 20.050 44.852 1.00 85.19 822 VAL A CA 1
ATOM 6299 C C . VAL A 1 822 ? -15.548 19.798 46.321 1.00 85.19 822 VAL A C 1
ATOM 6301 O O . VAL A 1 822 ? -16.581 19.219 46.648 1.00 85.19 822 VAL A O 1
ATOM 6304 N N . GLN A 1 823 ? -14.646 20.211 47.200 1.00 83.81 823 GLN A N 1
ATOM 6305 C CA . GLN A 1 823 ? -14.791 20.143 48.645 1.00 83.81 823 GLN A CA 1
ATOM 6306 C C . GLN A 1 823 ? -15.016 21.548 49.181 1.00 83.81 823 GLN A C 1
ATOM 6308 O O . GLN A 1 823 ? -14.078 22.334 49.177 1.00 83.81 823 GLN A O 1
ATOM 6313 N N . ASP A 1 824 ? -16.210 21.840 49.690 1.00 82.06 824 ASP A N 1
ATOM 6314 C CA . ASP A 1 824 ? -16.534 23.111 50.340 1.00 82.06 824 ASP A CA 1
ATOM 6315 C C . ASP A 1 824 ? -16.507 22.983 51.872 1.00 82.06 824 ASP A C 1
ATOM 6317 O O . ASP A 1 824 ? -17.059 22.048 52.457 1.00 82.06 824 ASP A O 1
ATOM 6321 N N . ASN A 1 825 ? -15.846 23.939 52.519 1.00 76.81 825 ASN A N 1
ATOM 6322 C CA . ASN A 1 825 ? -15.718 24.080 53.962 1.00 76.81 825 ASN A CA 1
ATOM 6323 C C . ASN A 1 825 ? -16.785 25.008 54.565 1.00 76.81 825 ASN A C 1
ATOM 6325 O O . ASN A 1 825 ? -16.691 25.309 55.744 1.00 76.81 825 ASN A O 1
ATOM 6329 N N . HIS A 1 826 ? -17.757 25.516 53.807 1.00 71.06 826 HIS A N 1
ATOM 6330 C CA . HIS A 1 826 ? -18.803 26.422 54.299 1.00 71.06 826 HIS A CA 1
ATOM 6331 C C . HIS A 1 826 ? -20.203 25.888 54.029 1.00 71.06 826 HIS A C 1
ATOM 6333 O O . HIS A 1 826 ? -21.007 25.831 54.962 1.00 71.06 826 HIS A O 1
ATOM 6339 N N . ASN A 1 827 ? -20.474 25.460 52.794 1.00 74.12 827 ASN A N 1
ATOM 6340 C CA . ASN A 1 827 ? -21.796 25.016 52.366 1.00 74.12 827 ASN A CA 1
ATOM 6341 C C . ASN A 1 827 ? -21.795 23.530 51.966 1.00 74.12 827 ASN A C 1
ATOM 6343 O O . ASN A 1 827 ? -20.793 23.019 51.466 1.00 74.12 827 ASN A O 1
ATOM 6347 N N . PRO A 1 828 ? -22.906 22.803 52.165 1.00 70.69 828 PRO A N 1
ATOM 6348 C CA . PRO A 1 828 ? -23.058 21.454 51.638 1.00 70.69 828 PRO A CA 1
ATOM 6349 C C . PRO A 1 828 ? -23.181 21.457 50.103 1.00 70.69 828 PRO A C 1
ATOM 6351 O O . PRO A 1 828 ? -23.968 22.212 49.523 1.00 70.69 828 PRO A O 1
ATOM 6354 N N . VAL A 1 829 ? -22.402 20.583 49.457 1.00 70.12 829 VAL A N 1
ATOM 6355 C CA . VAL A 1 829 ? -22.278 20.485 47.994 1.00 70.12 829 VAL A CA 1
ATOM 6356 C C . VAL A 1 829 ? -23.329 19.538 47.418 1.00 70.12 829 VAL A C 1
ATOM 6358 O O . VAL A 1 829 ? -23.365 18.364 47.772 1.00 70.12 829 VAL A O 1
ATOM 6361 N N . THR A 1 830 ? -24.153 20.032 46.496 1.00 66.38 830 THR A N 1
ATOM 6362 C CA . THR A 1 830 ? -25.284 19.275 45.915 1.00 66.38 830 THR A CA 1
ATOM 6363 C C . THR A 1 830 ? -24.997 18.702 44.529 1.00 66.38 830 THR A C 1
ATOM 6365 O O . THR A 1 830 ? -25.488 17.635 44.178 1.00 66.38 830 THR A O 1
ATOM 6368 N N . LYS A 1 831 ? -24.211 19.395 43.695 1.00 75.75 831 LYS A N 1
ATOM 6369 C CA . LYS A 1 831 ? -23.901 18.959 42.323 1.00 75.75 831 LYS A CA 1
ATOM 6370 C C . LYS A 1 831 ? -22.726 19.740 41.745 1.00 75.75 831 LYS A C 1
ATOM 6372 O O . LYS A 1 831 ? -22.497 20.881 42.131 1.00 75.75 831 LYS A O 1
ATOM 6377 N N . ILE A 1 832 ? -22.033 19.170 40.759 1.00 82.00 832 ILE A N 1
ATOM 6378 C CA . ILE A 1 832 ? -21.094 19.899 39.893 1.00 82.00 832 ILE A CA 1
ATOM 6379 C C . ILE A 1 832 ? -21.681 19.941 38.480 1.00 82.00 832 ILE A C 1
ATOM 6381 O O . ILE A 1 832 ? -21.740 18.927 37.782 1.00 82.00 832 ILE A O 1
ATOM 6385 N N . ASN A 1 833 ? -22.125 21.118 38.056 1.00 83.62 833 ASN A N 1
ATOM 6386 C CA . ASN A 1 833 ? -22.637 21.384 36.720 1.00 83.62 833 ASN A CA 1
ATOM 6387 C C . ASN A 1 833 ? -21.502 21.914 35.836 1.00 83.62 833 ASN A C 1
ATOM 6389 O O . ASN A 1 833 ? -20.971 23.004 36.049 1.00 83.62 833 ASN A O 1
ATOM 6393 N N . ARG A 1 834 ? -21.134 21.127 34.825 1.00 84.88 834 ARG A N 1
ATOM 6394 C CA . ARG A 1 834 ? -20.062 21.451 33.881 1.00 84.88 834 ARG A CA 1
ATOM 6395 C C . ARG A 1 834 ? -20.693 21.987 32.605 1.00 84.88 834 ARG A C 1
ATOM 6397 O O . ARG A 1 834 ? -21.365 21.248 31.894 1.00 84.88 834 ARG A O 1
ATOM 6404 N N . THR A 1 835 ? -20.524 23.279 32.369 1.00 84.31 835 THR A N 1
ATOM 6405 C CA . THR A 1 835 ? -20.958 23.950 31.132 1.00 84.31 835 THR A CA 1
ATOM 6406 C C . THR A 1 835 ? -19.766 24.360 30.276 1.00 84.31 835 THR A C 1
ATOM 6408 O O . THR A 1 835 ? -19.906 24.472 29.061 1.00 84.31 835 THR A O 1
ATOM 6411 N N . ALA A 1 836 ? -18.590 24.514 30.893 1.00 78.94 836 ALA A N 1
ATOM 6412 C CA . ALA A 1 836 ? -17.330 24.628 30.183 1.00 78.94 836 ALA A CA 1
ATOM 6413 C C . ALA A 1 836 ? -17.034 23.331 29.412 1.00 78.94 836 ALA A C 1
ATOM 6415 O O . ALA A 1 836 ? -17.274 22.241 29.953 1.00 78.94 836 ALA A O 1
ATOM 6416 N N . PRO A 1 837 ? -16.457 23.412 28.201 1.00 82.88 837 PRO A N 1
ATOM 6417 C CA . PRO A 1 837 ? -15.844 22.247 27.582 1.00 82.88 837 PRO A CA 1
ATOM 6418 C C . PRO A 1 837 ? -14.730 21.691 28.494 1.00 82.88 837 PRO A C 1
ATOM 6420 O O . PRO A 1 837 ? -14.170 22.432 29.309 1.00 82.88 837 PRO A O 1
ATOM 6423 N N . PRO A 1 838 ? -14.389 20.398 28.400 1.00 88.06 838 PRO A N 1
ATOM 6424 C CA . PRO A 1 838 ? -13.224 19.859 29.095 1.00 88.06 838 PRO A CA 1
ATOM 6425 C C . PRO A 1 838 ? -11.960 20.659 28.751 1.00 88.06 838 PRO A C 1
ATOM 6427 O O . PRO A 1 838 ? -11.790 21.076 27.606 1.00 88.06 838 PRO A O 1
ATOM 6430 N N . ALA A 1 839 ? -11.072 20.867 29.725 1.00 90.75 839 ALA A N 1
ATOM 6431 C CA . ALA A 1 839 ? -9.756 21.422 29.420 1.00 90.75 839 ALA A CA 1
ATOM 6432 C C . ALA A 1 839 ? -8.943 20.337 28.713 1.00 90.75 839 ALA A C 1
ATOM 6434 O O . ALA A 1 839 ? -8.812 19.237 29.258 1.00 90.75 839 ALA A O 1
ATOM 6435 N N . SER A 1 840 ? -8.401 20.627 27.532 1.00 91.81 840 SER A N 1
ATOM 6436 C CA . SER A 1 840 ? -7.528 19.692 26.830 1.00 91.81 840 SER A CA 1
ATOM 6437 C C . SER A 1 840 ? -6.202 20.309 26.407 1.00 91.81 840 SER A C 1
ATOM 6439 O O . SER A 1 840 ? -6.077 21.524 26.221 1.00 91.81 840 SER A O 1
ATOM 6441 N N . ILE A 1 841 ? -5.191 19.445 26.328 1.00 94.38 841 ILE A N 1
ATOM 6442 C CA . ILE A 1 841 ? -3.857 19.755 25.815 1.00 94.38 841 ILE A CA 1
ATOM 6443 C C . ILE A 1 841 ? -3.435 18.606 24.911 1.00 94.38 841 ILE A C 1
ATOM 6445 O O . ILE A 1 841 ? -3.461 17.444 25.330 1.00 94.38 841 ILE A O 1
ATOM 6449 N N . VAL A 1 842 ? -3.021 18.935 23.691 1.00 95.38 842 VAL A N 1
ATOM 6450 C CA . VAL A 1 842 ? -2.361 17.988 22.792 1.00 95.38 842 VAL A CA 1
ATOM 6451 C C . VAL A 1 842 ? -0.872 17.963 23.128 1.00 95.38 842 VAL A C 1
ATOM 6453 O O . VAL A 1 842 ? -0.197 18.981 23.011 1.00 95.38 842 VAL A O 1
ATOM 6456 N N . PHE A 1 843 ? -0.358 16.818 23.566 1.00 95.88 843 PHE A N 1
ATOM 6457 C CA . PHE A 1 843 ? 1.081 16.613 23.705 1.00 95.88 843 PHE A CA 1
ATOM 6458 C C . PHE A 1 843 ? 1.620 16.066 22.391 1.00 95.88 843 PHE A C 1
ATOM 6460 O O . PHE A 1 843 ? 1.129 15.047 21.900 1.00 95.88 843 PHE A O 1
ATOM 6467 N N . ASP A 1 844 ? 2.598 16.758 21.825 1.00 95.75 844 ASP A N 1
ATOM 6468 C CA . ASP A 1 844 ? 3.040 16.555 20.454 1.00 95.75 844 ASP A CA 1
ATOM 6469 C C . ASP A 1 844 ? 4.542 16.809 20.289 1.00 95.75 844 ASP A C 1
ATOM 6471 O O . ASP A 1 844 ? 5.232 17.209 21.229 1.00 95.75 844 ASP A O 1
ATOM 6475 N N . GLN A 1 845 ? 5.039 16.553 19.086 1.00 94.88 845 GLN A N 1
ATOM 6476 C CA . GLN A 1 845 ? 6.389 16.867 18.639 1.00 94.88 845 GLN A CA 1
ATOM 6477 C C . GLN A 1 845 ? 6.390 17.109 17.126 1.00 94.88 845 GLN A C 1
ATOM 6479 O O . GLN A 1 845 ? 5.511 16.632 16.406 1.00 94.88 845 GLN A O 1
ATOM 6484 N N . ILE A 1 846 ? 7.400 17.817 16.639 1.00 96.31 846 ILE A N 1
ATOM 6485 C CA . ILE A 1 846 ? 7.591 18.057 15.207 1.00 96.31 846 ILE A CA 1
ATOM 6486 C C . ILE A 1 846 ? 8.340 16.876 14.587 1.00 96.31 846 ILE A C 1
ATOM 6488 O O . ILE A 1 846 ? 9.325 16.390 15.136 1.00 96.31 846 ILE A O 1
ATOM 6492 N N . ILE A 1 847 ? 7.908 16.413 13.425 1.00 94.75 847 ILE A N 1
ATOM 6493 C CA . ILE A 1 847 ? 8.619 15.429 12.617 1.00 94.75 847 ILE A CA 1
ATOM 6494 C C . ILE A 1 847 ? 9.293 16.162 11.464 1.00 94.75 847 ILE A C 1
ATOM 6496 O O . ILE A 1 847 ? 8.622 16.850 10.706 1.00 94.75 847 ILE A O 1
ATOM 6500 N N . ILE A 1 848 ? 10.613 16.034 11.334 1.00 95.75 848 ILE A N 1
ATOM 6501 C CA . ILE A 1 848 ? 11.357 16.583 10.194 1.00 95.75 848 ILE A CA 1
ATOM 6502 C C . ILE A 1 848 ? 11.399 15.537 9.078 1.00 95.75 848 ILE A C 1
ATOM 6504 O O . ILE A 1 848 ? 12.035 14.485 9.222 1.00 95.75 848 ILE A O 1
ATOM 6508 N N . ASP A 1 849 ? 10.749 15.867 7.965 1.00 90.50 849 ASP A N 1
ATOM 6509 C CA . ASP A 1 849 ? 10.561 15.001 6.798 1.00 90.50 849 ASP A CA 1
ATOM 6510 C C . ASP A 1 849 ? 11.664 15.153 5.758 1.00 90.50 849 ASP A C 1
ATOM 6512 O O . ASP A 1 849 ? 11.966 14.208 5.024 1.00 90.50 849 ASP A O 1
ATOM 6516 N N . ARG A 1 850 ? 12.239 16.356 5.640 1.00 93.19 850 ARG A N 1
ATOM 6517 C CA . ARG A 1 850 ? 13.218 16.668 4.596 1.00 93.19 850 ARG A CA 1
ATOM 6518 C C . ARG A 1 850 ? 14.073 17.884 4.944 1.00 93.19 850 ARG A C 1
ATOM 6520 O O . ARG A 1 850 ? 13.583 18.857 5.511 1.00 93.19 850 ARG A O 1
ATOM 6527 N N . ILE A 1 851 ? 15.338 17.847 4.526 1.00 93.12 851 ILE A N 1
ATOM 6528 C CA . ILE A 1 851 ? 16.294 18.959 4.600 1.00 93.12 851 ILE A CA 1
ATOM 6529 C C . ILE A 1 851 ? 16.874 19.167 3.197 1.00 93.12 851 ILE A C 1
ATOM 6531 O O . ILE A 1 851 ? 17.477 18.253 2.639 1.00 93.12 851 ILE A O 1
ATOM 6535 N N . GLU A 1 852 ? 16.709 20.359 2.628 1.00 93.00 852 GLU A N 1
ATOM 6536 C CA . GLU A 1 852 ? 17.128 20.682 1.259 1.00 93.00 852 GLU A CA 1
ATOM 6537 C C . GLU A 1 852 ? 18.119 21.856 1.246 1.00 93.00 852 GLU A C 1
ATOM 6539 O O . GLU A 1 852 ? 17.723 22.981 1.559 1.00 93.00 852 GLU A O 1
ATOM 6544 N N . PRO A 1 853 ? 19.402 21.640 0.896 1.00 94.06 853 PRO A N 1
ATOM 6545 C CA . PRO A 1 853 ? 20.338 22.732 0.643 1.00 94.06 853 PRO A CA 1
ATOM 6546 C C . PRO A 1 853 ? 20.057 23.406 -0.708 1.00 94.06 853 PRO A C 1
ATOM 6548 O O . PRO A 1 853 ? 19.722 22.739 -1.685 1.00 94.06 853 PRO A O 1
ATOM 6551 N N . ASP A 1 854 ? 20.286 24.716 -0.800 1.00 89.75 854 ASP A N 1
ATOM 6552 C CA . ASP A 1 854 ? 20.175 25.488 -2.049 1.00 89.75 854 ASP A CA 1
ATOM 6553 C C . ASP A 1 854 ? 21.344 25.258 -3.029 1.00 89.75 854 ASP A C 1
ATOM 6555 O O . ASP A 1 854 ? 21.309 25.713 -4.175 1.00 89.75 854 ASP A O 1
ATOM 6559 N N . GLY A 1 855 ? 22.360 24.496 -2.614 1.00 85.56 855 GLY A N 1
ATOM 6560 C CA . GLY A 1 855 ? 23.394 23.963 -3.489 1.00 85.56 855 GLY A CA 1
ATOM 6561 C C . GLY A 1 855 ? 24.125 22.772 -2.870 1.00 85.56 855 GLY A C 1
ATOM 6562 O O . GLY A 1 855 ? 24.483 22.770 -1.695 1.00 85.56 855 GLY A O 1
ATOM 6563 N N . LEU A 1 856 ? 24.375 21.749 -3.687 1.00 87.62 856 LEU A N 1
ATOM 6564 C CA . LEU A 1 856 ? 25.025 20.505 -3.252 1.00 87.62 856 LEU A CA 1
ATOM 6565 C C . LEU A 1 856 ? 26.557 20.613 -3.197 1.00 87.62 856 LEU A C 1
ATOM 6567 O O . LEU A 1 856 ? 27.211 19.836 -2.498 1.00 87.62 856 LEU A O 1
ATOM 6571 N N . ARG A 1 857 ? 27.135 21.590 -3.909 1.00 90.50 857 ARG A N 1
ATOM 6572 C CA . ARG A 1 857 ? 28.573 21.878 -3.927 1.00 90.50 857 ARG A CA 1
ATOM 6573 C C . ARG A 1 857 ? 28.813 23.384 -3.918 1.00 90.50 857 ARG A C 1
ATOM 6575 O O . ARG A 1 857 ? 28.288 24.095 -4.773 1.00 90.50 857 ARG A O 1
ATOM 6582 N N . ILE A 1 858 ? 29.569 23.864 -2.935 1.00 91.31 858 ILE A N 1
ATOM 6583 C CA . ILE A 1 858 ? 29.678 25.285 -2.575 1.00 91.31 858 ILE A CA 1
ATOM 6584 C C . ILE A 1 858 ? 31.148 25.649 -2.351 1.00 91.31 858 ILE A C 1
ATOM 6586 O O . ILE A 1 858 ? 31.921 24.824 -1.864 1.00 91.31 858 ILE A O 1
ATOM 6590 N N . GLN A 1 859 ? 31.554 26.883 -2.658 1.00 92.06 859 GLN A N 1
ATOM 6591 C CA . GLN A 1 859 ? 32.910 27.330 -2.343 1.00 92.06 859 GLN A CA 1
ATOM 6592 C C . GLN A 1 859 ? 33.193 27.362 -0.834 1.00 92.06 859 GLN A C 1
ATOM 6594 O O . GLN A 1 859 ? 32.397 27.866 -0.039 1.00 92.06 859 GLN A O 1
ATOM 6599 N N . VAL A 1 860 ? 34.386 26.914 -0.442 1.00 92.38 860 VAL A N 1
ATOM 6600 C CA . VAL A 1 860 ? 34.935 27.112 0.904 1.00 92.38 860 VAL A CA 1
ATOM 6601 C C . VAL A 1 860 ? 34.872 28.593 1.299 1.00 92.38 860 VAL A C 1
ATOM 6603 O O . VAL A 1 860 ? 35.363 29.470 0.593 1.00 92.38 860 VAL A O 1
ATOM 6606 N N . GLY A 1 861 ? 34.282 28.867 2.460 1.00 88.56 861 GLY A N 1
ATOM 6607 C CA . GLY A 1 861 ? 34.076 30.214 2.994 1.00 88.56 861 GLY A CA 1
ATOM 6608 C C . GLY A 1 861 ? 32.761 30.880 2.576 1.00 88.56 861 GLY A C 1
ATOM 6609 O O . GLY A 1 861 ? 32.427 31.922 3.140 1.00 88.56 861 GLY A O 1
ATOM 6610 N N . ARG A 1 862 ? 31.986 30.286 1.659 1.00 91.12 862 ARG A N 1
ATOM 6611 C CA . ARG A 1 862 ? 30.652 30.772 1.274 1.00 91.12 862 ARG A CA 1
ATOM 6612 C C . ARG A 1 862 ? 29.560 30.130 2.135 1.00 91.12 862 ARG A C 1
ATOM 6614 O O . ARG A 1 862 ? 29.747 29.045 2.676 1.00 91.12 862 ARG A O 1
ATOM 6621 N N . GLN A 1 863 ? 28.433 30.820 2.283 1.00 91.62 863 GLN A N 1
ATOM 6622 C CA . GLN A 1 863 ? 27.260 30.313 2.996 1.00 91.62 863 GLN A CA 1
ATOM 6623 C C . GLN A 1 863 ? 26.355 29.505 2.058 1.00 91.62 863 GLN A C 1
ATOM 6625 O O . GLN A 1 863 ? 26.073 29.963 0.952 1.00 91.62 863 GLN A O 1
ATOM 6630 N N . VAL A 1 864 ? 25.883 28.348 2.526 1.00 92.25 864 VAL A N 1
ATOM 6631 C CA . VAL A 1 864 ? 24.770 27.584 1.933 1.00 92.25 864 VAL A CA 1
ATOM 6632 C C . VAL A 1 864 ? 23.478 27.869 2.707 1.00 92.25 864 VAL A C 1
ATOM 6634 O O . VAL A 1 864 ? 23.518 28.030 3.929 1.00 92.25 864 VAL A O 1
ATOM 6637 N N . ASN A 1 865 ? 22.333 27.953 2.033 1.00 92.31 865 ASN A N 1
ATOM 6638 C CA . ASN A 1 865 ? 21.038 28.071 2.706 1.00 92.31 865 ASN A CA 1
ATOM 6639 C C . ASN A 1 865 ? 20.311 26.730 2.677 1.00 92.31 865 ASN A C 1
ATOM 6641 O O . ASN A 1 865 ? 20.479 25.936 1.757 1.00 92.31 865 ASN A O 1
ATOM 6645 N N . PHE A 1 866 ? 19.487 26.484 3.690 1.00 93.69 866 PHE A N 1
ATOM 6646 C CA . PHE A 1 866 ? 18.706 25.259 3.801 1.00 93.69 866 PHE A CA 1
ATOM 6647 C C . PHE A 1 866 ? 17.223 25.591 3.900 1.00 93.69 866 PHE A C 1
ATOM 6649 O O . PHE A 1 866 ? 16.849 26.597 4.502 1.00 93.69 866 PHE A O 1
ATOM 6656 N N . SER A 1 867 ? 16.395 24.719 3.337 1.00 93.69 867 SER A N 1
ATOM 6657 C CA . SER A 1 867 ? 14.958 24.651 3.595 1.00 93.69 867 SER A CA 1
ATOM 6658 C C . SER A 1 867 ? 14.670 23.347 4.334 1.00 93.69 867 SER A C 1
ATOM 6660 O O . SER A 1 867 ? 15.090 22.281 3.888 1.00 93.69 867 SER A O 1
ATOM 6662 N N . VAL A 1 868 ? 13.994 23.425 5.478 1.00 93.75 868 VAL A N 1
ATOM 6663 C CA . VAL A 1 868 ? 13.622 22.259 6.289 1.00 93.75 868 VAL A CA 1
ATOM 6664 C C . VAL A 1 868 ? 12.108 22.147 6.288 1.00 93.75 868 VAL A C 1
ATOM 6666 O O . VAL A 1 868 ? 11.419 23.141 6.501 1.00 93.75 868 VAL A O 1
ATOM 6669 N N . PHE A 1 869 ? 11.613 20.939 6.046 1.00 92.62 869 PHE A N 1
ATOM 6670 C CA . PHE A 1 869 ? 10.190 20.632 5.978 1.00 92.62 869 PHE A CA 1
ATOM 6671 C C . PHE A 1 869 ? 9.843 19.615 7.058 1.00 92.62 869 PHE A C 1
ATOM 6673 O O . PHE A 1 869 ? 10.615 18.685 7.317 1.00 92.62 869 PHE A O 1
ATOM 6680 N N . GLY A 1 870 ? 8.679 19.788 7.672 1.00 93.56 870 GLY A N 1
ATOM 6681 C CA . GLY A 1 870 ? 8.191 18.896 8.708 1.00 93.56 870 GLY A CA 1
ATOM 6682 C C . GLY A 1 870 ? 6.690 19.015 8.932 1.00 93.56 870 GLY A C 1
ATOM 6683 O O . GLY A 1 870 ? 6.034 19.896 8.374 1.00 93.56 870 GLY A O 1
ATOM 6684 N N . HIS A 1 871 ? 6.163 18.152 9.791 1.00 94.00 871 HIS A N 1
ATOM 6685 C CA . HIS A 1 871 ? 4.762 18.136 10.204 1.00 94.00 871 HIS A CA 1
ATOM 6686 C C . HIS A 1 871 ? 4.622 17.825 11.695 1.00 94.00 871 HIS A C 1
ATOM 6688 O O . HIS A 1 871 ? 5.543 17.314 12.331 1.00 94.00 871 HIS A O 1
ATOM 6694 N N . TYR A 1 872 ? 3.463 18.117 12.275 1.00 94.69 872 TYR A N 1
ATOM 6695 C CA . TYR A 1 872 ? 3.163 17.757 13.659 1.00 94.69 872 TYR A CA 1
ATOM 6696 C C . TYR A 1 872 ? 2.744 16.283 13.777 1.00 94.69 872 TYR A C 1
ATOM 6698 O O . TYR A 1 872 ? 1.896 15.810 13.018 1.00 94.69 872 TYR A O 1
ATOM 6706 N N . ALA A 1 873 ? 3.299 15.542 14.740 1.00 92.25 873 ALA A N 1
ATOM 6707 C CA . ALA A 1 873 ? 3.083 14.095 14.851 1.00 92.25 873 ALA A CA 1
ATOM 6708 C C . ALA A 1 873 ? 1.637 13.701 15.212 1.00 92.25 873 ALA A C 1
ATOM 6710 O O . ALA A 1 873 ? 1.216 12.583 14.911 1.00 92.25 873 ALA A O 1
ATOM 6711 N N . TYR A 1 874 ? 0.877 14.579 15.873 1.00 93.00 874 TYR A N 1
ATOM 6712 C CA . TYR A 1 874 ? -0.490 14.283 16.309 1.00 93.00 874 TYR A CA 1
ATOM 6713 C C . TYR A 1 874 ? -1.498 14.181 15.155 1.00 93.00 874 TYR A C 1
ATOM 6715 O O . TYR A 1 874 ? -2.354 13.297 15.167 1.00 93.00 874 TYR A O 1
ATOM 6723 N N . ASP A 1 875 ? -1.418 15.084 14.179 1.00 90.19 875 ASP A N 1
ATOM 6724 C CA . ASP A 1 875 ? -2.431 15.263 13.129 1.00 90.19 875 ASP A CA 1
ATOM 6725 C C . ASP A 1 875 ? -1.868 15.410 11.712 1.00 90.19 875 ASP A C 1
ATOM 6727 O O . ASP A 1 875 ? -2.643 15.443 10.759 1.00 90.19 875 ASP A O 1
ATOM 6731 N N . SER A 1 876 ? -0.542 15.400 11.550 1.00 91.19 876 SER A N 1
ATOM 6732 C CA . SER A 1 876 ? 0.147 15.537 10.257 1.00 91.19 876 SER A CA 1
ATOM 6733 C C . SER A 1 876 ? -0.036 16.891 9.562 1.00 91.19 876 SER A C 1
ATOM 6735 O O . SER A 1 876 ? 0.241 17.003 8.367 1.00 91.19 876 SER A O 1
ATOM 6737 N N . ASP A 1 877 ? -0.466 17.923 10.293 1.00 90.81 877 ASP A N 1
ATOM 6738 C CA . ASP A 1 877 ? -0.488 19.295 9.784 1.00 90.81 877 ASP A CA 1
ATOM 6739 C C . ASP A 1 877 ? 0.946 19.805 9.554 1.00 90.81 877 ASP A C 1
ATOM 6741 O O . ASP A 1 877 ? 1.867 19.470 10.302 1.00 90.81 877 ASP A O 1
ATOM 6745 N N . GLU A 1 878 ? 1.140 20.620 8.515 1.00 91.62 878 GLU A N 1
ATOM 6746 C CA . GLU A 1 878 ? 2.454 21.156 8.143 1.00 91.62 878 GLU A CA 1
ATOM 6747 C C . GLU A 1 878 ? 3.017 22.060 9.251 1.00 91.62 878 GLU A C 1
ATOM 6749 O O . GLU A 1 878 ? 2.330 22.946 9.768 1.00 91.62 878 GLU A O 1
ATOM 6754 N N . TRP A 1 879 ? 4.280 21.833 9.615 1.00 94.12 879 TRP A N 1
ATOM 6755 C CA . TRP A 1 879 ? 4.979 22.636 10.610 1.00 94.12 879 TRP A CA 1
ATOM 6756 C C . TRP A 1 879 ? 5.499 23.929 9.981 1.00 94.12 879 TRP A C 1
ATOM 6758 O O . TRP A 1 879 ? 6.164 23.919 8.945 1.00 94.12 879 TRP A O 1
ATOM 6768 N N . ALA A 1 880 ? 5.228 25.050 10.649 1.00 88.12 880 ALA A N 1
ATOM 6769 C CA . ALA A 1 880 ? 5.766 26.354 10.296 1.00 88.12 880 ALA A CA 1
ATOM 6770 C C . ALA A 1 880 ? 6.652 26.863 11.435 1.00 88.12 880 ALA A C 1
ATOM 6772 O O . ALA A 1 880 ? 6.176 27.135 12.541 1.00 88.12 880 ALA A O 1
ATOM 6773 N N . GLY A 1 881 ? 7.948 26.997 11.165 1.00 89.75 881 GLY A N 1
ATOM 6774 C CA . GLY A 1 881 ? 8.890 27.410 12.187 1.00 89.75 881 GLY A CA 1
ATOM 6775 C C . GLY A 1 881 ? 10.327 27.562 11.708 1.00 89.75 881 GLY A C 1
ATOM 6776 O O . GLY A 1 881 ? 10.642 27.452 10.522 1.00 89.75 881 GLY A O 1
ATOM 6777 N N . GLY A 1 882 ? 11.205 27.859 12.661 1.00 91.75 882 GLY A N 1
ATOM 6778 C CA . GLY A 1 882 ? 12.637 28.032 12.448 1.00 91.75 882 GLY A CA 1
ATOM 6779 C C . GLY A 1 882 ? 13.425 26.787 12.837 1.00 91.75 882 GLY A C 1
ATOM 6780 O O . GLY A 1 882 ? 12.939 25.905 13.536 1.00 91.75 882 GLY A O 1
ATOM 6781 N N . PHE A 1 883 ? 14.679 26.707 12.410 1.00 94.75 883 PHE A N 1
ATOM 6782 C CA . PHE A 1 883 ? 15.557 25.595 12.760 1.00 94.75 883 PHE A CA 1
ATOM 6783 C C . PHE A 1 883 ? 16.996 26.063 12.950 1.00 94.75 883 PHE A C 1
ATOM 6785 O O . PHE A 1 883 ? 17.428 27.079 12.401 1.00 94.75 883 PHE A O 1
ATOM 6792 N N . VAL A 1 884 ? 17.749 25.276 13.710 1.00 94.19 884 VAL A N 1
ATOM 6793 C CA . VAL A 1 884 ? 19.202 25.353 13.823 1.00 94.19 884 VAL A CA 1
ATOM 6794 C C . VAL A 1 884 ? 19.761 24.014 13.375 1.00 94.19 884 VAL A C 1
ATOM 6796 O O . VAL A 1 884 ? 19.248 22.961 13.749 1.00 94.19 884 VAL A O 1
ATOM 6799 N N . LEU A 1 885 ? 20.801 24.049 12.551 1.00 94.50 885 LEU A N 1
ATOM 6800 C CA . LEU A 1 885 ? 21.508 22.851 12.115 1.00 94.50 885 LEU A CA 1
ATOM 6801 C C . LEU A 1 885 ? 22.672 22.560 13.057 1.00 94.50 885 LEU A C 1
ATOM 6803 O O . LEU A 1 885 ? 23.277 23.483 13.595 1.00 94.50 885 LEU A O 1
ATOM 6807 N N . ASN A 1 886 ? 23.037 21.285 13.155 1.00 93.00 886 ASN A N 1
ATOM 6808 C CA . ASN A 1 886 ? 24.161 20.786 13.956 1.00 93.00 886 ASN A CA 1
ATOM 6809 C C . ASN A 1 886 ? 25.538 21.338 13.546 1.00 93.00 886 ASN A C 1
ATOM 6811 O O . ASN A 1 886 ? 26.538 21.105 14.222 1.00 93.00 886 ASN A O 1
ATOM 6815 N N . GLU A 1 887 ? 25.616 22.003 12.397 1.00 87.25 887 GLU A N 1
ATOM 6816 C CA . GLU A 1 887 ? 26.851 22.450 11.781 1.00 87.25 887 GLU A CA 1
ATOM 6817 C C . GLU A 1 887 ? 26.678 23.818 11.117 1.00 87.25 887 GLU A C 1
ATOM 6819 O O . GLU A 1 887 ? 25.619 24.163 10.592 1.00 87.25 887 GLU A O 1
ATOM 6824 N N . SER A 1 888 ? 27.767 24.590 11.075 1.00 87.38 888 SER A N 1
ATOM 6825 C CA . SER A 1 888 ? 27.802 25.884 10.382 1.00 87.38 888 SER A CA 1
ATOM 6826 C C . SER A 1 888 ? 27.522 25.734 8.882 1.00 87.38 888 SER A C 1
ATOM 6828 O O . SER A 1 888 ? 28.132 24.900 8.201 1.00 87.38 888 SER A O 1
ATOM 6830 N N . SER A 1 889 ? 26.674 26.613 8.347 1.00 88.44 889 SER A N 1
ATOM 6831 C CA . SER A 1 889 ? 26.408 26.761 6.910 1.00 88.44 889 SER A CA 1
ATOM 6832 C C . SER A 1 889 ? 27.577 27.371 6.123 1.00 88.44 889 SER A C 1
ATOM 6834 O O . SER A 1 889 ? 27.507 27.498 4.905 1.00 88.44 889 SER A O 1
ATOM 6836 N N . VAL A 1 890 ? 28.668 27.729 6.804 1.00 91.75 890 VAL A N 1
ATOM 6837 C CA . VAL A 1 890 ? 29.940 28.147 6.208 1.00 91.75 890 VAL A CA 1
ATOM 6838 C C . VAL A 1 890 ? 31.045 27.215 6.696 1.00 91.75 890 VAL A C 1
ATOM 6840 O O . VAL A 1 890 ? 31.233 27.059 7.908 1.00 91.75 890 VAL A O 1
ATOM 6843 N N . LYS A 1 891 ? 31.816 26.633 5.770 1.00 90.31 891 LYS A N 1
ATOM 6844 C CA . LYS A 1 891 ? 32.983 25.796 6.088 1.00 90.31 891 LYS A CA 1
ATOM 6845 C C . LYS A 1 891 ? 34.259 26.397 5.518 1.00 90.31 891 LYS A C 1
ATOM 6847 O O . LYS A 1 891 ? 34.290 26.826 4.371 1.00 90.31 891 LYS A O 1
ATOM 6852 N N . GLY A 1 892 ? 35.314 26.413 6.333 1.00 85.25 892 GLY A N 1
ATOM 6853 C CA . GLY A 1 892 ? 36.641 26.935 5.976 1.00 85.25 892 GLY A CA 1
ATOM 6854 C C . GLY A 1 892 ? 37.605 25.891 5.400 1.00 85.25 892 GLY A C 1
ATOM 6855 O O . GLY A 1 892 ? 38.762 26.211 5.149 1.00 85.25 892 GLY A O 1
ATOM 6856 N N . SER A 1 893 ? 37.159 24.650 5.213 1.00 88.12 893 SER A N 1
ATOM 6857 C CA . SER A 1 893 ? 37.985 23.533 4.747 1.00 88.12 893 SER A CA 1
ATOM 6858 C C . SER A 1 893 ? 37.243 22.692 3.715 1.00 88.12 893 SER A C 1
ATOM 6860 O O . SER A 1 893 ? 36.015 22.618 3.740 1.00 88.12 893 SER A O 1
ATOM 6862 N N . LEU A 1 894 ? 38.009 22.055 2.827 1.00 89.38 894 LEU A N 1
ATOM 6863 C CA . LEU A 1 894 ? 37.496 21.158 1.792 1.00 89.38 894 LEU A CA 1
ATOM 6864 C C . LEU A 1 894 ? 36.895 19.892 2.416 1.00 89.38 894 LEU A C 1
ATOM 6866 O O . LEU A 1 894 ? 37.483 19.325 3.339 1.00 89.38 894 LEU A O 1
ATOM 6870 N N . GLY A 1 895 ? 35.769 19.419 1.881 1.00 84.62 895 GLY A N 1
ATOM 6871 C CA . GLY A 1 895 ? 35.185 18.132 2.263 1.00 84.62 895 GLY A CA 1
ATOM 6872 C C . GLY A 1 895 ? 33.663 18.073 2.167 1.00 84.62 895 GLY A C 1
ATOM 6873 O O . GLY A 1 895 ? 32.989 19.076 1.940 1.00 84.62 895 GLY A O 1
ATOM 6874 N N . ARG A 1 896 ? 33.116 16.867 2.356 1.00 87.94 896 ARG A N 1
ATOM 6875 C CA . ARG A 1 896 ? 31.672 16.631 2.467 1.00 87.94 896 ARG A CA 1
ATOM 6876 C C . ARG A 1 896 ? 31.237 16.754 3.924 1.00 87.94 896 ARG A C 1
ATOM 6878 O O . ARG A 1 896 ? 31.807 16.098 4.794 1.00 87.94 896 ARG A O 1
ATOM 6885 N N . TYR A 1 897 ? 30.211 17.558 4.165 1.00 88.12 897 TYR A N 1
ATOM 6886 C CA . TYR A 1 897 ? 29.628 17.789 5.482 1.00 88.12 897 TYR A CA 1
ATOM 6887 C C . TYR A 1 897 ? 28.161 17.366 5.488 1.00 88.12 897 TYR A C 1
ATOM 6889 O O . TYR A 1 897 ? 27.474 17.499 4.474 1.00 88.12 897 TYR A O 1
ATOM 6897 N N . TYR A 1 898 ? 27.707 16.847 6.628 1.00 91.44 898 TYR A N 1
ATOM 6898 C CA . TYR A 1 898 ? 26.348 16.350 6.822 1.00 91.44 898 TYR A CA 1
ATOM 6899 C C . TYR A 1 898 ? 25.603 17.242 7.808 1.00 91.44 898 TYR A C 1
ATOM 6901 O O . TYR A 1 898 ? 26.106 17.518 8.898 1.00 91.44 898 TYR A O 1
ATOM 6909 N N . TYR A 1 899 ? 24.413 17.667 7.407 1.00 92.00 899 TYR A N 1
ATOM 6910 C CA . TYR A 1 899 ? 23.577 18.618 8.116 1.00 92.00 899 TYR A CA 1
ATOM 6911 C C . TYR A 1 899 ? 22.302 17.927 8.585 1.00 92.00 899 TYR A C 1
ATOM 6913 O O . TYR A 1 899 ? 21.523 17.414 7.779 1.00 92.00 899 TYR A O 1
ATOM 6921 N N . SER A 1 900 ? 22.106 17.942 9.896 1.00 93.69 900 SER A N 1
ATOM 6922 C CA . SER A 1 900 ? 20.882 17.517 10.567 1.00 93.69 900 SER A CA 1
ATOM 6923 C C . SER A 1 900 ? 20.324 18.682 11.365 1.00 93.69 900 SER A C 1
ATOM 6925 O O . SER A 1 900 ? 21.067 19.575 11.779 1.00 93.69 900 SER A O 1
ATOM 6927 N N . VAL A 1 901 ? 19.021 18.656 11.612 1.00 95.44 901 VAL A N 1
ATOM 6928 C CA . VAL A 1 901 ? 18.386 19.606 12.521 1.00 95.44 901 VAL A CA 1
ATOM 6929 C C . VAL A 1 901 ? 18.862 19.304 13.942 1.00 95.44 901 VAL A C 1
ATOM 6931 O O . VAL A 1 901 ? 18.794 18.166 14.402 1.00 95.44 901 VAL A O 1
ATOM 6934 N N . GLU A 1 902 ? 19.400 20.316 14.617 1.00 94.88 902 GLU A N 1
ATOM 6935 C CA . GLU A 1 902 ? 19.829 20.261 16.019 1.00 94.88 902 GLU A CA 1
ATOM 6936 C C . GLU A 1 902 ? 18.738 20.791 16.948 1.00 94.88 902 GLU A C 1
ATOM 6938 O O . GLU A 1 902 ? 18.519 20.246 18.029 1.00 94.88 902 GLU A O 1
ATOM 6943 N N . SER A 1 903 ? 18.031 21.836 16.521 1.00 94.38 903 SER A N 1
ATOM 6944 C CA . SER A 1 903 ? 16.854 22.338 17.219 1.00 94.38 903 SER A CA 1
ATOM 6945 C C . SER A 1 903 ? 15.861 22.971 16.256 1.00 94.38 903 SER A C 1
ATOM 6947 O O . SER A 1 903 ? 16.218 23.392 15.154 1.00 94.38 903 SER A O 1
ATOM 6949 N N . VAL A 1 904 ? 14.605 23.035 16.690 1.00 95.19 904 VAL A N 1
ATOM 6950 C CA . VAL A 1 904 ? 13.517 23.713 15.985 1.00 95.19 904 VAL A CA 1
ATOM 6951 C C . VAL A 1 904 ? 12.902 24.783 16.876 1.00 95.19 904 VAL A C 1
ATOM 6953 O O . VAL A 1 904 ? 12.944 24.698 18.105 1.00 95.19 904 VAL A O 1
ATOM 6956 N N . THR A 1 905 ? 12.316 25.787 16.243 1.00 93.19 905 THR A N 1
ATOM 6957 C CA . THR A 1 905 ? 11.351 26.698 16.847 1.00 93.19 905 THR A CA 1
ATOM 6958 C C . THR A 1 905 ? 10.051 26.566 16.085 1.00 93.19 905 THR A C 1
ATOM 6960 O O . THR A 1 905 ? 10.057 26.379 14.877 1.00 93.19 905 THR A O 1
ATOM 6963 N N . ASP A 1 906 ? 8.931 26.693 16.767 1.00 93.50 906 ASP A N 1
ATOM 6964 C CA . ASP A 1 906 ? 7.611 26.590 16.162 1.00 93.50 906 ASP A CA 1
ATOM 6965 C C . ASP A 1 906 ? 6.875 27.912 16.307 1.00 93.50 906 ASP A C 1
ATOM 6967 O O . ASP A 1 906 ? 6.687 28.398 17.423 1.00 93.50 906 ASP A O 1
ATOM 6971 N N . ASP A 1 907 ? 6.447 28.486 15.190 1.00 90.06 907 ASP A N 1
ATOM 6972 C CA . ASP A 1 907 ? 5.845 29.818 15.196 1.00 90.06 907 ASP A CA 1
ATOM 6973 C C . ASP A 1 907 ? 4.392 29.783 15.691 1.00 90.06 907 ASP A C 1
ATOM 6975 O O . ASP A 1 907 ? 3.852 30.809 16.118 1.00 90.06 907 ASP A O 1
ATOM 6979 N N . LEU A 1 908 ? 3.742 28.613 15.631 1.00 88.88 908 LEU A N 1
ATOM 6980 C CA . LEU A 1 908 ? 2.313 28.479 15.902 1.00 88.88 908 LEU A CA 1
ATOM 6981 C C . LEU A 1 908 ? 2.007 28.050 17.340 1.00 88.88 908 LEU A C 1
ATOM 6983 O O . LEU A 1 908 ? 1.134 28.639 17.986 1.00 88.88 908 LEU A O 1
ATOM 6987 N N . TYR A 1 909 ? 2.710 27.039 17.851 1.00 88.62 909 TYR A N 1
ATOM 6988 C CA . TYR A 1 909 ? 2.458 26.452 19.167 1.00 88.62 909 TYR A CA 1
ATOM 6989 C C . TYR A 1 909 ? 3.673 26.493 20.106 1.00 88.62 909 TYR A C 1
ATOM 6991 O O . TYR A 1 909 ? 3.547 26.069 21.255 1.00 88.62 909 TYR A O 1
ATOM 6999 N N . ASN A 1 910 ? 4.807 27.061 19.675 1.00 90.56 910 ASN A N 1
ATOM 7000 C CA . ASN A 1 910 ? 6.065 27.127 20.429 1.00 90.56 910 ASN A CA 1
ATOM 7001 C C . ASN A 1 910 ? 6.616 25.752 20.859 1.00 90.56 910 ASN A C 1
ATOM 7003 O O . ASN A 1 910 ? 7.262 25.650 21.903 1.00 90.56 910 ASN A O 1
ATOM 7007 N N . LEU A 1 911 ? 6.362 24.700 20.077 1.00 93.75 911 LEU A N 1
ATOM 7008 C CA . LEU A 1 911 ? 7.038 23.414 20.232 1.00 93.75 911 LEU A CA 1
ATOM 7009 C C . LEU A 1 911 ? 8.544 23.519 19.957 1.00 93.75 911 LEU A C 1
ATOM 7011 O O . LEU A 1 911 ? 9.000 24.255 19.079 1.00 93.75 911 LEU A O 1
ATOM 7015 N N . THR A 1 912 ? 9.308 22.738 20.711 1.00 93.62 912 THR A N 1
ATOM 7016 C CA . THR A 1 912 ? 10.767 22.608 20.584 1.00 93.62 912 THR A CA 1
ATOM 7017 C C . THR A 1 912 ? 11.215 21.154 20.448 1.00 93.62 912 THR A C 1
ATOM 7019 O O . THR A 1 912 ? 12.318 20.886 19.969 1.00 93.62 912 THR A O 1
ATOM 7022 N N . GLY A 1 913 ? 10.365 20.203 20.847 1.00 90.50 913 GLY A N 1
ATOM 7023 C CA . GLY A 1 913 ? 10.597 18.776 20.700 1.00 90.50 913 GLY A CA 1
ATOM 7024 C C . GLY A 1 913 ? 10.388 18.339 19.256 1.00 90.50 913 GLY A C 1
ATOM 7025 O O . GLY A 1 913 ? 9.352 18.622 18.652 1.00 90.50 913 GLY A O 1
ATOM 7026 N N . PHE A 1 914 ? 11.363 17.618 18.705 1.00 96.19 914 PHE A N 1
ATOM 7027 C CA . PHE A 1 914 ? 11.275 17.098 17.349 1.00 96.19 914 PHE A CA 1
ATOM 7028 C C . PHE A 1 914 ? 11.940 15.731 17.196 1.00 96.19 914 PHE A C 1
ATOM 7030 O O . PHE A 1 914 ? 12.789 15.330 17.994 1.00 96.19 914 PHE A O 1
ATOM 7037 N N . VAL A 1 915 ? 11.570 15.036 16.124 1.00 92.94 915 VAL A N 1
ATOM 7038 C CA . VAL A 1 915 ? 12.221 13.821 15.640 1.00 92.94 915 VAL A CA 1
ATOM 7039 C C . VAL A 1 915 ? 12.529 14.003 14.162 1.00 92.94 915 VAL A C 1
ATOM 7041 O O . VAL A 1 915 ? 11.649 14.316 13.368 1.00 92.94 915 VAL A O 1
ATOM 7044 N N . GLN A 1 916 ? 13.779 13.777 13.773 1.00 92.81 916 GLN A N 1
ATOM 7045 C CA . GLN A 1 916 ? 14.164 13.748 12.367 1.00 92.81 916 GLN A CA 1
ATOM 7046 C C . GLN A 1 916 ? 14.086 12.316 11.844 1.00 92.81 916 GLN A C 1
ATOM 7048 O O . GLN A 1 916 ? 14.808 11.443 12.325 1.00 92.81 916 GLN A O 1
ATOM 7053 N N . ILE A 1 917 ? 13.222 12.084 10.856 1.00 88.69 917 ILE A N 1
ATOM 7054 C CA . ILE A 1 917 ? 13.086 10.774 10.198 1.00 88.69 917 ILE A CA 1
ATOM 7055 C C . ILE A 1 917 ? 13.811 10.726 8.851 1.00 88.69 917 ILE A C 1
ATOM 7057 O O . ILE A 1 917 ? 14.084 9.645 8.331 1.00 88.69 917 ILE A O 1
ATOM 7061 N N . CYS A 1 918 ? 14.148 11.888 8.291 1.00 85.25 918 CYS A N 1
ATOM 7062 C CA . CYS A 1 918 ? 14.900 11.990 7.053 1.00 85.25 918 CYS A CA 1
ATOM 7063 C C . CYS A 1 918 ? 16.406 11.793 7.266 1.00 85.25 918 CYS A C 1
ATOM 7065 O O . CYS A 1 918 ? 16.966 12.106 8.324 1.00 85.25 918 CYS A O 1
ATOM 7067 N N . ASN A 1 919 ? 17.092 11.338 6.218 1.00 85.75 919 ASN A N 1
ATOM 7068 C CA . ASN A 1 919 ? 18.551 11.295 6.222 1.00 85.75 919 ASN A CA 1
ATOM 7069 C C . ASN A 1 919 ? 19.138 12.722 6.318 1.00 85.75 919 ASN A C 1
ATOM 7071 O O . ASN A 1 919 ? 18.523 13.666 5.812 1.00 85.75 919 ASN A O 1
ATOM 7075 N N . PRO A 1 920 ? 20.323 12.902 6.935 1.00 87.88 920 PRO A N 1
ATOM 7076 C CA . PRO A 1 920 ? 21.024 14.186 6.933 1.00 87.88 920 PRO A CA 1
ATOM 7077 C C . PRO A 1 920 ? 21.311 14.676 5.506 1.00 87.88 920 PRO A C 1
ATOM 7079 O O . PRO A 1 920 ? 21.707 13.884 4.647 1.00 87.88 920 PRO A O 1
ATOM 7082 N N . ALA A 1 921 ? 21.189 15.981 5.260 1.00 89.00 921 ALA A N 1
ATOM 7083 C CA . ALA A 1 921 ? 21.566 16.572 3.978 1.00 89.00 921 ALA A CA 1
ATOM 7084 C C . ALA A 1 921 ? 23.093 16.605 3.829 1.00 89.00 921 ALA A C 1
ATOM 7086 O O . ALA A 1 921 ? 23.798 16.962 4.772 1.00 89.00 921 ALA A O 1
ATOM 7087 N N . SER A 1 922 ? 23.625 16.277 2.650 1.00 90.31 922 SER A N 1
ATOM 7088 C CA . SER A 1 922 ? 25.070 16.337 2.392 1.00 90.31 922 SER A CA 1
ATOM 7089 C C . SER A 1 922 ? 25.433 17.479 1.447 1.00 90.31 922 SER A C 1
ATOM 7091 O O . SER A 1 922 ? 24.912 17.532 0.335 1.00 90.31 922 SER A O 1
ATOM 7093 N N . VAL A 1 923 ? 26.374 18.336 1.854 1.00 91.62 923 VAL A N 1
ATOM 7094 C CA . VAL A 1 923 ? 26.923 19.426 1.028 1.00 91.62 923 VAL A CA 1
ATOM 7095 C C . VAL A 1 923 ? 28.439 19.283 0.941 1.00 91.62 923 VAL A C 1
ATOM 7097 O O . VAL A 1 923 ? 29.111 19.018 1.941 1.00 91.62 923 VAL A O 1
ATOM 7100 N N . VAL A 1 924 ? 28.993 19.455 -0.257 1.00 90.88 924 VAL A N 1
ATOM 7101 C CA . VAL A 1 924 ? 30.440 19.428 -0.498 1.00 90.88 924 VAL A CA 1
ATOM 7102 C C . VAL A 1 924 ? 30.980 20.856 -0.537 1.00 90.88 924 VAL A C 1
ATOM 7104 O O . VAL A 1 924 ? 30.630 21.633 -1.421 1.00 90.88 924 VAL A O 1
ATOM 7107 N N . PHE A 1 925 ? 31.857 21.202 0.404 1.00 92.06 925 PHE A N 1
ATOM 7108 C CA . PHE A 1 925 ? 32.599 22.459 0.368 1.00 92.06 925 PHE A CA 1
ATOM 7109 C C . PHE A 1 925 ? 33.905 22.262 -0.381 1.00 92.06 925 PHE A C 1
ATOM 7111 O O . PHE A 1 925 ? 34.701 21.381 -0.045 1.00 92.06 925 PHE A O 1
ATOM 7118 N N . ASP A 1 926 ? 34.114 23.081 -1.402 1.00 92.69 926 ASP A N 1
ATOM 7119 C CA . ASP A 1 926 ? 35.175 22.875 -2.373 1.00 92.69 926 ASP A CA 1
ATOM 7120 C C . ASP A 1 926 ? 35.882 24.163 -2.787 1.00 92.69 926 ASP A C 1
ATOM 7122 O O . ASP A 1 926 ? 35.485 25.275 -2.445 1.00 92.69 926 ASP A O 1
ATOM 7126 N N . GLN A 1 927 ? 36.937 24.010 -3.570 1.00 92.25 927 GLN A N 1
ATOM 7127 C CA . GLN A 1 927 ? 37.610 25.097 -4.251 1.00 92.25 927 GLN A CA 1
ATOM 7128 C C . GLN A 1 927 ? 37.861 24.676 -5.691 1.00 92.25 927 GLN A C 1
ATOM 7130 O O . GLN A 1 927 ? 38.253 23.543 -5.956 1.00 92.25 927 GLN A O 1
ATOM 7135 N N . ILE A 1 928 ? 37.663 25.595 -6.630 1.00 91.38 928 ILE A N 1
ATOM 7136 C CA . ILE A 1 928 ? 38.044 25.348 -8.016 1.00 91.38 928 ILE A CA 1
ATOM 7137 C C . ILE A 1 928 ? 39.545 25.598 -8.146 1.00 91.38 928 ILE A C 1
ATOM 7139 O O . ILE A 1 928 ? 40.044 26.695 -7.888 1.00 91.38 928 ILE A O 1
ATOM 7143 N N . LEU A 1 929 ? 40.268 24.562 -8.554 1.00 88.50 929 LEU A N 1
ATOM 7144 C CA . LEU A 1 929 ? 41.630 24.675 -9.046 1.00 88.50 929 LEU A CA 1
ATOM 7145 C C . LEU A 1 929 ? 41.563 25.018 -10.528 1.00 88.50 929 LEU A C 1
ATOM 7147 O O . LEU A 1 929 ? 40.847 24.365 -11.285 1.00 88.50 929 LEU A O 1
ATOM 7151 N N . SER A 1 930 ? 42.325 26.029 -10.932 1.00 87.06 930 SER A N 1
ATOM 7152 C CA . SER A 1 930 ? 42.496 26.386 -12.335 1.00 87.06 930 SER A CA 1
ATOM 7153 C C . SER A 1 930 ? 43.958 26.220 -12.727 1.00 87.06 930 SER A C 1
ATOM 7155 O O . SER A 1 930 ? 44.859 26.654 -12.008 1.00 87.06 930 SER A O 1
ATOM 7157 N N . SER A 1 931 ? 44.197 25.567 -13.857 1.00 84.31 931 SER A N 1
ATOM 7158 C CA . SER A 1 931 ? 45.518 25.471 -14.472 1.00 84.31 931 SER A CA 1
ATOM 7159 C C . SER A 1 931 ? 45.457 26.000 -15.893 1.00 84.31 931 SER A C 1
ATOM 7161 O O . SER A 1 931 ? 44.523 25.688 -16.632 1.00 84.31 931 SER A O 1
ATOM 7163 N N . PHE A 1 932 ? 46.459 26.784 -16.261 1.00 82.06 932 PHE A N 1
ATOM 7164 C CA . PHE A 1 932 ? 46.562 27.434 -17.556 1.00 82.06 932 PHE A CA 1
ATOM 7165 C C . PHE A 1 932 ? 47.605 26.708 -18.410 1.00 82.06 932 PHE A C 1
ATOM 7167 O O . PHE A 1 932 ? 48.686 26.375 -17.926 1.00 82.06 932 PHE A O 1
ATOM 7174 N N . ASP A 1 933 ? 47.276 26.448 -19.670 1.00 81.69 933 ASP A N 1
ATOM 7175 C CA . ASP A 1 933 ? 48.193 25.887 -20.659 1.00 81.69 933 ASP A CA 1
ATOM 7176 C C . ASP A 1 933 ? 48.029 26.629 -21.989 1.00 81.69 933 ASP A C 1
ATOM 7178 O O . ASP A 1 933 ? 46.968 27.176 -22.301 1.00 81.69 933 ASP A O 1
ATOM 7182 N N . HIS A 1 934 ? 49.096 26.689 -22.776 1.00 80.38 934 HIS A N 1
ATOM 7183 C CA . HIS A 1 934 ? 49.086 27.354 -24.065 1.00 80.38 934 HIS A CA 1
ATOM 7184 C C . HIS A 1 934 ? 50.001 26.655 -25.064 1.00 80.38 934 HIS A C 1
ATOM 7186 O O . HIS A 1 934 ? 51.127 26.257 -24.770 1.00 80.38 934 HIS A O 1
ATOM 7192 N N . SER A 1 935 ? 49.537 26.560 -26.307 1.00 73.00 935 SER A N 1
ATOM 7193 C CA . SER A 1 935 ? 50.316 25.990 -27.400 1.00 73.00 935 SER A CA 1
ATOM 7194 C C . SER A 1 935 ? 50.235 26.870 -28.640 1.00 73.00 935 SER A C 1
ATOM 7196 O O . SER A 1 935 ? 49.176 27.357 -29.036 1.00 73.00 935 SER A O 1
ATOM 7198 N N . ALA A 1 936 ? 51.383 27.104 -29.270 1.00 64.25 936 ALA A N 1
ATOM 7199 C CA . ALA A 1 936 ? 51.480 27.925 -30.469 1.00 64.25 936 ALA A CA 1
ATOM 7200 C C . ALA A 1 936 ? 51.933 27.045 -31.641 1.00 64.25 936 ALA A C 1
ATOM 7202 O O . ALA A 1 936 ? 53.066 26.557 -31.674 1.00 64.25 936 ALA A O 1
ATOM 7203 N N . SER A 1 937 ? 51.014 26.803 -32.580 1.00 57.84 937 SER A N 1
ATOM 7204 C CA . SER A 1 937 ? 51.197 25.863 -33.697 1.00 57.84 937 SER A CA 1
ATOM 7205 C C . SER A 1 937 ? 51.420 26.550 -35.050 1.00 57.84 937 SER A C 1
ATOM 7207 O O . SER A 1 937 ? 51.891 25.901 -35.987 1.00 57.84 937 SER A O 1
ATOM 7209 N N . ARG A 1 938 ? 51.127 27.857 -35.166 1.00 63.84 938 ARG A N 1
ATOM 7210 C CA . ARG A 1 938 ? 51.278 28.660 -36.393 1.00 63.84 938 ARG A CA 1
ATOM 7211 C C . ARG A 1 938 ? 51.785 30.080 -36.085 1.00 63.84 938 ARG A C 1
ATOM 7213 O O . ARG A 1 938 ? 51.471 30.604 -35.020 1.00 63.84 938 ARG A O 1
ATOM 7220 N N . PRO A 1 939 ? 52.533 30.726 -37.006 1.00 62.84 939 PRO A N 1
ATOM 7221 C CA . PRO A 1 939 ? 52.972 32.113 -36.854 1.00 62.84 939 PRO A CA 1
ATOM 7222 C C . PRO A 1 939 ? 51.825 33.086 -36.573 1.00 62.84 939 PRO A C 1
ATOM 7224 O O . PRO A 1 939 ? 50.995 33.313 -37.445 1.00 62.84 939 PRO A O 1
ATOM 7227 N N . GLY A 1 940 ? 51.818 33.680 -35.377 1.00 64.38 940 GLY A N 1
ATOM 7228 C CA . GLY A 1 940 ? 50.820 34.679 -34.971 1.00 64.38 940 GLY A CA 1
ATOM 7229 C C . GLY A 1 940 ? 49.551 34.118 -34.319 1.00 64.38 940 GLY A C 1
ATOM 7230 O O . GLY A 1 940 ? 48.705 34.914 -33.922 1.00 64.38 940 GLY A O 1
ATOM 7231 N N . GLU A 1 941 ? 49.439 32.797 -34.139 1.00 73.94 941 GLU A N 1
ATOM 7232 C CA . GLU A 1 941 ? 48.316 32.130 -33.458 1.00 73.94 941 GLU A CA 1
ATOM 7233 C C . GLU A 1 941 ? 48.777 31.413 -32.176 1.00 73.94 941 GLU A C 1
ATOM 7235 O O . GLU A 1 941 ? 49.813 30.740 -32.156 1.00 73.94 941 GLU A O 1
ATOM 7240 N N . CYS A 1 942 ? 47.969 31.489 -31.118 1.00 77.81 942 CYS A N 1
ATOM 7241 C CA . CYS A 1 942 ? 48.149 30.711 -29.895 1.00 77.81 942 CYS A CA 1
ATOM 7242 C C . CYS A 1 942 ? 46.805 30.165 -29.403 1.00 77.81 942 CYS A C 1
ATOM 7244 O O . CYS A 1 942 ? 45.830 30.904 -29.282 1.00 77.81 942 CYS A O 1
ATOM 7246 N N . ALA A 1 943 ? 46.752 28.859 -29.145 1.00 81.31 943 ALA A N 1
ATOM 7247 C CA . ALA A 1 943 ? 45.635 28.222 -28.468 1.00 81.31 943 ALA A CA 1
ATOM 7248 C C . ALA A 1 943 ? 45.904 28.259 -26.966 1.00 81.31 943 ALA A C 1
ATOM 7250 O O . ALA A 1 943 ? 46.907 27.712 -26.507 1.00 81.31 943 ALA A O 1
ATOM 7251 N N . VAL A 1 944 ? 45.013 28.908 -26.231 1.00 85.56 944 VAL A N 1
ATOM 7252 C CA . VAL A 1 944 ? 45.031 28.957 -24.773 1.00 85.56 944 VAL A CA 1
ATOM 7253 C C . VAL A 1 944 ? 43.980 27.992 -24.258 1.00 85.56 944 VAL A C 1
ATOM 7255 O O . VAL A 1 944 ? 42.861 27.992 -24.766 1.00 85.56 944 VAL A O 1
ATOM 7258 N N . SER A 1 945 ? 44.328 27.205 -23.247 1.00 86.38 945 SER A N 1
ATOM 7259 C CA . SER A 1 945 ? 43.409 26.322 -22.539 1.00 86.38 945 SER A CA 1
ATOM 7260 C C . SER A 1 945 ? 43.477 26.544 -21.032 1.00 86.38 945 SER A C 1
ATOM 7262 O O . SER A 1 945 ? 44.555 26.600 -20.447 1.00 86.38 945 SER A O 1
ATOM 7264 N N . VAL A 1 946 ? 42.315 26.630 -20.398 1.00 88.62 946 VAL A N 1
ATOM 7265 C CA . VAL A 1 946 ? 42.129 26.675 -18.951 1.00 88.62 946 VAL A CA 1
ATOM 7266 C C . VAL A 1 946 ? 41.472 25.368 -18.538 1.00 88.62 946 VAL A C 1
ATOM 7268 O O . VAL A 1 946 ? 40.400 25.031 -19.031 1.00 88.62 946 VAL A O 1
ATOM 7271 N N . ARG A 1 947 ? 42.102 24.627 -17.633 1.00 88.56 947 ARG A N 1
ATOM 7272 C CA . ARG A 1 947 ? 41.527 23.419 -17.041 1.00 88.56 947 ARG A CA 1
ATOM 7273 C C . ARG A 1 947 ? 41.083 23.702 -15.617 1.00 88.56 947 ARG A C 1
ATOM 7275 O O . ARG A 1 947 ? 41.858 24.241 -14.830 1.00 88.56 947 ARG A O 1
ATOM 7282 N N . LEU A 1 948 ? 39.852 23.325 -15.309 1.00 90.62 948 LEU A N 1
ATOM 7283 C CA . LEU A 1 948 ? 39.187 23.512 -14.033 1.00 90.62 948 LEU A CA 1
ATOM 7284 C C . LEU A 1 948 ? 38.878 22.154 -13.400 1.00 90.62 948 LEU A C 1
ATOM 7286 O O . LEU A 1 948 ? 38.289 21.276 -14.033 1.00 90.62 948 LEU A O 1
ATOM 7290 N N . SER A 1 949 ? 39.243 21.994 -12.134 1.00 89.12 949 SER A N 1
ATOM 7291 C CA . SER A 1 949 ? 38.919 20.806 -11.339 1.00 89.12 949 SER A CA 1
ATOM 7292 C C . SER A 1 949 ? 38.580 21.194 -9.909 1.00 89.12 949 SER A C 1
ATOM 7294 O O . SER A 1 949 ? 39.174 22.123 -9.362 1.00 89.12 949 SER A O 1
ATOM 7296 N N . TYR A 1 950 ? 37.682 20.456 -9.277 1.00 89.00 950 TYR A N 1
ATOM 7297 C CA . TYR A 1 950 ? 37.398 20.587 -7.858 1.00 89.00 950 TYR A CA 1
ATOM 7298 C C . TYR A 1 950 ? 38.566 20.058 -7.017 1.00 89.00 950 TYR A C 1
ATOM 7300 O O . TYR A 1 950 ? 39.116 18.990 -7.284 1.00 89.00 950 TYR A O 1
ATOM 7308 N N . ALA A 1 951 ? 38.979 20.820 -6.008 1.00 87.19 951 ALA A N 1
ATOM 7309 C CA . ALA A 1 951 ? 40.136 20.512 -5.176 1.00 87.19 951 ALA A CA 1
ATOM 7310 C C . ALA A 1 951 ? 39.914 19.296 -4.266 1.00 87.19 951 ALA A C 1
ATOM 7312 O O . ALA A 1 951 ? 40.884 18.632 -3.903 1.00 87.19 951 ALA A O 1
ATOM 7313 N N . SER A 1 952 ? 38.669 19.022 -3.867 1.00 77.94 952 SER A N 1
ATOM 7314 C CA . SER A 1 952 ? 38.377 17.953 -2.904 1.00 77.94 952 SER A CA 1
ATOM 7315 C C . SER A 1 952 ? 38.533 16.539 -3.475 1.00 77.94 952 SER A C 1
ATOM 7317 O O . SER A 1 952 ? 38.986 15.651 -2.755 1.00 77.94 952 SER A O 1
ATOM 7319 N N . ASP A 1 953 ? 38.196 16.326 -4.748 1.00 79.56 953 ASP A N 1
ATOM 7320 C CA . ASP A 1 953 ? 38.168 14.998 -5.381 1.00 79.56 953 ASP A CA 1
ATOM 7321 C C . ASP A 1 953 ? 38.771 14.958 -6.797 1.00 79.56 953 ASP A C 1
ATOM 7323 O O . ASP A 1 953 ? 38.854 13.891 -7.403 1.00 79.56 953 ASP A O 1
ATOM 7327 N N . GLY A 1 954 ? 39.222 16.097 -7.332 1.00 78.94 954 GLY A N 1
ATOM 7328 C CA . GLY A 1 954 ? 39.803 16.193 -8.671 1.00 78.94 954 GLY A CA 1
ATOM 7329 C C . GLY A 1 954 ? 38.787 16.088 -9.811 1.00 78.94 954 GLY A C 1
ATOM 7330 O O . GLY A 1 954 ? 39.199 16.050 -10.973 1.00 78.94 954 GLY A O 1
ATOM 7331 N N . SER A 1 955 ? 37.485 16.050 -9.508 1.00 84.12 955 SER A N 1
ATOM 7332 C CA . SER A 1 955 ? 36.434 15.996 -10.525 1.00 84.12 955 SER A CA 1
ATOM 7333 C C . SER A 1 955 ? 36.430 17.271 -11.386 1.00 84.12 955 SER A C 1
ATOM 7335 O O . SER A 1 955 ? 36.764 18.356 -10.899 1.00 84.12 955 SER A O 1
ATOM 7337 N N . PRO A 1 956 ? 36.120 17.169 -12.689 1.00 84.38 956 PRO A N 1
ATOM 7338 C CA . PRO A 1 956 ? 36.140 18.319 -13.588 1.00 84.38 956 PRO A CA 1
ATOM 7339 C C . PRO A 1 956 ? 35.021 19.323 -13.278 1.00 84.38 956 PRO A C 1
ATOM 7341 O O . PRO A 1 956 ? 33.908 18.927 -12.945 1.00 84.38 956 PRO A O 1
ATOM 7344 N N . VAL A 1 957 ? 35.295 20.623 -13.439 1.00 84.94 957 VAL A N 1
ATOM 7345 C CA . VAL A 1 957 ? 34.264 21.675 -13.326 1.00 84.94 957 VAL A CA 1
ATOM 7346 C C . VAL A 1 957 ? 33.658 21.939 -14.702 1.00 84.94 957 VAL A C 1
ATOM 7348 O O . VAL A 1 957 ? 34.280 22.591 -15.547 1.00 84.94 957 VAL A O 1
ATOM 7351 N N . THR A 1 958 ? 32.453 21.432 -14.932 1.00 82.38 958 THR A N 1
ATOM 7352 C CA . THR A 1 958 ? 31.722 21.577 -16.198 1.00 82.38 958 THR A CA 1
ATOM 7353 C C . THR A 1 958 ? 30.644 22.659 -16.117 1.00 82.38 958 THR A C 1
ATOM 7355 O O . THR A 1 958 ? 30.158 22.978 -15.030 1.00 82.38 958 THR A O 1
ATOM 7358 N N . GLY A 1 959 ? 30.300 23.274 -17.253 1.00 80.69 959 GLY A N 1
ATOM 7359 C CA . GLY A 1 959 ? 29.267 24.316 -17.328 1.00 80.69 959 GLY A CA 1
ATOM 7360 C C . GLY A 1 959 ? 29.636 25.663 -16.684 1.00 80.69 959 GLY A C 1
ATOM 7361 O O . GLY A 1 959 ? 28.751 26.470 -16.394 1.00 80.69 959 GLY A O 1
ATOM 7362 N N . ALA A 1 960 ? 30.924 25.924 -16.444 1.00 85.69 960 ALA A N 1
ATOM 7363 C CA . ALA A 1 960 ? 31.408 27.232 -16.010 1.00 85.69 960 ALA A CA 1
ATOM 7364 C C . ALA A 1 960 ? 31.495 28.202 -17.203 1.00 85.69 960 ALA A C 1
ATOM 7366 O O . ALA A 1 960 ? 31.852 27.824 -18.315 1.00 85.69 960 ALA A O 1
ATOM 7367 N N . SER A 1 961 ? 31.219 29.483 -16.971 1.00 91.25 961 SER A N 1
ATOM 7368 C CA . SER A 1 961 ? 31.455 30.543 -17.953 1.00 91.25 961 SER A CA 1
ATOM 7369 C C . SER A 1 961 ? 32.921 30.960 -17.874 1.00 91.25 961 SER A C 1
ATOM 7371 O O . SER A 1 961 ? 33.358 31.527 -16.873 1.00 91.25 961 SER A O 1
ATOM 7373 N N . VAL A 1 962 ? 33.705 30.658 -18.910 1.00 90.94 962 VAL A N 1
ATOM 7374 C CA . VAL A 1 962 ? 35.126 31.020 -18.978 1.00 90.94 962 VAL A CA 1
ATOM 7375 C C . VAL A 1 962 ? 35.336 32.002 -20.116 1.00 90.94 962 VAL A C 1
ATOM 7377 O O . VAL A 1 962 ? 35.079 31.685 -21.272 1.00 90.94 962 VAL A O 1
ATOM 7380 N N . SER A 1 963 ? 35.861 33.186 -19.812 1.00 90.38 963 SER A N 1
ATOM 7381 C CA . SER A 1 963 ? 36.276 34.157 -20.822 1.00 90.38 963 SER A CA 1
ATOM 7382 C C . SER A 1 963 ? 37.789 34.349 -20.817 1.00 90.38 963 SER A C 1
ATOM 7384 O O . SER A 1 963 ? 38.431 34.346 -19.772 1.00 90.38 963 SER A O 1
ATOM 7386 N N . ILE A 1 964 ? 38.377 34.502 -22.001 1.00 89.06 964 ILE A N 1
ATOM 7387 C CA . ILE A 1 964 ? 39.805 34.717 -22.218 1.00 89.06 964 ILE A CA 1
ATOM 7388 C C . ILE A 1 964 ? 39.965 36.016 -23.022 1.00 89.06 964 ILE A C 1
ATOM 7390 O O . ILE A 1 964 ? 39.465 36.146 -24.142 1.00 89.06 964 ILE A O 1
ATOM 7394 N N . ASN A 1 965 ? 40.634 37.013 -22.437 1.00 87.56 965 ASN A N 1
ATOM 7395 C CA . ASN A 1 965 ? 40.745 38.385 -22.950 1.00 87.56 965 ASN A CA 1
ATOM 7396 C C . ASN A 1 965 ? 39.380 39.013 -23.307 1.00 87.56 965 ASN A C 1
ATOM 7398 O O . ASN A 1 965 ? 39.258 39.735 -24.296 1.00 87.56 965 ASN A O 1
ATOM 7402 N N . GLY A 1 966 ? 38.352 38.716 -22.505 1.00 83.06 966 GLY A N 1
ATOM 7403 C CA . GLY A 1 966 ? 36.985 39.217 -22.685 1.00 83.06 966 GLY A CA 1
ATOM 7404 C C . GLY A 1 966 ? 36.154 38.486 -23.746 1.00 83.06 966 GLY A C 1
ATOM 7405 O O . GLY A 1 966 ? 35.013 38.875 -23.980 1.00 83.06 966 GLY A O 1
ATOM 7406 N N . ASN A 1 967 ? 36.687 37.435 -24.379 1.00 86.81 967 ASN A N 1
ATOM 7407 C CA . ASN A 1 967 ? 35.952 36.592 -25.326 1.00 86.81 967 ASN A CA 1
ATOM 7408 C C . ASN A 1 967 ? 35.629 35.240 -24.688 1.00 86.81 967 ASN A C 1
ATOM 7410 O O . ASN A 1 967 ? 36.467 34.678 -23.992 1.00 86.81 967 ASN A O 1
ATOM 7414 N N . GLN A 1 968 ? 34.437 34.705 -24.940 1.00 91.81 968 GLN A N 1
ATOM 7415 C CA . GLN A 1 968 ? 34.011 33.415 -24.388 1.00 91.81 968 GLN A CA 1
ATOM 7416 C C . GLN A 1 968 ? 34.861 32.261 -24.937 1.00 91.81 968 GLN A C 1
ATOM 7418 O O . GLN A 1 968 ? 35.056 32.160 -26.149 1.00 91.81 968 GLN A O 1
ATOM 7423 N N . ALA A 1 969 ? 35.377 31.424 -24.039 1.00 87.69 969 ALA A N 1
ATOM 7424 C CA . ALA A 1 969 ? 36.127 30.217 -24.355 1.00 87.69 969 ALA A CA 1
ATOM 7425 C C . ALA A 1 969 ? 35.171 29.036 -24.577 1.00 87.69 969 ALA A C 1
ATOM 7427 O O . ALA A 1 969 ? 34.115 28.943 -23.957 1.00 87.69 969 ALA A O 1
ATOM 7428 N N . GLU A 1 970 ? 35.549 28.129 -25.469 1.00 90.19 970 GLU A N 1
ATOM 7429 C CA . GLU A 1 970 ? 34.787 26.925 -25.791 1.00 90.19 970 GLU A CA 1
ATOM 7430 C C . GLU A 1 970 ? 35.073 25.833 -24.753 1.00 90.19 970 GLU A C 1
ATOM 7432 O O . GLU A 1 970 ? 36.236 25.502 -24.515 1.00 90.19 970 GLU A O 1
ATOM 7437 N N . GLU A 1 971 ? 34.035 25.268 -24.133 1.00 85.25 971 GLU A N 1
ATOM 7438 C CA . GLU A 1 971 ? 34.172 24.112 -23.243 1.00 85.25 971 GLU A CA 1
ATOM 7439 C C . GLU A 1 971 ? 34.436 22.846 -24.072 1.00 85.25 971 GLU A C 1
ATOM 7441 O O . GLU A 1 971 ? 33.613 22.421 -24.878 1.00 85.25 971 GLU A O 1
ATOM 7446 N N . LEU A 1 972 ? 35.601 22.235 -23.870 1.00 79.88 972 LEU A N 1
ATOM 7447 C CA . LEU A 1 972 ? 36.057 21.029 -24.566 1.00 79.88 972 LEU A CA 1
ATOM 7448 C C . LEU A 1 972 ? 35.743 19.734 -23.791 1.00 79.88 972 LEU A C 1
ATOM 7450 O O . LEU A 1 972 ? 36.117 18.648 -24.234 1.00 79.88 972 LEU A O 1
ATOM 7454 N N . GLY A 1 973 ? 35.091 19.841 -22.627 1.00 70.88 973 GLY A N 1
ATOM 7455 C CA . GLY A 1 973 ? 34.761 18.724 -21.739 1.00 70.88 973 GLY A CA 1
ATOM 7456 C C . GLY A 1 973 ? 35.851 18.397 -20.708 1.00 70.88 973 GLY A C 1
ATOM 7457 O O . GLY A 1 973 ? 37.000 18.843 -20.799 1.00 70.88 973 GLY A O 1
ATOM 7458 N N . TYR A 1 974 ? 35.478 17.629 -19.676 1.00 77.31 974 TYR A N 1
ATOM 7459 C CA . TYR A 1 974 ? 36.333 17.299 -18.521 1.00 77.31 974 TYR A CA 1
ATOM 7460 C C . TYR A 1 974 ? 36.981 18.533 -17.861 1.00 77.31 974 TYR A C 1
ATOM 7462 O O . TYR A 1 974 ? 38.138 18.491 -17.429 1.00 77.31 974 TYR A O 1
ATOM 7470 N N . GLY A 1 975 ? 36.233 19.641 -17.798 1.00 80.38 975 GLY A N 1
ATOM 7471 C CA . GLY A 1 975 ? 36.661 20.894 -17.181 1.00 80.38 975 GLY A CA 1
ATOM 7472 C C . GLY A 1 975 ? 37.688 21.683 -17.990 1.00 80.38 975 GLY A C 1
ATOM 7473 O O . GLY A 1 975 ? 38.304 22.594 -17.450 1.00 80.38 975 GLY A O 1
ATOM 7474 N N . ASN A 1 976 ? 37.915 21.347 -19.263 1.00 86.50 976 ASN A N 1
ATOM 7475 C CA . ASN A 1 976 ? 38.817 22.094 -20.138 1.00 86.50 976 ASN A CA 1
ATOM 7476 C C . ASN A 1 976 ? 38.045 23.130 -20.956 1.00 86.50 976 ASN A C 1
ATOM 7478 O O . ASN A 1 976 ? 37.052 22.796 -21.592 1.00 86.50 976 ASN A O 1
ATOM 7482 N N . TYR A 1 977 ? 38.556 24.354 -21.007 1.00 90.38 977 TYR A N 1
ATOM 7483 C CA . TYR A 1 977 ? 38.020 25.471 -21.780 1.00 90.38 977 TYR A CA 1
ATOM 7484 C C . TYR A 1 977 ? 39.132 26.034 -22.646 1.00 90.38 977 TYR A C 1
ATOM 7486 O O . TYR A 1 977 ? 40.247 26.192 -22.157 1.00 90.38 977 TYR A O 1
ATOM 7494 N N . ALA A 1 978 ? 38.875 26.346 -23.912 1.00 88.19 978 ALA A N 1
ATOM 7495 C CA . ALA A 1 978 ? 39.915 26.841 -24.802 1.00 88.19 978 ALA A CA 1
ATOM 7496 C C . ALA A 1 978 ? 39.461 28.000 -25.684 1.00 88.19 978 ALA A C 1
ATOM 7498 O O . ALA A 1 978 ? 38.310 28.091 -26.099 1.00 88.19 978 ALA A O 1
ATOM 7499 N N . LEU A 1 979 ? 40.405 28.875 -26.020 1.00 89.81 979 LEU A N 1
ATOM 7500 C CA . LEU A 1 979 ? 40.206 29.931 -27.002 1.00 89.81 979 LEU A CA 1
ATOM 7501 C C . LEU A 1 979 ? 41.462 30.098 -27.856 1.00 89.81 979 LEU A C 1
ATOM 7503 O O . LEU A 1 979 ? 42.590 30.082 -27.356 1.00 89.81 979 LEU A O 1
ATOM 7507 N N . ARG A 1 980 ? 41.270 30.291 -29.163 1.00 85.50 980 ARG A N 1
ATOM 7508 C CA . ARG A 1 980 ? 42.356 30.683 -30.068 1.00 85.50 980 ARG A CA 1
ATOM 7509 C C . ARG A 1 980 ? 42.477 32.198 -30.115 1.00 85.50 980 ARG A C 1
ATOM 7511 O O . ARG A 1 980 ? 41.497 32.895 -30.360 1.00 85.50 980 ARG A O 1
ATOM 7518 N N . LEU A 1 981 ? 43.696 32.683 -29.921 1.00 81.69 981 LEU A N 1
ATOM 7519 C CA . LEU A 1 981 ? 44.052 34.093 -29.977 1.00 81.69 981 LEU A CA 1
ATOM 7520 C C . LEU A 1 981 ? 45.017 34.347 -31.137 1.00 81.69 981 LEU A C 1
ATOM 7522 O O . LEU A 1 981 ? 45.939 33.564 -31.381 1.00 81.69 981 LEU A O 1
ATOM 7526 N N . GLU A 1 982 ? 44.833 35.480 -31.812 1.00 78.94 982 GLU A N 1
ATOM 7527 C CA . GLU A 1 982 ? 45.715 35.962 -32.875 1.00 78.94 982 GLU A CA 1
ATOM 7528 C C . GLU A 1 982 ? 46.415 37.255 -32.446 1.00 78.94 982 GLU A C 1
ATOM 7530 O O . GLU A 1 982 ? 45.801 38.159 -31.874 1.00 78.94 982 GLU A O 1
ATOM 7535 N N . SER A 1 983 ? 47.717 37.359 -32.716 1.00 71.38 983 SER A N 1
ATOM 7536 C CA . SER A 1 983 ? 48.498 38.557 -32.408 1.00 71.38 983 SER A CA 1
ATOM 7537 C C . SER A 1 983 ? 49.687 38.733 -33.340 1.00 71.38 983 SER A C 1
ATOM 7539 O O . SER A 1 983 ? 50.450 37.805 -33.605 1.00 71.38 983 SER A O 1
ATOM 7541 N N . PHE A 1 984 ? 49.911 39.977 -33.761 1.00 65.25 984 PHE A N 1
ATOM 7542 C CA . PHE A 1 984 ? 51.119 40.371 -34.491 1.00 65.25 984 PHE A CA 1
ATOM 7543 C C . PHE A 1 984 ? 52.309 40.655 -33.561 1.00 65.25 984 PHE A C 1
ATOM 7545 O O . PHE A 1 984 ? 53.435 40.813 -34.035 1.00 65.25 984 PHE A O 1
ATOM 7552 N N . LEU A 1 985 ? 52.080 40.728 -32.245 1.00 66.12 985 LEU A N 1
ATOM 7553 C CA . LEU A 1 985 ? 53.129 40.950 -31.253 1.00 66.12 985 LEU A CA 1
ATOM 7554 C C . LEU A 1 985 ? 53.747 39.613 -30.809 1.00 66.12 985 LEU A C 1
ATOM 7556 O O . LEU A 1 985 ? 53.041 38.615 -30.701 1.00 66.12 985 LEU A O 1
ATOM 7560 N N . PRO A 1 986 ? 55.062 39.568 -30.521 1.00 62.44 986 PRO A N 1
ATOM 7561 C CA . PRO A 1 986 ? 55.734 38.343 -30.077 1.00 62.44 986 PRO A CA 1
ATOM 7562 C C . PRO A 1 986 ? 55.338 37.909 -28.654 1.00 62.44 986 PRO A C 1
ATOM 7564 O O . PRO A 1 986 ? 55.625 36.778 -28.269 1.00 62.44 986 PRO A O 1
ATOM 7567 N N . TYR A 1 987 ? 54.695 38.795 -27.887 1.00 69.75 987 TYR A N 1
ATOM 7568 C CA . TYR A 1 987 ? 54.247 38.564 -26.516 1.00 69.75 987 TYR A CA 1
ATOM 7569 C C . TYR A 1 987 ? 52.851 39.162 -26.312 1.00 69.75 987 TYR A C 1
ATOM 7571 O O . TYR A 1 987 ? 52.580 40.264 -26.800 1.00 69.75 987 TYR A O 1
ATOM 7579 N N . MET A 1 988 ? 51.987 38.453 -25.590 1.00 79.50 988 MET A N 1
ATOM 7580 C CA . MET A 1 988 ? 50.633 38.885 -25.235 1.00 79.50 988 MET A CA 1
ATOM 7581 C C . MET A 1 988 ? 50.346 38.516 -23.778 1.00 79.50 988 MET A C 1
ATOM 7583 O O . MET A 1 988 ? 50.643 37.402 -23.362 1.00 79.50 988 MET A O 1
ATOM 7587 N N . THR A 1 989 ? 49.748 39.429 -23.011 1.00 84.56 989 THR A N 1
ATOM 7588 C CA . THR A 1 989 ? 49.139 39.071 -21.722 1.00 84.56 989 THR A CA 1
ATOM 7589 C C . THR A 1 989 ? 47.766 38.473 -21.988 1.00 84.56 989 THR A C 1
ATOM 7591 O O . THR A 1 989 ? 46.956 39.067 -22.704 1.00 84.56 989 THR A O 1
ATOM 7594 N N . VAL A 1 990 ? 47.519 37.297 -21.429 1.00 84.56 990 VAL A N 1
ATOM 7595 C CA . VAL A 1 990 ? 46.241 36.605 -21.495 1.00 84.56 990 VAL A CA 1
ATOM 7596 C C . VAL A 1 990 ? 45.608 36.633 -20.114 1.00 84.56 990 VAL A C 1
ATOM 7598 O O . VAL A 1 990 ? 46.207 36.181 -19.142 1.00 84.56 990 VAL A O 1
ATOM 7601 N N . ARG A 1 991 ? 44.397 37.178 -20.041 1.00 88.69 991 ARG A N 1
ATOM 7602 C CA . ARG A 1 991 ? 43.563 37.234 -18.844 1.00 88.69 991 ARG A CA 1
ATOM 7603 C C . ARG A 1 991 ? 42.425 36.235 -18.986 1.00 88.69 991 ARG A C 1
ATOM 7605 O O . ARG A 1 991 ? 41.669 36.346 -19.947 1.00 88.69 991 ARG A O 1
ATOM 7612 N N . SER A 1 992 ? 42.295 35.285 -18.065 1.00 88.56 992 SER A N 1
ATOM 7613 C CA . SER A 1 992 ? 41.139 34.386 -17.997 1.00 88.56 992 SER A CA 1
ATOM 7614 C C . SER A 1 992 ? 40.248 34.750 -16.818 1.00 88.56 992 SER A C 1
ATOM 7616 O O . SER A 1 992 ? 40.754 34.875 -15.704 1.00 88.56 992 SER A O 1
ATOM 7618 N N . GLU A 1 993 ? 38.945 34.858 -17.045 1.00 91.50 993 GLU A N 1
ATOM 7619 C CA . GLU A 1 993 ? 37.925 35.071 -16.017 1.00 91.50 993 GLU A CA 1
ATOM 7620 C C . GLU A 1 993 ? 36.976 33.872 -16.031 1.00 91.50 993 GLU A C 1
ATOM 7622 O O . GLU A 1 993 ? 36.416 33.543 -17.075 1.00 91.50 993 GLU A O 1
ATOM 7627 N N . VAL A 1 994 ? 36.839 33.199 -14.893 1.00 91.06 994 VAL A N 1
ATOM 7628 C CA . VAL A 1 994 ? 36.038 31.984 -14.714 1.00 91.06 994 VAL A CA 1
ATOM 7629 C C . VAL A 1 994 ? 34.916 32.286 -13.735 1.00 91.06 994 VAL A C 1
ATOM 7631 O O . VAL A 1 994 ? 35.181 32.680 -12.601 1.00 91.06 994 VAL A O 1
ATOM 7634 N N . GLU A 1 995 ? 33.680 32.042 -14.145 1.00 90.81 995 GLU A N 1
ATOM 7635 C CA . GLU A 1 995 ? 32.483 32.138 -13.317 1.00 90.81 995 GLU A CA 1
ATOM 7636 C C . GLU A 1 995 ? 31.805 30.765 -13.253 1.00 90.81 995 GLU A C 1
ATOM 7638 O O . GLU A 1 995 ? 31.405 30.208 -14.274 1.00 90.81 995 GLU A O 1
ATOM 7643 N N . ALA A 1 996 ? 31.661 30.212 -12.051 1.00 87.44 996 ALA A N 1
ATOM 7644 C CA . ALA A 1 996 ? 30.968 28.947 -11.821 1.00 87.44 996 ALA A CA 1
ATOM 7645 C C . ALA A 1 996 ? 29.899 29.129 -10.738 1.00 87.44 996 ALA A C 1
ATOM 7647 O O . ALA A 1 996 ? 30.094 29.869 -9.771 1.00 87.44 996 ALA A O 1
ATOM 7648 N N . GLN A 1 997 ? 28.757 28.457 -10.894 1.00 84.62 997 GLN A N 1
ATOM 7649 C CA . GLN A 1 997 ? 27.649 28.564 -9.946 1.00 84.62 997 GLN A CA 1
ATOM 7650 C C . GLN A 1 997 ? 28.106 28.162 -8.536 1.00 84.62 997 GLN A C 1
ATOM 7652 O O . GLN A 1 997 ? 28.723 27.119 -8.358 1.00 84.62 997 GLN A O 1
ATOM 7657 N N . ASN A 1 998 ? 27.786 28.987 -7.535 1.00 87.19 998 ASN A N 1
ATOM 7658 C CA . ASN A 1 998 ? 28.181 28.827 -6.125 1.00 87.19 998 ASN A CA 1
ATOM 7659 C C . ASN A 1 998 ? 29.680 29.013 -5.812 1.00 87.19 998 ASN A C 1
ATOM 7661 O O . ASN A 1 998 ? 30.089 28.803 -4.665 1.00 87.19 998 ASN A O 1
ATOM 7665 N N . PHE A 1 999 ? 30.469 29.498 -6.776 1.00 90.06 999 PHE A N 1
ATOM 7666 C CA . PHE A 1 999 ? 31.864 29.903 -6.597 1.00 90.06 999 PHE A CA 1
ATOM 7667 C C . PHE A 1 999 ? 32.048 31.393 -6.914 1.00 90.06 999 PHE A C 1
ATOM 7669 O O . PHE A 1 999 ? 31.236 32.013 -7.602 1.00 90.06 999 PHE A O 1
ATOM 7676 N N . ASP A 1 1000 ? 33.082 31.985 -6.336 1.00 88.19 1000 ASP A N 1
ATOM 7677 C CA . ASP A 1 1000 ? 33.572 33.315 -6.656 1.00 88.19 1000 ASP A CA 1
ATOM 7678 C C . ASP A 1 1000 ? 34.278 33.282 -8.010 1.00 88.19 1000 ASP A C 1
ATOM 7680 O O . ASP A 1 1000 ? 34.842 32.264 -8.421 1.00 88.19 1000 ASP A O 1
ATOM 7684 N N . ALA A 1 1001 ? 34.277 34.424 -8.694 1.00 87.19 1001 ALA A N 1
ATOM 7685 C CA . ALA A 1 1001 ? 34.969 34.543 -9.963 1.00 87.19 1001 ALA A CA 1
ATOM 7686 C C . ALA A 1 1001 ? 36.484 34.368 -9.774 1.00 87.19 1001 ALA A C 1
ATOM 7688 O O . ALA A 1 1001 ? 37.102 35.026 -8.931 1.00 87.19 1001 ALA A O 1
ATOM 7689 N N . ILE A 1 1002 ? 37.096 33.511 -10.589 1.00 89.31 1002 ILE A N 1
ATOM 7690 C CA . ILE A 1 1002 ? 38.547 33.309 -10.606 1.00 89.31 1002 ILE A CA 1
ATOM 7691 C C . ILE A 1 1002 ? 39.123 34.102 -11.770 1.00 89.31 1002 ILE A C 1
ATOM 7693 O O . ILE A 1 1002 ? 38.703 33.930 -12.912 1.00 89.31 1002 ILE A O 1
ATOM 7697 N N . VAL A 1 1003 ? 40.108 34.954 -11.487 1.00 88.44 1003 VAL A N 1
ATOM 7698 C CA . VAL A 1 1003 ? 40.818 35.731 -12.506 1.00 88.44 1003 VAL A CA 1
ATOM 7699 C C . VAL A 1 1003 ? 42.294 35.369 -12.482 1.00 88.44 1003 VAL A C 1
ATOM 7701 O O . VAL A 1 1003 ? 42.952 35.538 -11.458 1.00 88.44 1003 VAL A O 1
ATOM 7704 N N . ASN A 1 1004 ? 42.819 34.927 -13.623 1.00 84.62 1004 ASN A N 1
ATOM 7705 C CA . ASN A 1 1004 ? 44.244 34.665 -13.815 1.00 84.62 1004 ASN A CA 1
ATOM 7706 C C . ASN A 1 1004 ? 44.790 35.540 -14.945 1.00 84.62 1004 ASN A C 1
ATOM 7708 O O . ASN A 1 1004 ? 44.106 35.767 -15.941 1.00 84.62 1004 ASN A O 1
ATOM 7712 N N . GLU A 1 1005 ? 46.032 36.001 -14.808 1.00 85.12 1005 GLU A N 1
ATOM 7713 C CA . GLU A 1 1005 ? 46.757 36.726 -15.852 1.00 85.12 1005 GLU A CA 1
ATOM 7714 C C . GLU A 1 1005 ? 48.128 36.091 -16.064 1.00 85.12 1005 GLU A C 1
ATOM 7716 O O . GLU A 1 1005 ? 48.923 35.985 -15.130 1.00 85.12 1005 GLU A O 1
ATOM 7721 N N . GLU A 1 1006 ? 48.419 35.693 -17.300 1.00 81.38 1006 GLU A N 1
ATOM 7722 C CA . GLU A 1 1006 ? 49.698 35.088 -17.661 1.00 81.38 1006 GLU A CA 1
ATOM 7723 C C . GLU A 1 1006 ? 50.228 35.670 -18.974 1.00 81.38 1006 GLU A C 1
ATOM 7725 O O . GLU A 1 1006 ? 49.477 36.079 -19.860 1.00 81.38 1006 GLU A O 1
ATOM 7730 N N . GLY A 1 1007 ? 51.549 35.762 -19.103 1.00 78.00 1007 GLY A N 1
ATOM 7731 C CA . GLY A 1 1007 ? 52.183 36.250 -20.318 1.00 78.00 1007 GLY A CA 1
ATOM 7732 C C . GLY A 1 1007 ? 52.579 35.108 -21.247 1.00 78.00 1007 GLY A C 1
ATOM 7733 O O . GLY A 1 1007 ? 53.319 34.212 -20.853 1.00 78.00 1007 GLY A O 1
ATOM 7734 N N . VAL A 1 1008 ? 52.115 35.167 -22.492 1.00 75.81 1008 VAL A N 1
ATOM 7735 C CA . VAL A 1 1008 ? 52.243 34.090 -23.477 1.00 75.81 1008 VAL A CA 1
ATOM 7736 C C . VAL A 1 1008 ? 53.126 34.526 -24.650 1.00 75.81 1008 VAL A C 1
ATOM 7738 O O . VAL A 1 1008 ? 53.002 35.639 -25.172 1.00 75.81 1008 VAL A O 1
ATOM 7741 N N . LEU A 1 1009 ? 54.032 33.638 -25.075 1.00 69.00 1009 LEU A N 1
ATOM 7742 C CA . LEU A 1 1009 ? 54.938 33.843 -26.210 1.00 69.00 1009 LEU A CA 1
ATOM 7743 C C . LEU A 1 1009 ? 54.335 33.262 -27.502 1.00 69.00 1009 LEU A C 1
ATOM 7745 O O . LEU A 1 1009 ? 54.032 32.073 -27.572 1.00 69.00 1009 LEU A O 1
ATOM 7749 N N . MET A 1 1010 ? 54.236 34.069 -28.561 1.00 67.06 1010 MET A N 1
ATOM 7750 C CA . MET A 1 1010 ? 53.693 33.629 -29.856 1.00 67.06 1010 MET A CA 1
ATOM 7751 C C . MET A 1 1010 ? 54.811 33.021 -30.726 1.00 67.06 1010 MET A C 1
ATOM 7753 O O . MET A 1 1010 ? 55.785 33.706 -31.058 1.00 67.06 1010 MET A O 1
ATOM 7757 N N . THR A 1 1011 ? 54.714 31.748 -31.133 1.00 58.28 1011 THR A N 1
ATOM 7758 C CA . THR A 1 1011 ? 55.716 31.143 -32.037 1.00 58.28 1011 THR A CA 1
ATOM 7759 C C . THR A 1 1011 ? 55.534 31.631 -33.479 1.00 58.28 1011 THR A C 1
ATOM 7761 O O . THR A 1 1011 ? 54.431 31.926 -33.919 1.00 58.28 1011 THR A O 1
ATOM 7764 N N . GLY A 1 1012 ? 56.637 31.737 -34.236 1.00 54.12 1012 GLY A N 1
ATOM 7765 C CA . GLY A 1 1012 ? 56.624 31.940 -35.696 1.00 54.12 1012 GLY A CA 1
ATOM 7766 C C . GLY A 1 1012 ? 56.905 33.353 -36.234 1.00 54.12 1012 GLY A C 1
ATOM 7767 O O . GLY A 1 1012 ? 57.128 33.501 -37.435 1.00 54.12 1012 GLY A O 1
ATOM 7768 N N . ASN A 1 1013 ? 57.055 34.379 -35.393 1.00 50.31 1013 ASN A N 1
ATOM 7769 C CA . ASN A 1 1013 ? 57.408 35.731 -35.864 1.00 50.31 1013 ASN A CA 1
ATOM 7770 C C . ASN A 1 1013 ? 58.896 35.939 -36.229 1.00 50.31 1013 ASN A C 1
ATOM 7772 O O . ASN A 1 1013 ? 59.318 37.061 -36.489 1.00 50.31 1013 ASN A O 1
ATOM 7776 N N . ALA A 1 1014 ? 59.706 34.881 -36.344 1.00 46.94 1014 ALA A N 1
ATOM 7777 C CA . ALA A 1 1014 ? 61.071 35.006 -36.872 1.00 46.94 1014 ALA A CA 1
ATOM 7778 C C . ALA A 1 1014 ? 61.100 35.273 -38.396 1.00 46.94 1014 ALA A C 1
ATOM 7780 O O . ALA A 1 1014 ? 61.997 35.957 -38.891 1.00 46.94 1014 ALA A O 1
ATOM 7781 N N . LEU A 1 1015 ? 60.106 34.782 -39.152 1.00 45.84 1015 LEU A N 1
ATOM 7782 C CA . LEU A 1 1015 ? 60.064 34.910 -40.619 1.00 45.84 1015 LEU A CA 1
ATOM 7783 C C . LEU A 1 1015 ? 59.515 36.262 -41.097 1.00 45.84 1015 LEU A C 1
ATOM 7785 O O . LEU A 1 1015 ? 59.977 36.779 -42.115 1.00 45.84 1015 LEU A O 1
ATOM 7789 N N . VAL A 1 1016 ? 58.605 36.882 -40.339 1.00 46.50 1016 VAL A N 1
ATOM 7790 C CA . VAL A 1 1016 ? 58.067 38.218 -40.656 1.00 46.50 1016 VAL A CA 1
ATOM 7791 C C . VAL A 1 1016 ? 59.158 39.285 -40.516 1.00 46.50 1016 VAL A C 1
ATOM 7793 O O . VAL A 1 1016 ? 59.285 40.146 -41.384 1.00 46.50 1016 VAL A O 1
ATOM 7796 N N . TYR A 1 1017 ? 60.044 39.167 -39.520 1.00 47.94 1017 TYR A N 1
ATOM 7797 C CA . TYR A 1 1017 ? 61.212 40.046 -39.393 1.00 47.94 1017 TYR A CA 1
ATOM 7798 C C . TYR A 1 1017 ? 62.300 39.772 -40.446 1.00 47.94 1017 TYR A C 1
ATOM 7800 O O . TYR A 1 1017 ? 62.942 40.718 -40.904 1.00 47.94 1017 TYR A O 1
ATOM 7808 N N . ALA A 1 1018 ? 62.474 38.528 -40.910 1.00 47.56 1018 ALA A N 1
ATOM 7809 C CA . ALA A 1 1018 ? 63.395 38.215 -42.011 1.00 47.56 1018 ALA A CA 1
ATOM 7810 C C . ALA A 1 1018 ? 62.907 38.779 -43.363 1.00 47.56 1018 ALA A C 1
ATOM 7812 O O . ALA A 1 1018 ? 63.712 39.280 -44.154 1.00 47.56 1018 ALA A O 1
ATOM 7813 N N . ALA A 1 1019 ? 61.593 38.771 -43.613 1.00 45.88 1019 ALA A N 1
ATOM 7814 C CA . ALA A 1 1019 ? 60.990 39.371 -44.803 1.00 45.88 1019 ALA A CA 1
ATOM 7815 C C . ALA A 1 1019 ? 61.008 40.912 -44.755 1.00 45.88 1019 ALA A C 1
ATOM 7817 O O . ALA A 1 1019 ? 61.339 41.547 -45.759 1.00 45.88 1019 ALA A O 1
ATOM 7818 N N . PHE A 1 1020 ? 60.760 41.522 -43.587 1.00 47.50 1020 PHE A N 1
ATOM 7819 C CA . PHE A 1 1020 ? 60.871 42.977 -43.402 1.00 47.50 1020 PHE A CA 1
ATOM 7820 C C . PHE A 1 1020 ? 62.323 43.466 -43.537 1.00 47.50 1020 PHE A C 1
ATOM 7822 O O . PHE A 1 1020 ? 62.579 44.464 -44.210 1.00 47.50 1020 PHE A O 1
ATOM 7829 N N . ALA A 1 1021 ? 63.297 42.725 -42.997 1.00 48.09 1021 ALA A N 1
ATOM 7830 C CA . ALA A 1 1021 ? 64.719 43.025 -43.171 1.00 48.09 1021 ALA A CA 1
ATOM 7831 C C . ALA A 1 1021 ? 65.174 42.883 -44.638 1.00 48.09 1021 ALA A C 1
ATOM 7833 O O . ALA A 1 1021 ? 65.969 43.691 -45.120 1.00 48.09 1021 ALA A O 1
ATOM 7834 N N . SER A 1 1022 ? 64.625 41.914 -45.378 1.00 49.75 1022 SER A N 1
ATOM 7835 C CA . SER A 1 1022 ? 64.935 41.697 -46.800 1.00 49.75 1022 SER A CA 1
ATOM 7836 C C . SER A 1 1022 ? 64.310 42.760 -47.715 1.00 49.75 1022 SER A C 1
ATOM 7838 O O . SER A 1 1022 ? 64.952 43.208 -48.665 1.00 49.75 1022 SER A O 1
ATOM 7840 N N . ALA A 1 1023 ? 63.093 43.229 -47.412 1.00 48.12 1023 ALA A N 1
ATOM 7841 C CA . ALA A 1 1023 ? 62.431 44.315 -48.141 1.00 48.12 1023 ALA A CA 1
ATOM 7842 C C . ALA A 1 1023 ? 63.098 45.683 -47.893 1.00 48.12 1023 ALA A C 1
ATOM 7844 O O . ALA A 1 1023 ? 63.252 46.484 -48.821 1.00 48.12 1023 ALA A O 1
ATOM 7845 N N . VAL A 1 1024 ? 63.574 45.930 -46.667 1.00 53.84 1024 VAL A N 1
ATOM 7846 C CA . VAL A 1 1024 ? 64.374 47.118 -46.325 1.00 53.84 1024 VAL A CA 1
ATOM 7847 C C . VAL A 1 1024 ? 65.760 47.056 -46.987 1.00 53.84 1024 VAL A C 1
ATOM 7849 O O . VAL A 1 1024 ? 66.214 48.061 -47.533 1.00 53.84 1024 VAL A O 1
ATOM 7852 N N . ALA A 1 1025 ? 66.393 45.879 -47.059 1.00 51.97 1025 ALA A N 1
ATOM 7853 C CA . ALA A 1 1025 ? 67.663 45.684 -47.767 1.00 51.97 1025 ALA A CA 1
ATOM 7854 C C . ALA A 1 1025 ? 67.543 45.863 -49.296 1.00 51.97 1025 ALA A C 1
ATOM 7856 O O . ALA A 1 1025 ? 68.418 46.483 -49.904 1.00 51.97 1025 ALA A O 1
ATOM 7857 N N . LEU A 1 1026 ? 66.451 45.403 -49.926 1.00 51.25 1026 LEU A N 1
ATOM 7858 C CA . LEU A 1 1026 ? 66.189 45.649 -51.354 1.00 51.25 1026 LEU A CA 1
ATOM 7859 C C . LEU A 1 1026 ? 65.912 47.133 -51.646 1.00 51.25 1026 LEU A C 1
ATOM 7861 O O . LEU A 1 1026 ? 66.377 47.661 -52.658 1.00 51.25 1026 LEU A O 1
ATOM 7865 N N . SER A 1 1027 ? 65.206 47.818 -50.744 1.00 51.16 1027 SER A N 1
ATOM 7866 C CA . SER A 1 1027 ? 64.912 49.253 -50.859 1.00 51.16 1027 SER A CA 1
ATOM 7867 C C . SER A 1 1027 ? 66.177 50.111 -50.694 1.00 51.16 1027 SER A C 1
ATOM 7869 O O . SER A 1 1027 ? 66.387 51.060 -51.450 1.00 51.16 1027 SER A O 1
ATOM 7871 N N . LEU A 1 1028 ? 67.080 49.726 -49.783 1.00 52.12 1028 LEU A N 1
ATOM 7872 C CA . LEU A 1 1028 ? 68.405 50.340 -49.618 1.00 52.12 1028 LEU A CA 1
ATOM 7873 C C . LEU A 1 1028 ? 69.342 50.050 -50.805 1.00 52.12 1028 LEU A C 1
ATOM 7875 O O . LEU A 1 1028 ? 70.076 50.941 -51.227 1.00 52.12 1028 LEU A O 1
ATOM 7879 N N . ALA A 1 1029 ? 69.280 48.859 -51.410 1.00 51.72 1029 ALA A N 1
ATOM 7880 C CA . ALA A 1 1029 ? 70.058 48.525 -52.608 1.00 51.72 1029 ALA A CA 1
ATOM 7881 C C . ALA A 1 1029 ? 69.569 49.267 -53.872 1.00 51.72 1029 ALA A C 1
ATOM 7883 O O . ALA A 1 1029 ? 70.378 49.632 -54.732 1.00 51.72 1029 ALA A O 1
ATOM 7884 N N . PHE A 1 1030 ? 68.264 49.544 -53.978 1.00 49.62 1030 PHE A N 1
ATOM 7885 C CA . PHE A 1 1030 ? 67.687 50.344 -55.065 1.00 49.62 1030 PHE A CA 1
ATOM 7886 C C . PHE A 1 1030 ? 68.011 51.843 -54.919 1.00 49.62 1030 PHE A C 1
ATOM 7888 O O . PHE A 1 1030 ? 68.306 52.511 -55.913 1.00 49.62 1030 PHE A O 1
ATOM 7895 N N . LEU A 1 1031 ? 68.056 52.360 -53.684 1.00 52.19 1031 LEU A N 1
ATOM 7896 C CA . LEU A 1 1031 ? 68.527 53.719 -53.382 1.00 52.19 1031 LEU A CA 1
ATOM 7897 C C . LEU A 1 1031 ? 70.046 53.872 -53.588 1.00 52.19 1031 LEU A C 1
ATOM 7899 O O . LEU A 1 1031 ? 70.486 54.888 -54.126 1.00 52.19 1031 LEU A O 1
ATOM 7903 N N . ALA A 1 1032 ? 70.846 52.845 -53.279 1.00 49.66 1032 ALA A N 1
ATOM 7904 C CA . ALA A 1 1032 ? 72.296 52.860 -53.494 1.00 49.66 1032 ALA A CA 1
ATOM 7905 C C . ALA A 1 1032 ? 72.697 52.814 -54.985 1.00 49.66 1032 ALA A C 1
ATOM 7907 O O . ALA A 1 1032 ? 73.692 53.425 -55.373 1.00 49.66 1032 ALA A O 1
ATOM 7908 N N . ARG A 1 1033 ? 71.907 52.172 -55.863 1.00 47.84 1033 ARG A N 1
ATOM 7909 C CA . ARG A 1 1033 ? 72.166 52.158 -57.321 1.00 47.84 1033 ARG A CA 1
ATOM 7910 C C . ARG A 1 1033 ? 71.788 53.451 -58.052 1.00 47.84 1033 ARG A C 1
ATOM 7912 O O . ARG A 1 1033 ? 72.210 53.631 -59.192 1.00 47.84 1033 ARG A O 1
ATOM 7919 N N . ARG A 1 1034 ? 71.055 54.374 -57.418 1.00 45.16 1034 ARG A N 1
ATOM 7920 C CA . ARG A 1 1034 ? 70.746 55.708 -57.975 1.00 45.16 1034 ARG A CA 1
ATOM 7921 C C . ARG A 1 1034 ? 71.716 56.813 -57.530 1.00 45.16 1034 ARG A C 1
ATOM 7923 O O . ARG A 1 1034 ? 71.593 57.934 -58.010 1.00 45.16 1034 ARG A O 1
ATOM 7930 N N . ALA A 1 1035 ? 72.697 56.501 -56.678 1.00 46.09 1035 ALA A N 1
ATOM 7931 C CA . ALA A 1 1035 ? 73.651 57.464 -56.115 1.00 46.09 1035 ALA A CA 1
ATOM 7932 C C . ALA A 1 1035 ? 75.064 57.419 -56.744 1.00 46.09 1035 ALA A C 1
ATOM 7934 O O . ALA A 1 1035 ? 76.016 57.953 -56.177 1.00 46.09 1035 ALA A O 1
ATOM 7935 N N . HIS A 1 1036 ? 75.224 56.833 -57.935 1.00 51.78 1036 HIS A N 1
ATOM 7936 C CA . HIS A 1 1036 ? 76.469 56.925 -58.707 1.00 51.78 1036 HIS A CA 1
ATOM 7937 C C . HIS A 1 1036 ? 76.241 57.528 -60.094 1.00 51.78 1036 HIS A C 1
ATOM 7939 O O . HIS A 1 1036 ? 76.275 56.853 -61.118 1.00 51.78 1036 HIS A O 1
ATOM 7945 N N . SER A 1 1037 ? 76.069 58.851 -60.109 1.00 39.81 1037 SER A N 1
ATOM 7946 C CA . SER A 1 1037 ? 76.433 59.692 -61.250 1.00 39.81 1037 SER A CA 1
ATOM 7947 C C . SER A 1 1037 ? 76.797 61.113 -60.796 1.00 39.81 1037 SER A C 1
ATOM 7949 O O . SER A 1 1037 ? 76.002 62.038 -60.945 1.00 39.81 1037 SER A O 1
ATOM 7951 N N . LYS A 1 1038 ? 78.001 61.311 -60.251 1.00 35.22 1038 LYS A N 1
ATOM 7952 C CA . LYS A 1 1038 ? 79.061 62.083 -60.926 1.00 35.22 1038 LYS A CA 1
ATOM 7953 C C . LYS A 1 1038 ? 80.354 62.164 -60.092 1.00 35.22 1038 LYS A C 1
ATOM 7955 O O . LYS A 1 1038 ? 80.290 62.015 -58.876 1.00 35.22 1038 LYS A O 1
ATOM 7960 N N . PRO A 1 1039 ? 81.501 62.358 -60.772 1.00 46.91 1039 PRO A N 1
ATOM 7961 C CA . PRO A 1 1039 ? 82.844 62.215 -60.227 1.00 46.91 1039 PRO A CA 1
ATOM 7962 C C . PRO A 1 1039 ? 83.475 63.566 -59.858 1.00 46.91 1039 PRO A C 1
ATOM 7964 O O . PRO A 1 1039 ? 83.277 64.550 -60.572 1.00 46.91 1039 PRO A O 1
ATOM 7967 N N . SER A 1 1040 ? 84.292 63.563 -58.806 1.00 33.19 1040 SER A N 1
ATOM 7968 C CA . SER A 1 1040 ? 85.479 64.412 -58.610 1.00 33.19 1040 SER A CA 1
ATOM 7969 C C . SER A 1 1040 ? 86.176 63.988 -57.329 1.00 33.19 1040 SER A C 1
ATOM 7971 O O . SER A 1 1040 ? 85.480 64.035 -56.287 1.00 33.19 1040 SER A O 1
#

pLDDT: mean 83.49, std 14.8, range [28.11, 98.75]

Secondary structure (DSSP, 8-state):
-------GGGTSSSSHHHHHHHHHHTT---S-S---PPPEEE-TT--EEEEEEPPHHHHHHHHHHHTT--S-EEEETTEEEEB----HHHHHHHTT-EEEEEEE-SSPPPSEEEGGGSTTSPPPPB-TTSS-HHHIIIIIIHHHHHHHHHHT-TTTTT-GGGSB-HHHHHHHHSTTSSS-B-HHHHHHHHHHH---BTTTS---TT-SSB---HHHHHHGGGG---EEEEE-TT-HHHHHHHHHHT--EEEEE-TTSGGGGSS-SEE-TTT----S--EEEEEEEEEEEEEETTEEEEEEEE-SB-TTSTBTTEEEEEHHHHHHHTTT---EEEEE-GGGGSPP---EEEEEEESS--B-TT--EEEEEEETTEEEEEE---STT-S-TT-B--SEEEEE-GGGHHHHHTT--EEEEEE---SB--EEEEEEEEE-SSTTSPPSEEEE-SS-SEESSEEEEEE-SPBP-EEEESSSPBTTPPEEEEE--B-SSS-EEEEEEE-SSS-EE-SSS-EE--SS-EEEEEEEEEEETTS-EEEEEEEEEEBPPPPEEEEEESPSS----SEEEEEEEEE-SSS-B-EEEEEEEETTEEEEEEEE---BSEEEEEEEEE-TT---S-BEEEEEEE-SS-BPPPEE-SS-B----PPPPPP-EEPPPP---SS-EEEEEEPPP--SSS-EEEEEEEEEESSSS--PPEEEEESSSEEEEE--SEEEEEEEEEEETTS-B-PPPPPEEEEEEEEEEEEEEES-SEEETT--EEEEEEEEETTT--B--TTTEEEEETTEEPEEETTTTEEEEEE--SSSEEEEE-EEEEEESSS-EEEEEE-SPPEEEEEE-EEEEEEEES-SEEETTPBPPEEEEEEETTT-PBP-EEEEESS-SB-SS-EEEEE-EEEEEETTT----EEE-SPPEEEEEE-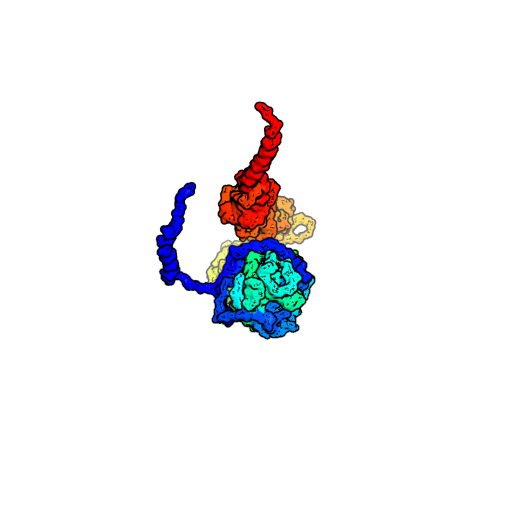EEEEEEEEEEETTEEEEEEEEEETTT--B--S-EEEETTEEPEEEETTEEEEEEE-SSSEEEEEEEEE-TTSPPEEEEEEEEPTTTHHHHHHHHHHHHHHHHHHHTTS-----

Foldseek 3Di:
DDDDDDDPPVVPPPCVVVVVVVVVVVVDDDDDDDPPDQDWDQAPQRKIFGKDFDALVNLVVQCVLAVPQDLAWDQDPQETLGAHDDDPVRSVVSGGFIAGPDIDGPDDFDLKFFQCPPLQFEAQAALGRFNLQLLCAQFQGQLLSLQCQQVVPSPNHPDQQSGFDSLQQQLLASLQDSRHHHNQSSLLLCQFFATGTCVQPPDDSVDSFENTEPNGQLSRNQSHFNHKYKYFLLRVNVCSSCLVSRKKKKFFAACVQCCQVDLAQEAEPVRRPDAATRGMWIFRMWHQPDDDDPFGIWTKIAGNNALVRHNGRIGIYTSNNSVVSCVSTRIMMITDGDPSSHRDDFFKKKKWFWVVQWALQQKWKKKAFDDPVDGPDIDTRDRSSSSHNNHDGYRMHMGGPSVRVVVVVVPGQKMKIFIADGPTKIWIAKIKMFGPPGSVDGGPDMFIFPVPRDIPRDMTMTDQAKDWDKDWPPQAAAAVDKIKIATPIAGDPFGFPWKWKDFQPRDIDTDRIDIDGHLDFAKGKIKIWTATPVRHIDMDIDIGGYHYDAKDKAKDPDQADDDDAFKGKTKMKIAGRRAWFQKKWKWKDQQLDIGTQDIDRPTGRTDMGMDIGHCNVPQAWLIKMWMKTDRPRDIYDIHIRPGGGGDDDDAWEFWAWDDWAFDWDQAQKTKTAIDAIADPHHGFNWKKKWKDFPDPDDDDIDIDIGSHSMDIGQDEFGKMKMWMWTAGSVGHIYDIYDIDIATEWEKEFADWEWPFQEEEAFDKIKIKTWIATPNPRHTDDVVFNWWAKPNHTWDDDPVVSITIDIDHHRDWDKDWIDTSTTGTRGHHYRYYHYNHGTYMYTHWAKEWDDKDWPDQEAEAQDFIDIDIWIAIPRPRHTFDWAFDWPDGSHHNDWDKDWTDTPWIAGPPGRHTHYDYPDGTRIHTHWDKDKDKDWDADEAFKIKIKIWIATPRPRFGQPPKFKDKPNHTFPDPDRRMTIDMDGDPDQKDKIWMWIGHPNDDIDIDIDMDGHPDCPVVVVVVVVVVVVVVVVVVVVPDPDDD

Sequence (1040 aa):
MRDRVIDLSKFLSPLLPLLIVFTILLAAMPSSLCSEDLPSIISESGTVYLYHNMTAGEVEYFRDCFASIPPSNAIIGGHGTGLAPPDEEGWSALAGSVVIDYALPGAPMASSRRLDLDPYFPLIGDQGIQGSCAAWASVYYAGTYLQAKAHGWSDVKANPAHVMSPAWTYNKLNGGVDGGSWCDRNMQLVSEIGSASMATMPYNQYDWLSWGGESAWREAPLYRAGGFATIRPDNIDAIKALINDGYLVTFYIDASCPWYSSSDTILSYAEYTGGTPNHANVIVGYDDSITDGTDQGAFRVANSWGTGFKDAGFYWITYRTMNKISSYSPIANSYLPKDGGISYEPLVLATWQLDPAGSLDGAVVRVGVGAPESPIASKTPSEYWTAGKNSKIPNFMCIDITELKPYIDSGNGEFFLTVGRGSAASRITSFTIEIYSDYSLPPSLVYSSREVPAWSPVTIAITERPSVIFSWSPFSPLTFEPVYFTDSSSSYNGTIVSWYWSFGDGTHSASKNPVHSYSSHGQFAISLTVMDSNGLSSTRSQTISVRNRLPEVTIVSPEGGGLFSGVVELAANGSDLDDGIAKVDFFYSVGDQVYFIGTNRTAMREGTWTLQWNTSPLTISGIRVFAVAFDGFDYSERSYLDRPISLDNTPPTQPSPRSPKQGLRTDGSVQLSWEQATDIGSGILGYAVELHGAQAGSADPILIETEGTHCQVDLSSGMWVWHVRAIDLAGNKGEWSPSSNFIADSFLVNESGSSSRRADLGSEQVVWFRVFYQYDGMPFTPSNGSVFINGSPASWNGDLDRWELPITRTLVGESVMYVSTVQDNHNPVTKINRTAPPASIVFDQIIIDRIEPDGLRIQVGRQVNFSVFGHYAYDSDEWAGGFVLNESSVKGSLGRYYYSVESVTDDLYNLTGFVQICNPASVVFDQILSSFDHSASRPGECAVSVRLSYASDGSPVTGASVSINGNQAEELGYGNYALRLESFLPYMTVRSEVEAQNFDAIVNEEGVLMTGNALVYAAFASAVALSLAFLARRAHSKPS

Radius of gyration: 49.71 Å; chains: 1; bounding box: 133×88×145 Å